Protein 2EQP (pdb70)

Organism: Homo sapiens (NCBI:txid9606)

Structure (mmCIF, N/CA/C/O backbone):
data_2EQP
#
_entry.id   2EQP
#
loop_
_atom_site.group_PDB
_atom_site.id
_atom_site.type_symbol
_atom_site.label_atom_id
_atom_site.label_alt_id
_atom_site.label_comp_id
_atom_site.label_asym_id
_atom_site.label_entity_id
_atom_site.label_seq_id
_atom_site.pdbx_PDB_ins_code
_atom_site.Cartn_x
_atom_site.Cartn_y
_atom_site.Cartn_z
_atom_site.occupancy
_atom_site.B_iso_or_equiv
_atom_site.auth_seq_id
_atom_site.auth_comp_id
_atom_site.auth_asym_id
_atom_site.auth_atom_id
_atom_site.pdbx_PDB_model_num
ATOM 1 N N . GLY A 1 1 ? -6.743 4.084 -21.684 1.00 0.00 1 GLY A N 1
ATOM 2 C CA . GLY A 1 1 ? -6.002 4.085 -22.931 1.00 0.00 1 GLY A CA 1
ATOM 3 C C . GLY A 1 1 ? -4.506 4.211 -22.716 1.00 0.00 1 GLY A C 1
ATOM 4 O O . GLY A 1 1 ? -3.760 3.253 -22.923 1.00 0.00 1 GLY A O 1
ATOM 8 N N . SER A 1 2 ? -4.067 5.395 -22.302 1.00 0.00 2 SER A N 1
ATOM 9 C CA . SER A 1 2 ? -2.649 5.643 -22.065 1.00 0.00 2 SER A CA 1
ATOM 10 C C . SER A 1 2 ? -2.373 5.834 -20.576 1.00 0.00 2 SER A C 1
ATOM 11 O O . SER A 1 2 ? -1.544 5.135 -19.993 1.00 0.00 2 SER A O 1
ATOM 19 N N . SER A 1 3 ? -3.074 6.785 -19.967 1.00 0.00 3 SER A N 1
ATOM 20 C CA . SER A 1 3 ? -2.903 7.071 -18.548 1.00 0.00 3 SER A CA 1
ATOM 21 C C . SER A 1 3 ? -4.244 7.037 -17.821 1.00 0.00 3 SER A C 1
ATOM 22 O O . SER A 1 3 ? -5.212 7.662 -18.252 1.00 0.00 3 SER A O 1
ATOM 30 N N . GLY A 1 4 ? -4.292 6.301 -16.715 1.00 0.00 4 GLY A N 1
ATOM 31 C CA . GLY A 1 4 ? -5.518 6.197 -15.945 1.00 0.00 4 GLY A CA 1
ATOM 32 C C . GLY A 1 4 ? -5.532 4.985 -15.036 1.00 0.00 4 GLY A C 1
ATOM 33 O O . GLY A 1 4 ? -6.341 4.075 -15.216 1.00 0.00 4 GLY A O 1
ATOM 37 N N . SER A 1 5 ? -4.632 4.970 -14.058 1.00 0.00 5 SER A N 1
ATOM 38 C CA . SER A 1 5 ? -4.540 3.857 -13.120 1.00 0.00 5 SER A CA 1
ATOM 39 C C . SER A 1 5 ? -5.064 4.260 -11.745 1.00 0.00 5 SER A C 1
ATOM 40 O O . SER A 1 5 ? -5.836 3.530 -11.124 1.00 0.00 5 SER A O 1
ATOM 48 N N . SER A 1 6 ? -4.637 5.428 -11.275 1.00 0.00 6 SER A N 1
ATOM 49 C CA . SER A 1 6 ? -5.059 5.928 -9.972 1.00 0.00 6 SER A CA 1
ATOM 50 C C . SER A 1 6 ? -6.470 6.505 -10.043 1.00 0.00 6 SER A C 1
ATOM 51 O O . SER A 1 6 ? -7.360 6.091 -9.301 1.00 0.00 6 SER A O 1
ATOM 59 N N . GLY A 1 7 ? -6.665 7.466 -10.941 1.00 0.00 7 GLY A N 1
ATOM 60 C CA . GLY A 1 7 ? -7.969 8.086 -11.093 1.00 0.00 7 GLY A CA 1
ATOM 61 C C . GLY A 1 7 ? -8.148 9.288 -10.187 1.00 0.00 7 GLY A C 1
ATOM 62 O O . GLY A 1 7 ? -7.178 9.809 -9.639 1.00 0.00 7 GLY A O 1
ATOM 66 N N . GLU A 1 8 ? -9.392 9.730 -10.032 1.00 0.00 8 GLU A N 1
ATOM 67 C CA . GLU A 1 8 ? -9.694 10.880 -9.189 1.00 0.00 8 GLU A CA 1
ATOM 68 C C . GLU A 1 8 ? -9.594 10.512 -7.711 1.00 0.00 8 GLU A C 1
ATOM 69 O O . GLU A 1 8 ? -10.592 10.171 -7.077 1.00 0.00 8 GLU A O 1
ATOM 81 N N . GLN A 1 9 ? -8.382 10.585 -7.170 1.00 0.00 9 GLN A N 1
ATOM 82 C CA . GLN A 1 9 ? -8.151 10.258 -5.768 1.00 0.00 9 GLN A CA 1
ATOM 83 C C . GLN A 1 9 ? -9.064 9.123 -5.316 1.00 0.00 9 GLN A C 1
ATOM 84 O O . GLN A 1 9 ? -9.692 9.201 -4.260 1.00 0.00 9 GLN A O 1
ATOM 98 N N . ALA A 1 10 ? -9.133 8.069 -6.122 1.00 0.00 10 ALA A N 1
ATOM 99 C CA . ALA A 1 10 ? -9.968 6.917 -5.804 1.00 0.00 10 ALA A CA 1
ATOM 100 C C . ALA A 1 10 ? -9.717 6.434 -4.380 1.00 0.00 10 ALA A C 1
ATOM 101 O O . ALA A 1 10 ? -10.587 6.507 -3.511 1.00 0.00 10 ALA A O 1
ATOM 108 N N . PRO A 1 11 ? -8.500 5.927 -4.132 1.00 0.00 11 PRO A N 1
ATOM 109 C CA . PRO A 1 11 ? -8.107 5.421 -2.813 1.00 0.00 11 PRO A CA 1
ATOM 110 C C . PRO A 1 11 ? -7.959 6.537 -1.785 1.00 0.00 11 PRO A C 1
ATOM 111 O O . PRO A 1 11 ? -7.583 6.293 -0.639 1.00 0.00 11 PRO A O 1
ATOM 122 N N . GLY A 1 12 ? -8.258 7.764 -2.202 1.00 0.00 12 GLY A N 1
ATOM 123 C CA . GLY A 1 12 ? -8.152 8.899 -1.304 1.00 0.00 12 GLY A CA 1
ATOM 124 C C . GLY A 1 12 ? -8.887 8.676 0.002 1.00 0.00 12 GLY A C 1
ATOM 125 O O . GLY A 1 12 ? -8.286 8.286 1.004 1.00 0.00 12 GLY A O 1
ATOM 129 N N . THR A 1 13 ? -10.193 8.925 -0.005 1.00 0.00 13 THR A N 1
ATOM 130 C CA . THR A 1 13 ? -11.011 8.752 1.189 1.00 0.00 13 THR A CA 1
ATOM 131 C C . THR A 1 13 ? -11.124 7.280 1.569 1.00 0.00 13 THR A C 1
ATOM 132 O O . THR A 1 13 ? -10.778 6.888 2.683 1.00 0.00 13 THR A O 1
ATOM 143 N N . ALA A 1 14 ? -11.610 6.468 0.635 1.00 0.00 14 ALA A N 1
ATOM 144 C CA . ALA A 1 14 ? -11.766 5.038 0.872 1.00 0.00 14 ALA A CA 1
ATOM 145 C C . ALA A 1 14 ? -10.448 4.407 1.306 1.00 0.00 14 ALA A C 1
ATOM 146 O O . ALA A 1 14 ? -9.365 4.829 0.898 1.00 0.00 14 ALA A O 1
ATOM 153 N N . PRO A 1 15 ? -10.537 3.371 2.154 1.00 0.00 15 PRO A N 1
ATOM 154 C CA . PRO A 1 15 ? -9.361 2.659 2.661 1.00 0.00 15 PRO A CA 1
ATOM 155 C C . PRO A 1 15 ? -8.667 1.840 1.578 1.00 0.00 15 PRO A C 1
ATOM 156 O O . PRO A 1 15 ? -8.928 2.019 0.388 1.00 0.00 15 PRO A O 1
ATOM 167 N N . CYS A 1 16 ? -7.783 0.941 1.998 1.00 0.00 16 CYS A N 1
ATOM 168 C CA . CYS A 1 16 ? -7.052 0.094 1.063 1.00 0.00 16 CYS A CA 1
ATOM 169 C C . CYS A 1 16 ? -7.792 -1.218 0.825 1.00 0.00 16 CYS A C 1
ATOM 170 O O . CYS A 1 16 ? -8.332 -1.816 1.755 1.00 0.00 16 CYS A O 1
ATOM 178 N N . SER A 1 17 ? -7.814 -1.660 -0.429 1.00 0.00 17 SER A N 1
ATOM 179 C CA . SER A 1 17 ? -8.493 -2.898 -0.791 1.00 0.00 17 SER A CA 1
ATOM 180 C C . SER A 1 17 ? -7.698 -4.112 -0.319 1.00 0.00 17 SER A C 1
ATOM 181 O O . SER A 1 17 ? -6.475 -4.055 -0.191 1.00 0.00 17 SER A O 1
ATOM 189 N N . ARG A 1 18 ? -8.403 -5.208 -0.060 1.00 0.00 18 ARG A N 1
ATOM 190 C CA . ARG A 1 18 ? -7.765 -6.436 0.400 1.00 0.00 18 ARG A CA 1
ATOM 191 C C . ARG A 1 18 ? -6.473 -6.699 -0.369 1.00 0.00 18 ARG A C 1
ATOM 192 O O . ARG A 1 18 ? -6.500 -7.015 -1.558 1.00 0.00 18 ARG A O 1
ATOM 213 N N . GLY A 1 19 ? -5.343 -6.564 0.318 1.00 0.00 19 GLY A N 1
ATOM 214 C CA . GLY A 1 19 ? -4.058 -6.789 -0.316 1.00 0.00 19 GLY A CA 1
ATOM 215 C C . GLY A 1 19 ? -3.052 -5.702 0.009 1.00 0.00 19 GLY A C 1
ATOM 216 O O . GLY A 1 19 ? -1.875 -5.983 0.232 1.00 0.00 19 GLY A O 1
ATOM 220 N N . SER A 1 20 ? -3.517 -4.457 0.033 1.00 0.00 20 SER A N 1
ATOM 221 C CA . SER A 1 20 ? -2.648 -3.323 0.327 1.00 0.00 20 SER A CA 1
ATOM 222 C C . SER A 1 20 ? -2.791 -2.893 1.784 1.00 0.00 20 SER A C 1
ATOM 223 O O . SER A 1 20 ? -3.818 -3.138 2.418 1.00 0.00 20 SER A O 1
ATOM 231 N N . SER A 1 21 ? -1.753 -2.251 2.310 1.00 0.00 21 SER A N 1
ATOM 232 C CA . SER A 1 21 ? -1.759 -1.790 3.693 1.00 0.00 21 SER A CA 1
ATOM 233 C C . SER A 1 21 ? -1.394 -0.310 3.774 1.00 0.00 21 SER A C 1
ATOM 234 O O . SER A 1 21 ? -0.556 0.176 3.016 1.00 0.00 21 SER A O 1
ATOM 242 N N . TRP A 1 22 ? -2.031 0.399 4.699 1.00 0.00 22 TRP A N 1
ATOM 243 C CA . TRP A 1 22 ? -1.774 1.823 4.880 1.00 0.00 22 TRP A CA 1
ATOM 244 C C . TRP A 1 22 ? -0.366 2.059 5.414 1.00 0.00 22 TRP A C 1
ATOM 245 O O . TRP A 1 22 ? 0.087 1.365 6.324 1.00 0.00 22 TRP A O 1
ATOM 266 N N . SER A 1 23 ? 0.323 3.042 4.842 1.00 0.00 23 SER A N 1
ATOM 267 C CA . SER A 1 23 ? 1.682 3.366 5.258 1.00 0.00 23 SER A CA 1
ATOM 268 C C . SER A 1 23 ? 1.772 4.811 5.740 1.00 0.00 23 SER A C 1
ATOM 269 O O . SER A 1 23 ? 1.853 5.741 4.938 1.00 0.00 23 SER A O 1
ATOM 277 N N . ALA A 1 24 ? 1.758 4.991 7.057 1.00 0.00 24 ALA A N 1
ATOM 278 C CA . ALA A 1 24 ? 1.841 6.322 7.647 1.00 0.00 24 ALA A CA 1
ATOM 279 C C . ALA A 1 24 ? 3.111 7.040 7.205 1.00 0.00 24 ALA A C 1
ATOM 280 O O . ALA A 1 24 ? 3.092 8.239 6.923 1.00 0.00 24 ALA A O 1
ATOM 287 N N . ASP A 1 25 ? 4.214 6.301 7.149 1.00 0.00 25 ASP A N 1
ATOM 288 C CA . ASP A 1 25 ? 5.494 6.868 6.741 1.00 0.00 25 ASP A CA 1
ATOM 289 C C . ASP A 1 25 ? 5.393 7.497 5.355 1.00 0.00 25 ASP A C 1
ATOM 290 O O . ASP A 1 25 ? 5.936 8.576 5.110 1.00 0.00 25 ASP A O 1
ATOM 299 N N . LEU A 1 26 ? 4.697 6.816 4.451 1.00 0.00 26 LEU A N 1
ATOM 300 C CA . LEU A 1 26 ? 4.526 7.307 3.088 1.00 0.00 26 LEU A CA 1
ATOM 301 C C . LEU A 1 26 ? 3.135 7.903 2.895 1.00 0.00 26 LEU A C 1
ATOM 302 O O . LEU A 1 26 ? 2.732 8.213 1.774 1.00 0.00 26 LEU A O 1
ATOM 318 N N . ASP A 1 27 ? 2.408 8.064 3.995 1.00 0.00 27 ASP A N 1
ATOM 319 C CA . ASP A 1 27 ? 1.064 8.627 3.947 1.00 0.00 27 ASP A CA 1
ATOM 320 C C . ASP A 1 27 ? 0.274 8.049 2.777 1.00 0.00 27 ASP A C 1
ATOM 321 O O . ASP A 1 27 ? -0.543 8.737 2.165 1.00 0.00 27 ASP A O 1
ATOM 330 N N . LYS A 1 28 ? 0.524 6.781 2.469 1.00 0.00 28 LYS A N 1
ATOM 331 C CA . LYS A 1 28 ? -0.162 6.109 1.372 1.00 0.00 28 LYS A CA 1
ATOM 332 C C . LYS A 1 28 ? -0.205 4.601 1.599 1.00 0.00 28 LYS A C 1
ATOM 333 O O . LYS A 1 28 ? 0.607 4.053 2.346 1.00 0.00 28 LYS A O 1
ATOM 352 N N . CYS A 1 29 ? -1.153 3.936 0.949 1.00 0.00 29 CYS A N 1
ATOM 353 C CA . CYS A 1 29 ? -1.300 2.491 1.079 1.00 0.00 29 CYS A CA 1
ATOM 354 C C . CYS A 1 29 ? -0.443 1.763 0.049 1.00 0.00 29 CYS A C 1
ATOM 355 O O . CYS A 1 29 ? -0.517 2.047 -1.146 1.00 0.00 29 CYS A O 1
ATOM 363 N N . MET A 1 30 ? 0.369 0.823 0.521 1.00 0.00 30 MET A N 1
ATOM 364 C CA . MET A 1 30 ? 1.241 0.054 -0.360 1.00 0.00 30 MET A CA 1
ATOM 365 C C . MET A 1 30 ? 0.608 -1.288 -0.714 1.00 0.00 30 MET A C 1
ATOM 366 O O . MET A 1 30 ? -0.082 -1.895 0.105 1.00 0.00 30 MET A O 1
ATOM 380 N N . ASP A 1 31 ? 0.848 -1.746 -1.938 1.00 0.00 31 ASP A N 1
ATOM 381 C CA . ASP A 1 31 ? 0.303 -3.017 -2.400 1.00 0.00 31 ASP A CA 1
ATOM 382 C C . ASP A 1 31 ? 1.263 -4.163 -2.097 1.00 0.00 31 ASP A C 1
ATOM 383 O O . ASP A 1 31 ? 2.479 -3.971 -2.054 1.00 0.00 31 ASP A O 1
ATOM 392 N N . CYS A 1 32 ? 0.710 -5.352 -1.888 1.00 0.00 32 CYS A N 1
ATOM 393 C CA . CYS A 1 32 ? 1.517 -6.529 -1.587 1.00 0.00 32 CYS A CA 1
ATOM 394 C C . CYS A 1 32 ? 2.686 -6.649 -2.559 1.00 0.00 32 CYS A C 1
ATOM 395 O O . CYS A 1 32 ? 3.771 -7.096 -2.189 1.00 0.00 32 CYS A O 1
ATOM 403 N N . ALA A 1 33 ? 2.457 -6.247 -3.805 1.00 0.00 33 ALA A N 1
ATOM 404 C CA . ALA A 1 33 ? 3.491 -6.310 -4.831 1.00 0.00 33 ALA A CA 1
ATOM 405 C C . ALA A 1 33 ? 4.825 -5.799 -4.297 1.00 0.00 33 ALA A C 1
ATOM 406 O O . ALA A 1 33 ? 5.884 -6.128 -4.831 1.00 0.00 33 ALA A O 1
ATOM 413 N N . SER A 1 34 ? 4.765 -4.993 -3.242 1.00 0.00 34 SER A N 1
ATOM 414 C CA . SER A 1 34 ? 5.969 -4.434 -2.639 1.00 0.00 34 SER A CA 1
ATOM 415 C C . SER A 1 34 ? 6.456 -5.307 -1.486 1.00 0.00 34 SER A C 1
ATOM 416 O O . SER A 1 34 ? 7.660 -5.457 -1.272 1.00 0.00 34 SER A O 1
ATOM 424 N N . CYS A 1 35 ? 5.513 -5.880 -0.748 1.00 0.00 35 CYS A N 1
ATOM 425 C CA . CYS A 1 35 ? 5.844 -6.739 0.384 1.00 0.00 35 CYS A CA 1
ATOM 426 C C . CYS A 1 35 ? 6.456 -8.053 -0.091 1.00 0.00 35 CYS A C 1
ATOM 427 O O . CYS A 1 35 ? 7.338 -8.610 0.563 1.00 0.00 35 CYS A O 1
ATOM 435 N N . ARG A 1 36 ? 5.981 -8.543 -1.231 1.00 0.00 36 ARG A N 1
ATOM 436 C CA . ARG A 1 36 ? 6.479 -9.793 -1.792 1.00 0.00 36 ARG A CA 1
ATOM 437 C C . ARG A 1 36 ? 7.985 -9.721 -2.026 1.00 0.00 36 ARG A C 1
ATOM 438 O O . ARG A 1 36 ? 8.726 -10.629 -1.648 1.00 0.00 36 ARG A O 1
ATOM 459 N N . ALA A 1 37 ? 8.430 -8.637 -2.653 1.00 0.00 37 ALA A N 1
ATOM 460 C CA . ALA A 1 37 ? 9.847 -8.447 -2.936 1.00 0.00 37 ALA A CA 1
ATOM 461 C C . ALA A 1 37 ? 10.553 -7.764 -1.770 1.00 0.00 37 ALA A C 1
ATOM 462 O O . ALA A 1 37 ? 11.773 -7.856 -1.630 1.00 0.00 37 ALA A O 1
ATOM 469 N N . ARG A 1 38 ? 9.779 -7.078 -0.935 1.00 0.00 38 ARG A N 1
ATOM 470 C CA . ARG A 1 38 ? 10.332 -6.378 0.218 1.00 0.00 38 ARG A CA 1
ATOM 471 C C . ARG A 1 38 ? 9.508 -6.659 1.471 1.00 0.00 38 ARG A C 1
ATOM 472 O O . ARG A 1 38 ? 8.625 -5.889 1.850 1.00 0.00 38 ARG A O 1
ATOM 493 N N . PRO A 1 39 ? 9.800 -7.790 2.131 1.00 0.00 39 PRO A N 1
ATOM 494 C CA . PRO A 1 39 ? 9.098 -8.199 3.350 1.00 0.00 39 PRO A CA 1
ATOM 495 C C . PRO A 1 39 ? 9.431 -7.304 4.539 1.00 0.00 39 PRO A C 1
ATOM 496 O O . PRO A 1 39 ? 8.850 -7.444 5.616 1.00 0.00 39 PRO A O 1
ATOM 507 N N . HIS A 1 40 ? 10.368 -6.383 4.337 1.00 0.00 40 HIS A N 1
ATOM 508 C CA . HIS A 1 40 ? 10.777 -5.464 5.393 1.00 0.00 40 HIS A CA 1
ATOM 509 C C . HIS A 1 40 ? 9.902 -4.214 5.394 1.00 0.00 40 HIS A C 1
ATOM 510 O O . HIS A 1 40 ? 10.366 -3.119 5.711 1.00 0.00 40 HIS A O 1
ATOM 524 N N . SER A 1 41 ? 8.633 -4.386 5.036 1.00 0.00 41 SER A N 1
ATOM 525 C CA . SER A 1 41 ? 7.694 -3.271 4.991 1.00 0.00 41 SER A CA 1
ATOM 526 C C . SER A 1 41 ? 7.066 -3.035 6.361 1.00 0.00 41 SER A C 1
ATOM 527 O O . SER A 1 41 ? 6.708 -3.981 7.064 1.00 0.00 41 SER A O 1
ATOM 535 N N . ASP A 1 42 ? 6.934 -1.767 6.734 1.00 0.00 42 ASP A N 1
ATOM 536 C CA . ASP A 1 42 ? 6.348 -1.404 8.019 1.00 0.00 42 ASP A CA 1
ATOM 537 C C . ASP A 1 42 ? 4.836 -1.236 7.899 1.00 0.00 42 ASP A C 1
ATOM 538 O O . ASP A 1 42 ? 4.104 -1.390 8.877 1.00 0.00 42 ASP A O 1
ATOM 547 N N . PHE A 1 43 ? 4.376 -0.916 6.694 1.00 0.00 43 PHE A N 1
ATOM 548 C CA . PHE A 1 43 ? 2.952 -0.724 6.446 1.00 0.00 43 PHE A CA 1
ATOM 549 C C . PHE A 1 43 ? 2.201 -2.050 6.533 1.00 0.00 43 PHE A C 1
ATOM 550 O O . PHE A 1 43 ? 0.995 -2.077 6.783 1.00 0.00 43 PHE A O 1
ATOM 567 N N . CYS A 1 44 ? 2.922 -3.146 6.324 1.00 0.00 44 CYS A N 1
ATOM 568 C CA . CYS A 1 44 ? 2.325 -4.475 6.377 1.00 0.00 44 CYS A CA 1
ATOM 569 C C . CYS A 1 44 ? 2.716 -5.196 7.663 1.00 0.00 44 CYS A C 1
ATOM 570 O O . CYS A 1 44 ? 2.007 -6.091 8.126 1.00 0.00 44 CYS A O 1
ATOM 578 N N . LEU A 1 45 ? 3.847 -4.801 8.236 1.00 0.00 45 LEU A N 1
ATOM 579 C CA . LEU A 1 45 ? 4.334 -5.411 9.469 1.00 0.00 45 LEU A CA 1
ATOM 580 C C . LEU A 1 45 ? 3.649 -4.798 10.686 1.00 0.00 45 LEU A C 1
ATOM 581 O O . LEU A 1 45 ? 3.100 -5.511 11.526 1.00 0.00 45 LEU A O 1
ATOM 597 N N . GLY A 1 46 ? 3.682 -3.472 10.774 1.00 0.00 46 GLY A N 1
ATOM 598 C CA . GLY A 1 46 ? 3.059 -2.786 11.890 1.00 0.00 46 GLY A CA 1
ATOM 599 C C . GLY A 1 46 ? 1.549 -2.913 11.879 1.00 0.00 46 GLY A C 1
ATOM 600 O O . GLY A 1 46 ? 0.902 -2.800 12.921 1.00 0.00 46 GLY A O 1
ATOM 604 N N . CYS A 1 47 ? 0.985 -3.147 10.699 1.00 0.00 47 CYS A N 1
ATOM 605 C CA . CYS A 1 47 ? -0.459 -3.287 10.556 1.00 0.00 47 CYS A CA 1
ATOM 606 C C . CYS A 1 47 ? -0.906 -4.703 10.907 1.00 0.00 47 CYS A C 1
ATOM 607 O O . CYS A 1 47 ? -1.905 -4.896 11.598 1.00 0.00 47 CYS A O 1
ATOM 615 N N . ALA A 1 48 ? -0.159 -5.690 10.423 1.00 0.00 48 ALA A N 1
ATOM 616 C CA . ALA A 1 48 ? -0.477 -7.088 10.686 1.00 0.00 48 ALA A CA 1
ATOM 617 C C . ALA A 1 48 ? 0.048 -7.524 12.050 1.00 0.00 48 ALA A C 1
ATOM 618 O O . ALA A 1 48 ? 1.085 -7.046 12.508 1.00 0.00 48 ALA A O 1
ATOM 625 N N . ALA A 1 49 ? -0.676 -8.434 12.694 1.00 0.00 49 ALA A N 1
ATOM 626 C CA . ALA A 1 49 ? -0.282 -8.935 14.005 1.00 0.00 49 ALA A CA 1
ATOM 627 C C . ALA A 1 49 ? 1.208 -9.254 14.045 1.00 0.00 49 ALA A C 1
ATOM 628 O O . ALA A 1 49 ? 1.923 -8.812 14.945 1.00 0.00 49 ALA A O 1
ATOM 635 N N . ALA A 1 50 ? 1.671 -10.024 13.066 1.00 0.00 50 ALA A N 1
ATOM 636 C CA . ALA A 1 50 ? 3.076 -10.401 12.990 1.00 0.00 50 ALA A CA 1
ATOM 637 C C . ALA A 1 50 ? 3.811 -9.572 11.942 1.00 0.00 50 ALA A C 1
ATOM 638 O O . ALA A 1 50 ? 5.018 -9.726 11.749 1.00 0.00 50 ALA A O 1
ATOM 645 N N . GLY A 1 1 ? -16.522 21.816 -26.987 1.00 0.00 1 GLY A N 2
ATOM 646 C CA . GLY A 1 1 ? -15.852 21.360 -25.783 1.00 0.00 1 GLY A CA 2
ATOM 647 C C . GLY A 1 1 ? -16.625 20.271 -25.066 1.00 0.00 1 GLY A C 2
ATOM 648 O O . GLY A 1 1 ? -17.554 19.689 -25.626 1.00 0.00 1 GLY A O 2
ATOM 652 N N . SER A 1 2 ? -16.240 19.995 -23.824 1.00 0.00 2 SER A N 2
ATOM 653 C CA . SER A 1 2 ? -16.900 18.964 -23.031 1.00 0.00 2 SER A CA 2
ATOM 654 C C . SER A 1 2 ? -17.450 19.547 -21.733 1.00 0.00 2 SER A C 2
ATOM 655 O O . SER A 1 2 ? -18.638 19.420 -21.436 1.00 0.00 2 SER A O 2
ATOM 663 N N . SER A 1 3 ? -16.577 20.187 -20.962 1.00 0.00 3 SER A N 2
ATOM 664 C CA . SER A 1 3 ? -16.973 20.787 -19.693 1.00 0.00 3 SER A CA 2
ATOM 665 C C . SER A 1 3 ? -17.858 19.835 -18.895 1.00 0.00 3 SER A C 2
ATOM 666 O O . SER A 1 3 ? -18.855 20.246 -18.302 1.00 0.00 3 SER A O 2
ATOM 674 N N . GLY A 1 4 ? -17.486 18.558 -18.886 1.00 0.00 4 GLY A N 2
ATOM 675 C CA . GLY A 1 4 ? -18.256 17.567 -18.158 1.00 0.00 4 GLY A CA 2
ATOM 676 C C . GLY A 1 4 ? -17.428 16.355 -17.777 1.00 0.00 4 GLY A C 2
ATOM 677 O O . GLY A 1 4 ? -16.376 16.486 -17.152 1.00 0.00 4 GLY A O 2
ATOM 681 N N . SER A 1 5 ? -17.906 15.173 -18.151 1.00 0.00 5 SER A N 2
ATOM 682 C CA . SER A 1 5 ? -17.205 13.932 -17.839 1.00 0.00 5 SER A CA 2
ATOM 683 C C . SER A 1 5 ? -16.589 13.992 -16.445 1.00 0.00 5 SER A C 2
ATOM 684 O O . SER A 1 5 ? -15.455 13.560 -16.236 1.00 0.00 5 SER A O 2
ATOM 692 N N . SER A 1 6 ? -17.345 14.531 -15.494 1.00 0.00 6 SER A N 2
ATOM 693 C CA . SER A 1 6 ? -16.873 14.651 -14.119 1.00 0.00 6 SER A CA 2
ATOM 694 C C . SER A 1 6 ? -17.655 13.724 -13.193 1.00 0.00 6 SER A C 2
ATOM 695 O O . SER A 1 6 ? -18.881 13.648 -13.263 1.00 0.00 6 SER A O 2
ATOM 703 N N . GLY A 1 7 ? -16.935 13.020 -12.325 1.00 0.00 7 GLY A N 2
ATOM 704 C CA . GLY A 1 7 ? -17.576 12.107 -11.397 1.00 0.00 7 GLY A CA 2
ATOM 705 C C . GLY A 1 7 ? -17.200 10.661 -11.654 1.00 0.00 7 GLY A C 2
ATOM 706 O O . GLY A 1 7 ? -17.650 10.060 -12.629 1.00 0.00 7 GLY A O 2
ATOM 710 N N . GLU A 1 8 ? -16.372 10.102 -10.777 1.00 0.00 8 GLU A N 2
ATOM 711 C CA . GLU A 1 8 ? -15.935 8.718 -10.916 1.00 0.00 8 GLU A CA 2
ATOM 712 C C . GLU A 1 8 ? -16.795 7.787 -10.066 1.00 0.00 8 GLU A C 2
ATOM 713 O O . GLU A 1 8 ? -17.127 8.103 -8.924 1.00 0.00 8 GLU A O 2
ATOM 725 N N . GLN A 1 9 ? -17.153 6.639 -10.633 1.00 0.00 9 GLN A N 2
ATOM 726 C CA . GLN A 1 9 ? -17.976 5.664 -9.928 1.00 0.00 9 GLN A CA 2
ATOM 727 C C . GLN A 1 9 ? -17.500 5.488 -8.490 1.00 0.00 9 GLN A C 2
ATOM 728 O O . GLN A 1 9 ? -18.304 5.468 -7.558 1.00 0.00 9 GLN A O 2
ATOM 742 N N . ALA A 1 10 ? -16.189 5.362 -8.316 1.00 0.00 10 ALA A N 2
ATOM 743 C CA . ALA A 1 10 ? -15.607 5.190 -6.991 1.00 0.00 10 ALA A CA 2
ATOM 744 C C . ALA A 1 10 ? -14.886 6.456 -6.540 1.00 0.00 10 ALA A C 2
ATOM 745 O O . ALA A 1 10 ? -13.665 6.574 -6.641 1.00 0.00 10 ALA A O 2
ATOM 752 N N . PRO A 1 11 ? -15.658 7.427 -6.030 1.00 0.00 11 PRO A N 2
ATOM 753 C CA . PRO A 1 11 ? -15.114 8.702 -5.553 1.00 0.00 11 PRO A CA 2
ATOM 754 C C . PRO A 1 11 ? -14.300 8.543 -4.273 1.00 0.00 11 PRO A C 2
ATOM 755 O O . PRO A 1 11 ? -13.806 9.521 -3.715 1.00 0.00 11 PRO A O 2
ATOM 766 N N . GLY A 1 12 ? -14.163 7.302 -3.815 1.00 0.00 12 GLY A N 2
ATOM 767 C CA . GLY A 1 12 ? -13.407 7.038 -2.604 1.00 0.00 12 GLY A CA 2
ATOM 768 C C . GLY A 1 12 ? -14.212 7.304 -1.348 1.00 0.00 12 GLY A C 2
ATOM 769 O O . GLY A 1 12 ? -14.755 8.395 -1.168 1.00 0.00 12 GLY A O 2
ATOM 773 N N . THR A 1 13 ? -14.293 6.305 -0.475 1.00 0.00 13 THR A N 2
ATOM 774 C CA . THR A 1 13 ? -15.040 6.435 0.769 1.00 0.00 13 THR A CA 2
ATOM 775 C C . THR A 1 13 ? -14.223 5.937 1.956 1.00 0.00 13 THR A C 2
ATOM 776 O O . THR A 1 13 ? -14.242 6.537 3.030 1.00 0.00 13 THR A O 2
ATOM 787 N N . ALA A 1 14 ? -13.506 4.836 1.754 1.00 0.00 14 ALA A N 2
ATOM 788 C CA . ALA A 1 14 ? -12.679 4.259 2.807 1.00 0.00 14 ALA A CA 2
ATOM 789 C C . ALA A 1 14 ? -11.285 3.924 2.289 1.00 0.00 14 ALA A C 2
ATOM 790 O O . ALA A 1 14 ? -11.069 3.741 1.090 1.00 0.00 14 ALA A O 2
ATOM 797 N N . PRO A 1 15 ? -10.314 3.841 3.211 1.00 0.00 15 PRO A N 2
ATOM 798 C CA . PRO A 1 15 ? -8.924 3.527 2.870 1.00 0.00 15 PRO A CA 2
ATOM 799 C C . PRO A 1 15 ? -8.750 2.082 2.415 1.00 0.00 15 PRO A C 2
ATOM 800 O O . PRO A 1 15 ? -9.710 1.311 2.387 1.00 0.00 15 PRO A O 2
ATOM 811 N N . CYS A 1 16 ? -7.521 1.722 2.062 1.00 0.00 16 CYS A N 2
ATOM 812 C CA . CYS A 1 16 ? -7.222 0.368 1.608 1.00 0.00 16 CYS A CA 2
ATOM 813 C C . CYS A 1 16 ? -8.084 -0.654 2.342 1.00 0.00 16 CYS A C 2
ATOM 814 O O . CYS A 1 16 ? -8.452 -0.454 3.500 1.00 0.00 16 CYS A O 2
ATOM 822 N N . SER A 1 17 ? -8.404 -1.749 1.660 1.00 0.00 17 SER A N 2
ATOM 823 C CA . SER A 1 17 ? -9.228 -2.801 2.246 1.00 0.00 17 SER A CA 2
ATOM 824 C C . SER A 1 17 ? -8.485 -4.133 2.250 1.00 0.00 17 SER A C 2
ATOM 825 O O . SER A 1 17 ? -8.184 -4.685 3.309 1.00 0.00 17 SER A O 2
ATOM 833 N N . ARG A 1 18 ? -8.193 -4.645 1.059 1.00 0.00 18 ARG A N 2
ATOM 834 C CA . ARG A 1 18 ? -7.486 -5.913 0.924 1.00 0.00 18 ARG A CA 2
ATOM 835 C C . ARG A 1 18 ? -6.406 -5.823 -0.150 1.00 0.00 18 ARG A C 2
ATOM 836 O O . ARG A 1 18 ? -6.494 -5.006 -1.065 1.00 0.00 18 ARG A O 2
ATOM 857 N N . GLY A 1 19 ? -5.387 -6.668 -0.030 1.00 0.00 19 GLY A N 2
ATOM 858 C CA . GLY A 1 19 ? -4.304 -6.667 -0.996 1.00 0.00 19 GLY A CA 2
ATOM 859 C C . GLY A 1 19 ? -3.271 -5.595 -0.708 1.00 0.00 19 GLY A C 2
ATOM 860 O O . GLY A 1 19 ? -2.075 -5.809 -0.904 1.00 0.00 19 GLY A O 2
ATOM 864 N N . SER A 1 20 ? -3.734 -4.440 -0.242 1.00 0.00 20 SER A N 2
ATOM 865 C CA . SER A 1 20 ? -2.841 -3.329 0.068 1.00 0.00 20 SER A CA 2
ATOM 866 C C . SER A 1 20 ? -2.876 -3.005 1.559 1.00 0.00 20 SER A C 2
ATOM 867 O O . SER A 1 20 ? -3.770 -3.446 2.281 1.00 0.00 20 SER A O 2
ATOM 875 N N . SER A 1 21 ? -1.895 -2.230 2.013 1.00 0.00 21 SER A N 2
ATOM 876 C CA . SER A 1 21 ? -1.810 -1.850 3.418 1.00 0.00 21 SER A CA 2
ATOM 877 C C . SER A 1 21 ? -1.398 -0.387 3.560 1.00 0.00 21 SER A C 2
ATOM 878 O O . SER A 1 21 ? -0.542 0.102 2.824 1.00 0.00 21 SER A O 2
ATOM 886 N N . TRP A 1 22 ? -2.016 0.304 4.511 1.00 0.00 22 TRP A N 2
ATOM 887 C CA . TRP A 1 22 ? -1.715 1.711 4.751 1.00 0.00 22 TRP A CA 2
ATOM 888 C C . TRP A 1 22 ? -0.289 1.883 5.263 1.00 0.00 22 TRP A C 2
ATOM 889 O O . TRP A 1 22 ? 0.187 1.093 6.079 1.00 0.00 22 TRP A O 2
ATOM 910 N N . SER A 1 23 ? 0.389 2.919 4.779 1.00 0.00 23 SER A N 2
ATOM 911 C CA . SER A 1 23 ? 1.762 3.192 5.186 1.00 0.00 23 SER A CA 2
ATOM 912 C C . SER A 1 23 ? 1.894 4.609 5.736 1.00 0.00 23 SER A C 2
ATOM 913 O O . SER A 1 23 ? 1.984 5.574 4.979 1.00 0.00 23 SER A O 2
ATOM 921 N N . ALA A 1 24 ? 1.906 4.724 7.060 1.00 0.00 24 ALA A N 2
ATOM 922 C CA . ALA A 1 24 ? 2.029 6.021 7.713 1.00 0.00 24 ALA A CA 2
ATOM 923 C C . ALA A 1 24 ? 3.303 6.737 7.276 1.00 0.00 24 ALA A C 2
ATOM 924 O O . ALA A 1 24 ? 3.291 7.939 7.013 1.00 0.00 24 ALA A O 2
ATOM 931 N N . ASP A 1 25 ? 4.399 5.990 7.201 1.00 0.00 25 ASP A N 2
ATOM 932 C CA . ASP A 1 25 ? 5.682 6.554 6.795 1.00 0.00 25 ASP A CA 2
ATOM 933 C C . ASP A 1 25 ? 5.577 7.210 5.422 1.00 0.00 25 ASP A C 2
ATOM 934 O O . ASP A 1 25 ? 6.154 8.272 5.184 1.00 0.00 25 ASP A O 2
ATOM 943 N N . LEU A 1 26 ? 4.838 6.571 4.521 1.00 0.00 26 LEU A N 2
ATOM 944 C CA . LEU A 1 26 ? 4.658 7.092 3.171 1.00 0.00 26 LEU A CA 2
ATOM 945 C C . LEU A 1 26 ? 3.301 7.774 3.026 1.00 0.00 26 LEU A C 2
ATOM 946 O O . LEU A 1 26 ? 2.899 8.152 1.926 1.00 0.00 26 LEU A O 2
ATOM 962 N N . ASP A 1 27 ? 2.601 7.930 4.145 1.00 0.00 27 ASP A N 2
ATOM 963 C CA . ASP A 1 27 ? 1.291 8.570 4.144 1.00 0.00 27 ASP A CA 2
ATOM 964 C C . ASP A 1 27 ? 0.468 8.120 2.941 1.00 0.00 27 ASP A C 2
ATOM 965 O O . ASP A 1 27 ? -0.259 8.913 2.341 1.00 0.00 27 ASP A O 2
ATOM 974 N N . LYS A 1 28 ? 0.587 6.844 2.592 1.00 0.00 28 LYS A N 2
ATOM 975 C CA . LYS A 1 28 ? -0.146 6.287 1.461 1.00 0.00 28 LYS A CA 2
ATOM 976 C C . LYS A 1 28 ? -0.233 4.768 1.564 1.00 0.00 28 LYS A C 2
ATOM 977 O O . LYS A 1 28 ? 0.510 4.144 2.322 1.00 0.00 28 LYS A O 2
ATOM 996 N N . CYS A 1 29 ? -1.143 4.179 0.796 1.00 0.00 29 CYS A N 2
ATOM 997 C CA . CYS A 1 29 ? -1.326 2.732 0.800 1.00 0.00 29 CYS A CA 2
ATOM 998 C C . CYS A 1 29 ? -0.318 2.054 -0.123 1.00 0.00 29 CYS A C 2
ATOM 999 O O . CYS A 1 29 ? 0.134 2.643 -1.104 1.00 0.00 29 CYS A O 2
ATOM 1007 N N . MET A 1 30 ? 0.030 0.812 0.200 1.00 0.00 30 MET A N 2
ATOM 1008 C CA . MET A 1 30 ? 0.985 0.054 -0.600 1.00 0.00 30 MET A CA 2
ATOM 1009 C C . MET A 1 30 ? 0.399 -1.292 -1.014 1.00 0.00 30 MET A C 2
ATOM 1010 O O . MET A 1 30 ? -0.272 -1.957 -0.224 1.00 0.00 30 MET A O 2
ATOM 1024 N N . ASP A 1 31 ? 0.656 -1.688 -2.256 1.00 0.00 31 ASP A N 2
ATOM 1025 C CA . ASP A 1 31 ? 0.155 -2.956 -2.773 1.00 0.00 31 ASP A CA 2
ATOM 1026 C C . ASP A 1 31 ? 1.068 -4.108 -2.366 1.00 0.00 31 ASP A C 2
ATOM 1027 O O . ASP A 1 31 ? 2.276 -3.930 -2.209 1.00 0.00 31 ASP A O 2
ATOM 1036 N N . CYS A 1 32 ? 0.482 -5.288 -2.194 1.00 0.00 32 CYS A N 2
ATOM 1037 C CA . CYS A 1 32 ? 1.242 -6.469 -1.803 1.00 0.00 32 CYS A CA 2
ATOM 1038 C C . CYS A 1 32 ? 2.483 -6.631 -2.674 1.00 0.00 32 CYS A C 2
ATOM 1039 O O . CYS A 1 32 ? 3.557 -6.979 -2.184 1.00 0.00 32 CYS A O 2
ATOM 1047 N N . ALA A 1 33 ? 2.326 -6.379 -3.970 1.00 0.00 33 ALA A N 2
ATOM 1048 C CA . ALA A 1 33 ? 3.434 -6.496 -4.910 1.00 0.00 33 ALA A CA 2
ATOM 1049 C C . ALA A 1 33 ? 4.718 -5.920 -4.321 1.00 0.00 33 ALA A C 2
ATOM 1050 O O . ALA A 1 33 ? 5.819 -6.304 -4.714 1.00 0.00 33 ALA A O 2
ATOM 1057 N N . SER A 1 34 ? 4.568 -4.997 -3.377 1.00 0.00 34 SER A N 2
ATOM 1058 C CA . SER A 1 34 ? 5.715 -4.365 -2.737 1.00 0.00 34 SER A CA 2
ATOM 1059 C C . SER A 1 34 ? 6.205 -5.197 -1.555 1.00 0.00 34 SER A C 2
ATOM 1060 O O . SER A 1 34 ? 7.405 -5.268 -1.287 1.00 0.00 34 SER A O 2
ATOM 1068 N N . CYS A 1 35 ? 5.268 -5.824 -0.853 1.00 0.00 35 CYS A N 2
ATOM 1069 C CA . CYS A 1 35 ? 5.602 -6.651 0.301 1.00 0.00 35 CYS A CA 2
ATOM 1070 C C . CYS A 1 35 ? 6.297 -7.937 -0.134 1.00 0.00 35 CYS A C 2
ATOM 1071 O O . CYS A 1 35 ? 7.131 -8.480 0.591 1.00 0.00 35 CYS A O 2
ATOM 1079 N N . ARG A 1 36 ? 5.947 -8.419 -1.322 1.00 0.00 36 ARG A N 2
ATOM 1080 C CA . ARG A 1 36 ? 6.535 -9.643 -1.853 1.00 0.00 36 ARG A CA 2
ATOM 1081 C C . ARG A 1 36 ? 8.058 -9.550 -1.873 1.00 0.00 36 ARG A C 2
ATOM 1082 O O . ARG A 1 36 ? 8.750 -10.435 -1.372 1.00 0.00 36 ARG A O 2
ATOM 1103 N N . ALA A 1 37 ? 8.572 -8.473 -2.457 1.00 0.00 37 ALA A N 2
ATOM 1104 C CA . ALA A 1 37 ? 10.012 -8.263 -2.541 1.00 0.00 37 ALA A CA 2
ATOM 1105 C C . ALA A 1 37 ? 10.574 -7.766 -1.214 1.00 0.00 37 ALA A C 2
ATOM 1106 O O . ALA A 1 37 ? 11.649 -8.187 -0.787 1.00 0.00 37 ALA A O 2
ATOM 1113 N N . ARG A 1 38 ? 9.839 -6.868 -0.565 1.00 0.00 38 ARG A N 2
ATOM 1114 C CA . ARG A 1 38 ? 10.265 -6.312 0.713 1.00 0.00 38 ARG A CA 2
ATOM 1115 C C . ARG A 1 38 ? 9.287 -6.687 1.822 1.00 0.00 38 ARG A C 2
ATOM 1116 O O . ARG A 1 38 ? 8.386 -5.925 2.173 1.00 0.00 38 ARG A O 2
ATOM 1137 N N . PRO A 1 39 ? 9.466 -7.890 2.388 1.00 0.00 39 PRO A N 2
ATOM 1138 C CA . PRO A 1 39 ? 8.609 -8.394 3.465 1.00 0.00 39 PRO A CA 2
ATOM 1139 C C . PRO A 1 39 ? 8.818 -7.639 4.774 1.00 0.00 39 PRO A C 2
ATOM 1140 O O . PRO A 1 39 ? 7.973 -7.680 5.668 1.00 0.00 39 PRO A O 2
ATOM 1151 N N . HIS A 1 40 ? 9.949 -6.949 4.879 1.00 0.00 40 HIS A N 2
ATOM 1152 C CA . HIS A 1 40 ? 10.269 -6.183 6.079 1.00 0.00 40 HIS A CA 2
ATOM 1153 C C . HIS A 1 40 ? 9.672 -4.781 6.003 1.00 0.00 40 HIS A C 2
ATOM 1154 O O . HIS A 1 40 ? 10.306 -3.803 6.401 1.00 0.00 40 HIS A O 2
ATOM 1168 N N . SER A 1 41 ? 8.449 -4.690 5.489 1.00 0.00 41 SER A N 2
ATOM 1169 C CA . SER A 1 41 ? 7.769 -3.407 5.357 1.00 0.00 41 SER A CA 2
ATOM 1170 C C . SER A 1 41 ? 7.057 -3.034 6.654 1.00 0.00 41 SER A C 2
ATOM 1171 O O . SER A 1 41 ? 6.482 -3.889 7.328 1.00 0.00 41 SER A O 2
ATOM 1179 N N . ASP A 1 42 ? 7.101 -1.751 6.997 1.00 0.00 42 ASP A N 2
ATOM 1180 C CA . ASP A 1 42 ? 6.461 -1.262 8.212 1.00 0.00 42 ASP A CA 2
ATOM 1181 C C . ASP A 1 42 ? 4.942 -1.300 8.078 1.00 0.00 42 ASP A C 2
ATOM 1182 O O . ASP A 1 42 ? 4.233 -1.638 9.027 1.00 0.00 42 ASP A O 2
ATOM 1191 N N . PHE A 1 43 ? 4.448 -0.950 6.895 1.00 0.00 43 PHE A N 2
ATOM 1192 C CA . PHE A 1 43 ? 3.013 -0.942 6.638 1.00 0.00 43 PHE A CA 2
ATOM 1193 C C . PHE A 1 43 ? 2.448 -2.360 6.657 1.00 0.00 43 PHE A C 2
ATOM 1194 O O . PHE A 1 43 ? 1.240 -2.557 6.786 1.00 0.00 43 PHE A O 2
ATOM 1211 N N . CYS A 1 44 ? 3.332 -3.343 6.527 1.00 0.00 44 CYS A N 2
ATOM 1212 C CA . CYS A 1 44 ? 2.923 -4.743 6.528 1.00 0.00 44 CYS A CA 2
ATOM 1213 C C . CYS A 1 44 ? 3.141 -5.372 7.900 1.00 0.00 44 CYS A C 2
ATOM 1214 O O . CYS A 1 44 ? 2.448 -6.318 8.279 1.00 0.00 44 CYS A O 2
ATOM 1222 N N . LEU A 1 45 ? 4.108 -4.843 8.641 1.00 0.00 45 LEU A N 2
ATOM 1223 C CA . LEU A 1 45 ? 4.419 -5.354 9.972 1.00 0.00 45 LEU A CA 2
ATOM 1224 C C . LEU A 1 45 ? 3.450 -4.797 11.009 1.00 0.00 45 LEU A C 2
ATOM 1225 O O . LEU A 1 45 ? 2.855 -5.546 11.782 1.00 0.00 45 LEU A O 2
ATOM 1241 N N . GLY A 1 46 ? 3.295 -3.476 11.018 1.00 0.00 46 GLY A N 2
ATOM 1242 C CA . GLY A 1 46 ? 2.395 -2.841 11.962 1.00 0.00 46 GLY A CA 2
ATOM 1243 C C . GLY A 1 46 ? 0.943 -3.200 11.712 1.00 0.00 46 GLY A C 2
ATOM 1244 O O . GLY A 1 46 ? 0.105 -3.087 12.607 1.00 0.00 46 GLY A O 2
ATOM 1248 N N . CYS A 1 47 ? 0.645 -3.633 10.492 1.00 0.00 47 CYS A N 2
ATOM 1249 C CA . CYS A 1 47 ? -0.716 -4.007 10.125 1.00 0.00 47 CYS A CA 2
ATOM 1250 C C . CYS A 1 47 ? -1.048 -5.409 10.626 1.00 0.00 47 CYS A C 2
ATOM 1251 O O . CYS A 1 47 ? -2.086 -5.625 11.251 1.00 0.00 47 CYS A O 2
ATOM 1259 N N . ALA A 1 48 ? -0.161 -6.357 10.345 1.00 0.00 48 ALA A N 2
ATOM 1260 C CA . ALA A 1 48 ? -0.360 -7.738 10.768 1.00 0.00 48 ALA A CA 2
ATOM 1261 C C . ALA A 1 48 ? -0.352 -7.854 12.288 1.00 0.00 48 ALA A C 2
ATOM 1262 O O . ALA A 1 48 ? -1.223 -8.496 12.875 1.00 0.00 48 ALA A O 2
ATOM 1269 N N . ALA A 1 49 ? 0.635 -7.228 12.920 1.00 0.00 49 ALA A N 2
ATOM 1270 C CA . ALA A 1 49 ? 0.754 -7.260 14.372 1.00 0.00 49 ALA A CA 2
ATOM 1271 C C . ALA A 1 49 ? 0.365 -5.919 14.985 1.00 0.00 49 ALA A C 2
ATOM 1272 O O . ALA A 1 49 ? 1.052 -4.916 14.794 1.00 0.00 49 ALA A O 2
ATOM 1279 N N . ALA A 1 50 ? -0.742 -5.908 15.720 1.00 0.00 50 ALA A N 2
ATOM 1280 C CA . ALA A 1 50 ? -1.222 -4.690 16.361 1.00 0.00 50 ALA A CA 2
ATOM 1281 C C . ALA A 1 50 ? -0.368 -4.335 17.573 1.00 0.00 50 ALA A C 2
ATOM 1282 O O . ALA A 1 50 ? 0.430 -5.147 18.042 1.00 0.00 50 ALA A O 2
ATOM 1289 N N . GLY A 1 1 ? -25.163 0.264 -23.143 1.00 0.00 1 GLY A N 3
ATOM 1290 C CA . GLY A 1 1 ? -23.737 0.530 -23.099 1.00 0.00 1 GLY A CA 3
ATOM 1291 C C . GLY A 1 1 ? -22.942 -0.421 -23.972 1.00 0.00 1 GLY A C 3
ATOM 1292 O O . GLY A 1 1 ? -23.085 -0.418 -25.194 1.00 0.00 1 GLY A O 3
ATOM 1296 N N . SER A 1 2 ? -22.100 -1.235 -23.344 1.00 0.00 2 SER A N 3
ATOM 1297 C CA . SER A 1 2 ? -21.275 -2.192 -24.072 1.00 0.00 2 SER A CA 3
ATOM 1298 C C . SER A 1 2 ? -21.281 -3.552 -23.380 1.00 0.00 2 SER A C 3
ATOM 1299 O O . SER A 1 2 ? -21.491 -3.645 -22.171 1.00 0.00 2 SER A O 3
ATOM 1307 N N . SER A 1 3 ? -21.048 -4.605 -24.157 1.00 0.00 3 SER A N 3
ATOM 1308 C CA . SER A 1 3 ? -21.030 -5.961 -23.621 1.00 0.00 3 SER A CA 3
ATOM 1309 C C . SER A 1 3 ? -20.176 -6.035 -22.360 1.00 0.00 3 SER A C 3
ATOM 1310 O O . SER A 1 3 ? -20.653 -6.425 -21.295 1.00 0.00 3 SER A O 3
ATOM 1318 N N . GLY A 1 4 ? -18.907 -5.658 -22.488 1.00 0.00 4 GLY A N 3
ATOM 1319 C CA . GLY A 1 4 ? -18.005 -5.689 -21.352 1.00 0.00 4 GLY A CA 3
ATOM 1320 C C . GLY A 1 4 ? -16.562 -5.906 -21.762 1.00 0.00 4 GLY A C 3
ATOM 1321 O O . GLY A 1 4 ? -16.121 -7.043 -21.928 1.00 0.00 4 GLY A O 3
ATOM 1325 N N . SER A 1 5 ? -15.826 -4.812 -21.929 1.00 0.00 5 SER A N 3
ATOM 1326 C CA . SER A 1 5 ? -14.425 -4.887 -22.329 1.00 0.00 5 SER A CA 3
ATOM 1327 C C . SER A 1 5 ? -13.596 -3.830 -21.605 1.00 0.00 5 SER A C 3
ATOM 1328 O O . SER A 1 5 ? -13.693 -2.639 -21.901 1.00 0.00 5 SER A O 3
ATOM 1336 N N . SER A 1 6 ? -12.781 -4.276 -20.654 1.00 0.00 6 SER A N 3
ATOM 1337 C CA . SER A 1 6 ? -11.937 -3.369 -19.884 1.00 0.00 6 SER A CA 3
ATOM 1338 C C . SER A 1 6 ? -10.491 -3.433 -20.365 1.00 0.00 6 SER A C 3
ATOM 1339 O O . SER A 1 6 ? -10.120 -4.317 -21.136 1.00 0.00 6 SER A O 3
ATOM 1347 N N . GLY A 1 7 ? -9.678 -2.487 -19.904 1.00 0.00 7 GLY A N 3
ATOM 1348 C CA . GLY A 1 7 ? -8.282 -2.452 -20.298 1.00 0.00 7 GLY A CA 3
ATOM 1349 C C . GLY A 1 7 ? -7.733 -1.041 -20.364 1.00 0.00 7 GLY A C 3
ATOM 1350 O O . GLY A 1 7 ? -7.588 -0.377 -19.338 1.00 0.00 7 GLY A O 3
ATOM 1354 N N . GLU A 1 8 ? -7.426 -0.583 -21.574 1.00 0.00 8 GLU A N 3
ATOM 1355 C CA . GLU A 1 8 ? -6.887 0.758 -21.768 1.00 0.00 8 GLU A CA 3
ATOM 1356 C C . GLU A 1 8 ? -7.616 1.770 -20.888 1.00 0.00 8 GLU A C 3
ATOM 1357 O O . GLU A 1 8 ? -6.990 2.516 -20.135 1.00 0.00 8 GLU A O 3
ATOM 1369 N N . GLN A 1 9 ? -8.941 1.788 -20.989 1.00 0.00 9 GLN A N 3
ATOM 1370 C CA . GLN A 1 9 ? -9.754 2.708 -20.204 1.00 0.00 9 GLN A CA 3
ATOM 1371 C C . GLN A 1 9 ? -9.607 2.427 -18.712 1.00 0.00 9 GLN A C 3
ATOM 1372 O O . GLN A 1 9 ? -10.218 1.500 -18.182 1.00 0.00 9 GLN A O 3
ATOM 1386 N N . ALA A 1 10 ? -8.792 3.234 -18.040 1.00 0.00 10 ALA A N 3
ATOM 1387 C CA . ALA A 1 10 ? -8.566 3.073 -16.609 1.00 0.00 10 ALA A CA 3
ATOM 1388 C C . ALA A 1 10 ? -8.064 4.370 -15.984 1.00 0.00 10 ALA A C 3
ATOM 1389 O O . ALA A 1 10 ? -7.307 5.128 -16.590 1.00 0.00 10 ALA A O 3
ATOM 1396 N N . PRO A 1 11 ? -8.496 4.634 -14.741 1.00 0.00 11 PRO A N 3
ATOM 1397 C CA . PRO A 1 11 ? -8.102 5.841 -14.007 1.00 0.00 11 PRO A CA 3
ATOM 1398 C C . PRO A 1 11 ? -6.634 5.817 -13.597 1.00 0.00 11 PRO A C 3
ATOM 1399 O O . PRO A 1 11 ? -6.152 6.728 -12.926 1.00 0.00 11 PRO A O 3
ATOM 1410 N N . GLY A 1 12 ? -5.926 4.768 -14.007 1.00 0.00 12 GLY A N 3
ATOM 1411 C CA . GLY A 1 12 ? -4.519 4.646 -13.673 1.00 0.00 12 GLY A CA 3
ATOM 1412 C C . GLY A 1 12 ? -4.300 4.063 -12.291 1.00 0.00 12 GLY A C 3
ATOM 1413 O O . GLY A 1 12 ? -4.574 2.886 -12.054 1.00 0.00 12 GLY A O 3
ATOM 1417 N N . THR A 1 13 ? -3.801 4.887 -11.375 1.00 0.00 13 THR A N 3
ATOM 1418 C CA . THR A 1 13 ? -3.541 4.446 -10.011 1.00 0.00 13 THR A CA 3
ATOM 1419 C C . THR A 1 13 ? -4.769 3.774 -9.407 1.00 0.00 13 THR A C 3
ATOM 1420 O O . THR A 1 13 ? -5.897 4.023 -9.832 1.00 0.00 13 THR A O 3
ATOM 1431 N N . ALA A 1 14 ? -4.542 2.920 -8.414 1.00 0.00 14 ALA A N 3
ATOM 1432 C CA . ALA A 1 14 ? -5.631 2.213 -7.751 1.00 0.00 14 ALA A CA 3
ATOM 1433 C C . ALA A 1 14 ? -5.425 2.183 -6.240 1.00 0.00 14 ALA A C 3
ATOM 1434 O O . ALA A 1 14 ? -4.301 2.110 -5.744 1.00 0.00 14 ALA A O 3
ATOM 1441 N N . PRO A 1 15 ? -6.535 2.240 -5.490 1.00 0.00 15 PRO A N 3
ATOM 1442 C CA . PRO A 1 15 ? -6.502 2.221 -4.024 1.00 0.00 15 PRO A CA 3
ATOM 1443 C C . PRO A 1 15 ? -6.081 0.863 -3.472 1.00 0.00 15 PRO A C 3
ATOM 1444 O O . PRO A 1 15 ? -5.547 0.025 -4.200 1.00 0.00 15 PRO A O 3
ATOM 1455 N N . CYS A 1 16 ? -6.325 0.652 -2.183 1.00 0.00 16 CYS A N 3
ATOM 1456 C CA . CYS A 1 16 ? -5.970 -0.604 -1.534 1.00 0.00 16 CYS A CA 3
ATOM 1457 C C . CYS A 1 16 ? -7.081 -1.636 -1.703 1.00 0.00 16 CYS A C 3
ATOM 1458 O O . CYS A 1 16 ? -7.504 -2.272 -0.737 1.00 0.00 16 CYS A O 3
ATOM 1466 N N . SER A 1 17 ? -7.551 -1.795 -2.936 1.00 0.00 17 SER A N 3
ATOM 1467 C CA . SER A 1 17 ? -8.617 -2.746 -3.231 1.00 0.00 17 SER A CA 3
ATOM 1468 C C . SER A 1 17 ? -8.242 -4.146 -2.756 1.00 0.00 17 SER A C 3
ATOM 1469 O O . SER A 1 17 ? -7.735 -4.961 -3.527 1.00 0.00 17 SER A O 3
ATOM 1477 N N . ARG A 1 18 ? -8.496 -4.419 -1.480 1.00 0.00 18 ARG A N 3
ATOM 1478 C CA . ARG A 1 18 ? -8.186 -5.720 -0.900 1.00 0.00 18 ARG A CA 3
ATOM 1479 C C . ARG A 1 18 ? -6.916 -6.301 -1.516 1.00 0.00 18 ARG A C 3
ATOM 1480 O O . ARG A 1 18 ? -6.895 -7.452 -1.950 1.00 0.00 18 ARG A O 3
ATOM 1501 N N . GLY A 1 19 ? -5.859 -5.495 -1.552 1.00 0.00 19 GLY A N 3
ATOM 1502 C CA . GLY A 1 19 ? -4.601 -5.946 -2.117 1.00 0.00 19 GLY A CA 3
ATOM 1503 C C . GLY A 1 19 ? -3.460 -4.990 -1.829 1.00 0.00 19 GLY A C 3
ATOM 1504 O O . GLY A 1 19 ? -2.528 -4.867 -2.623 1.00 0.00 19 GLY A O 3
ATOM 1508 N N . SER A 1 20 ? -3.534 -4.310 -0.689 1.00 0.00 20 SER A N 3
ATOM 1509 C CA . SER A 1 20 ? -2.502 -3.356 -0.300 1.00 0.00 20 SER A CA 3
ATOM 1510 C C . SER A 1 20 ? -2.497 -3.147 1.211 1.00 0.00 20 SER A C 3
ATOM 1511 O O . SER A 1 20 ? -3.403 -3.594 1.914 1.00 0.00 20 SER A O 3
ATOM 1519 N N . SER A 1 21 ? -1.468 -2.465 1.705 1.00 0.00 21 SER A N 3
ATOM 1520 C CA . SER A 1 21 ? -1.341 -2.200 3.133 1.00 0.00 21 SER A CA 3
ATOM 1521 C C . SER A 1 21 ? -1.067 -0.721 3.388 1.00 0.00 21 SER A C 3
ATOM 1522 O O . SER A 1 21 ? -0.155 -0.137 2.802 1.00 0.00 21 SER A O 3
ATOM 1530 N N . TRP A 1 22 ? -1.863 -0.122 4.267 1.00 0.00 22 TRP A N 3
ATOM 1531 C CA . TRP A 1 22 ? -1.707 1.289 4.600 1.00 0.00 22 TRP A CA 3
ATOM 1532 C C . TRP A 1 22 ? -0.357 1.547 5.261 1.00 0.00 22 TRP A C 3
ATOM 1533 O O . TRP A 1 22 ? 0.145 0.712 6.013 1.00 0.00 22 TRP A O 3
ATOM 1554 N N . SER A 1 23 ? 0.226 2.707 4.975 1.00 0.00 23 SER A N 3
ATOM 1555 C CA . SER A 1 23 ? 1.520 3.072 5.540 1.00 0.00 23 SER A CA 3
ATOM 1556 C C . SER A 1 23 ? 1.431 4.397 6.290 1.00 0.00 23 SER A C 3
ATOM 1557 O O . SER A 1 23 ? 1.239 5.453 5.687 1.00 0.00 23 SER A O 3
ATOM 1565 N N . ALA A 1 24 ? 1.571 4.333 7.610 1.00 0.00 24 ALA A N 3
ATOM 1566 C CA . ALA A 1 24 ? 1.509 5.527 8.443 1.00 0.00 24 ALA A CA 3
ATOM 1567 C C . ALA A 1 24 ? 2.690 6.452 8.167 1.00 0.00 24 ALA A C 3
ATOM 1568 O O . ALA A 1 24 ? 2.523 7.665 8.036 1.00 0.00 24 ALA A O 3
ATOM 1575 N N . ASP A 1 25 ? 3.881 5.871 8.080 1.00 0.00 25 ASP A N 3
ATOM 1576 C CA . ASP A 1 25 ? 5.091 6.644 7.819 1.00 0.00 25 ASP A CA 3
ATOM 1577 C C . ASP A 1 25 ? 4.999 7.360 6.476 1.00 0.00 25 ASP A C 3
ATOM 1578 O O . ASP A 1 25 ? 5.146 8.580 6.399 1.00 0.00 25 ASP A O 3
ATOM 1587 N N . LEU A 1 26 ? 4.756 6.593 5.418 1.00 0.00 26 LEU A N 3
ATOM 1588 C CA . LEU A 1 26 ? 4.645 7.154 4.076 1.00 0.00 26 LEU A CA 3
ATOM 1589 C C . LEU A 1 26 ? 3.330 7.907 3.907 1.00 0.00 26 LEU A C 3
ATOM 1590 O O . LEU A 1 26 ? 3.240 8.852 3.123 1.00 0.00 26 LEU A O 3
ATOM 1606 N N . ASP A 1 27 ? 2.312 7.483 4.649 1.00 0.00 27 ASP A N 3
ATOM 1607 C CA . ASP A 1 27 ? 1.002 8.119 4.584 1.00 0.00 27 ASP A CA 3
ATOM 1608 C C . ASP A 1 27 ? 0.297 7.779 3.274 1.00 0.00 27 ASP A C 3
ATOM 1609 O O . ASP A 1 27 ? -0.379 8.622 2.683 1.00 0.00 27 ASP A O 3
ATOM 1618 N N . LYS A 1 28 ? 0.459 6.540 2.825 1.00 0.00 28 LYS A N 3
ATOM 1619 C CA . LYS A 1 28 ? -0.161 6.087 1.586 1.00 0.00 28 LYS A CA 3
ATOM 1620 C C . LYS A 1 28 ? -0.349 4.573 1.593 1.00 0.00 28 LYS A C 3
ATOM 1621 O O . LYS A 1 28 ? 0.079 3.889 2.524 1.00 0.00 28 LYS A O 3
ATOM 1640 N N . CYS A 1 29 ? -0.991 4.056 0.551 1.00 0.00 29 CYS A N 3
ATOM 1641 C CA . CYS A 1 29 ? -1.235 2.623 0.438 1.00 0.00 29 CYS A CA 3
ATOM 1642 C C . CYS A 1 29 ? -0.122 1.942 -0.351 1.00 0.00 29 CYS A C 3
ATOM 1643 O O . CYS A 1 29 ? 0.366 2.480 -1.345 1.00 0.00 29 CYS A O 3
ATOM 1651 N N . MET A 1 30 ? 0.277 0.757 0.100 1.00 0.00 30 MET A N 3
ATOM 1652 C CA . MET A 1 30 ? 1.334 0.003 -0.565 1.00 0.00 30 MET A CA 3
ATOM 1653 C C . MET A 1 30 ? 0.782 -1.275 -1.187 1.00 0.00 30 MET A C 3
ATOM 1654 O O . MET A 1 30 ? 0.212 -2.118 -0.493 1.00 0.00 30 MET A O 3
ATOM 1668 N N . ASP A 1 31 ? 0.953 -1.413 -2.497 1.00 0.00 31 ASP A N 3
ATOM 1669 C CA . ASP A 1 31 ? 0.472 -2.589 -3.212 1.00 0.00 31 ASP A CA 3
ATOM 1670 C C . ASP A 1 31 ? 1.148 -3.854 -2.693 1.00 0.00 31 ASP A C 3
ATOM 1671 O O . ASP A 1 31 ? 2.295 -3.819 -2.245 1.00 0.00 31 ASP A O 3
ATOM 1680 N N . CYS A 1 32 ? 0.430 -4.970 -2.755 1.00 0.00 32 CYS A N 3
ATOM 1681 C CA . CYS A 1 32 ? 0.959 -6.247 -2.289 1.00 0.00 32 CYS A CA 3
ATOM 1682 C C . CYS A 1 32 ? 2.362 -6.487 -2.839 1.00 0.00 32 CYS A C 3
ATOM 1683 O O . CYS A 1 32 ? 3.267 -6.885 -2.106 1.00 0.00 32 CYS A O 3
ATOM 1691 N N . ALA A 1 33 ? 2.534 -6.243 -4.134 1.00 0.00 33 ALA A N 3
ATOM 1692 C CA . ALA A 1 33 ? 3.827 -6.432 -4.781 1.00 0.00 33 ALA A CA 3
ATOM 1693 C C . ALA A 1 33 ? 4.954 -5.841 -3.940 1.00 0.00 33 ALA A C 3
ATOM 1694 O O . ALA A 1 33 ? 6.064 -6.372 -3.913 1.00 0.00 33 ALA A O 3
ATOM 1701 N N . SER A 1 34 ? 4.661 -4.740 -3.257 1.00 0.00 34 SER A N 3
ATOM 1702 C CA . SER A 1 34 ? 5.651 -4.074 -2.418 1.00 0.00 34 SER A CA 3
ATOM 1703 C C . SER A 1 34 ? 6.112 -4.992 -1.289 1.00 0.00 34 SER A C 3
ATOM 1704 O O . SER A 1 34 ? 7.285 -4.994 -0.916 1.00 0.00 34 SER A O 3
ATOM 1712 N N . CYS A 1 35 ? 5.179 -5.769 -0.750 1.00 0.00 35 CYS A N 3
ATOM 1713 C CA . CYS A 1 35 ? 5.487 -6.691 0.337 1.00 0.00 35 CYS A CA 3
ATOM 1714 C C . CYS A 1 35 ? 6.069 -7.994 -0.203 1.00 0.00 35 CYS A C 3
ATOM 1715 O O . CYS A 1 35 ? 6.912 -8.621 0.438 1.00 0.00 35 CYS A O 3
ATOM 1723 N N . ARG A 1 36 ? 5.611 -8.395 -1.384 1.00 0.00 36 ARG A N 3
ATOM 1724 C CA . ARG A 1 36 ? 6.084 -9.625 -2.009 1.00 0.00 36 ARG A CA 3
ATOM 1725 C C . ARG A 1 36 ? 7.609 -9.662 -2.052 1.00 0.00 36 ARG A C 3
ATOM 1726 O O . ARG A 1 36 ? 8.226 -10.656 -1.673 1.00 0.00 36 ARG A O 3
ATOM 1747 N N . ALA A 1 37 ? 8.209 -8.570 -2.516 1.00 0.00 37 ALA A N 3
ATOM 1748 C CA . ALA A 1 37 ? 9.660 -8.477 -2.607 1.00 0.00 37 ALA A CA 3
ATOM 1749 C C . ALA A 1 37 ? 10.256 -7.918 -1.319 1.00 0.00 37 ALA A C 3
ATOM 1750 O O . ALA A 1 37 ? 11.305 -8.373 -0.861 1.00 0.00 37 ALA A O 3
ATOM 1757 N N . ARG A 1 38 ? 9.582 -6.930 -0.741 1.00 0.00 38 ARG A N 3
ATOM 1758 C CA . ARG A 1 38 ? 10.047 -6.308 0.493 1.00 0.00 38 ARG A CA 3
ATOM 1759 C C . ARG A 1 38 ? 9.141 -6.679 1.664 1.00 0.00 38 ARG A C 3
ATOM 1760 O O . ARG A 1 38 ? 8.227 -5.940 2.031 1.00 0.00 38 ARG A O 3
ATOM 1781 N N . PRO A 1 39 ? 9.399 -7.851 2.263 1.00 0.00 39 PRO A N 3
ATOM 1782 C CA . PRO A 1 39 ? 8.618 -8.346 3.401 1.00 0.00 39 PRO A CA 3
ATOM 1783 C C . PRO A 1 39 ? 8.859 -7.533 4.668 1.00 0.00 39 PRO A C 3
ATOM 1784 O O . PRO A 1 39 ? 8.013 -7.492 5.561 1.00 0.00 39 PRO A O 3
ATOM 1795 N N . HIS A 1 40 ? 10.019 -6.887 4.739 1.00 0.00 40 HIS A N 3
ATOM 1796 C CA . HIS A 1 40 ? 10.370 -6.073 5.897 1.00 0.00 40 HIS A CA 3
ATOM 1797 C C . HIS A 1 40 ? 9.739 -4.688 5.800 1.00 0.00 40 HIS A C 3
ATOM 1798 O O . HIS A 1 40 ? 10.382 -3.680 6.095 1.00 0.00 40 HIS A O 3
ATOM 1812 N N . SER A 1 41 ? 8.477 -4.645 5.384 1.00 0.00 41 SER A N 3
ATOM 1813 C CA . SER A 1 41 ? 7.761 -3.383 5.243 1.00 0.00 41 SER A CA 3
ATOM 1814 C C . SER A 1 41 ? 7.122 -2.971 6.566 1.00 0.00 41 SER A C 3
ATOM 1815 O O . SER A 1 41 ? 6.610 -3.808 7.309 1.00 0.00 41 SER A O 3
ATOM 1823 N N . ASP A 1 42 ? 7.158 -1.674 6.854 1.00 0.00 42 ASP A N 3
ATOM 1824 C CA . ASP A 1 42 ? 6.583 -1.149 8.087 1.00 0.00 42 ASP A CA 3
ATOM 1825 C C . ASP A 1 42 ? 5.060 -1.125 8.008 1.00 0.00 42 ASP A C 3
ATOM 1826 O O . ASP A 1 42 ? 4.373 -1.369 9.001 1.00 0.00 42 ASP A O 3
ATOM 1835 N N . PHE A 1 43 ? 4.538 -0.829 6.823 1.00 0.00 43 PHE A N 3
ATOM 1836 C CA . PHE A 1 43 ? 3.095 -0.772 6.615 1.00 0.00 43 PHE A CA 3
ATOM 1837 C C . PHE A 1 43 ? 2.467 -2.153 6.778 1.00 0.00 43 PHE A C 3
ATOM 1838 O O . PHE A 1 43 ? 1.252 -2.279 6.935 1.00 0.00 43 PHE A O 3
ATOM 1855 N N . CYS A 1 44 ? 3.303 -3.184 6.740 1.00 0.00 44 CYS A N 3
ATOM 1856 C CA . CYS A 1 44 ? 2.830 -4.557 6.881 1.00 0.00 44 CYS A CA 3
ATOM 1857 C C . CYS A 1 44 ? 3.137 -5.097 8.274 1.00 0.00 44 CYS A C 3
ATOM 1858 O O . CYS A 1 44 ? 2.460 -6.001 8.765 1.00 0.00 44 CYS A O 3
ATOM 1866 N N . LEU A 1 45 ? 4.164 -4.538 8.906 1.00 0.00 45 LEU A N 3
ATOM 1867 C CA . LEU A 1 45 ? 4.562 -4.964 10.243 1.00 0.00 45 LEU A CA 3
ATOM 1868 C C . LEU A 1 45 ? 3.662 -4.340 11.305 1.00 0.00 45 LEU A C 3
ATOM 1869 O O . LEU A 1 45 ? 3.102 -5.040 12.148 1.00 0.00 45 LEU A O 3
ATOM 1885 N N . GLY A 1 46 ? 3.525 -3.018 11.256 1.00 0.00 46 GLY A N 3
ATOM 1886 C CA . GLY A 1 46 ? 2.690 -2.323 12.217 1.00 0.00 46 GLY A CA 3
ATOM 1887 C C . GLY A 1 46 ? 1.221 -2.661 12.060 1.00 0.00 46 GLY A C 3
ATOM 1888 O O . GLY A 1 46 ? 0.443 -2.536 13.008 1.00 0.00 46 GLY A O 3
ATOM 1892 N N . CYS A 1 47 ? 0.839 -3.090 10.863 1.00 0.00 47 CYS A N 3
ATOM 1893 C CA . CYS A 1 47 ? -0.549 -3.445 10.584 1.00 0.00 47 CYS A CA 3
ATOM 1894 C C . CYS A 1 47 ? -0.821 -4.900 10.951 1.00 0.00 47 CYS A C 3
ATOM 1895 O O . CYS A 1 47 ? -0.842 -5.775 10.086 1.00 0.00 47 CYS A O 3
ATOM 1903 N N . ALA A 1 48 ? -1.028 -5.151 12.240 1.00 0.00 48 ALA A N 3
ATOM 1904 C CA . ALA A 1 48 ? -1.300 -6.500 12.721 1.00 0.00 48 ALA A CA 3
ATOM 1905 C C . ALA A 1 48 ? -1.931 -6.471 14.109 1.00 0.00 48 ALA A C 3
ATOM 1906 O O . ALA A 1 48 ? -1.561 -5.655 14.952 1.00 0.00 48 ALA A O 3
ATOM 1913 N N . ALA A 1 49 ? -2.887 -7.366 14.338 1.00 0.00 49 ALA A N 3
ATOM 1914 C CA . ALA A 1 49 ? -3.569 -7.443 15.624 1.00 0.00 49 ALA A CA 3
ATOM 1915 C C . ALA A 1 49 ? -2.711 -8.164 16.658 1.00 0.00 49 ALA A C 3
ATOM 1916 O O . ALA A 1 49 ? -1.844 -8.965 16.309 1.00 0.00 49 ALA A O 3
ATOM 1923 N N . ALA A 1 50 ? -2.958 -7.874 17.931 1.00 0.00 50 ALA A N 3
ATOM 1924 C CA . ALA A 1 50 ? -2.208 -8.496 19.015 1.00 0.00 50 ALA A CA 3
ATOM 1925 C C . ALA A 1 50 ? -2.013 -9.987 18.763 1.00 0.00 50 ALA A C 3
ATOM 1926 O O . ALA A 1 50 ? -2.981 -10.731 18.599 1.00 0.00 50 ALA A O 3
ATOM 1933 N N . GLY A 1 1 ? -7.332 0.601 -23.279 1.00 0.00 1 GLY A N 4
ATOM 1934 C CA . GLY A 1 1 ? -6.207 0.752 -22.376 1.00 0.00 1 GLY A CA 4
ATOM 1935 C C . GLY A 1 1 ? -5.067 1.537 -22.995 1.00 0.00 1 GLY A C 4
ATOM 1936 O O . GLY A 1 1 ? -5.068 1.801 -24.197 1.00 0.00 1 GLY A O 4
ATOM 1940 N N . SER A 1 2 ? -4.093 1.912 -22.172 1.00 0.00 2 SER A N 4
ATOM 1941 C CA . SER A 1 2 ? -2.945 2.677 -22.645 1.00 0.00 2 SER A CA 4
ATOM 1942 C C . SER A 1 2 ? -1.642 2.071 -22.134 1.00 0.00 2 SER A C 4
ATOM 1943 O O . SER A 1 2 ? -1.462 1.881 -20.931 1.00 0.00 2 SER A O 4
ATOM 1951 N N . SER A 1 3 ? -0.735 1.770 -23.058 1.00 0.00 3 SER A N 4
ATOM 1952 C CA . SER A 1 3 ? 0.552 1.182 -22.703 1.00 0.00 3 SER A CA 4
ATOM 1953 C C . SER A 1 3 ? 1.125 1.843 -21.453 1.00 0.00 3 SER A C 4
ATOM 1954 O O . SER A 1 3 ? 1.572 1.166 -20.528 1.00 0.00 3 SER A O 4
ATOM 1962 N N . GLY A 1 4 ? 1.109 3.173 -21.435 1.00 0.00 4 GLY A N 4
ATOM 1963 C CA . GLY A 1 4 ? 1.630 3.905 -20.295 1.00 0.00 4 GLY A CA 4
ATOM 1964 C C . GLY A 1 4 ? 1.866 5.370 -20.606 1.00 0.00 4 GLY A C 4
ATOM 1965 O O . GLY A 1 4 ? 1.580 5.831 -21.711 1.00 0.00 4 GLY A O 4
ATOM 1969 N N . SER A 1 5 ? 2.387 6.104 -19.628 1.00 0.00 5 SER A N 4
ATOM 1970 C CA . SER A 1 5 ? 2.657 7.527 -19.801 1.00 0.00 5 SER A CA 4
ATOM 1971 C C . SER A 1 5 ? 3.791 7.980 -18.887 1.00 0.00 5 SER A C 4
ATOM 1972 O O . SER A 1 5 ? 4.065 7.355 -17.863 1.00 0.00 5 SER A O 4
ATOM 1980 N N . SER A 1 6 ? 4.447 9.072 -19.266 1.00 0.00 6 SER A N 4
ATOM 1981 C CA . SER A 1 6 ? 5.555 9.608 -18.484 1.00 0.00 6 SER A CA 4
ATOM 1982 C C . SER A 1 6 ? 5.051 10.595 -17.435 1.00 0.00 6 SER A C 4
ATOM 1983 O O . SER A 1 6 ? 4.265 11.491 -17.736 1.00 0.00 6 SER A O 4
ATOM 1991 N N . GLY A 1 7 ? 5.511 10.421 -16.199 1.00 0.00 7 GLY A N 4
ATOM 1992 C CA . GLY A 1 7 ? 5.098 11.303 -15.123 1.00 0.00 7 GLY A CA 4
ATOM 1993 C C . GLY A 1 7 ? 4.004 10.697 -14.266 1.00 0.00 7 GLY A C 4
ATOM 1994 O O . GLY A 1 7 ? 4.245 9.747 -13.522 1.00 0.00 7 GLY A O 4
ATOM 1998 N N . GLU A 1 8 ? 2.799 11.250 -14.368 1.00 0.00 8 GLU A N 4
ATOM 1999 C CA . GLU A 1 8 ? 1.666 10.759 -13.593 1.00 0.00 8 GLU A CA 4
ATOM 2000 C C . GLU A 1 8 ? 0.363 10.922 -14.371 1.00 0.00 8 GLU A C 4
ATOM 2001 O O . GLU A 1 8 ? 0.333 11.561 -15.423 1.00 0.00 8 GLU A O 4
ATOM 2013 N N . GLN A 1 9 ? -0.710 10.339 -13.847 1.00 0.00 9 GLN A N 4
ATOM 2014 C CA . GLN A 1 9 ? -2.014 10.419 -14.492 1.00 0.00 9 GLN A CA 4
ATOM 2015 C C . GLN A 1 9 ? -2.789 11.639 -14.006 1.00 0.00 9 GLN A C 4
ATOM 2016 O O . GLN A 1 9 ? -3.293 12.426 -14.807 1.00 0.00 9 GLN A O 4
ATOM 2030 N N . ALA A 1 10 ? -2.879 11.790 -12.689 1.00 0.00 10 ALA A N 4
ATOM 2031 C CA . ALA A 1 10 ? -3.591 12.916 -12.096 1.00 0.00 10 ALA A CA 4
ATOM 2032 C C . ALA A 1 10 ? -3.355 12.983 -10.591 1.00 0.00 10 ALA A C 4
ATOM 2033 O O . ALA A 1 10 ? -3.232 11.964 -9.912 1.00 0.00 10 ALA A O 4
ATOM 2040 N N . PRO A 1 11 ? -3.290 14.212 -10.056 1.00 0.00 11 PRO A N 4
ATOM 2041 C CA . PRO A 1 11 ? -3.068 14.441 -8.626 1.00 0.00 11 PRO A CA 4
ATOM 2042 C C . PRO A 1 11 ? -4.269 14.030 -7.780 1.00 0.00 11 PRO A C 4
ATOM 2043 O O . PRO A 1 11 ? -5.290 14.715 -7.760 1.00 0.00 11 PRO A O 4
ATOM 2054 N N . GLY A 1 12 ? -4.138 12.906 -7.082 1.00 0.00 12 GLY A N 4
ATOM 2055 C CA . GLY A 1 12 ? -5.220 12.423 -6.243 1.00 0.00 12 GLY A CA 4
ATOM 2056 C C . GLY A 1 12 ? -4.785 11.296 -5.328 1.00 0.00 12 GLY A C 4
ATOM 2057 O O . GLY A 1 12 ? -4.054 10.396 -5.742 1.00 0.00 12 GLY A O 4
ATOM 2061 N N . THR A 1 13 ? -5.234 11.344 -4.077 1.00 0.00 13 THR A N 4
ATOM 2062 C CA . THR A 1 13 ? -4.886 10.321 -3.100 1.00 0.00 13 THR A CA 4
ATOM 2063 C C . THR A 1 13 ? -6.119 9.548 -2.649 1.00 0.00 13 THR A C 4
ATOM 2064 O O . THR A 1 13 ? -7.233 10.070 -2.671 1.00 0.00 13 THR A O 4
ATOM 2075 N N . ALA A 1 14 ? -5.913 8.300 -2.240 1.00 0.00 14 ALA A N 4
ATOM 2076 C CA . ALA A 1 14 ? -7.009 7.456 -1.781 1.00 0.00 14 ALA A CA 4
ATOM 2077 C C . ALA A 1 14 ? -6.491 6.286 -0.951 1.00 0.00 14 ALA A C 4
ATOM 2078 O O . ALA A 1 14 ? -5.313 5.932 -1.001 1.00 0.00 14 ALA A O 4
ATOM 2085 N N . PRO A 1 15 ? -7.389 5.671 -0.168 1.00 0.00 15 PRO A N 4
ATOM 2086 C CA . PRO A 1 15 ? -7.045 4.532 0.688 1.00 0.00 15 PRO A CA 4
ATOM 2087 C C . PRO A 1 15 ? -6.739 3.274 -0.117 1.00 0.00 15 PRO A C 4
ATOM 2088 O O . PRO A 1 15 ? -6.688 3.310 -1.347 1.00 0.00 15 PRO A O 4
ATOM 2099 N N . CYS A 1 16 ? -6.538 2.163 0.583 1.00 0.00 16 CYS A N 4
ATOM 2100 C CA . CYS A 1 16 ? -6.236 0.893 -0.067 1.00 0.00 16 CYS A CA 4
ATOM 2101 C C . CYS A 1 16 ? -7.447 0.376 -0.838 1.00 0.00 16 CYS A C 4
ATOM 2102 O O . CYS A 1 16 ? -8.533 0.226 -0.279 1.00 0.00 16 CYS A O 4
ATOM 2110 N N . SER A 1 17 ? -7.252 0.106 -2.125 1.00 0.00 17 SER A N 4
ATOM 2111 C CA . SER A 1 17 ? -8.329 -0.389 -2.974 1.00 0.00 17 SER A CA 4
ATOM 2112 C C . SER A 1 17 ? -8.498 -1.897 -2.814 1.00 0.00 17 SER A C 4
ATOM 2113 O O . SER A 1 17 ? -9.608 -2.391 -2.617 1.00 0.00 17 SER A O 4
ATOM 2121 N N . ARG A 1 18 ? -7.388 -2.622 -2.900 1.00 0.00 18 ARG A N 4
ATOM 2122 C CA . ARG A 1 18 ? -7.411 -4.074 -2.766 1.00 0.00 18 ARG A CA 4
ATOM 2123 C C . ARG A 1 18 ? -5.995 -4.641 -2.742 1.00 0.00 18 ARG A C 4
ATOM 2124 O O . ARG A 1 18 ? -5.090 -4.107 -3.383 1.00 0.00 18 ARG A O 4
ATOM 2145 N N . GLY A 1 19 ? -5.810 -5.726 -1.995 1.00 0.00 19 GLY A N 4
ATOM 2146 C CA . GLY A 1 19 ? -4.501 -6.346 -1.900 1.00 0.00 19 GLY A CA 4
ATOM 2147 C C . GLY A 1 19 ? -3.406 -5.345 -1.592 1.00 0.00 19 GLY A C 4
ATOM 2148 O O . GLY A 1 19 ? -2.385 -5.301 -2.278 1.00 0.00 19 GLY A O 4
ATOM 2152 N N . SER A 1 20 ? -3.618 -4.537 -0.559 1.00 0.00 20 SER A N 4
ATOM 2153 C CA . SER A 1 20 ? -2.643 -3.527 -0.165 1.00 0.00 20 SER A CA 4
ATOM 2154 C C . SER A 1 20 ? -2.739 -3.232 1.329 1.00 0.00 20 SER A C 4
ATOM 2155 O O . SER A 1 20 ? -3.688 -3.646 1.995 1.00 0.00 20 SER A O 4
ATOM 2163 N N . SER A 1 21 ? -1.750 -2.512 1.849 1.00 0.00 21 SER A N 4
ATOM 2164 C CA . SER A 1 21 ? -1.720 -2.164 3.265 1.00 0.00 21 SER A CA 4
ATOM 2165 C C . SER A 1 21 ? -1.374 -0.691 3.454 1.00 0.00 21 SER A C 4
ATOM 2166 O O . SER A 1 21 ? -0.468 -0.166 2.807 1.00 0.00 21 SER A O 4
ATOM 2174 N N . TRP A 1 22 ? -2.102 -0.029 4.346 1.00 0.00 22 TRP A N 4
ATOM 2175 C CA . TRP A 1 22 ? -1.873 1.385 4.622 1.00 0.00 22 TRP A CA 4
ATOM 2176 C C . TRP A 1 22 ? -0.487 1.606 5.219 1.00 0.00 22 TRP A C 4
ATOM 2177 O O . TRP A 1 22 ? 0.051 0.734 5.902 1.00 0.00 22 TRP A O 4
ATOM 2198 N N . SER A 1 23 ? 0.086 2.776 4.957 1.00 0.00 23 SER A N 4
ATOM 2199 C CA . SER A 1 23 ? 1.411 3.109 5.466 1.00 0.00 23 SER A CA 4
ATOM 2200 C C . SER A 1 23 ? 1.385 4.433 6.224 1.00 0.00 23 SER A C 4
ATOM 2201 O O . SER A 1 23 ? 1.127 5.488 5.644 1.00 0.00 23 SER A O 4
ATOM 2209 N N . ALA A 1 24 ? 1.655 4.370 7.523 1.00 0.00 24 ALA A N 4
ATOM 2210 C CA . ALA A 1 24 ? 1.665 5.563 8.361 1.00 0.00 24 ALA A CA 4
ATOM 2211 C C . ALA A 1 24 ? 2.880 6.434 8.060 1.00 0.00 24 ALA A C 4
ATOM 2212 O O . ALA A 1 24 ? 2.758 7.647 7.888 1.00 0.00 24 ALA A O 4
ATOM 2219 N N . ASP A 1 25 ? 4.050 5.809 8.000 1.00 0.00 25 ASP A N 4
ATOM 2220 C CA . ASP A 1 25 ? 5.288 6.528 7.720 1.00 0.00 25 ASP A CA 4
ATOM 2221 C C . ASP A 1 25 ? 5.224 7.209 6.357 1.00 0.00 25 ASP A C 4
ATOM 2222 O O . ASP A 1 25 ? 5.465 8.411 6.240 1.00 0.00 25 ASP A O 4
ATOM 2231 N N . LEU A 1 26 ? 4.899 6.433 5.329 1.00 0.00 26 LEU A N 4
ATOM 2232 C CA . LEU A 1 26 ? 4.804 6.961 3.972 1.00 0.00 26 LEU A CA 4
ATOM 2233 C C . LEU A 1 26 ? 3.540 7.796 3.799 1.00 0.00 26 LEU A C 4
ATOM 2234 O O . LEU A 1 26 ? 3.498 8.716 2.982 1.00 0.00 26 LEU A O 4
ATOM 2250 N N . ASP A 1 27 ? 2.512 7.472 4.576 1.00 0.00 27 ASP A N 4
ATOM 2251 C CA . ASP A 1 27 ? 1.247 8.194 4.512 1.00 0.00 27 ASP A CA 4
ATOM 2252 C C . ASP A 1 27 ? 0.503 7.873 3.220 1.00 0.00 27 ASP A C 4
ATOM 2253 O O . ASP A 1 27 ? -0.124 8.745 2.618 1.00 0.00 27 ASP A O 4
ATOM 2262 N N . LYS A 1 28 ? 0.576 6.615 2.798 1.00 0.00 28 LYS A N 4
ATOM 2263 C CA . LYS A 1 28 ? -0.091 6.176 1.578 1.00 0.00 28 LYS A CA 4
ATOM 2264 C C . LYS A 1 28 ? -0.326 4.669 1.598 1.00 0.00 28 LYS A C 4
ATOM 2265 O O . LYS A 1 28 ? 0.068 3.982 2.541 1.00 0.00 28 LYS A O 4
ATOM 2284 N N . CYS A 1 29 ? -0.969 4.162 0.552 1.00 0.00 29 CYS A N 4
ATOM 2285 C CA . CYS A 1 29 ? -1.256 2.735 0.450 1.00 0.00 29 CYS A CA 4
ATOM 2286 C C . CYS A 1 29 ? -0.176 2.020 -0.356 1.00 0.00 29 CYS A C 4
ATOM 2287 O O . CYS A 1 29 ? 0.252 2.503 -1.403 1.00 0.00 29 CYS A O 4
ATOM 2295 N N . MET A 1 30 ? 0.260 0.867 0.142 1.00 0.00 30 MET A N 4
ATOM 2296 C CA . MET A 1 30 ? 1.290 0.086 -0.532 1.00 0.00 30 MET A CA 4
ATOM 2297 C C . MET A 1 30 ? 0.715 -1.216 -1.079 1.00 0.00 30 MET A C 4
ATOM 2298 O O . MET A 1 30 ? 0.107 -1.995 -0.343 1.00 0.00 30 MET A O 4
ATOM 2312 N N . ASP A 1 31 ? 0.909 -1.446 -2.373 1.00 0.00 31 ASP A N 4
ATOM 2313 C CA . ASP A 1 31 ? 0.409 -2.655 -3.018 1.00 0.00 31 ASP A CA 4
ATOM 2314 C C . ASP A 1 31 ? 1.139 -3.890 -2.498 1.00 0.00 31 ASP A C 4
ATOM 2315 O O . ASP A 1 31 ? 2.300 -3.813 -2.094 1.00 0.00 31 ASP A O 4
ATOM 2324 N N . CYS A 1 32 ? 0.450 -5.026 -2.509 1.00 0.00 32 CYS A N 4
ATOM 2325 C CA . CYS A 1 32 ? 1.032 -6.277 -2.037 1.00 0.00 32 CYS A CA 4
ATOM 2326 C C . CYS A 1 32 ? 2.436 -6.471 -2.601 1.00 0.00 32 CYS A C 4
ATOM 2327 O O . CYS A 1 32 ? 3.353 -6.873 -1.885 1.00 0.00 32 CYS A O 4
ATOM 2335 N N . ALA A 1 33 ? 2.595 -6.185 -3.889 1.00 0.00 33 ALA A N 4
ATOM 2336 C CA . ALA A 1 33 ? 3.886 -6.328 -4.549 1.00 0.00 33 ALA A CA 4
ATOM 2337 C C . ALA A 1 33 ? 5.009 -5.761 -3.687 1.00 0.00 33 ALA A C 4
ATOM 2338 O O . ALA A 1 33 ? 6.118 -6.296 -3.664 1.00 0.00 33 ALA A O 4
ATOM 2345 N N . SER A 1 34 ? 4.715 -4.675 -2.980 1.00 0.00 34 SER A N 4
ATOM 2346 C CA . SER A 1 34 ? 5.702 -4.032 -2.120 1.00 0.00 34 SER A CA 4
ATOM 2347 C C . SER A 1 34 ? 6.187 -4.992 -1.038 1.00 0.00 34 SER A C 4
ATOM 2348 O O . SER A 1 34 ? 7.364 -4.995 -0.676 1.00 0.00 34 SER A O 4
ATOM 2356 N N . CYS A 1 35 ? 5.270 -5.806 -0.525 1.00 0.00 35 CYS A N 4
ATOM 2357 C CA . CYS A 1 35 ? 5.603 -6.771 0.517 1.00 0.00 35 CYS A CA 4
ATOM 2358 C C . CYS A 1 35 ? 6.127 -8.068 -0.090 1.00 0.00 35 CYS A C 4
ATOM 2359 O O . CYS A 1 35 ? 6.961 -8.751 0.504 1.00 0.00 35 CYS A O 4
ATOM 2367 N N . ARG A 1 36 ? 5.630 -8.403 -1.277 1.00 0.00 36 ARG A N 4
ATOM 2368 C CA . ARG A 1 36 ? 6.046 -9.620 -1.963 1.00 0.00 36 ARG A CA 4
ATOM 2369 C C . ARG A 1 36 ? 7.567 -9.719 -2.021 1.00 0.00 36 ARG A C 4
ATOM 2370 O O . ARG A 1 36 ? 8.148 -10.737 -1.647 1.00 0.00 36 ARG A O 4
ATOM 2391 N N . ALA A 1 37 ? 8.207 -8.654 -2.493 1.00 0.00 37 AL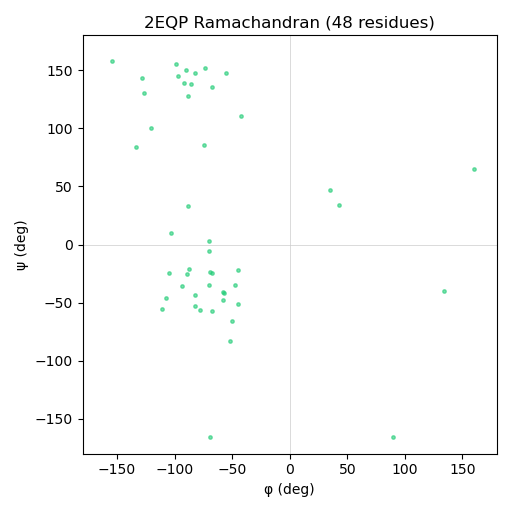A A N 4
ATOM 2392 C CA . ALA A 1 37 ? 9.660 -8.620 -2.598 1.00 0.00 37 ALA A CA 4
ATOM 2393 C C . ALA A 1 37 ? 10.292 -8.108 -1.308 1.00 0.00 37 ALA A C 4
ATOM 2394 O O . ALA A 1 37 ? 11.323 -8.617 -0.867 1.00 0.00 37 ALA A O 4
ATOM 2401 N N . ARG A 1 38 ? 9.669 -7.099 -0.709 1.00 0.00 38 ARG A N 4
ATOM 2402 C CA . ARG A 1 38 ? 10.172 -6.518 0.530 1.00 0.00 38 ARG A CA 4
ATOM 2403 C C . ARG A 1 38 ? 9.202 -6.766 1.681 1.00 0.00 38 ARG A C 4
ATOM 2404 O O . ARG A 1 38 ? 8.370 -5.923 2.017 1.00 0.00 38 ARG A O 4
ATOM 2425 N N . PRO A 1 39 ? 9.308 -7.951 2.299 1.00 0.00 39 PRO A N 4
ATOM 2426 C CA . PRO A 1 39 ? 8.448 -8.339 3.422 1.00 0.00 39 PRO A CA 4
ATOM 2427 C C . PRO A 1 39 ? 8.751 -7.541 4.686 1.00 0.00 39 PRO A C 4
ATOM 2428 O O . PRO A 1 39 ? 7.952 -7.517 5.623 1.00 0.00 39 PRO A O 4
ATOM 2439 N N . HIS A 1 40 ? 9.909 -6.889 4.706 1.00 0.00 40 HIS A N 4
ATOM 2440 C CA . HIS A 1 40 ? 10.316 -6.089 5.855 1.00 0.00 40 HIS A CA 4
ATOM 2441 C C . HIS A 1 40 ? 9.719 -4.687 5.781 1.00 0.00 40 HIS A C 4
ATOM 2442 O O . HIS A 1 40 ? 10.363 -3.707 6.155 1.00 0.00 40 HIS A O 4
ATOM 2456 N N . SER A 1 41 ? 8.485 -4.600 5.295 1.00 0.00 41 SER A N 4
ATOM 2457 C CA . SER A 1 41 ? 7.803 -3.317 5.167 1.00 0.00 41 SER A CA 4
ATOM 2458 C C . SER A 1 41 ? 7.123 -2.931 6.476 1.00 0.00 41 SER A C 4
ATOM 2459 O O . SER A 1 41 ? 6.546 -3.775 7.162 1.00 0.00 41 SER A O 4
ATOM 2467 N N . ASP A 1 42 ? 7.196 -1.649 6.818 1.00 0.00 42 ASP A N 4
ATOM 2468 C CA . ASP A 1 42 ? 6.587 -1.149 8.045 1.00 0.00 42 ASP A CA 4
ATOM 2469 C C . ASP A 1 42 ? 5.066 -1.141 7.932 1.00 0.00 42 ASP A C 4
ATOM 2470 O O . ASP A 1 42 ? 4.360 -1.429 8.899 1.00 0.00 42 ASP A O 4
ATOM 2479 N N . PHE A 1 43 ? 4.567 -0.808 6.746 1.00 0.00 43 PHE A N 4
ATOM 2480 C CA . PHE A 1 43 ? 3.129 -0.760 6.508 1.00 0.00 43 PHE A CA 4
ATOM 2481 C C . PHE A 1 43 ? 2.516 -2.155 6.599 1.00 0.00 43 PHE A C 4
ATOM 2482 O O . PHE A 1 43 ? 1.322 -2.304 6.862 1.00 0.00 43 PHE A O 4
ATOM 2499 N N . CYS A 1 44 ? 3.341 -3.172 6.378 1.00 0.00 44 CYS A N 4
ATOM 2500 C CA . CYS A 1 44 ? 2.881 -4.555 6.433 1.00 0.00 44 CYS A CA 4
ATOM 2501 C C . CYS A 1 44 ? 3.239 -5.194 7.771 1.00 0.00 44 CYS A C 4
ATOM 2502 O O . CYS A 1 44 ? 2.549 -6.098 8.244 1.00 0.00 44 CYS A O 4
ATOM 2510 N N . LEU A 1 45 ? 4.322 -4.720 8.377 1.00 0.00 45 LEU A N 4
ATOM 2511 C CA . LEU A 1 45 ? 4.773 -5.245 9.661 1.00 0.00 45 LEU A CA 4
ATOM 2512 C C . LEU A 1 45 ? 3.951 -4.663 10.806 1.00 0.00 45 LEU A C 4
ATOM 2513 O O . LEU A 1 45 ? 3.419 -5.398 11.637 1.00 0.00 45 LEU A O 4
ATOM 2529 N N . GLY A 1 46 ? 3.851 -3.338 10.843 1.00 0.00 46 GLY A N 4
ATOM 2530 C CA . GLY A 1 46 ? 3.091 -2.680 11.889 1.00 0.00 46 GLY A CA 4
ATOM 2531 C C . GLY A 1 46 ? 1.606 -2.970 11.797 1.00 0.00 46 GLY A C 4
ATOM 2532 O O . GLY A 1 46 ? 0.885 -2.877 12.791 1.00 0.00 46 GLY A O 4
ATOM 2536 N N . CYS A 1 47 ? 1.147 -3.320 10.600 1.00 0.00 47 CYS A N 4
ATOM 2537 C CA . CYS A 1 47 ? -0.263 -3.621 10.381 1.00 0.00 47 CYS A CA 4
ATOM 2538 C C . CYS A 1 47 ? -0.597 -5.033 10.853 1.00 0.00 47 CYS A C 4
ATOM 2539 O O . CYS A 1 47 ? -1.564 -5.240 11.586 1.00 0.00 47 CYS A O 4
ATOM 2547 N N . ALA A 1 48 ? 0.208 -6.000 10.427 1.00 0.00 48 ALA A N 4
ATOM 2548 C CA . ALA A 1 48 ? -0.001 -7.391 10.806 1.00 0.00 48 ALA A CA 4
ATOM 2549 C C . ALA A 1 48 ? 0.187 -7.585 12.307 1.00 0.00 48 ALA A C 4
ATOM 2550 O O . ALA A 1 48 ? 1.292 -7.860 12.773 1.00 0.00 48 ALA A O 4
ATOM 2557 N N . ALA A 1 49 ? -0.899 -7.440 13.059 1.00 0.00 49 ALA A N 4
ATOM 2558 C CA . ALA A 1 49 ? -0.854 -7.601 14.507 1.00 0.00 49 ALA A CA 4
ATOM 2559 C C . ALA A 1 49 ? -0.879 -9.075 14.896 1.00 0.00 49 ALA A C 4
ATOM 2560 O O . ALA A 1 49 ? -1.939 -9.633 15.182 1.00 0.00 49 ALA A O 4
ATOM 2567 N N . ALA A 1 50 ? 0.293 -9.701 14.905 1.00 0.00 50 ALA A N 4
ATOM 2568 C CA . ALA A 1 50 ? 0.404 -11.110 15.261 1.00 0.00 50 ALA A CA 4
ATOM 2569 C C . ALA A 1 50 ? -0.284 -11.396 16.592 1.00 0.00 50 ALA A C 4
ATOM 2570 O O . ALA A 1 50 ? -0.635 -12.539 16.887 1.00 0.00 50 ALA A O 4
ATOM 2577 N N . GLY A 1 1 ? 11.124 8.819 -20.212 1.00 0.00 1 GLY A N 5
ATOM 2578 C CA . GLY A 1 1 ? 10.992 8.491 -18.805 1.00 0.00 1 GLY A CA 5
ATOM 2579 C C . GLY A 1 1 ? 9.941 7.429 -18.553 1.00 0.00 1 GLY A C 5
ATOM 2580 O O . GLY A 1 1 ? 8.841 7.732 -18.091 1.00 0.00 1 GLY A O 5
ATOM 2584 N N . SER A 1 2 ? 10.278 6.180 -18.859 1.00 0.00 2 SER A N 5
ATOM 2585 C CA . SER A 1 2 ? 9.352 5.070 -18.668 1.00 0.00 2 SER A CA 5
ATOM 2586 C C . SER A 1 2 ? 9.330 4.625 -17.209 1.00 0.00 2 SER A C 5
ATOM 2587 O O . SER A 1 2 ? 10.015 3.676 -16.827 1.00 0.00 2 SER A O 5
ATOM 2595 N N . SER A 1 3 ? 8.538 5.318 -16.397 1.00 0.00 3 SER A N 5
ATOM 2596 C CA . SER A 1 3 ? 8.429 4.999 -14.979 1.00 0.00 3 SER A CA 5
ATOM 2597 C C . SER A 1 3 ? 7.062 5.403 -14.434 1.00 0.00 3 SER A C 5
ATOM 2598 O O . SER A 1 3 ? 6.479 6.397 -14.865 1.00 0.00 3 SER A O 5
ATOM 2606 N N . GLY A 1 4 ? 6.556 4.623 -13.484 1.00 0.00 4 GLY A N 5
ATOM 2607 C CA . GLY A 1 4 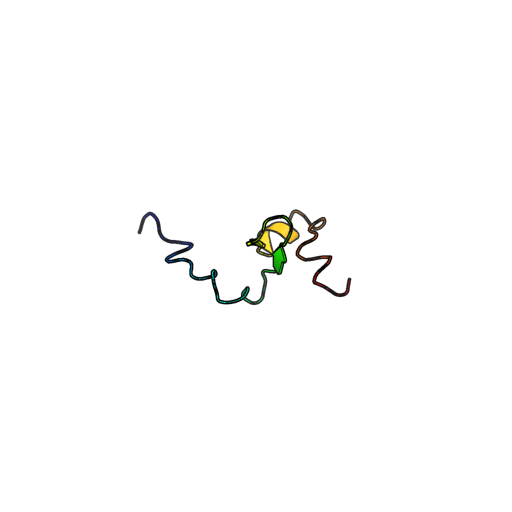? 5.262 4.915 -12.895 1.00 0.00 4 GLY A CA 5
ATOM 2608 C C . GLY A 1 4 ? 5.333 5.074 -11.390 1.00 0.00 4 GLY A C 5
ATOM 2609 O O . GLY A 1 4 ? 6.371 5.451 -10.846 1.00 0.00 4 GLY A O 5
ATOM 2613 N N . SER A 1 5 ? 4.225 4.788 -10.713 1.00 0.00 5 SER A N 5
ATOM 2614 C CA . SER A 1 5 ? 4.163 4.907 -9.261 1.00 0.00 5 SER A CA 5
ATOM 2615 C C . SER A 1 5 ? 3.337 3.776 -8.658 1.00 0.00 5 SER A C 5
ATOM 2616 O O . SER A 1 5 ? 2.109 3.774 -8.744 1.00 0.00 5 SER A O 5
ATOM 2624 N N . SER A 1 6 ? 4.021 2.814 -8.046 1.00 0.00 6 SER A N 5
ATOM 2625 C CA . SER A 1 6 ? 3.352 1.673 -7.431 1.00 0.00 6 SER A CA 5
ATOM 2626 C C . SER A 1 6 ? 2.136 1.249 -8.251 1.00 0.00 6 SER A C 5
ATOM 2627 O O . SER A 1 6 ? 1.081 0.939 -7.701 1.00 0.00 6 SER A O 5
ATOM 2635 N N . GLY A 1 7 ? 2.295 1.239 -9.571 1.00 0.00 7 GLY A N 5
ATOM 2636 C CA . GLY A 1 7 ? 1.204 0.853 -10.446 1.00 0.00 7 GLY A CA 5
ATOM 2637 C C . GLY A 1 7 ? 1.419 1.306 -11.876 1.00 0.00 7 GLY A C 5
ATOM 2638 O O . GLY A 1 7 ? 2.434 1.928 -12.191 1.00 0.00 7 GLY A O 5
ATOM 2642 N N . GLU A 1 8 ? 0.463 0.994 -12.745 1.00 0.00 8 GLU A N 5
ATOM 2643 C CA . GLU A 1 8 ? 0.555 1.371 -14.150 1.00 0.00 8 GLU A CA 5
ATOM 2644 C C . GLU A 1 8 ? 0.798 2.871 -14.296 1.00 0.00 8 GLU A C 5
ATOM 2645 O O . GLU A 1 8 ? 0.416 3.658 -13.430 1.00 0.00 8 GLU A O 5
ATOM 2657 N N . GLN A 1 9 ? 1.436 3.257 -15.396 1.00 0.00 9 GLN A N 5
ATOM 2658 C CA . GLN A 1 9 ? 1.731 4.662 -15.654 1.00 0.00 9 GLN A CA 5
ATOM 2659 C C . GLN A 1 9 ? 0.480 5.519 -15.496 1.00 0.00 9 GLN A C 5
ATOM 2660 O O . GLN A 1 9 ? 0.503 6.550 -14.824 1.00 0.00 9 GLN A O 5
ATOM 2674 N N . ALA A 1 10 ? -0.611 5.085 -16.120 1.00 0.00 10 ALA A N 5
ATOM 2675 C CA . ALA A 1 10 ? -1.872 5.812 -16.047 1.00 0.00 10 ALA A CA 5
ATOM 2676 C C . ALA A 1 10 ? -2.169 6.254 -14.618 1.00 0.00 10 ALA A C 5
ATOM 2677 O O . ALA A 1 10 ? -1.663 5.688 -13.649 1.00 0.00 10 ALA A O 5
ATOM 2684 N N . PRO A 1 11 ? -3.010 7.291 -14.481 1.00 0.00 11 PRO A N 5
ATOM 2685 C CA . PRO A 1 11 ? -3.393 7.832 -13.174 1.00 0.00 11 PRO A CA 5
ATOM 2686 C C . PRO A 1 11 ? -4.288 6.877 -12.391 1.00 0.00 11 PRO A C 5
ATOM 2687 O O . PRO A 1 11 ? -5.088 6.145 -12.971 1.00 0.00 11 PRO A O 5
ATOM 2698 N N . GLY A 1 12 ? -4.147 6.891 -11.069 1.00 0.00 12 GLY A N 5
ATOM 2699 C CA . GLY A 1 12 ? -4.950 6.022 -10.228 1.00 0.00 12 GLY A CA 5
ATOM 2700 C C . GLY A 1 12 ? -5.458 6.725 -8.985 1.00 0.00 12 GLY A C 5
ATOM 2701 O O . GLY A 1 12 ? -6.603 7.177 -8.942 1.00 0.00 12 GLY A O 5
ATOM 2705 N N . THR A 1 13 ? -4.606 6.817 -7.969 1.00 0.00 13 THR A N 5
ATOM 2706 C CA . THR A 1 13 ? -4.975 7.468 -6.718 1.00 0.00 13 THR A CA 5
ATOM 2707 C C . THR A 1 13 ? -6.065 6.686 -5.994 1.00 0.00 13 THR A C 5
ATOM 2708 O O . THR A 1 13 ? -7.032 7.265 -5.499 1.00 0.00 13 THR A O 5
ATOM 2719 N N . ALA A 1 14 ? -5.902 5.369 -5.934 1.00 0.00 14 ALA A N 5
ATOM 2720 C CA . ALA A 1 14 ? -6.872 4.509 -5.267 1.00 0.00 14 ALA A CA 5
ATOM 2721 C C . ALA A 1 14 ? -6.338 4.017 -3.925 1.00 0.00 14 ALA A C 5
ATOM 2722 O O . ALA A 1 14 ? -5.146 3.755 -3.763 1.00 0.00 14 ALA A O 5
ATOM 2729 N N . PRO A 1 15 ? -7.239 3.890 -2.940 1.00 0.00 15 PRO A N 5
ATOM 2730 C CA . PRO A 1 15 ? -6.882 3.429 -1.595 1.00 0.00 15 PRO A CA 5
ATOM 2731 C C . PRO A 1 15 ? -6.500 1.953 -1.570 1.00 0.00 15 PRO A C 5
ATOM 2732 O O . PRO A 1 15 ? -6.393 1.312 -2.616 1.00 0.00 15 PRO A O 5
ATOM 2743 N N . CYS A 1 16 ? -6.297 1.420 -0.371 1.00 0.00 16 CYS A N 5
ATOM 2744 C CA . CYS A 1 16 ? -5.928 0.018 -0.210 1.00 0.00 16 CYS A CA 5
ATOM 2745 C C . CYS A 1 16 ? -7.159 -0.880 -0.273 1.00 0.00 16 CYS A C 5
ATOM 2746 O O . CYS A 1 16 ? -7.307 -1.805 0.525 1.00 0.00 16 CYS A O 5
ATOM 2754 N N . SER A 1 17 ? -8.041 -0.599 -1.228 1.00 0.00 17 SER A N 5
ATOM 2755 C CA . SER A 1 17 ? -9.263 -1.378 -1.392 1.00 0.00 17 SER A CA 5
ATOM 2756 C C . SER A 1 17 ? -9.020 -2.847 -1.059 1.00 0.00 17 SER A C 5
ATOM 2757 O O . SER A 1 17 ? -9.800 -3.468 -0.337 1.00 0.00 17 SER A O 5
ATOM 2765 N N . ARG A 1 18 ? -7.932 -3.396 -1.589 1.00 0.00 18 ARG A N 5
ATOM 2766 C CA . ARG A 1 18 ? -7.585 -4.791 -1.350 1.00 0.00 18 ARG A CA 5
ATOM 2767 C C . ARG A 1 18 ? -6.163 -5.087 -1.817 1.00 0.00 18 ARG A C 5
ATOM 2768 O O . ARG A 1 18 ? -5.609 -4.367 -2.647 1.00 0.00 18 ARG A O 5
ATOM 2789 N N . GLY A 1 19 ? -5.577 -6.151 -1.276 1.00 0.00 19 GLY A N 5
ATOM 2790 C CA . GLY A 1 19 ? -4.224 -6.522 -1.649 1.00 0.00 19 GLY A CA 5
ATOM 2791 C C . GLY A 1 19 ? -3.230 -5.401 -1.416 1.00 0.00 19 GLY A C 5
ATOM 2792 O O . GLY A 1 19 ? -2.303 -5.212 -2.203 1.00 0.00 19 GLY A O 5
ATOM 2796 N N . SER A 1 20 ? -3.425 -4.656 -0.333 1.00 0.00 20 SER A N 5
ATOM 2797 C CA . SER A 1 20 ? -2.541 -3.544 -0.002 1.00 0.00 20 SER A CA 5
ATOM 2798 C C . SER A 1 20 ? -2.631 -3.202 1.482 1.00 0.00 20 SER A C 5
ATOM 2799 O O . SER A 1 20 ? -3.555 -3.630 2.174 1.00 0.00 20 SER A O 5
ATOM 2807 N N . SER A 1 21 ? -1.664 -2.427 1.964 1.00 0.00 21 SER A N 5
ATOM 2808 C CA . SER A 1 21 ? -1.631 -2.030 3.367 1.00 0.00 21 SER A CA 5
ATOM 2809 C C . SER A 1 21 ? -1.304 -0.546 3.503 1.00 0.00 21 SER A C 5
ATOM 2810 O O . SER A 1 21 ? -0.472 -0.013 2.770 1.00 0.00 21 SER A O 5
ATOM 2818 N N . TRP A 1 22 ? -1.966 0.114 4.447 1.00 0.00 22 TRP A N 5
ATOM 2819 C CA . TRP A 1 22 ? -1.746 1.537 4.681 1.00 0.00 22 TRP A CA 5
ATOM 2820 C C . TRP A 1 22 ? -0.353 1.787 5.246 1.00 0.00 22 TRP A C 5
ATOM 2821 O O . TRP A 1 22 ? 0.175 0.973 6.003 1.00 0.00 22 TRP A O 5
ATOM 2842 N N . SER A 1 23 ? 0.238 2.918 4.874 1.00 0.00 23 SER A N 5
ATOM 2843 C CA . SER A 1 23 ? 1.573 3.273 5.342 1.00 0.00 23 SER A CA 5
ATOM 2844 C C . SER A 1 23 ? 1.559 4.626 6.048 1.00 0.00 23 SER A C 5
ATOM 2845 O O . SER A 1 23 ? 1.299 5.658 5.431 1.00 0.00 23 SER A O 5
ATOM 2853 N N . ALA A 1 24 ? 1.840 4.611 7.347 1.00 0.00 24 ALA A N 5
ATOM 2854 C CA . ALA A 1 24 ? 1.862 5.835 8.138 1.00 0.00 24 ALA A CA 5
ATOM 2855 C C . ALA A 1 24 ? 3.058 6.706 7.768 1.00 0.00 24 ALA A C 5
ATOM 2856 O O . ALA A 1 24 ? 2.920 7.913 7.567 1.00 0.00 24 ALA A O 5
ATOM 2863 N N . ASP A 1 25 ? 4.230 6.087 7.681 1.00 0.00 25 ASP A N 5
ATOM 2864 C CA . ASP A 1 25 ? 5.451 6.806 7.335 1.00 0.00 25 ASP A CA 5
ATOM 2865 C C . ASP A 1 25 ? 5.324 7.465 5.965 1.00 0.00 25 ASP A C 5
ATOM 2866 O O . ASP A 1 25 ? 5.501 8.676 5.827 1.00 0.00 25 ASP A O 5
ATOM 2875 N N . LEU A 1 26 ? 5.016 6.660 4.954 1.00 0.00 26 LEU A N 5
ATOM 2876 C CA . LEU A 1 26 ? 4.866 7.164 3.593 1.00 0.00 26 LEU A CA 5
ATOM 2877 C C . LEU A 1 26 ? 3.556 7.931 3.438 1.00 0.00 26 LEU A C 5
ATOM 2878 O O . LEU A 1 26 ? 3.427 8.786 2.562 1.00 0.00 26 LEU A O 5
ATOM 2894 N N . ASP A 1 27 ? 2.590 7.620 4.294 1.00 0.00 27 ASP A N 5
ATOM 2895 C CA . ASP A 1 27 ? 1.291 8.282 4.255 1.00 0.00 27 ASP A CA 5
ATOM 2896 C C . ASP A 1 27 ? 0.531 7.912 2.985 1.00 0.00 27 ASP A C 5
ATOM 2897 O O . ASP A 1 27 ? -0.134 8.752 2.379 1.00 0.00 27 ASP A O 5
ATOM 2906 N N . LYS A 1 28 ? 0.636 6.648 2.586 1.00 0.00 28 LYS A N 5
ATOM 2907 C CA . LYS A 1 28 ? -0.041 6.165 1.388 1.00 0.00 28 LYS A CA 5
ATOM 2908 C C . LYS A 1 28 ? -0.263 4.658 1.459 1.00 0.00 28 LYS A C 5
ATOM 2909 O O . LYS A 1 28 ? 0.185 3.999 2.398 1.00 0.00 28 LYS A O 5
ATOM 2928 N N . CYS A 1 29 ? -0.955 4.119 0.462 1.00 0.00 29 CYS A N 5
ATOM 2929 C CA . CYS A 1 29 ? -1.236 2.688 0.412 1.00 0.00 29 CYS A CA 5
ATOM 2930 C C . CYS A 1 29 ? -0.184 1.957 -0.416 1.00 0.00 29 CYS A C 5
ATOM 2931 O O . CYS A 1 29 ? 0.249 2.445 -1.459 1.00 0.00 29 CYS A O 5
ATOM 2939 N N . MET A 1 30 ? 0.224 0.784 0.058 1.00 0.00 30 MET A N 5
ATOM 2940 C CA . MET A 1 30 ? 1.226 -0.014 -0.638 1.00 0.00 30 MET A CA 5
ATOM 2941 C C . MET A 1 30 ? 0.627 -1.326 -1.135 1.00 0.00 30 MET A C 5
ATOM 2942 O O . MET A 1 30 ? -0.018 -2.051 -0.377 1.00 0.00 30 MET A O 5
ATOM 2956 N N . ASP A 1 31 ? 0.844 -1.624 -2.411 1.00 0.00 31 ASP A N 5
ATOM 2957 C CA . ASP A 1 31 ? 0.326 -2.849 -3.009 1.00 0.00 31 ASP A CA 5
ATOM 2958 C C . ASP A 1 31 ? 1.057 -4.072 -2.463 1.00 0.00 31 ASP A C 5
ATOM 2959 O O . ASP A 1 31 ? 2.212 -3.981 -2.046 1.00 0.00 31 ASP A O 5
ATOM 2968 N N . CYS A 1 32 ? 0.376 -5.212 -2.468 1.00 0.00 32 CYS A N 5
ATOM 2969 C CA . CYS A 1 32 ? 0.960 -6.453 -1.971 1.00 0.00 32 CYS A CA 5
ATOM 2970 C C . CYS A 1 32 ? 2.370 -6.649 -2.521 1.00 0.00 32 CYS A C 5
ATOM 2971 O O . CYS A 1 32 ? 3.294 -6.983 -1.781 1.00 0.00 32 CYS A O 5
ATOM 2979 N N . ALA A 1 33 ? 2.526 -6.439 -3.824 1.00 0.00 33 ALA A N 5
ATOM 2980 C CA . ALA A 1 33 ? 3.822 -6.592 -4.472 1.00 0.00 33 ALA A CA 5
ATOM 2981 C C . ALA A 1 33 ? 4.915 -5.870 -3.692 1.00 0.00 33 ALA A C 5
ATOM 2982 O O . ALA A 1 33 ? 6.062 -6.315 -3.656 1.00 0.00 33 ALA A O 5
ATOM 2989 N N . SER A 1 34 ? 4.552 -4.754 -3.068 1.00 0.00 34 SER A N 5
ATOM 2990 C CA . SER A 1 34 ? 5.503 -3.968 -2.291 1.00 0.00 34 SER A CA 5
ATOM 2991 C C . SER A 1 34 ? 6.109 -4.804 -1.168 1.00 0.00 34 SER A C 5
ATOM 2992 O O . SER A 1 34 ? 7.274 -4.628 -0.807 1.00 0.00 34 SER A O 5
ATOM 3000 N N . CYS A 1 35 ? 5.312 -5.714 -0.620 1.00 0.00 35 CYS A N 5
ATOM 3001 C CA . CYS A 1 35 ? 5.768 -6.578 0.463 1.00 0.00 35 CYS A CA 5
ATOM 3002 C C . CYS A 1 35 ? 6.331 -7.885 -0.085 1.00 0.00 35 CYS A C 5
ATOM 3003 O O . CYS A 1 35 ? 7.216 -8.492 0.518 1.00 0.00 35 CYS A O 5
ATOM 3011 N N . ARG A 1 36 ? 5.810 -8.314 -1.230 1.00 0.00 36 ARG A N 5
ATOM 3012 C CA . ARG A 1 36 ? 6.259 -9.551 -1.857 1.00 0.00 36 ARG A CA 5
ATOM 3013 C C . ARG A 1 36 ? 7.771 -9.538 -2.065 1.00 0.00 36 ARG A C 5
ATOM 3014 O O . ARG A 1 36 ? 8.469 -10.474 -1.677 1.00 0.00 36 ARG A O 5
ATOM 3035 N N . ALA A 1 37 ? 8.269 -8.471 -2.681 1.00 0.00 37 ALA A N 5
ATOM 3036 C CA . ALA A 1 37 ? 9.697 -8.335 -2.940 1.00 0.00 37 ALA A CA 5
ATOM 3037 C C . ALA A 1 37 ? 10.418 -7.737 -1.736 1.00 0.00 37 ALA A C 5
ATOM 3038 O O . ALA A 1 37 ? 11.548 -8.115 -1.427 1.00 0.00 37 ALA A O 5
ATOM 3045 N N . ARG A 1 38 ? 9.758 -6.802 -1.061 1.00 0.00 38 ARG A N 5
ATOM 3046 C CA . ARG A 1 38 ? 10.337 -6.151 0.107 1.00 0.00 38 ARG A CA 5
ATOM 3047 C C . ARG A 1 38 ? 9.543 -6.486 1.366 1.00 0.00 38 ARG A C 5
ATOM 3048 O O . ARG A 1 38 ? 8.669 -5.733 1.798 1.00 0.00 38 ARG A O 5
ATOM 3069 N N . PRO A 1 39 ? 9.851 -7.643 1.971 1.00 0.00 39 PRO A N 5
ATOM 3070 C CA . PRO A 1 39 ? 9.178 -8.104 3.188 1.00 0.00 39 PRO A CA 5
ATOM 3071 C C . PRO A 1 39 ? 9.538 -7.259 4.406 1.00 0.00 39 PRO A C 5
ATOM 3072 O O . PRO A 1 39 ? 8.951 -7.413 5.477 1.00 0.00 39 PRO A O 5
ATOM 3083 N N . HIS A 1 40 ? 10.507 -6.365 4.234 1.00 0.00 40 HIS A N 5
ATOM 3084 C CA . HIS A 1 40 ? 10.945 -5.495 5.319 1.00 0.00 40 HIS A CA 5
ATOM 3085 C C . HIS A 1 40 ? 10.101 -4.225 5.372 1.00 0.00 40 HIS A C 5
ATOM 3086 O O . HIS A 1 40 ? 10.601 -3.148 5.695 1.00 0.00 40 HIS A O 5
ATOM 3100 N N . SER A 1 41 ? 8.818 -4.359 5.050 1.00 0.00 41 SER A N 5
ATOM 3101 C CA . SER A 1 41 ? 7.905 -3.222 5.056 1.00 0.00 41 SER A CA 5
ATOM 3102 C C . SER A 1 41 ? 7.304 -3.016 6.443 1.00 0.00 41 SER A C 5
ATOM 3103 O O . SER A 1 41 ? 6.982 -3.977 7.142 1.00 0.00 41 SER A O 5
ATOM 3111 N N . ASP A 1 42 ? 7.157 -1.755 6.835 1.00 0.00 42 ASP A N 5
ATOM 3112 C CA . ASP A 1 42 ? 6.595 -1.420 8.138 1.00 0.00 42 ASP A CA 5
ATOM 3113 C C . ASP A 1 42 ? 5.073 -1.332 8.066 1.00 0.00 42 ASP A C 5
ATOM 3114 O O . ASP A 1 42 ? 4.380 -1.574 9.055 1.00 0.00 42 ASP A O 5
ATOM 3123 N N . PHE A 1 43 ? 4.560 -0.984 6.891 1.00 0.00 43 PHE A N 5
ATOM 3124 C CA . PHE A 1 43 ? 3.121 -0.862 6.691 1.00 0.00 43 PHE A CA 5
ATOM 3125 C C . PHE A 1 43 ? 2.442 -2.226 6.782 1.00 0.00 43 PHE A C 5
ATOM 3126 O O . PHE A 1 43 ? 1.243 -2.317 7.049 1.00 0.00 43 PHE A O 5
ATOM 3143 N N . CYS A 1 44 ? 3.216 -3.281 6.559 1.00 0.00 44 CYS A N 5
ATOM 3144 C CA . CYS A 1 44 ? 2.691 -4.641 6.615 1.00 0.00 44 CYS A CA 5
ATOM 3145 C C . CYS A 1 44 ? 2.999 -5.288 7.961 1.00 0.00 44 CYS A C 5
ATOM 3146 O O . CYS A 1 44 ? 2.276 -6.176 8.415 1.00 0.00 44 CYS A O 5
ATOM 3154 N N . LEU A 1 45 ? 4.077 -4.840 8.594 1.00 0.00 45 LEU A N 5
ATOM 3155 C CA . LEU A 1 45 ? 4.484 -5.377 9.888 1.00 0.00 45 LEU A CA 5
ATOM 3156 C C . LEU A 1 45 ? 3.661 -4.761 11.015 1.00 0.00 45 LEU A C 5
ATOM 3157 O O . LEU A 1 45 ? 3.085 -5.473 11.837 1.00 0.00 45 LEU A O 5
ATOM 3173 N N . GLY A 1 46 ? 3.610 -3.433 11.046 1.00 0.00 46 GLY A N 5
ATOM 3174 C CA . GLY A 1 46 ? 2.853 -2.744 12.075 1.00 0.00 46 GLY A CA 5
ATOM 3175 C C . GLY A 1 46 ? 1.360 -2.969 11.946 1.00 0.00 46 GLY A C 5
ATOM 3176 O O . GLY A 1 46 ? 0.623 -2.865 12.927 1.00 0.00 46 GLY A O 5
ATOM 3180 N N . CYS A 1 47 ? 0.912 -3.277 10.734 1.00 0.00 47 CYS A N 5
ATOM 3181 C CA . CYS A 1 47 ? -0.504 -3.515 10.480 1.00 0.00 47 CYS A CA 5
ATOM 3182 C C . CYS A 1 47 ? -0.916 -4.905 10.956 1.00 0.00 47 CYS A C 5
ATOM 3183 O O . CYS A 1 47 ? -1.971 -5.075 11.567 1.00 0.00 47 CYS A O 5
ATOM 3191 N N . ALA A 1 48 ? -0.077 -5.895 10.671 1.00 0.00 48 ALA A N 5
ATOM 3192 C CA . ALA A 1 48 ? -0.353 -7.269 11.071 1.00 0.00 48 ALA A CA 5
ATOM 3193 C C . ALA A 1 48 ? -0.156 -7.455 12.571 1.00 0.00 48 ALA A C 5
ATOM 3194 O O . ALA A 1 48 ? 0.293 -6.544 13.265 1.00 0.00 48 ALA A O 5
ATOM 3201 N N . ALA A 1 49 ? -0.497 -8.641 13.066 1.00 0.00 49 ALA A N 5
ATOM 3202 C CA . ALA A 1 49 ? -0.356 -8.946 14.484 1.00 0.00 49 ALA A CA 5
ATOM 3203 C C . ALA A 1 49 ? 0.751 -9.968 14.719 1.00 0.00 49 ALA A C 5
ATOM 3204 O O . ALA A 1 49 ? 1.709 -9.704 15.444 1.00 0.00 49 ALA A O 5
ATOM 3211 N N . ALA A 1 50 ? 0.612 -11.136 14.100 1.00 0.00 50 ALA A N 5
ATOM 3212 C CA . ALA A 1 50 ? 1.601 -12.198 14.241 1.00 0.00 50 ALA A CA 5
ATOM 3213 C C . ALA A 1 50 ? 2.867 -11.876 13.454 1.00 0.00 50 ALA A C 5
ATOM 3214 O O . ALA A 1 50 ? 2.813 -11.617 12.251 1.00 0.00 50 ALA A O 5
ATOM 3221 N N . GLY A 1 1 ? 0.186 -4.601 -20.304 1.00 0.00 1 GLY A N 6
ATOM 3222 C CA . GLY A 1 1 ? -0.272 -3.232 -20.158 1.00 0.00 1 GLY A CA 6
ATOM 3223 C C . GLY A 1 1 ? -1.782 -3.133 -20.061 1.00 0.00 1 GLY A C 6
ATOM 3224 O O . GLY A 1 1 ? -2.477 -3.121 -21.076 1.00 0.00 1 GLY A O 6
ATOM 3228 N N . SER A 1 2 ? -2.291 -3.065 -18.835 1.00 0.00 2 SER A N 6
ATOM 3229 C CA . SER A 1 2 ? -3.729 -2.972 -18.608 1.00 0.00 2 SER A CA 6
ATOM 3230 C C . SER A 1 2 ? -4.282 -1.662 -19.159 1.00 0.00 2 SER A C 6
ATOM 3231 O O . SER A 1 2 ? -4.187 -0.616 -18.516 1.00 0.00 2 SER A O 6
ATOM 3239 N N . SER A 1 3 ? -4.861 -1.727 -20.354 1.00 0.00 3 SER A N 6
ATOM 3240 C CA . SER A 1 3 ? -5.427 -0.545 -20.994 1.00 0.00 3 SER A CA 6
ATOM 3241 C C . SER A 1 3 ? -6.805 -0.849 -21.574 1.00 0.00 3 SER A C 6
ATOM 3242 O O . SER A 1 3 ? -6.928 -1.281 -22.720 1.00 0.00 3 SER A O 6
ATOM 3250 N N . GLY A 1 4 ? -7.841 -0.621 -20.772 1.00 0.00 4 GLY A N 6
ATOM 3251 C CA . GLY A 1 4 ? -9.197 -0.876 -21.222 1.00 0.00 4 GLY A CA 6
ATOM 3252 C C . GLY A 1 4 ? -10.164 -1.067 -20.070 1.00 0.00 4 GLY A C 6
ATOM 3253 O O . GLY A 1 4 ? -11.216 -0.431 -20.021 1.00 0.00 4 GLY A O 6
ATOM 3257 N N . SER A 1 5 ? -9.807 -1.948 -19.141 1.00 0.00 5 SER A N 6
ATOM 3258 C CA . SER A 1 5 ? -10.653 -2.226 -17.986 1.00 0.00 5 SER A CA 6
ATOM 3259 C C . SER A 1 5 ? -10.975 -0.943 -17.227 1.00 0.00 5 SER A C 6
ATOM 3260 O O . SER A 1 5 ? -12.141 -0.596 -17.038 1.00 0.00 5 SER A O 6
ATOM 3268 N N . SER A 1 6 ? -9.932 -0.242 -16.794 1.00 0.00 6 SER A N 6
ATOM 3269 C CA . SER A 1 6 ? -10.102 1.002 -16.051 1.00 0.00 6 SER A CA 6
ATOM 3270 C C . SER A 1 6 ? -10.283 2.181 -17.001 1.00 0.00 6 SER A C 6
ATOM 3271 O O . SER A 1 6 ? -9.923 2.108 -18.175 1.00 0.00 6 SER A O 6
ATOM 3279 N N . GLY A 1 7 ? -10.846 3.270 -16.484 1.00 0.00 7 GLY A N 6
ATOM 3280 C CA . GLY A 1 7 ? -11.066 4.450 -17.299 1.00 0.00 7 GLY A CA 6
ATOM 3281 C C . GLY A 1 7 ? -11.570 5.628 -16.489 1.00 0.00 7 GLY A C 6
ATOM 3282 O O . GLY A 1 7 ? -12.765 5.736 -16.218 1.00 0.00 7 GLY A O 6
ATOM 3286 N N . GLU A 1 8 ? -10.656 6.512 -16.101 1.00 0.00 8 GLU A N 6
ATOM 3287 C CA . GLU A 1 8 ? -11.016 7.686 -15.315 1.00 0.00 8 GLU A CA 6
ATOM 3288 C C . GLU A 1 8 ? -12.098 7.347 -14.294 1.00 0.00 8 GLU A C 6
ATOM 3289 O O . GLU A 1 8 ? -13.040 8.115 -14.095 1.00 0.00 8 GLU A O 6
ATOM 3301 N N . GLN A 1 9 ? -11.957 6.192 -13.652 1.00 0.00 9 GLN A N 6
ATOM 3302 C CA . GLN A 1 9 ? -12.924 5.751 -12.654 1.00 0.00 9 GLN A CA 6
ATOM 3303 C C . GLN A 1 9 ? -12.902 6.665 -11.433 1.00 0.00 9 GLN A C 6
ATOM 3304 O O . GLN A 1 9 ? -11.840 7.104 -10.993 1.00 0.00 9 GLN A O 6
ATOM 3318 N N . ALA A 1 10 ? -14.082 6.950 -10.892 1.00 0.00 10 ALA A N 6
ATOM 3319 C CA . ALA A 1 10 ? -14.199 7.811 -9.722 1.00 0.00 10 ALA A CA 6
ATOM 3320 C C . ALA A 1 10 ? -14.981 7.122 -8.609 1.00 0.00 10 ALA A C 6
ATOM 3321 O O . ALA A 1 10 ? -16.138 7.445 -8.339 1.00 0.00 10 ALA A O 6
ATOM 3328 N N . PRO A 1 11 ? -14.338 6.149 -7.947 1.00 0.00 11 PRO A N 6
ATOM 3329 C CA . PRO A 1 11 ? -14.955 5.395 -6.852 1.00 0.00 11 PRO A CA 6
ATOM 3330 C C . PRO A 1 11 ? -15.158 6.246 -5.603 1.00 0.00 11 PRO A C 6
ATOM 3331 O O . PRO A 1 11 ? -15.726 5.787 -4.613 1.00 0.00 11 PRO A O 6
ATOM 3342 N N . GLY A 1 12 ? -14.689 7.489 -5.657 1.00 0.00 12 GLY A N 6
ATOM 3343 C CA . GLY A 1 12 ? -14.829 8.384 -4.524 1.00 0.00 12 GLY A CA 6
ATOM 3344 C C . GLY A 1 12 ? -13.637 8.326 -3.589 1.00 0.00 12 GLY A C 6
ATOM 3345 O O . GLY A 1 12 ? -12.502 8.570 -4.001 1.00 0.00 12 GLY A O 6
ATOM 3349 N N . THR A 1 13 ? -13.893 8.005 -2.324 1.00 0.00 13 THR A N 6
ATOM 3350 C CA . THR A 1 13 ? -12.834 7.920 -1.328 1.00 0.00 13 THR A CA 6
ATOM 3351 C C . THR A 1 13 ? -13.054 6.738 -0.391 1.00 0.00 13 THR A C 6
ATOM 3352 O O . THR A 1 13 ? -14.041 6.691 0.343 1.00 0.00 13 THR A O 6
ATOM 3363 N N . ALA A 1 14 ? -12.128 5.785 -0.420 1.00 0.00 14 ALA A N 6
ATOM 3364 C CA . ALA A 1 14 ? -12.221 4.603 0.429 1.00 0.00 14 ALA A CA 6
ATOM 3365 C C . ALA A 1 14 ? -10.837 4.052 0.756 1.00 0.00 14 ALA A C 6
ATOM 3366 O O . ALA A 1 14 ? -9.837 4.409 0.132 1.00 0.00 14 ALA A O 6
ATOM 3373 N N . PRO A 1 15 ? -10.775 3.163 1.758 1.00 0.00 15 PRO A N 6
ATOM 3374 C CA . PRO A 1 15 ? -9.518 2.544 2.191 1.00 0.00 15 PRO A CA 6
ATOM 3375 C C . PRO A 1 15 ? -8.968 1.566 1.158 1.00 0.00 15 PRO A C 6
ATOM 3376 O O . PRO A 1 15 ? -9.560 1.374 0.095 1.00 0.00 15 PRO A O 6
ATOM 3387 N N . CYS A 1 16 ? -7.835 0.951 1.478 1.00 0.00 16 CYS A N 6
ATOM 3388 C CA . CYS A 1 16 ? -7.205 -0.007 0.576 1.00 0.00 16 CYS A CA 6
ATOM 3389 C C . CYS A 1 16 ? -8.235 -0.979 0.010 1.00 0.00 16 CYS A C 6
ATOM 3390 O O . CYS A 1 16 ? -8.907 -1.691 0.756 1.00 0.00 16 CYS A O 6
ATOM 3398 N N . SER A 1 17 ? -8.355 -1.002 -1.313 1.00 0.00 17 SER A N 6
ATOM 3399 C CA . SER A 1 17 ? -9.307 -1.882 -1.980 1.00 0.00 17 SER A CA 6
ATOM 3400 C C . SER A 1 17 ? -9.017 -3.344 -1.652 1.00 0.00 17 SER A C 6
ATOM 3401 O O . SER A 1 17 ? -9.863 -4.047 -1.098 1.00 0.00 17 SER A O 6
ATOM 3409 N N . ARG A 1 18 ? -7.816 -3.794 -1.998 1.00 0.00 18 ARG A N 6
ATOM 3410 C CA . ARG A 1 18 ? -7.413 -5.172 -1.742 1.00 0.00 18 ARG A CA 6
ATOM 3411 C C . ARG A 1 18 ? -5.936 -5.376 -2.067 1.00 0.00 18 ARG A C 6
ATOM 3412 O O . ARG A 1 18 ? -5.380 -4.696 -2.928 1.00 0.00 18 ARG A O 6
ATOM 3433 N N . GLY A 1 19 ? -5.307 -6.319 -1.371 1.00 0.00 19 GLY A N 6
ATOM 3434 C CA . GLY A 1 19 ? -3.901 -6.595 -1.599 1.00 0.00 19 GLY A CA 6
ATOM 3435 C C . GLY A 1 19 ? -3.026 -5.380 -1.365 1.00 0.00 19 GLY A C 6
ATOM 3436 O O . GLY A 1 19 ? -2.096 -5.120 -2.129 1.00 0.00 19 GLY A O 6
ATOM 3440 N N . SER A 1 20 ? -3.323 -4.633 -0.307 1.00 0.00 20 SER A N 6
ATOM 3441 C CA . SER A 1 20 ? -2.560 -3.436 0.023 1.00 0.00 20 SER A CA 6
ATOM 3442 C C . SER A 1 20 ? -2.666 -3.116 1.511 1.00 0.00 20 SER A C 6
ATOM 3443 O O . SER A 1 20 ? -3.568 -3.595 2.197 1.00 0.00 20 SER A O 6
ATOM 3451 N N . SER A 1 21 ? -1.736 -2.303 2.003 1.00 0.00 21 SER A N 6
ATOM 3452 C CA . SER A 1 21 ? -1.722 -1.922 3.410 1.00 0.00 21 SER A CA 6
ATOM 3453 C C . SER A 1 21 ? -1.373 -0.445 3.570 1.00 0.00 21 SER A C 6
ATOM 3454 O O . SER A 1 21 ? -0.491 0.073 2.885 1.00 0.00 21 SER A O 6
ATOM 3462 N N . TRP A 1 22 ? -2.071 0.226 4.478 1.00 0.00 22 TRP A N 6
ATOM 3463 C CA . TRP A 1 22 ? -1.836 1.644 4.727 1.00 0.00 22 TRP A CA 6
ATOM 3464 C C . TRP A 1 22 ? -0.450 1.870 5.320 1.00 0.00 22 TRP A C 6
ATOM 3465 O O . TRP A 1 22 ? 0.000 1.110 6.178 1.00 0.00 22 TRP A O 6
ATOM 3486 N N . SER A 1 23 ? 0.223 2.919 4.858 1.00 0.00 23 SER A N 6
ATOM 3487 C CA . SER A 1 23 ? 1.561 3.242 5.341 1.00 0.00 23 SER A CA 6
ATOM 3488 C C . SER A 1 23 ? 1.611 4.663 5.892 1.00 0.00 23 SER A C 6
ATOM 3489 O O . SER A 1 23 ? 1.711 5.630 5.138 1.00 0.00 23 SER A O 6
ATOM 3497 N N . ALA A 1 24 ? 1.540 4.781 7.214 1.00 0.00 24 ALA A N 6
ATOM 3498 C CA . ALA A 1 24 ? 1.579 6.083 7.868 1.00 0.00 24 ALA A CA 6
ATOM 3499 C C . ALA A 1 24 ? 2.851 6.842 7.506 1.00 0.00 24 ALA A C 6
ATOM 3500 O O . ALA A 1 24 ? 2.817 8.047 7.256 1.00 0.00 24 ALA A O 6
ATOM 3507 N N . ASP A 1 25 ? 3.972 6.129 7.480 1.00 0.00 25 ASP A N 6
ATOM 3508 C CA . ASP A 1 25 ? 5.256 6.735 7.148 1.00 0.00 25 ASP A CA 6
ATOM 3509 C C . ASP A 1 25 ? 5.187 7.451 5.802 1.00 0.00 25 ASP A C 6
ATOM 3510 O O . ASP A 1 25 ? 5.730 8.545 5.640 1.00 0.00 25 ASP A O 6
ATOM 3519 N N . LEU A 1 26 ? 4.519 6.826 4.839 1.00 0.00 26 LEU A N 6
ATOM 3520 C CA . LEU A 1 26 ? 4.380 7.402 3.506 1.00 0.00 26 LEU A CA 6
ATOM 3521 C C . LEU A 1 26 ? 2.988 7.995 3.312 1.00 0.00 26 LEU A C 6
ATOM 3522 O O . LEU A 1 26 ? 2.625 8.404 2.209 1.00 0.00 26 LEU A O 6
ATOM 3538 N N . ASP A 1 27 ? 2.213 8.039 4.390 1.00 0.00 27 ASP A N 6
ATOM 3539 C CA . ASP A 1 27 ? 0.862 8.585 4.339 1.00 0.00 27 ASP A CA 6
ATOM 3540 C C . ASP A 1 27 ? 0.128 8.103 3.092 1.00 0.00 27 ASP A C 6
ATOM 3541 O O . ASP A 1 27 ? -0.630 8.853 2.476 1.00 0.00 27 ASP A O 6
ATOM 3550 N N . LYS A 1 28 ? 0.359 6.848 2.723 1.00 0.00 28 LYS A N 6
ATOM 3551 C CA . LYS A 1 28 ? -0.280 6.264 1.550 1.00 0.00 28 LYS A CA 6
ATOM 3552 C C . LYS A 1 28 ? -0.338 4.744 1.661 1.00 0.00 28 LYS A C 6
ATOM 3553 O O . LYS A 1 28 ? 0.384 4.143 2.457 1.00 0.00 28 LYS A O 6
ATOM 3572 N N . CYS A 1 29 ? -1.201 4.130 0.860 1.00 0.00 29 CYS A N 6
ATOM 3573 C CA . CYS A 1 29 ? -1.354 2.679 0.869 1.00 0.00 29 CYS A CA 6
ATOM 3574 C C . CYS A 1 29 ? -0.371 2.024 -0.096 1.00 0.00 29 CYS A C 6
ATOM 3575 O O . CYS A 1 29 ? -0.159 2.509 -1.207 1.00 0.00 29 CYS A O 6
ATOM 3583 N N . MET A 1 30 ? 0.227 0.919 0.337 1.00 0.00 30 MET A N 6
ATOM 3584 C CA . MET A 1 30 ? 1.189 0.197 -0.489 1.00 0.00 30 MET A CA 6
ATOM 3585 C C . MET A 1 30 ? 0.585 -1.100 -1.018 1.00 0.00 30 MET A C 6
ATOM 3586 O O . MET A 1 30 ? -0.207 -1.751 -0.336 1.00 0.00 30 MET A O 6
ATOM 3600 N N . ASP A 1 31 ? 0.963 -1.469 -2.237 1.00 0.00 31 ASP A N 6
ATOM 3601 C CA . ASP A 1 31 ? 0.459 -2.689 -2.857 1.00 0.00 31 ASP A CA 6
ATOM 3602 C C . ASP A 1 31 ? 1.272 -3.901 -2.411 1.00 0.00 31 ASP A C 6
ATOM 3603 O O . ASP A 1 31 ? 2.467 -3.792 -2.133 1.00 0.00 31 ASP A O 6
ATOM 3612 N N . CYS A 1 32 ? 0.616 -5.054 -2.345 1.00 0.00 32 CYS A N 6
ATOM 3613 C CA . CYS A 1 32 ? 1.277 -6.287 -1.931 1.00 0.00 32 CYS A CA 6
ATOM 3614 C C . CYS A 1 32 ? 2.565 -6.504 -2.718 1.00 0.00 32 CYS A C 6
ATOM 3615 O O . CYS A 1 32 ? 3.585 -6.908 -2.160 1.00 0.00 32 CYS A O 6
ATOM 3623 N N . ALA A 1 33 ? 2.510 -6.235 -4.018 1.00 0.00 33 ALA A N 6
ATOM 3624 C CA . ALA A 1 33 ? 3.672 -6.400 -4.883 1.00 0.00 33 ALA A CA 6
ATOM 3625 C C . ALA A 1 33 ? 4.940 -5.895 -4.201 1.00 0.00 33 ALA A C 6
ATOM 3626 O O . ALA A 1 33 ? 6.040 -6.363 -4.491 1.00 0.00 33 ALA A O 6
ATOM 3633 N N . SER A 1 34 ? 4.777 -4.935 -3.296 1.00 0.00 34 SER A N 6
ATOM 3634 C CA . SER A 1 34 ? 5.909 -4.363 -2.577 1.00 0.00 34 SER A CA 6
ATOM 3635 C C . SER A 1 34 ? 6.316 -5.254 -1.407 1.00 0.00 34 SER A C 6
ATOM 3636 O O . SER A 1 34 ? 7.499 -5.379 -1.091 1.00 0.00 34 SER A O 6
ATOM 3644 N N . CYS A 1 35 ? 5.327 -5.869 -0.769 1.00 0.00 35 CYS A N 6
ATOM 3645 C CA . CYS A 1 35 ? 5.580 -6.748 0.368 1.00 0.00 35 CYS A CA 6
ATOM 3646 C C . CYS A 1 35 ? 6.182 -8.072 -0.093 1.00 0.00 35 CYS A C 6
ATOM 3647 O O . CYS A 1 35 ? 6.995 -8.673 0.609 1.00 0.00 35 CYS A O 6
ATOM 3655 N N . ARG A 1 36 ? 5.775 -8.521 -1.276 1.00 0.00 36 ARG A N 6
ATOM 3656 C CA . ARG A 1 36 ? 6.272 -9.775 -1.828 1.00 0.00 36 ARG A CA 6
ATOM 3657 C C . ARG A 1 36 ? 7.796 -9.773 -1.898 1.00 0.00 36 ARG A C 6
ATOM 3658 O O . ARG A 1 36 ? 8.449 -10.724 -1.471 1.00 0.00 36 ARG A O 6
ATOM 3679 N N . ALA A 1 37 ? 8.357 -8.697 -2.441 1.00 0.00 37 ALA A N 6
ATOM 3680 C CA . ALA A 1 37 ? 9.804 -8.569 -2.565 1.00 0.00 37 ALA A CA 6
ATOM 3681 C C . ALA A 1 37 ? 10.420 -8.033 -1.278 1.00 0.00 37 ALA A C 6
ATOM 3682 O O . ALA A 1 37 ? 11.505 -8.455 -0.876 1.00 0.00 37 ALA A O 6
ATOM 3689 N N . ARG A 1 38 ? 9.723 -7.102 -0.636 1.00 0.00 38 ARG A N 6
ATOM 3690 C CA . ARG A 1 38 ? 10.203 -6.508 0.606 1.00 0.00 38 ARG A CA 6
ATOM 3691 C C . ARG A 1 38 ? 9.212 -6.744 1.741 1.00 0.00 38 ARG A C 6
ATOM 3692 O O . ARG A 1 38 ? 8.375 -5.897 2.054 1.00 0.00 38 ARG A O 6
ATOM 3713 N N . PRO A 1 39 ? 9.306 -7.923 2.374 1.00 0.00 39 PRO A N 6
ATOM 3714 C CA . PRO A 1 39 ? 8.426 -8.298 3.485 1.00 0.00 39 PRO A CA 6
ATOM 3715 C C . PRO A 1 39 ? 8.706 -7.487 4.746 1.00 0.00 39 PRO A C 6
ATOM 3716 O O . PRO A 1 39 ? 7.874 -7.423 5.652 1.00 0.00 39 PRO A O 6
ATOM 3727 N N . HIS A 1 40 ? 9.881 -6.869 4.798 1.00 0.00 40 HIS A N 6
ATOM 3728 C CA . HIS A 1 40 ? 10.270 -6.061 5.948 1.00 0.00 40 HIS A CA 6
ATOM 3729 C C . HIS A 1 40 ? 9.696 -4.651 5.840 1.00 0.00 40 HIS A C 6
ATOM 3730 O O . HIS A 1 40 ? 10.364 -3.672 6.173 1.00 0.00 40 HIS A O 6
ATOM 3744 N N . SER A 1 41 ? 8.456 -4.556 5.374 1.00 0.00 41 SER A N 6
ATOM 3745 C CA . SER A 1 41 ? 7.794 -3.266 5.218 1.00 0.00 41 SER A CA 6
ATOM 3746 C C . SER A 1 41 ? 7.052 -2.878 6.493 1.00 0.00 41 SER A C 6
ATOM 3747 O O . SER A 1 41 ? 6.438 -3.721 7.148 1.00 0.00 41 SER A O 6
ATOM 3755 N N . ASP A 1 42 ? 7.115 -1.598 6.840 1.00 0.00 42 ASP A N 6
ATOM 3756 C CA . ASP A 1 42 ? 6.450 -1.096 8.037 1.00 0.00 42 ASP A CA 6
ATOM 3757 C C . ASP A 1 42 ? 4.934 -1.196 7.898 1.00 0.00 42 ASP A C 6
ATOM 3758 O O . ASP A 1 42 ? 4.232 -1.521 8.856 1.00 0.00 42 ASP A O 6
ATOM 3767 N N . PHE A 1 43 ? 4.435 -0.913 6.699 1.00 0.00 43 PHE A N 6
ATOM 3768 C CA . PHE A 1 43 ? 3.002 -0.969 6.434 1.00 0.00 43 PHE A CA 6
ATOM 3769 C C . PHE A 1 43 ? 2.494 -2.406 6.493 1.00 0.00 43 PHE A C 6
ATOM 3770 O O . PHE A 1 43 ? 1.290 -2.646 6.600 1.00 0.00 43 PHE A O 6
ATOM 3787 N N . CYS A 1 44 ? 3.418 -3.357 6.420 1.00 0.00 44 CYS A N 6
ATOM 3788 C CA . CYS A 1 44 ? 3.064 -4.772 6.463 1.00 0.00 44 CYS A CA 6
ATOM 3789 C C . CYS A 1 44 ? 3.287 -5.346 7.858 1.00 0.00 44 CYS A C 6
ATOM 3790 O O . CYS A 1 44 ? 2.626 -6.304 8.260 1.00 0.00 44 CYS A O 6
ATOM 3798 N N . LEU A 1 45 ? 4.224 -4.756 8.592 1.00 0.00 45 LEU A N 6
ATOM 3799 C CA . LEU A 1 45 ? 4.537 -5.209 9.943 1.00 0.00 45 LEU A CA 6
ATOM 3800 C C . LEU A 1 45 ? 3.504 -4.697 10.942 1.00 0.00 45 LEU A C 6
ATOM 3801 O O . LEU A 1 45 ? 2.925 -5.470 11.704 1.00 0.00 45 LEU A O 6
ATOM 3817 N N . GLY A 1 46 ? 3.276 -3.387 10.931 1.00 0.00 46 GLY A N 6
ATOM 3818 C CA . GLY A 1 46 ? 2.311 -2.794 11.838 1.00 0.00 46 GLY A CA 6
ATOM 3819 C C . GLY A 1 46 ? 0.891 -3.234 11.544 1.00 0.00 46 GLY A C 6
ATOM 3820 O O . GLY A 1 46 ? 0.025 -3.185 12.418 1.00 0.00 46 GLY A O 6
ATOM 3824 N N . CYS A 1 47 ? 0.651 -3.665 10.311 1.00 0.00 47 CYS A N 6
ATOM 3825 C CA . CYS A 1 47 ? -0.675 -4.114 9.902 1.00 0.00 47 CYS A CA 6
ATOM 3826 C C . CYS A 1 47 ? -0.877 -5.589 10.235 1.00 0.00 47 CYS A C 6
ATOM 3827 O O . CYS A 1 47 ? -1.491 -6.330 9.468 1.00 0.00 47 CYS A O 6
ATOM 3835 N N . ALA A 1 48 ? -0.353 -6.008 11.382 1.00 0.00 48 ALA A N 6
ATOM 3836 C CA . ALA A 1 48 ? -0.475 -7.394 11.816 1.00 0.00 48 ALA A CA 6
ATOM 3837 C C . ALA A 1 48 ? -1.878 -7.684 12.339 1.00 0.00 48 ALA A C 6
ATOM 3838 O O . ALA A 1 48 ? -2.508 -8.664 11.944 1.00 0.00 48 ALA A O 6
ATOM 3845 N N . ALA A 1 49 ? -2.360 -6.826 13.232 1.00 0.00 49 ALA A N 6
ATOM 3846 C CA . ALA A 1 49 ? -3.688 -6.989 13.809 1.00 0.00 49 ALA A CA 6
ATOM 3847 C C . ALA A 1 49 ? -4.376 -5.641 13.995 1.00 0.00 49 ALA A C 6
ATOM 3848 O O . ALA A 1 49 ? -3.718 -4.622 14.205 1.00 0.00 49 ALA A O 6
ATOM 3855 N N . ALA A 1 50 ? -5.702 -5.642 13.917 1.00 0.00 50 ALA A N 6
ATOM 3856 C CA . ALA A 1 50 ? -6.478 -4.419 14.079 1.00 0.00 50 ALA A CA 6
ATOM 3857 C C . ALA A 1 50 ? -6.053 -3.661 15.332 1.00 0.00 50 ALA A C 6
ATOM 3858 O O . ALA A 1 50 ? -5.486 -4.242 16.258 1.00 0.00 50 ALA A O 6
ATOM 3865 N N . GLY A 1 1 ? -8.211 -7.758 -26.678 1.00 0.00 1 GLY A N 7
ATOM 3866 C CA . GLY A 1 1 ? -8.578 -6.822 -25.631 1.00 0.00 1 GLY A CA 7
ATOM 3867 C C . GLY A 1 1 ? -8.756 -5.410 -26.153 1.00 0.00 1 GLY A C 7
ATOM 3868 O O . GLY A 1 1 ? -8.384 -5.108 -27.287 1.00 0.00 1 GLY A O 7
ATOM 3872 N N . SER A 1 2 ? -9.327 -4.542 -25.323 1.00 0.00 2 SER A N 7
ATOM 3873 C CA . SER A 1 2 ? -9.558 -3.155 -25.709 1.00 0.00 2 SER A CA 7
ATOM 3874 C C . SER A 1 2 ? -9.556 -2.243 -24.486 1.00 0.00 2 SER A C 7
ATOM 3875 O O . SER A 1 2 ? -10.400 -2.373 -23.599 1.00 0.00 2 SER A O 7
ATOM 3883 N N . SER A 1 3 ? -8.600 -1.320 -24.446 1.00 0.00 3 SER A N 7
ATOM 3884 C CA . SER A 1 3 ? -8.483 -0.389 -23.330 1.00 0.00 3 SER A CA 7
ATOM 3885 C C . SER A 1 3 ? -7.823 0.913 -23.776 1.00 0.00 3 SER A C 7
ATOM 3886 O O . SER A 1 3 ? -6.927 0.911 -24.618 1.00 0.00 3 SER A O 7
ATOM 3894 N N . GLY A 1 4 ? -8.275 2.025 -23.203 1.00 0.00 4 GLY A N 7
ATOM 3895 C CA . GLY A 1 4 ? -7.718 3.318 -23.553 1.00 0.00 4 GLY A CA 7
ATOM 3896 C C . GLY A 1 4 ? -8.114 4.404 -22.573 1.00 0.00 4 GLY A C 7
ATOM 3897 O O . GLY A 1 4 ? -8.707 5.412 -22.958 1.00 0.00 4 GLY A O 7
ATOM 3901 N N . SER A 1 5 ? -7.787 4.199 -21.301 1.00 0.00 5 SER A N 7
ATOM 3902 C CA . SER A 1 5 ? -8.117 5.167 -20.261 1.00 0.00 5 SER A CA 7
ATOM 3903 C C . SER A 1 5 ? -7.239 6.409 -20.376 1.00 0.00 5 SER A C 7
ATOM 3904 O O . SER A 1 5 ? -6.073 6.397 -19.984 1.00 0.00 5 SER A O 7
ATOM 3912 N N . SER A 1 6 ? -7.810 7.481 -20.917 1.00 0.00 6 SER A N 7
ATOM 3913 C CA . SER A 1 6 ? -7.079 8.731 -21.089 1.00 0.00 6 SER A CA 7
ATOM 3914 C C . SER A 1 6 ? -6.988 9.492 -19.769 1.00 0.00 6 SER A C 7
ATOM 3915 O O . SER A 1 6 ? -7.996 9.951 -19.234 1.00 0.00 6 SER A O 7
ATOM 3923 N N . GLY A 1 7 ? -5.770 9.622 -19.251 1.00 0.00 7 GLY A N 7
ATOM 3924 C CA . GLY A 1 7 ? -5.569 10.328 -17.999 1.00 0.00 7 GLY A CA 7
ATOM 3925 C C . GLY A 1 7 ? -6.054 9.535 -16.802 1.00 0.00 7 GLY A C 7
ATOM 3926 O O . GLY A 1 7 ? -7.156 9.762 -16.305 1.00 0.00 7 GLY A O 7
ATOM 3930 N N . GLU A 1 8 ? -5.229 8.601 -16.339 1.00 0.00 8 GLU A N 7
ATOM 3931 C CA . GLU A 1 8 ? -5.582 7.770 -15.194 1.00 0.00 8 GLU A CA 7
ATOM 3932 C C . GLU A 1 8 ? -6.036 8.629 -14.017 1.00 0.00 8 GLU A C 7
ATOM 3933 O O . GLU A 1 8 ? -5.696 9.809 -13.930 1.00 0.00 8 GLU A O 7
ATOM 3945 N N . GLN A 1 9 ? -6.806 8.028 -13.116 1.00 0.00 9 GLN A N 7
ATOM 3946 C CA . GLN A 1 9 ? -7.307 8.739 -11.945 1.00 0.00 9 GLN A CA 7
ATOM 3947 C C . GLN A 1 9 ? -6.349 8.593 -10.768 1.00 0.00 9 GLN A C 7
ATOM 3948 O O . GLN A 1 9 ? -6.337 7.568 -10.087 1.00 0.00 9 GLN A O 7
ATOM 3962 N N . ALA A 1 10 ? -5.545 9.626 -10.535 1.00 0.00 10 ALA A N 7
ATOM 3963 C CA . ALA A 1 10 ? -4.585 9.614 -9.439 1.00 0.00 10 ALA A CA 7
ATOM 3964 C C . ALA A 1 10 ? -5.265 9.281 -8.115 1.00 0.00 10 ALA A C 7
ATOM 3965 O O . ALA A 1 10 ? -6.403 9.674 -7.859 1.00 0.00 10 ALA A O 7
ATOM 3972 N N . PRO A 1 11 ? -4.554 8.538 -7.254 1.00 0.00 11 PRO A N 7
ATOM 3973 C CA . PRO A 1 11 ? -5.071 8.136 -5.942 1.00 0.00 11 PRO A CA 7
ATOM 3974 C C . PRO A 1 11 ? -5.191 9.313 -4.980 1.00 0.00 11 PRO A C 7
ATOM 3975 O O . PRO A 1 11 ? -4.189 9.827 -4.485 1.00 0.00 11 PRO A O 7
ATOM 3986 N N . GLY A 1 12 ? -6.424 9.735 -4.720 1.00 0.00 12 GLY A N 7
ATOM 3987 C CA . GLY A 1 12 ? -6.652 10.849 -3.817 1.00 0.00 12 GLY A CA 7
ATOM 3988 C C . GLY A 1 12 ? -6.421 10.476 -2.366 1.00 0.00 12 GLY A C 7
ATOM 3989 O O . GLY A 1 12 ? -5.675 9.543 -2.068 1.00 0.00 12 GLY A O 7
ATOM 3993 N N . THR A 1 13 ? -7.061 11.208 -1.460 1.00 0.00 13 THR A N 7
ATOM 3994 C CA . THR A 1 13 ? -6.919 10.952 -0.032 1.00 0.00 13 THR A CA 7
ATOM 3995 C C . THR A 1 13 ? -7.836 9.820 0.417 1.00 0.00 13 THR A C 7
ATOM 3996 O O . THR A 1 13 ? -8.988 10.050 0.784 1.00 0.00 13 THR A O 7
ATOM 4007 N N . ALA A 1 14 ? -7.317 8.596 0.386 1.00 0.00 14 ALA A N 7
ATOM 4008 C CA . ALA A 1 14 ? -8.089 7.429 0.792 1.00 0.00 14 ALA A CA 7
ATOM 4009 C C . ALA A 1 14 ? -7.174 6.265 1.156 1.00 0.00 14 ALA A C 7
ATOM 4010 O O . ALA A 1 14 ? -6.048 6.154 0.671 1.00 0.00 14 ALA A O 7
ATOM 4017 N N . PRO A 1 15 ? -7.666 5.375 2.031 1.00 0.00 15 PRO A N 7
ATOM 4018 C CA . PRO A 1 15 ? -6.907 4.203 2.479 1.00 0.00 15 PRO A CA 7
ATOM 4019 C C . PRO A 1 15 ? -6.734 3.167 1.373 1.00 0.00 15 PRO A C 7
ATOM 4020 O O . PRO A 1 15 ? -7.048 3.428 0.211 1.00 0.00 15 PRO A O 7
ATOM 4031 N N . CYS A 1 16 ? -6.233 1.994 1.742 1.00 0.00 16 CYS A N 7
ATOM 4032 C CA . CYS A 1 16 ? -6.017 0.918 0.781 1.00 0.00 16 CYS A CA 7
ATOM 4033 C C . CYS A 1 16 ? -7.293 0.625 -0.002 1.00 0.00 16 CYS A C 7
ATOM 4034 O O . CYS A 1 16 ? -8.400 0.844 0.491 1.00 0.00 16 CYS A O 7
ATOM 4042 N N . SER A 1 17 ? -7.131 0.129 -1.224 1.00 0.00 17 SER A N 7
ATOM 4043 C CA . SER A 1 17 ? -8.270 -0.189 -2.077 1.00 0.00 17 SER A CA 7
ATOM 4044 C C . SER A 1 17 ? -8.480 -1.698 -2.162 1.00 0.00 17 SER A C 7
ATOM 4045 O O . SER A 1 17 ? -9.486 -2.223 -1.684 1.00 0.00 17 SER A O 7
ATOM 4053 N N . ARG A 1 18 ? -7.524 -2.390 -2.773 1.00 0.00 18 ARG A N 7
ATOM 4054 C CA . ARG A 1 18 ? -7.604 -3.838 -2.922 1.00 0.00 18 ARG A CA 7
ATOM 4055 C C . ARG A 1 18 ? -6.211 -4.461 -2.930 1.00 0.00 18 ARG A C 7
ATOM 4056 O O . ARG A 1 18 ? -5.354 -4.079 -3.725 1.00 0.00 18 ARG A O 7
ATOM 4077 N N . GLY A 1 19 ? -5.994 -5.424 -2.040 1.00 0.00 19 GLY A N 7
ATOM 4078 C CA . GLY A 1 19 ? -4.704 -6.085 -1.961 1.00 0.00 19 GLY A CA 7
ATOM 4079 C C . GLY A 1 19 ? -3.579 -5.122 -1.637 1.00 0.00 19 GLY A C 7
ATOM 4080 O O . GLY A 1 19 ? -2.547 -5.115 -2.309 1.00 0.00 19 GLY A O 7
ATOM 4084 N N . SER A 1 20 ? -3.778 -4.307 -0.607 1.00 0.00 20 SER A N 7
ATOM 4085 C CA . SER A 1 20 ? -2.773 -3.332 -0.199 1.00 0.00 20 SER A CA 7
ATOM 4086 C C . SER A 1 20 ? -2.853 -3.065 1.301 1.00 0.00 20 SER A C 7
ATOM 4087 O O . SER A 1 20 ? -3.822 -3.443 1.960 1.00 0.00 20 SER A O 7
ATOM 4095 N N . SER A 1 21 ? -1.826 -2.411 1.835 1.00 0.00 21 SER A N 7
ATOM 4096 C CA . SER A 1 21 ? -1.777 -2.096 3.258 1.00 0.00 21 SER A CA 7
ATOM 4097 C C . SER A 1 21 ? -1.424 -0.628 3.478 1.00 0.00 21 SER A C 7
ATOM 4098 O O . SER A 1 21 ? -0.544 -0.084 2.811 1.00 0.00 21 SER A O 7
ATOM 4106 N N . TRP A 1 22 ? -2.117 0.006 4.417 1.00 0.00 22 TRP A N 7
ATOM 4107 C CA . TRP A 1 22 ? -1.877 1.411 4.725 1.00 0.00 22 TRP A CA 7
ATOM 4108 C C . TRP A 1 22 ? -0.501 1.604 5.353 1.00 0.00 22 TRP A C 7
ATOM 4109 O O . TRP A 1 22 ? -0.004 0.729 6.062 1.00 0.00 22 TRP A O 7
ATOM 4130 N N . SER A 1 23 ? 0.110 2.754 5.088 1.00 0.00 23 SER A N 7
ATOM 4131 C CA . SER A 1 23 ? 1.431 3.060 5.624 1.00 0.00 23 SER A CA 7
ATOM 4132 C C . SER A 1 23 ? 1.407 4.362 6.419 1.00 0.00 23 SER A C 7
ATOM 4133 O O . SER A 1 23 ? 1.210 5.440 5.859 1.00 0.00 23 SER A O 7
ATOM 4141 N N . ALA A 1 24 ? 1.608 4.252 7.728 1.00 0.00 24 ALA A N 7
ATOM 4142 C CA . ALA A 1 24 ? 1.611 5.420 8.601 1.00 0.00 24 ALA A CA 7
ATOM 4143 C C . ALA A 1 24 ? 2.818 6.309 8.323 1.00 0.00 24 ALA A C 7
ATOM 4144 O O . ALA A 1 24 ? 2.693 7.531 8.231 1.00 0.00 24 ALA A O 7
ATOM 4151 N N . ASP A 1 25 ? 3.986 5.690 8.190 1.00 0.00 25 ASP A N 7
ATOM 4152 C CA . ASP A 1 25 ? 5.216 6.426 7.922 1.00 0.00 25 ASP A CA 7
ATOM 4153 C C . ASP A 1 25 ? 5.172 7.073 6.542 1.00 0.00 25 ASP A C 7
ATOM 4154 O O . ASP A 1 25 ? 5.428 8.270 6.397 1.00 0.00 25 ASP A O 7
ATOM 4163 N N . LEU A 1 26 ? 4.847 6.276 5.530 1.00 0.00 26 LEU A N 7
ATOM 4164 C CA . LEU A 1 26 ? 4.770 6.771 4.160 1.00 0.00 26 LEU A CA 7
ATOM 4165 C C . LEU A 1 26 ? 3.495 7.580 3.944 1.00 0.00 26 LEU A C 7
ATOM 4166 O O . LEU A 1 26 ? 3.373 8.315 2.964 1.00 0.00 26 LEU A O 7
ATOM 4182 N N . ASP A 1 27 ? 2.549 7.441 4.866 1.00 0.00 27 ASP A N 7
ATOM 4183 C CA . ASP A 1 27 ? 1.284 8.162 4.778 1.00 0.00 27 ASP A CA 7
ATOM 4184 C C . ASP A 1 27 ? 0.579 7.862 3.460 1.00 0.00 27 ASP A C 7
ATOM 4185 O O . ASP A 1 27 ? -0.051 8.738 2.866 1.00 0.00 27 ASP A O 7
ATOM 4194 N N . LYS A 1 28 ? 0.688 6.618 3.005 1.00 0.00 28 LYS A N 7
ATOM 4195 C CA . LYS A 1 28 ? 0.061 6.201 1.757 1.00 0.00 28 LYS A CA 7
ATOM 4196 C C . LYS A 1 28 ? -0.208 4.700 1.758 1.00 0.00 28 LYS A C 7
ATOM 4197 O O . LYS A 1 28 ? 0.198 3.988 2.677 1.00 0.00 28 LYS A O 7
ATOM 4216 N N . CYS A 1 29 ? -0.892 4.225 0.723 1.00 0.00 29 CYS A N 7
ATOM 4217 C CA . CYS A 1 29 ? -1.214 2.807 0.604 1.00 0.00 29 CYS A CA 7
ATOM 4218 C C . CYS A 1 29 ? -0.217 2.098 -0.306 1.00 0.00 29 CYS A C 7
ATOM 4219 O O . CYS A 1 29 ? 0.065 2.559 -1.412 1.00 0.00 29 CYS A O 7
ATOM 4227 N N . MET A 1 30 ? 0.313 0.975 0.167 1.00 0.00 30 MET A N 7
ATOM 4228 C CA . MET A 1 30 ? 1.279 0.202 -0.605 1.00 0.00 30 MET A CA 7
ATOM 4229 C C . MET A 1 30 ? 0.668 -1.111 -1.083 1.00 0.00 30 MET A C 7
ATOM 4230 O O . MET A 1 30 ? -0.009 -1.805 -0.322 1.00 0.00 30 MET A O 7
ATOM 4244 N N . ASP A 1 31 ? 0.909 -1.447 -2.345 1.00 0.00 31 ASP A N 7
ATOM 4245 C CA . ASP A 1 31 ? 0.382 -2.678 -2.923 1.00 0.00 31 ASP A CA 7
ATOM 4246 C C . ASP A 1 31 ? 1.201 -3.884 -2.472 1.00 0.00 31 ASP A C 7
ATOM 4247 O O . ASP A 1 31 ? 2.407 -3.778 -2.247 1.00 0.00 31 ASP A O 7
ATOM 4256 N N . CYS A 1 32 ? 0.537 -5.027 -2.342 1.00 0.00 32 CYS A N 7
ATOM 4257 C CA . CYS A 1 32 ? 1.203 -6.253 -1.916 1.00 0.00 32 CYS A CA 7
ATOM 4258 C C . CYS A 1 32 ? 2.463 -6.501 -2.738 1.00 0.00 32 CYS A C 7
ATOM 4259 O O . CYS A 1 32 ? 3.492 -6.916 -2.205 1.00 0.00 32 CYS A O 7
ATOM 4267 N N . ALA A 1 33 ? 2.375 -6.245 -4.039 1.00 0.00 33 ALA A N 7
ATOM 4268 C CA . ALA A 1 33 ? 3.508 -6.441 -4.934 1.00 0.00 33 ALA A CA 7
ATOM 4269 C C . ALA A 1 33 ? 4.798 -5.919 -4.310 1.00 0.00 33 ALA A C 7
ATOM 4270 O O . ALA A 1 33 ? 5.890 -6.382 -4.639 1.00 0.00 33 ALA A O 7
ATOM 4277 N N . SER A 1 34 ? 4.664 -4.953 -3.407 1.00 0.00 34 SER A N 7
ATOM 4278 C CA . SER A 1 34 ? 5.820 -4.366 -2.739 1.00 0.00 34 SER A CA 7
ATOM 4279 C C . SER A 1 34 ? 6.262 -5.227 -1.560 1.00 0.00 34 SER A C 7
ATOM 4280 O O . SER A 1 34 ? 7.453 -5.330 -1.264 1.00 0.00 34 SER A O 7
ATOM 4288 N N . CYS A 1 35 ? 5.294 -5.842 -0.890 1.00 0.00 35 CYS A N 7
ATOM 4289 C CA . CYS A 1 35 ? 5.581 -6.694 0.259 1.00 0.00 35 CYS A CA 7
ATOM 4290 C C . CYS A 1 35 ? 6.173 -8.027 -0.188 1.00 0.00 35 CYS A C 7
ATOM 4291 O O . CYS A 1 35 ? 6.940 -8.654 0.544 1.00 0.00 35 CYS A O 7
ATOM 4299 N N . ARG A 1 36 ? 5.812 -8.455 -1.393 1.00 0.00 36 ARG A N 7
ATOM 4300 C CA . ARG A 1 36 ? 6.305 -9.715 -1.936 1.00 0.00 36 ARG A CA 7
ATOM 4301 C C . ARG A 1 36 ? 7.828 -9.777 -1.869 1.00 0.00 36 ARG A C 7
ATOM 4302 O O . ARG A 1 36 ? 8.398 -10.746 -1.368 1.00 0.00 36 ARG A O 7
ATOM 4323 N N . ALA A 1 37 ? 8.480 -8.737 -2.378 1.00 0.00 37 ALA A N 7
ATOM 4324 C CA . ALA A 1 37 ? 9.937 -8.672 -2.374 1.00 0.00 37 ALA A CA 7
ATOM 4325 C C . ALA A 1 37 ? 10.460 -8.149 -1.041 1.00 0.00 37 ALA A C 7
ATOM 4326 O O . ALA A 1 37 ? 11.456 -8.647 -0.516 1.00 0.00 37 ALA A O 7
ATOM 4333 N N . ARG A 1 38 ? 9.782 -7.144 -0.498 1.00 0.00 38 ARG A N 7
ATOM 4334 C CA . ARG A 1 38 ? 10.180 -6.552 0.774 1.00 0.00 38 ARG A CA 7
ATOM 4335 C C . ARG A 1 38 ? 9.124 -6.807 1.846 1.00 0.00 38 ARG A C 7
ATOM 4336 O O . ARG A 1 38 ? 8.260 -5.971 2.112 1.00 0.00 38 ARG A O 7
ATOM 4357 N N . PRO A 1 39 ? 9.194 -7.989 2.477 1.00 0.00 39 PRO A N 7
ATOM 4358 C CA . PRO A 1 39 ? 8.252 -8.381 3.530 1.00 0.00 39 PRO A CA 7
ATOM 4359 C C . PRO A 1 39 ? 8.446 -7.575 4.810 1.00 0.00 39 PRO A C 7
ATOM 4360 O O . PRO A 1 39 ? 7.561 -7.526 5.664 1.00 0.00 39 PRO A O 7
ATOM 4371 N N . HIS A 1 40 ? 9.609 -6.945 4.937 1.00 0.00 40 HIS A N 7
ATOM 4372 C CA . HIS A 1 40 ? 9.919 -6.140 6.113 1.00 0.00 40 HIS A CA 7
ATOM 4373 C C . HIS A 1 40 ? 9.358 -4.728 5.969 1.00 0.00 40 HIS A C 7
ATOM 4374 O O . HIS A 1 40 ? 9.969 -3.758 6.416 1.00 0.00 40 HIS A O 7
ATOM 4388 N N . SER A 1 41 ? 8.192 -4.622 5.340 1.00 0.00 41 SER A N 7
ATOM 4389 C CA . SER A 1 41 ? 7.551 -3.328 5.132 1.00 0.00 41 SER A CA 7
ATOM 4390 C C . SER A 1 41 ? 6.900 -2.832 6.420 1.00 0.00 41 SER A C 7
ATOM 4391 O O . SER A 1 41 ? 6.320 -3.611 7.176 1.00 0.00 41 SER A O 7
ATOM 4399 N N . ASP A 1 42 ? 7.000 -1.529 6.661 1.00 0.00 42 ASP A N 7
ATOM 4400 C CA . ASP A 1 42 ? 6.421 -0.927 7.856 1.00 0.00 42 ASP A CA 7
ATOM 4401 C C . ASP A 1 42 ? 4.897 -0.987 7.811 1.00 0.00 42 ASP A C 7
ATOM 4402 O O . ASP A 1 42 ? 4.241 -1.156 8.839 1.00 0.00 42 ASP A O 7
ATOM 4411 N N . PHE A 1 43 ? 4.340 -0.845 6.613 1.00 0.00 43 PHE A N 7
ATOM 4412 C CA . PHE A 1 43 ? 2.893 -0.881 6.434 1.00 0.00 43 PHE A CA 7
ATOM 4413 C C . PHE A 1 43 ? 2.354 -2.294 6.639 1.00 0.00 43 PHE A C 7
ATOM 4414 O O . PHE A 1 43 ? 1.164 -2.486 6.891 1.00 0.00 43 PHE A O 7
ATOM 4431 N N . CYS A 1 44 ? 3.238 -3.279 6.528 1.00 0.00 44 CYS A N 7
ATOM 4432 C CA . CYS A 1 44 ? 2.853 -4.676 6.699 1.00 0.00 44 CYS A CA 7
ATOM 4433 C C . CYS A 1 44 ? 3.247 -5.183 8.083 1.00 0.00 44 CYS A C 7
ATOM 4434 O O . CYS A 1 44 ? 2.632 -6.107 8.616 1.00 0.00 44 CYS A O 7
ATOM 4442 N N . LEU A 1 45 ? 4.278 -4.573 8.659 1.00 0.00 45 LEU A N 7
ATOM 4443 C CA . LEU A 1 45 ? 4.756 -4.964 9.980 1.00 0.00 45 LEU A CA 7
ATOM 4444 C C . LEU A 1 45 ? 3.900 -4.338 11.076 1.00 0.00 45 LEU A C 7
ATOM 4445 O O . LEU A 1 45 ? 3.400 -5.032 11.960 1.00 0.00 45 LEU A O 7
ATOM 4461 N N . GLY A 1 46 ? 3.735 -3.020 11.011 1.00 0.00 46 GLY A N 7
ATOM 4462 C CA . GLY A 1 46 ? 2.937 -2.322 12.002 1.00 0.00 46 GLY A CA 7
ATOM 4463 C C . GLY A 1 46 ? 1.467 -2.682 11.921 1.00 0.00 46 GLY A C 7
ATOM 4464 O O . GLY A 1 46 ? 0.721 -2.494 12.883 1.00 0.00 46 GLY A O 7
ATOM 4468 N N . CYS A 1 47 ? 1.049 -3.200 10.772 1.00 0.00 47 CYS A N 7
ATOM 4469 C CA . CYS A 1 47 ? -0.343 -3.585 10.568 1.00 0.00 47 CYS A CA 7
ATOM 4470 C C . CYS A 1 47 ? -0.590 -5.010 11.053 1.00 0.00 47 CYS A C 7
ATOM 4471 O O . CYS A 1 47 ? -0.703 -5.938 10.252 1.00 0.00 47 CYS A O 7
ATOM 4479 N N . ALA A 1 48 ? -0.670 -5.176 12.369 1.00 0.00 48 ALA A N 7
ATOM 4480 C CA . ALA A 1 48 ? -0.903 -6.488 12.960 1.00 0.00 48 ALA A CA 7
ATOM 4481 C C . ALA A 1 48 ? -1.390 -6.362 14.400 1.00 0.00 48 ALA A C 7
ATOM 4482 O O . ALA A 1 48 ? -1.355 -5.280 14.985 1.00 0.00 48 ALA A O 7
ATOM 4489 N N . ALA A 1 49 ? -1.844 -7.476 14.965 1.00 0.00 49 ALA A N 7
ATOM 4490 C CA . ALA A 1 49 ? -2.337 -7.490 16.337 1.00 0.00 49 ALA A CA 7
ATOM 4491 C C . ALA A 1 49 ? -1.926 -8.770 17.055 1.00 0.00 49 ALA A C 7
ATOM 4492 O O . ALA A 1 49 ? -2.003 -9.861 16.491 1.00 0.00 49 ALA A O 7
ATOM 4499 N N . ALA A 1 50 ? -1.488 -8.629 18.302 1.00 0.00 50 ALA A N 7
ATOM 4500 C CA . ALA A 1 50 ? -1.065 -9.776 19.097 1.00 0.00 50 ALA A CA 7
ATOM 4501 C C . ALA A 1 50 ? -2.255 -10.433 19.788 1.00 0.00 50 ALA A C 7
ATOM 4502 O O . ALA A 1 50 ? -3.321 -9.830 19.917 1.00 0.00 50 ALA A O 7
ATOM 4509 N N . GLY A 1 1 ? 3.378 22.991 -23.544 1.00 0.00 1 GLY A N 8
ATOM 4510 C CA . GLY A 1 1 ? 2.278 22.116 -23.184 1.00 0.00 1 GLY A CA 8
ATOM 4511 C C . GLY A 1 1 ? 2.001 22.117 -21.693 1.00 0.00 1 GLY A C 8
ATOM 4512 O O . GLY A 1 1 ? 2.913 21.936 -20.886 1.00 0.00 1 GLY A O 8
ATOM 4516 N N . SER A 1 2 ? 0.740 22.322 -21.327 1.00 0.00 2 SER A N 8
ATOM 4517 C CA . SER A 1 2 ? 0.347 22.351 -19.923 1.00 0.00 2 SER A CA 8
ATOM 4518 C C . SER A 1 2 ? -0.661 21.247 -19.618 1.00 0.00 2 SER A C 8
ATOM 4519 O O . SER A 1 2 ? -1.687 21.126 -20.288 1.00 0.00 2 SER A O 8
ATOM 4527 N N . SER A 1 3 ? -0.361 20.445 -18.602 1.00 0.00 3 SER A N 8
ATOM 4528 C CA . SER A 1 3 ? -1.238 19.348 -18.210 1.00 0.00 3 SER A CA 8
ATOM 4529 C C . SER A 1 3 ? -1.656 19.482 -16.748 1.00 0.00 3 SER A C 8
ATOM 4530 O O . SER A 1 3 ? -0.882 19.941 -15.910 1.00 0.00 3 SER A O 8
ATOM 4538 N N . GLY A 1 4 ? -2.887 19.078 -16.452 1.00 0.00 4 GLY A N 8
ATOM 4539 C CA . GLY A 1 4 ? -3.388 19.162 -15.092 1.00 0.00 4 GLY A CA 8
ATOM 4540 C C . GLY A 1 4 ? -3.396 17.816 -14.394 1.00 0.00 4 GLY A C 8
ATOM 4541 O O . GLY A 1 4 ? -3.532 16.776 -15.037 1.00 0.00 4 GLY A O 8
ATOM 4545 N N . SER A 1 5 ? -3.247 17.836 -13.073 1.00 0.00 5 SER A N 8
ATOM 4546 C CA . SER A 1 5 ? -3.232 16.608 -12.287 1.00 0.00 5 SER A CA 8
ATOM 4547 C C . SER A 1 5 ? -4.361 16.606 -11.261 1.00 0.00 5 SER A C 8
ATOM 4548 O O . SER A 1 5 ? -5.157 15.669 -11.201 1.00 0.00 5 SER A O 8
ATOM 4556 N N . SER A 1 6 ? -4.423 17.662 -10.456 1.00 0.00 6 SER A N 8
ATOM 4557 C CA . SER A 1 6 ? -5.452 17.781 -9.430 1.00 0.00 6 SER A CA 8
ATOM 4558 C C . SER A 1 6 ? -6.808 17.332 -9.965 1.00 0.00 6 SER A C 8
ATOM 4559 O O . SER A 1 6 ? -7.591 16.701 -9.256 1.00 0.00 6 SER A O 8
ATOM 4567 N N . GLY A 1 7 ? -7.080 17.662 -11.224 1.00 0.00 7 GLY A N 8
ATOM 4568 C CA . GLY A 1 7 ? -8.341 17.285 -11.835 1.00 0.00 7 GLY A CA 8
ATOM 4569 C C . GLY A 1 7 ? -8.564 15.786 -11.827 1.00 0.00 7 GLY A C 8
ATOM 4570 O O . GLY A 1 7 ? -9.590 15.308 -11.343 1.00 0.00 7 GLY A O 8
ATOM 4574 N N . GLU A 1 8 ? -7.603 15.043 -12.366 1.00 0.00 8 GLU A N 8
ATOM 4575 C CA . GLU A 1 8 ? -7.702 13.589 -12.421 1.00 0.00 8 GLU A CA 8
ATOM 4576 C C . GLU A 1 8 ? -7.267 12.964 -11.098 1.00 0.00 8 GLU A C 8
ATOM 4577 O O . GLU A 1 8 ? -6.327 13.434 -10.458 1.00 0.00 8 GLU A O 8
ATOM 4589 N N . GLN A 1 9 ? -7.959 11.903 -10.696 1.00 0.00 9 GLN A N 8
ATOM 4590 C CA . GLN A 1 9 ? -7.645 11.214 -9.450 1.00 0.00 9 GLN A CA 8
ATOM 4591 C C . GLN A 1 9 ? -7.178 9.788 -9.719 1.00 0.00 9 GLN A C 8
ATOM 4592 O O . GLN A 1 9 ? -7.724 9.097 -10.579 1.00 0.00 9 GLN A O 8
ATOM 4606 N N . ALA A 1 10 ? -6.165 9.352 -8.978 1.00 0.00 10 ALA A N 8
ATOM 4607 C CA . ALA A 1 10 ? -5.626 8.007 -9.135 1.00 0.00 10 ALA A CA 8
ATOM 4608 C C . ALA A 1 10 ? -6.732 6.960 -9.062 1.00 0.00 10 ALA A C 8
ATOM 4609 O O . ALA A 1 10 ? -7.705 7.101 -8.322 1.00 0.00 10 ALA A O 8
ATOM 4616 N N . PRO A 1 11 ? -6.582 5.884 -9.849 1.00 0.00 11 PRO A N 8
ATOM 4617 C CA . PRO A 1 11 ? -7.560 4.793 -9.892 1.00 0.00 11 PRO A CA 8
ATOM 4618 C C . PRO A 1 11 ? -7.570 3.973 -8.606 1.00 0.00 11 PRO A C 8
ATOM 4619 O O . PRO A 1 11 ? -6.741 3.082 -8.420 1.00 0.00 11 PRO A O 8
ATOM 4630 N N . GLY A 1 12 ? -8.513 4.280 -7.721 1.00 0.00 12 GLY A N 8
ATOM 4631 C CA . GLY A 1 12 ? -8.613 3.561 -6.464 1.00 0.00 12 GLY A CA 8
ATOM 4632 C C . GLY A 1 12 ? -9.893 2.756 -6.356 1.00 0.00 12 GLY A C 8
ATOM 4633 O O . GLY A 1 12 ? -10.788 3.099 -5.582 1.00 0.00 12 GLY A O 8
ATOM 4637 N N . THR A 1 13 ? -9.983 1.683 -7.135 1.00 0.00 13 THR A N 8
ATOM 4638 C CA . THR A 1 13 ? -11.163 0.828 -7.126 1.00 0.00 13 THR A CA 8
ATOM 4639 C C . THR A 1 13 ? -11.619 0.535 -5.701 1.00 0.00 13 THR A C 8
ATOM 4640 O O . THR A 1 13 ? -12.810 0.582 -5.398 1.00 0.00 13 THR A O 8
ATOM 4651 N N . ALA A 1 14 ? -10.662 0.232 -4.830 1.00 0.00 14 ALA A N 8
ATOM 4652 C CA . ALA A 1 14 ? -10.965 -0.067 -3.436 1.00 0.00 14 ALA A CA 8
ATOM 4653 C C . ALA A 1 14 ? -9.874 0.462 -2.511 1.00 0.00 14 ALA A C 8
ATOM 4654 O O . ALA A 1 14 ? -8.721 0.636 -2.907 1.00 0.00 14 ALA A O 8
ATOM 4661 N N . PRO A 1 15 ? -10.243 0.726 -1.249 1.00 0.00 15 PRO A N 8
ATOM 4662 C CA . PRO A 1 15 ? -9.310 1.240 -0.242 1.00 0.00 15 PRO A CA 8
ATOM 4663 C C . PRO A 1 15 ? -8.276 0.199 0.174 1.00 0.00 15 PRO A C 8
ATOM 4664 O O . PRO A 1 15 ? -8.294 -0.935 -0.306 1.00 0.00 15 PRO A O 8
ATOM 4675 N N . CYS A 1 16 ? -7.377 0.591 1.070 1.00 0.00 16 CYS A N 8
ATOM 4676 C CA . CYS A 1 16 ? -6.334 -0.309 1.551 1.00 0.00 16 CYS A CA 8
ATOM 4677 C C . CYS A 1 16 ? -6.910 -1.344 2.511 1.00 0.00 16 CYS A C 8
ATOM 4678 O O . CYS A 1 16 ? -6.687 -1.276 3.720 1.00 0.00 16 CYS A O 8
ATOM 4686 N N . SER A 1 17 ? -7.652 -2.302 1.965 1.00 0.00 17 SER A N 8
ATOM 4687 C CA . SER A 1 17 ? -8.265 -3.349 2.774 1.00 0.00 17 SER A CA 8
ATOM 4688 C C . SER A 1 17 ? -7.768 -4.727 2.347 1.00 0.00 17 SER A C 8
ATOM 4689 O O . SER A 1 17 ? -7.132 -5.438 3.125 1.00 0.00 17 SER A O 8
ATOM 4697 N N . ARG A 1 18 ? -8.063 -5.096 1.105 1.00 0.00 18 ARG A N 8
ATOM 4698 C CA . ARG A 1 18 ? -7.648 -6.389 0.574 1.00 0.00 18 ARG A CA 8
ATOM 4699 C C . ARG A 1 18 ? -6.749 -6.212 -0.647 1.00 0.00 18 ARG A C 8
ATOM 4700 O O . ARG A 1 18 ? -7.201 -5.776 -1.705 1.00 0.00 18 ARG A O 8
ATOM 4721 N N . GLY A 1 19 ? -5.474 -6.553 -0.492 1.00 0.00 19 GLY A N 8
ATOM 4722 C CA . GLY A 1 19 ? -4.532 -6.423 -1.588 1.00 0.00 19 GLY A CA 8
ATOM 4723 C C . GLY A 1 19 ? -3.425 -5.432 -1.288 1.00 0.00 19 GLY A C 8
ATOM 4724 O O . GLY A 1 19 ? -2.288 -5.611 -1.724 1.00 0.00 19 GLY A O 8
ATOM 4728 N N . SER A 1 20 ? -3.758 -4.383 -0.544 1.00 0.00 20 SER A N 8
ATOM 4729 C CA . SER A 1 20 ? -2.785 -3.356 -0.191 1.00 0.00 20 SER A CA 8
ATOM 4730 C C . SER A 1 20 ? -2.870 -3.014 1.293 1.00 0.00 20 SER A C 8
ATOM 4731 O O . SER A 1 20 ? -3.867 -3.306 1.953 1.00 0.00 20 SER A O 8
ATOM 4739 N N . SER A 1 21 ? -1.815 -2.394 1.813 1.00 0.00 21 SER A N 8
ATOM 4740 C CA . SER A 1 21 ? -1.767 -2.015 3.220 1.00 0.00 21 SER A CA 8
ATOM 4741 C C . SER A 1 21 ? -1.448 -0.531 3.373 1.00 0.00 21 SER A C 8
ATOM 4742 O O . SER A 1 21 ? -0.786 0.063 2.522 1.00 0.00 21 SER A O 8
ATOM 4750 N N . TRP A 1 22 ? -1.922 0.060 4.463 1.00 0.00 22 TRP A N 8
ATOM 4751 C CA . TRP A 1 22 ? -1.688 1.475 4.728 1.00 0.00 22 TRP A CA 8
ATOM 4752 C C . TRP A 1 22 ? -0.298 1.696 5.314 1.00 0.00 22 TRP A C 8
ATOM 4753 O O . TRP A 1 22 ? 0.215 0.856 6.054 1.00 0.00 22 TRP A O 8
ATOM 4774 N N . SER A 1 23 ? 0.307 2.831 4.980 1.00 0.00 23 SER A N 8
ATOM 4775 C CA . SER A 1 23 ? 1.640 3.160 5.470 1.00 0.00 23 SER A CA 8
ATOM 4776 C C . SER A 1 23 ? 1.648 4.527 6.147 1.00 0.00 23 SER A C 8
ATOM 4777 O O . SER A 1 23 ? 1.504 5.558 5.491 1.00 0.00 23 SER A O 8
ATOM 4785 N N . ALA A 1 24 ? 1.817 4.527 7.466 1.00 0.00 24 ALA A N 8
ATOM 4786 C CA . ALA A 1 24 ? 1.845 5.766 8.233 1.00 0.00 24 ALA A CA 8
ATOM 4787 C C . ALA A 1 24 ? 3.037 6.630 7.836 1.00 0.00 24 ALA A C 8
ATOM 4788 O O . ALA A 1 24 ? 2.904 7.840 7.649 1.00 0.00 24 ALA A O 8
ATOM 4795 N N . ASP A 1 25 ? 4.201 6.002 7.710 1.00 0.00 25 ASP A N 8
ATOM 4796 C CA . ASP A 1 25 ? 5.417 6.714 7.335 1.00 0.00 25 ASP A CA 8
ATOM 4797 C C . ASP A 1 25 ? 5.250 7.401 5.983 1.00 0.00 25 ASP A C 8
ATOM 4798 O O . ASP A 1 25 ? 5.333 8.626 5.883 1.00 0.00 25 ASP A O 8
ATOM 4807 N N . LEU A 1 26 ? 5.015 6.605 4.946 1.00 0.00 26 LEU A N 8
ATOM 4808 C CA . LEU A 1 26 ? 4.836 7.137 3.599 1.00 0.00 26 LEU A CA 8
ATOM 4809 C C . LEU A 1 26 ? 3.513 7.886 3.480 1.00 0.00 26 LEU A C 8
ATOM 4810 O O . LEU A 1 26 ? 3.342 8.728 2.598 1.00 0.00 26 LEU A O 8
ATOM 4826 N N . ASP A 1 27 ? 2.580 7.574 4.373 1.00 0.00 27 ASP A N 8
ATOM 4827 C CA . ASP A 1 27 ? 1.273 8.220 4.370 1.00 0.00 27 ASP A CA 8
ATOM 4828 C C . ASP A 1 27 ? 0.496 7.869 3.106 1.00 0.00 27 ASP A C 8
ATOM 4829 O O . ASP A 1 27 ? -0.184 8.716 2.526 1.00 0.00 27 ASP A O 8
ATOM 4838 N N . LYS A 1 28 ? 0.601 6.614 2.682 1.00 0.00 28 LYS A N 8
ATOM 4839 C CA . LYS A 1 28 ? -0.091 6.149 1.486 1.00 0.00 28 LYS A CA 8
ATOM 4840 C C . LYS A 1 28 ? -0.328 4.643 1.546 1.00 0.00 28 LYS A C 8
ATOM 4841 O O . LYS A 1 28 ? 0.105 3.974 2.484 1.00 0.00 28 LYS A O 8
ATOM 4860 N N . CYS A 1 29 ? -1.017 4.117 0.539 1.00 0.00 29 CYS A N 8
ATOM 4861 C CA . CYS A 1 29 ? -1.311 2.690 0.477 1.00 0.00 29 CYS A CA 8
ATOM 4862 C C . CYS A 1 29 ? -0.364 1.981 -0.485 1.00 0.00 29 CYS A C 8
ATOM 4863 O O . CYS A 1 29 ? -0.213 2.389 -1.637 1.00 0.00 29 CYS A O 8
ATOM 4871 N N . MET A 1 30 ? 0.274 0.918 -0.005 1.00 0.00 30 MET A N 8
ATOM 4872 C CA . MET A 1 30 ? 1.208 0.153 -0.823 1.00 0.00 30 MET A CA 8
ATOM 4873 C C . MET A 1 30 ? 0.591 -1.174 -1.253 1.00 0.00 30 MET A C 8
ATOM 4874 O O . MET A 1 30 ? -0.093 -1.834 -0.471 1.00 0.00 30 MET A O 8
ATOM 4888 N N . ASP A 1 31 ? 0.839 -1.559 -2.500 1.00 0.00 31 ASP A N 8
ATOM 4889 C CA . ASP A 1 31 ? 0.309 -2.809 -3.034 1.00 0.00 31 ASP A CA 8
ATOM 4890 C C . ASP A 1 31 ? 1.097 -4.003 -2.505 1.00 0.00 31 ASP A C 8
ATOM 4891 O O . ASP A 1 31 ? 2.288 -3.892 -2.211 1.00 0.00 31 ASP A O 8
ATOM 4900 N N . CYS A 1 32 ? 0.425 -5.143 -2.387 1.00 0.00 32 CYS A N 8
ATOM 4901 C CA . CYS A 1 32 ? 1.062 -6.358 -1.892 1.00 0.00 32 CYS A CA 8
ATOM 4902 C C . CYS A 1 32 ? 2.437 -6.548 -2.526 1.00 0.00 32 CYS A C 8
ATOM 4903 O O . CYS A 1 32 ? 3.409 -6.863 -1.840 1.00 0.00 32 CYS A O 8
ATOM 4911 N N . ALA A 1 33 ? 2.509 -6.357 -3.839 1.00 0.00 33 ALA A N 8
ATOM 4912 C CA . ALA A 1 33 ? 3.764 -6.507 -4.565 1.00 0.00 33 ALA A CA 8
ATOM 4913 C C . ALA A 1 33 ? 4.916 -5.849 -3.812 1.00 0.00 33 ALA A C 8
ATOM 4914 O O . ALA A 1 33 ? 6.039 -6.353 -3.814 1.00 0.00 33 ALA A O 8
ATOM 4921 N N . SER A 1 34 ? 4.629 -4.720 -3.171 1.00 0.00 34 SER A N 8
ATOM 4922 C CA . SER A 1 34 ? 5.643 -3.991 -2.418 1.00 0.00 34 SER A CA 8
ATOM 4923 C C . SER A 1 34 ? 6.207 -4.852 -1.291 1.00 0.00 34 SER A C 8
ATOM 4924 O O . SER A 1 34 ? 7.403 -4.807 -1.001 1.00 0.00 34 SER A O 8
ATOM 4932 N N . CYS A 1 35 ? 5.338 -5.635 -0.662 1.00 0.00 35 CYS A N 8
ATOM 4933 C CA . CYS A 1 35 ? 5.748 -6.506 0.434 1.00 0.00 35 CYS A CA 8
ATOM 4934 C C . CYS A 1 35 ? 6.260 -7.841 -0.096 1.00 0.00 35 CYS A C 8
ATOM 4935 O O . CYS A 1 35 ? 7.129 -8.469 0.509 1.00 0.00 35 CYS A O 8
ATOM 4943 N N . ARG A 1 36 ? 5.714 -8.271 -1.230 1.00 0.00 36 ARG A N 8
ATOM 4944 C CA . ARG A 1 36 ? 6.114 -9.533 -1.840 1.00 0.00 36 ARG A CA 8
ATOM 4945 C C . ARG A 1 36 ? 7.633 -9.632 -1.941 1.00 0.00 36 ARG A C 8
ATOM 4946 O O . ARG A 1 36 ? 8.230 -10.623 -1.522 1.00 0.00 36 ARG A O 8
ATOM 4967 N N . ALA A 1 37 ? 8.252 -8.597 -2.499 1.00 0.00 37 ALA A N 8
ATOM 4968 C CA . ALA A 1 37 ? 9.701 -8.566 -2.654 1.00 0.00 37 ALA A CA 8
ATOM 4969 C C . ALA A 1 37 ? 10.373 -7.989 -1.412 1.00 0.00 37 ALA A C 8
ATOM 4970 O O . ALA A 1 37 ? 11.427 -8.465 -0.988 1.00 0.00 37 ALA A O 8
ATOM 4977 N N . ARG A 1 38 ? 9.758 -6.962 -0.835 1.00 0.00 38 ARG A N 8
ATOM 4978 C CA . ARG A 1 38 ? 10.299 -6.319 0.357 1.00 0.00 38 ARG A CA 8
ATOM 4979 C C . ARG A 1 38 ? 9.429 -6.614 1.575 1.00 0.00 38 ARG A C 8
ATOM 4980 O O . ARG A 1 38 ? 8.562 -5.827 1.954 1.00 0.00 38 ARG A O 8
ATOM 5001 N N . PRO A 1 39 ? 9.664 -7.775 2.203 1.00 0.00 39 PRO A N 8
ATOM 5002 C CA . PRO A 1 39 ? 8.913 -8.201 3.388 1.00 0.00 39 PRO A CA 8
ATOM 5003 C C . PRO A 1 39 ? 9.240 -7.358 4.616 1.00 0.00 39 PRO A C 8
ATOM 5004 O O . PRO A 1 39 ? 8.571 -7.456 5.645 1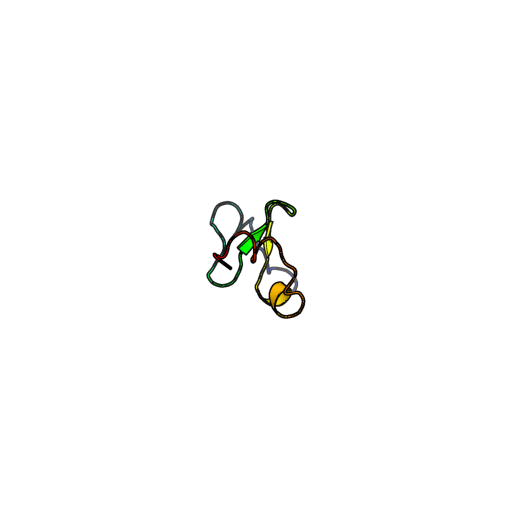.00 0.00 39 PRO A O 8
ATOM 5015 N N . HIS A 1 40 ? 10.272 -6.528 4.501 1.00 0.00 40 HIS A N 8
ATOM 5016 C CA . HIS A 1 40 ? 10.687 -5.667 5.602 1.00 0.00 40 HIS A CA 8
ATOM 5017 C C . HIS A 1 40 ? 9.948 -4.333 5.556 1.00 0.00 40 HIS A C 8
ATOM 5018 O O . HIS A 1 40 ? 10.522 -3.283 5.844 1.00 0.00 40 HIS A O 8
ATOM 5032 N N . SER A 1 41 ? 8.670 -4.382 5.192 1.00 0.00 41 SER A N 8
ATOM 5033 C CA . SER A 1 41 ? 7.853 -3.178 5.105 1.00 0.00 41 SER A CA 8
ATOM 5034 C C . SER A 1 41 ? 7.173 -2.885 6.438 1.00 0.00 41 SER A C 8
ATOM 5035 O O . SER A 1 41 ? 6.720 -3.797 7.130 1.00 0.00 41 SER A O 8
ATOM 5043 N N . ASP A 1 42 ? 7.105 -1.606 6.792 1.00 0.00 42 ASP A N 8
ATOM 5044 C CA . ASP A 1 42 ? 6.479 -1.191 8.042 1.00 0.00 42 ASP A CA 8
ATOM 5045 C C . ASP A 1 42 ? 4.959 -1.291 7.949 1.00 0.00 42 ASP A C 8
ATOM 5046 O O . ASP A 1 42 ? 4.292 -1.683 8.906 1.00 0.00 42 ASP A O 8
ATOM 5055 N N . PHE A 1 43 ? 4.418 -0.932 6.789 1.00 0.00 43 PHE A N 8
ATOM 5056 C CA . PHE A 1 43 ? 2.977 -0.980 6.571 1.00 0.00 43 PHE A CA 8
ATOM 5057 C C . PHE A 1 43 ? 2.464 -2.416 6.633 1.00 0.00 43 PHE A C 8
ATOM 5058 O O . PHE A 1 43 ? 1.263 -2.652 6.761 1.00 0.00 43 PHE A O 8
ATOM 5075 N N . CYS A 1 44 ? 3.384 -3.370 6.541 1.00 0.00 44 CYS A N 8
ATOM 5076 C CA . CYS A 1 44 ? 3.026 -4.783 6.585 1.00 0.00 44 CYS A CA 8
ATOM 5077 C C . CYS A 1 44 ? 3.309 -5.373 7.962 1.00 0.00 44 CYS A C 8
ATOM 5078 O O . CYS A 1 44 ? 2.681 -6.350 8.372 1.00 0.00 44 CYS A O 8
ATOM 5086 N N . LEU A 1 45 ? 4.258 -4.775 8.672 1.00 0.00 45 LEU A N 8
ATOM 5087 C CA . LEU A 1 45 ? 4.627 -5.241 10.005 1.00 0.00 45 LEU A CA 8
ATOM 5088 C C . LEU A 1 45 ? 3.631 -4.748 11.049 1.00 0.00 45 LEU A C 8
ATOM 5089 O O . LEU A 1 45 ? 3.070 -5.537 11.809 1.00 0.00 45 LEU A O 8
ATOM 5105 N N . GLY A 1 46 ? 3.414 -3.436 11.079 1.00 0.00 46 GLY A N 8
ATOM 5106 C CA . GLY A 1 46 ? 2.483 -2.860 12.033 1.00 0.00 46 GLY A CA 8
ATOM 5107 C C . GLY A 1 46 ? 1.059 -3.328 11.808 1.00 0.00 46 GLY A C 8
ATOM 5108 O O . GLY A 1 46 ? 0.240 -3.309 12.728 1.00 0.00 46 GLY A O 8
ATOM 5112 N N . CYS A 1 47 ? 0.762 -3.747 10.583 1.00 0.00 47 CYS A N 8
ATOM 5113 C CA . CYS A 1 47 ? -0.575 -4.219 10.239 1.00 0.00 47 CYS A CA 8
ATOM 5114 C C . CYS A 1 47 ? -0.800 -5.637 10.754 1.00 0.00 47 CYS A C 8
ATOM 5115 O O . CYS A 1 47 ? -1.727 -5.889 11.523 1.00 0.00 47 CYS A O 8
ATOM 5123 N N . ALA A 1 48 ? 0.055 -6.559 10.323 1.00 0.00 48 ALA A N 8
ATOM 5124 C CA . ALA A 1 48 ? -0.051 -7.952 10.740 1.00 0.00 48 ALA A CA 8
ATOM 5125 C C . ALA A 1 48 ? 0.623 -8.173 12.091 1.00 0.00 48 ALA A C 8
ATOM 5126 O O . ALA A 1 48 ? 1.593 -7.496 12.429 1.00 0.00 48 ALA A O 8
ATOM 5133 N N . ALA A 1 49 ? 0.101 -9.123 12.858 1.00 0.00 49 ALA A N 8
ATOM 5134 C CA . ALA A 1 49 ? 0.652 -9.434 14.171 1.00 0.00 49 ALA A CA 8
ATOM 5135 C C . ALA A 1 49 ? 1.764 -10.472 14.068 1.00 0.00 49 ALA A C 8
ATOM 5136 O O . ALA A 1 49 ? 1.576 -11.541 13.486 1.00 0.00 49 ALA A O 8
ATOM 5143 N N . ALA A 1 50 ? 2.922 -10.151 14.635 1.00 0.00 50 ALA A N 8
ATOM 5144 C CA . ALA A 1 50 ? 4.064 -11.057 14.608 1.00 0.00 50 ALA A CA 8
ATOM 5145 C C . ALA A 1 50 ? 4.082 -11.955 15.840 1.00 0.00 50 ALA A C 8
ATOM 5146 O O . ALA A 1 50 ? 3.194 -11.877 16.690 1.00 0.00 50 ALA A O 8
ATOM 5153 N N . GLY A 1 1 ? 7.634 4.362 -18.798 1.00 0.00 1 GLY A N 9
ATOM 5154 C CA . GLY A 1 1 ? 7.523 5.112 -17.560 1.00 0.00 1 GLY A CA 9
ATOM 5155 C C . GLY A 1 1 ? 6.767 6.414 -17.737 1.00 0.00 1 GLY A C 9
ATOM 5156 O O . GLY A 1 1 ? 5.623 6.418 -18.190 1.00 0.00 1 GLY A O 9
ATOM 5160 N N . SER A 1 2 ? 7.407 7.522 -17.375 1.00 0.00 2 SER A N 9
ATOM 5161 C CA . SER A 1 2 ? 6.785 8.835 -17.491 1.00 0.00 2 SER A CA 9
ATOM 5162 C C . SER A 1 2 ? 7.414 9.636 -18.627 1.00 0.00 2 SER A C 9
ATOM 5163 O O . SER A 1 2 ? 8.573 10.044 -18.546 1.00 0.00 2 SER A O 9
ATOM 5171 N N . SER A 1 3 ? 6.642 9.857 -19.686 1.00 0.00 3 SER A N 9
ATOM 5172 C CA . SER A 1 3 ? 7.124 10.605 -20.841 1.00 0.00 3 SER A CA 9
ATOM 5173 C C . SER A 1 3 ? 5.957 11.126 -21.676 1.00 0.00 3 SER A C 9
ATOM 5174 O O . SER A 1 3 ? 5.288 10.364 -22.372 1.00 0.00 3 SER A O 9
ATOM 5182 N N . GLY A 1 4 ? 5.720 12.432 -21.600 1.00 0.00 4 GLY A N 9
ATOM 5183 C CA . GLY A 1 4 ? 4.635 13.034 -22.352 1.00 0.00 4 GLY A CA 9
ATOM 5184 C C . GLY A 1 4 ? 3.670 13.797 -21.467 1.00 0.00 4 GLY A C 9
ATOM 5185 O O . GLY A 1 4 ? 2.456 13.616 -21.560 1.00 0.00 4 GLY A O 9
ATOM 5189 N N . SER A 1 5 ? 4.209 14.653 -20.605 1.00 0.00 5 SER A N 9
ATOM 5190 C CA . SER A 1 5 ? 3.387 15.442 -19.695 1.00 0.00 5 SER A CA 9
ATOM 5191 C C . SER A 1 5 ? 2.268 14.594 -19.099 1.00 0.00 5 SER A C 9
ATOM 5192 O O . SER A 1 5 ? 1.120 15.030 -19.016 1.00 0.00 5 SER A O 9
ATOM 5200 N N . SER A 1 6 ? 2.611 13.378 -18.686 1.00 0.00 6 SER A N 9
ATOM 5201 C CA . SER A 1 6 ? 1.636 12.465 -18.102 1.00 0.00 6 SER A CA 9
ATOM 5202 C C . SER A 1 6 ? 1.412 12.781 -16.626 1.00 0.00 6 SER A C 9
ATOM 5203 O O . SER A 1 6 ? 2.056 13.667 -16.065 1.00 0.00 6 SER A O 9
ATOM 5211 N N . GLY A 1 7 ? 0.494 12.049 -16.003 1.00 0.00 7 GLY A N 9
ATOM 5212 C CA . GLY A 1 7 ? 0.201 12.266 -14.598 1.00 0.00 7 GLY A CA 9
ATOM 5213 C C . GLY A 1 7 ? -1.252 11.995 -14.260 1.00 0.00 7 GLY A C 9
ATOM 5214 O O . GLY A 1 7 ? -1.993 12.909 -13.901 1.00 0.00 7 GLY A O 9
ATOM 5218 N N . GLU A 1 8 ? -1.660 10.735 -14.378 1.00 0.00 8 GLU A N 9
ATOM 5219 C CA . GLU A 1 8 ? -3.035 10.348 -14.085 1.00 0.00 8 GLU A CA 9
ATOM 5220 C C . GLU A 1 8 ? -3.283 10.318 -12.579 1.00 0.00 8 GLU A C 9
ATOM 5221 O O . GLU A 1 8 ? -2.431 9.876 -11.809 1.00 0.00 8 GLU A O 9
ATOM 5233 N N . GLN A 1 9 ? -4.454 10.793 -12.169 1.00 0.00 9 GLN A N 9
ATOM 5234 C CA . GLN A 1 9 ? -4.813 10.822 -10.756 1.00 0.00 9 GLN A CA 9
ATOM 5235 C C . GLN A 1 9 ? -6.326 10.745 -10.577 1.00 0.00 9 GLN A C 9
ATOM 5236 O O . GLN A 1 9 ? -7.076 10.722 -11.553 1.00 0.00 9 GLN A O 9
ATOM 5250 N N . ALA A 1 10 ? -6.768 10.706 -9.324 1.00 0.00 10 ALA A N 9
ATOM 5251 C CA . ALA A 1 10 ? -8.191 10.633 -9.018 1.00 0.00 10 ALA A CA 9
ATOM 5252 C C . ALA A 1 10 ? -8.468 11.086 -7.589 1.00 0.00 10 ALA A C 9
ATOM 5253 O O . ALA A 1 10 ? -7.623 10.973 -6.701 1.00 0.00 10 ALA A O 9
ATOM 5260 N N . PRO A 1 11 ? -9.681 11.613 -7.359 1.00 0.00 11 PRO A N 9
ATOM 5261 C CA . PRO A 1 11 ? -10.097 12.094 -6.039 1.00 0.00 11 PRO A CA 9
ATOM 5262 C C . PRO A 1 11 ? -10.295 10.956 -5.043 1.00 0.00 11 PRO A C 9
ATOM 5263 O O . PRO A 1 11 ? -9.929 9.813 -5.311 1.00 0.00 11 PRO A O 9
ATOM 5274 N N . GLY A 1 12 ? -10.876 11.278 -3.891 1.00 0.00 12 GLY A N 9
ATOM 5275 C CA . GLY A 1 12 ? -11.112 10.272 -2.872 1.00 0.00 12 GLY A CA 9
ATOM 5276 C C . GLY A 1 12 ? -12.437 9.559 -3.058 1.00 0.00 12 GLY A C 9
ATOM 5277 O O . GLY A 1 12 ? -13.477 10.037 -2.605 1.00 0.00 12 GLY A O 9
ATOM 5281 N N . THR A 1 13 ? -12.401 8.411 -3.727 1.00 0.00 13 THR A N 9
ATOM 5282 C CA . THR A 1 13 ? -13.608 7.632 -3.974 1.00 0.00 13 THR A CA 9
ATOM 5283 C C . THR A 1 13 ? -13.607 6.343 -3.161 1.00 0.00 13 THR A C 9
ATOM 5284 O O . THR A 1 13 ? -14.574 6.037 -2.465 1.00 0.00 13 THR A O 9
ATOM 5295 N N . ALA A 1 14 ? -12.514 5.592 -3.253 1.00 0.00 14 ALA A N 9
ATOM 5296 C CA . ALA A 1 14 ? -12.386 4.337 -2.522 1.00 0.00 14 ALA A CA 9
ATOM 5297 C C . ALA A 1 14 ? -11.001 4.203 -1.900 1.00 0.00 14 ALA A C 9
ATOM 5298 O O . ALA A 1 14 ? -9.997 4.644 -2.459 1.00 0.00 14 ALA A O 9
ATOM 5305 N N . PRO A 1 15 ? -10.942 3.579 -0.714 1.00 0.00 15 PRO A N 9
ATOM 5306 C CA . PRO A 1 15 ? -9.684 3.372 0.010 1.00 0.00 15 PRO A CA 9
ATOM 5307 C C . PRO A 1 15 ? -8.779 2.357 -0.679 1.00 0.00 15 PRO A C 9
ATOM 5308 O O . PRO A 1 15 ? -9.059 1.918 -1.795 1.00 0.00 15 PRO A O 9
ATOM 5319 N N . CYS A 1 16 ? -7.693 1.989 -0.008 1.00 0.00 16 CYS A N 9
ATOM 5320 C CA . CYS A 1 16 ? -6.745 1.025 -0.557 1.00 0.00 16 CYS A CA 9
ATOM 5321 C C . CYS A 1 16 ? -7.459 -0.249 -0.996 1.00 0.00 16 CYS A C 9
ATOM 5322 O O . CYS A 1 16 ? -8.099 -0.924 -0.190 1.00 0.00 16 CYS A O 9
ATOM 5330 N N . SER A 1 17 ? -7.346 -0.572 -2.281 1.00 0.00 17 SER A N 9
ATOM 5331 C CA . SER A 1 17 ? -7.985 -1.763 -2.829 1.00 0.00 17 SER A CA 9
ATOM 5332 C C . SER A 1 17 ? -7.428 -3.026 -2.180 1.00 0.00 17 SER A C 9
ATOM 5333 O O . SER A 1 17 ? -6.471 -2.970 -1.407 1.00 0.00 17 SER A O 9
ATOM 5341 N N . ARG A 1 18 ? -8.034 -4.165 -2.500 1.00 0.00 18 ARG A N 9
ATOM 5342 C CA . ARG A 1 18 ? -7.600 -5.442 -1.947 1.00 0.00 18 ARG A CA 9
ATOM 5343 C C . ARG A 1 18 ? -6.123 -5.688 -2.240 1.00 0.00 18 ARG A C 9
ATOM 5344 O O . ARG A 1 18 ? -5.610 -5.281 -3.281 1.00 0.00 18 ARG A O 9
ATOM 5365 N N . GLY A 1 19 ? -5.444 -6.357 -1.313 1.00 0.00 19 GLY A N 9
ATOM 5366 C CA . GLY A 1 19 ? -4.033 -6.645 -1.489 1.00 0.00 19 GLY A CA 9
ATOM 5367 C C . GLY A 1 19 ? -3.164 -5.416 -1.309 1.00 0.00 19 GLY A C 9
ATOM 5368 O O . GLY A 1 19 ? -2.286 -5.142 -2.128 1.00 0.00 19 GLY A O 9
ATOM 5372 N N . SER A 1 20 ? -3.408 -4.673 -0.234 1.00 0.00 20 SER A N 9
ATOM 5373 C CA . SER A 1 20 ? -2.644 -3.463 0.048 1.00 0.00 20 SER A CA 9
ATOM 5374 C C . SER A 1 20 ? -2.677 -3.135 1.538 1.00 0.00 20 SER A C 9
ATOM 5375 O O . SER A 1 20 ? -3.493 -3.675 2.286 1.00 0.00 20 SER A O 9
ATOM 5383 N N . SER A 1 21 ? -1.783 -2.248 1.962 1.00 0.00 21 SER A N 9
ATOM 5384 C CA . SER A 1 21 ? -1.706 -1.850 3.363 1.00 0.00 21 SER A CA 9
ATOM 5385 C C . SER A 1 21 ? -1.412 -0.358 3.489 1.00 0.00 21 SER A C 9
ATOM 5386 O O . SER A 1 21 ? -0.566 0.181 2.776 1.00 0.00 21 SER A O 9
ATOM 5394 N N . TRP A 1 22 ? -2.117 0.302 4.400 1.00 0.00 22 TRP A N 9
ATOM 5395 C CA . TRP A 1 22 ? -1.933 1.732 4.621 1.00 0.00 22 TRP A CA 9
ATOM 5396 C C . TRP A 1 22 ? -0.579 2.013 5.264 1.00 0.00 22 TRP A C 9
ATOM 5397 O O . TRP A 1 22 ? -0.144 1.287 6.158 1.00 0.00 22 TRP A O 9
ATOM 5418 N N . SER A 1 23 ? 0.081 3.072 4.806 1.00 0.00 23 SER A N 9
ATOM 5419 C CA . SER A 1 23 ? 1.386 3.447 5.335 1.00 0.00 23 SER A CA 9
ATOM 5420 C C . SER A 1 23 ? 1.369 4.880 5.859 1.00 0.00 23 SER A C 9
ATOM 5421 O O . SER A 1 23 ? 1.395 5.836 5.084 1.00 0.00 23 SER A O 9
ATOM 5429 N N . ALA A 1 24 ? 1.325 5.020 7.180 1.00 0.00 24 ALA A N 9
ATOM 5430 C CA . ALA A 1 24 ? 1.307 6.335 7.808 1.00 0.00 24 ALA A CA 9
ATOM 5431 C C . ALA A 1 24 ? 2.581 7.112 7.494 1.00 0.00 24 ALA A C 9
ATOM 5432 O O . ALA A 1 24 ? 2.540 8.319 7.257 1.00 0.00 24 ALA A O 9
ATOM 5439 N N . ASP A 1 25 ? 3.710 6.412 7.494 1.00 0.00 25 ASP A N 9
ATOM 5440 C CA . ASP A 1 25 ? 4.996 7.036 7.208 1.00 0.00 25 ASP A CA 9
ATOM 5441 C C . ASP A 1 25 ? 4.978 7.719 5.844 1.00 0.00 25 ASP A C 9
ATOM 5442 O O . ASP A 1 25 ? 5.499 8.823 5.683 1.00 0.00 25 ASP A O 9
ATOM 5451 N N . LEU A 1 26 ? 4.377 7.053 4.864 1.00 0.00 26 LEU A N 9
ATOM 5452 C CA . LEU A 1 26 ? 4.292 7.595 3.512 1.00 0.00 26 LEU A CA 9
ATOM 5453 C C . LEU A 1 26 ? 2.903 8.164 3.240 1.00 0.00 26 LEU A C 9
ATOM 5454 O O . LEU A 1 26 ? 2.558 8.465 2.097 1.00 0.00 26 LEU A O 9
ATOM 5470 N N . ASP A 1 27 ? 2.112 8.312 4.297 1.00 0.00 27 ASP A N 9
ATOM 5471 C CA . ASP A 1 27 ? 0.762 8.848 4.173 1.00 0.00 27 ASP A CA 9
ATOM 5472 C C . ASP A 1 27 ? 0.070 8.296 2.931 1.00 0.00 27 ASP A C 9
ATOM 5473 O O . ASP A 1 27 ? -0.690 9.001 2.265 1.00 0.00 27 ASP A O 9
ATOM 5482 N N . LYS A 1 28 ? 0.337 7.032 2.624 1.00 0.00 28 LYS A N 9
ATOM 5483 C CA . LYS A 1 28 ? -0.259 6.383 1.462 1.00 0.00 28 LYS A CA 9
ATOM 5484 C C . LYS A 1 28 ? -0.249 4.866 1.620 1.00 0.00 28 LYS A C 9
ATOM 5485 O O . LYS A 1 28 ? 0.497 4.323 2.436 1.00 0.00 28 LYS A O 9
ATOM 5504 N N . CYS A 1 29 ? -1.078 4.188 0.835 1.00 0.00 29 CYS A N 9
ATOM 5505 C CA . CYS A 1 29 ? -1.163 2.733 0.888 1.00 0.00 29 CYS A CA 9
ATOM 5506 C C . CYS A 1 29 ? -0.117 2.094 -0.020 1.00 0.00 29 CYS A C 9
ATOM 5507 O O . CYS A 1 29 ? 0.413 2.740 -0.923 1.00 0.00 29 CYS A O 9
ATOM 5515 N N . MET A 1 30 ? 0.176 0.822 0.228 1.00 0.00 30 MET A N 9
ATOM 5516 C CA . MET A 1 30 ? 1.160 0.095 -0.567 1.00 0.00 30 MET A CA 9
ATOM 5517 C C . MET A 1 30 ? 0.590 -1.232 -1.057 1.00 0.00 30 MET A C 9
ATOM 5518 O O . MET A 1 30 ? -0.123 -1.920 -0.325 1.00 0.00 30 MET A O 9
ATOM 5532 N N . ASP A 1 31 ? 0.907 -1.585 -2.297 1.00 0.00 31 ASP A N 9
ATOM 5533 C CA . ASP A 1 31 ? 0.427 -2.831 -2.884 1.00 0.00 31 ASP A CA 9
ATOM 5534 C C . ASP A 1 31 ? 1.177 -4.028 -2.308 1.00 0.00 31 ASP A C 9
ATOM 5535 O O . ASP A 1 31 ? 2.343 -3.918 -1.926 1.00 0.00 31 ASP A O 9
ATOM 5544 N N . CYS A 1 32 ? 0.501 -5.169 -2.246 1.00 0.00 32 CYS A N 9
ATOM 5545 C CA . CYS A 1 32 ? 1.102 -6.387 -1.714 1.00 0.00 32 CYS A CA 9
ATOM 5546 C C . CYS A 1 32 ? 2.476 -6.629 -2.330 1.00 0.00 32 CYS A C 9
ATOM 5547 O O . CYS A 1 32 ? 3.429 -6.972 -1.632 1.00 0.00 32 CYS A O 9
ATOM 5555 N N . ALA A 1 33 ? 2.569 -6.449 -3.644 1.00 0.00 33 ALA A N 9
ATOM 5556 C CA . ALA A 1 33 ? 3.827 -6.647 -4.355 1.00 0.00 33 ALA A CA 9
ATOM 5557 C C . ALA A 1 33 ? 4.989 -6.008 -3.603 1.00 0.00 33 ALA A C 9
ATOM 5558 O O . ALA A 1 33 ? 6.105 -6.528 -3.607 1.00 0.00 33 ALA A O 9
ATOM 5565 N N . SER A 1 34 ? 4.720 -4.876 -2.959 1.00 0.00 34 SER A N 9
ATOM 5566 C CA . SER A 1 34 ? 5.746 -4.163 -2.206 1.00 0.00 34 SER A CA 9
ATOM 5567 C C . SER A 1 34 ? 6.326 -5.048 -1.107 1.00 0.00 34 SER A C 9
ATOM 5568 O O . SER A 1 34 ? 7.525 -5.003 -0.827 1.00 0.00 34 SER A O 9
ATOM 5576 N N . CYS A 1 35 ? 5.468 -5.850 -0.487 1.00 0.00 35 CYS A N 9
ATOM 5577 C CA . CYS A 1 35 ? 5.894 -6.745 0.583 1.00 0.00 35 CYS A CA 9
ATOM 5578 C C . CYS A 1 35 ? 6.431 -8.055 0.015 1.00 0.00 35 CYS A C 9
ATOM 5579 O O . CYS A 1 35 ? 7.322 -8.675 0.595 1.00 0.00 35 CYS A O 9
ATOM 5587 N N . ARG A 1 36 ? 5.881 -8.470 -1.122 1.00 0.00 36 ARG A N 9
ATOM 5588 C CA . ARG A 1 36 ? 6.303 -9.708 -1.767 1.00 0.00 36 ARG A CA 9
ATOM 5589 C C . ARG A 1 36 ? 7.805 -9.697 -2.035 1.00 0.00 36 ARG A C 9
ATOM 5590 O O . ARG A 1 36 ? 8.517 -10.633 -1.672 1.00 0.00 36 ARG A O 9
ATOM 5611 N N . ALA A 1 37 ? 8.280 -8.631 -2.672 1.00 0.00 37 ALA A N 9
ATOM 5612 C CA . ALA A 1 37 ? 9.696 -8.498 -2.987 1.00 0.00 37 ALA A CA 9
ATOM 5613 C C . ALA A 1 37 ? 10.463 -7.886 -1.819 1.00 0.00 37 ALA A C 9
ATOM 5614 O O . ALA A 1 37 ? 11.617 -8.237 -1.570 1.00 0.00 37 ALA A O 9
ATOM 5621 N N . ARG A 1 38 ? 9.816 -6.970 -1.107 1.00 0.00 38 ARG A N 9
ATOM 5622 C CA . ARG A 1 38 ? 10.438 -6.308 0.033 1.00 0.00 38 ARG A CA 9
ATOM 5623 C C . ARG A 1 38 ? 9.630 -6.545 1.306 1.00 0.00 38 ARG A C 9
ATOM 5624 O O . ARG A 1 38 ? 8.805 -5.724 1.709 1.00 0.00 38 ARG A O 9
ATOM 5645 N N . PRO A 1 39 ? 9.872 -7.693 1.956 1.00 0.00 39 PRO A N 9
ATOM 5646 C CA . PRO A 1 39 ? 9.177 -8.064 3.192 1.00 0.00 39 PRO A CA 9
ATOM 5647 C C . PRO A 1 39 ? 9.593 -7.195 4.374 1.00 0.00 39 PRO A C 9
ATOM 5648 O O . PRO A 1 39 ? 9.087 -7.357 5.485 1.00 0.00 39 PRO A O 9
ATOM 5659 N N . HIS A 1 40 ? 10.516 -6.271 4.127 1.00 0.00 40 HIS A N 9
ATOM 5660 C CA . HIS A 1 40 ? 10.999 -5.374 5.172 1.00 0.00 40 HIS A CA 9
ATOM 5661 C C . HIS A 1 40 ? 10.130 -4.123 5.257 1.00 0.00 40 HIS A C 9
ATOM 5662 O O . HIS A 1 40 ? 10.597 -3.058 5.661 1.00 0.00 40 HIS A O 9
ATOM 5676 N N . SER A 1 41 ? 8.865 -4.259 4.874 1.00 0.00 41 SER A N 9
ATOM 5677 C CA . SER A 1 41 ? 7.932 -3.139 4.904 1.00 0.00 41 SER A CA 9
ATOM 5678 C C . SER A 1 41 ? 7.299 -2.995 6.284 1.00 0.00 41 SER A C 9
ATOM 5679 O O . SER A 1 41 ? 6.979 -3.987 6.939 1.00 0.00 41 SER A O 9
ATOM 5687 N N . ASP A 1 42 ? 7.122 -1.752 6.720 1.00 0.00 42 ASP A N 9
ATOM 5688 C CA . ASP A 1 42 ? 6.526 -1.476 8.022 1.00 0.00 42 ASP A CA 9
ATOM 5689 C C . ASP A 1 42 ? 5.006 -1.406 7.921 1.00 0.00 42 ASP A C 9
ATOM 5690 O O . ASP A 1 42 ? 4.295 -1.712 8.878 1.00 0.00 42 ASP A O 9
ATOM 5699 N N . PHE A 1 43 ? 4.514 -1.000 6.755 1.00 0.00 43 PHE A N 9
ATOM 5700 C CA . PHE A 1 43 ? 3.078 -0.888 6.529 1.00 0.00 43 PHE A CA 9
ATOM 5701 C C . PHE A 1 43 ? 2.411 -2.260 6.570 1.00 0.00 43 PHE A C 9
ATOM 5702 O O . PHE A 1 43 ? 1.218 -2.374 6.854 1.00 0.00 43 PHE A O 9
ATOM 5719 N N . CYS A 1 44 ? 3.190 -3.298 6.286 1.00 0.00 44 CYS A N 9
ATOM 5720 C CA . CYS A 1 44 ? 2.676 -4.663 6.289 1.00 0.00 44 CYS A CA 9
ATOM 5721 C C . CYS A 1 44 ? 3.075 -5.391 7.569 1.00 0.00 44 CYS A C 9
ATOM 5722 O O . CYS A 1 44 ? 2.387 -6.311 8.013 1.00 0.00 44 CYS A O 9
ATOM 5730 N N . LEU A 1 45 ? 4.191 -4.974 8.156 1.00 0.00 45 LEU A N 9
ATOM 5731 C CA . LEU A 1 45 ? 4.684 -5.588 9.385 1.00 0.00 45 LEU A CA 9
ATOM 5732 C C . LEU A 1 45 ? 3.928 -5.057 10.599 1.00 0.00 45 LEU A C 9
ATOM 5733 O O . LEU A 1 45 ? 3.422 -5.828 11.413 1.00 0.00 45 LEU A O 9
ATOM 5749 N N . GLY A 1 46 ? 3.854 -3.735 10.713 1.00 0.00 46 GLY A N 9
ATOM 5750 C CA . GLY A 1 46 ? 3.157 -3.124 11.829 1.00 0.00 46 GLY A CA 9
ATOM 5751 C C . GLY A 1 46 ? 1.660 -3.359 11.776 1.00 0.00 46 GLY A C 9
ATOM 5752 O O . GLY A 1 46 ? 0.977 -3.288 12.799 1.00 0.00 46 GLY A O 9
ATOM 5756 N N . CYS A 1 47 ? 1.149 -3.636 10.582 1.00 0.00 47 CYS A N 9
ATOM 5757 C CA . CYS A 1 47 ? -0.278 -3.879 10.399 1.00 0.00 47 CYS A CA 9
ATOM 5758 C C . CYS A 1 47 ? -0.635 -5.318 10.759 1.00 0.00 47 CYS A C 9
ATOM 5759 O O . CYS A 1 47 ? -1.518 -5.562 11.580 1.00 0.00 47 CYS A O 9
ATOM 5767 N N . ALA A 1 48 ? 0.058 -6.267 10.137 1.00 0.00 48 ALA A N 9
ATOM 5768 C CA . ALA A 1 48 ? -0.185 -7.681 10.391 1.00 0.00 48 ALA A CA 9
ATOM 5769 C C . ALA A 1 48 ? 0.431 -8.114 11.717 1.00 0.00 48 ALA A C 9
ATOM 5770 O O . ALA A 1 48 ? 1.209 -7.377 12.321 1.00 0.00 48 ALA A O 9
ATOM 5777 N N . ALA A 1 49 ? 0.076 -9.314 12.165 1.00 0.00 49 ALA A N 9
ATOM 5778 C CA . ALA A 1 49 ? 0.595 -9.846 13.419 1.00 0.00 49 ALA A CA 9
ATOM 5779 C C . ALA A 1 49 ? 2.120 -9.862 13.419 1.00 0.00 49 ALA A C 9
ATOM 5780 O O . ALA A 1 49 ? 2.755 -9.395 14.364 1.00 0.00 49 ALA A O 9
ATOM 5787 N N . ALA A 1 50 ? 2.701 -10.404 12.354 1.00 0.00 50 ALA A N 9
ATOM 5788 C CA . ALA A 1 50 ? 4.152 -10.480 12.230 1.00 0.00 50 ALA A CA 9
ATOM 5789 C C . ALA A 1 50 ? 4.757 -9.098 12.011 1.00 0.00 50 ALA A C 9
ATOM 5790 O O . ALA A 1 50 ? 5.374 -8.530 12.913 1.00 0.00 50 ALA A O 9
ATOM 5797 N N . GLY A 1 1 ? -9.757 -2.303 -19.400 1.00 0.00 1 GLY A N 10
ATOM 5798 C CA . GLY A 1 1 ? -9.528 -3.725 -19.223 1.00 0.00 1 GLY A CA 10
ATOM 5799 C C . GLY A 1 1 ? -8.888 -4.048 -17.887 1.00 0.00 1 GLY A C 10
ATOM 5800 O O . GLY A 1 1 ? -8.838 -3.202 -16.995 1.00 0.00 1 GLY A O 10
ATOM 5804 N N . SER A 1 2 ? -8.398 -5.276 -17.749 1.00 0.00 2 SER A N 10
ATOM 5805 C CA . SER A 1 2 ? -7.763 -5.710 -16.510 1.00 0.00 2 SER A CA 10
ATOM 5806 C C . SER A 1 2 ? -6.302 -5.273 -16.467 1.00 0.00 2 SER A C 10
ATOM 5807 O O . SER A 1 2 ? -5.417 -5.976 -16.953 1.00 0.00 2 SER A O 10
ATOM 5815 N N . SER A 1 3 ? -6.058 -4.105 -15.880 1.00 0.00 3 SER A N 10
ATOM 5816 C CA . SER A 1 3 ? -4.706 -3.570 -15.775 1.00 0.00 3 SER A CA 10
ATOM 5817 C C . SER A 1 3 ? -4.570 -2.672 -14.550 1.00 0.00 3 SER A C 10
ATOM 5818 O O . SER A 1 3 ? -5.565 -2.253 -13.960 1.00 0.00 3 SER A O 10
ATOM 5826 N N . GLY A 1 4 ? -3.329 -2.379 -14.172 1.00 0.00 4 GLY A N 10
ATOM 5827 C CA . GLY A 1 4 ? -3.085 -1.533 -13.019 1.00 0.00 4 GLY A CA 10
ATOM 5828 C C . GLY A 1 4 ? -2.115 -0.408 -13.321 1.00 0.00 4 GLY A C 10
ATOM 5829 O O . GLY A 1 4 ? -0.911 -0.632 -13.438 1.00 0.00 4 GLY A O 10
ATOM 5833 N N . SER A 1 5 ? -2.642 0.807 -13.448 1.00 0.00 5 SER A N 10
ATOM 5834 C CA . SER A 1 5 ? -1.815 1.971 -13.744 1.00 0.00 5 SER A CA 10
ATOM 5835 C C . SER A 1 5 ? -1.887 2.990 -12.611 1.00 0.00 5 SER A C 10
ATOM 5836 O O . SER A 1 5 ? -2.931 3.164 -11.983 1.00 0.00 5 SER A O 10
ATOM 5844 N N . SER A 1 6 ? -0.768 3.661 -12.355 1.00 0.00 6 SER A N 10
ATOM 5845 C CA . SER A 1 6 ? -0.702 4.661 -11.296 1.00 0.00 6 SER A CA 10
ATOM 5846 C C . SER A 1 6 ? -0.958 6.058 -11.851 1.00 0.00 6 SER A C 10
ATOM 5847 O O . SER A 1 6 ? -0.119 6.625 -12.549 1.00 0.00 6 SER A O 10
ATOM 5855 N N . GLY A 1 7 ? -2.127 6.609 -11.533 1.00 0.00 7 GLY A N 10
ATOM 5856 C CA . GLY A 1 7 ? -2.475 7.936 -12.008 1.00 0.00 7 GLY A CA 10
ATOM 5857 C C . GLY A 1 7 ? -3.847 8.378 -11.539 1.00 0.00 7 GLY A C 10
ATOM 5858 O O . GLY A 1 7 ? -3.979 9.397 -10.863 1.00 0.00 7 GLY A O 10
ATOM 5862 N N . GLU A 1 8 ? -4.870 7.610 -11.901 1.00 0.00 8 GLU A N 10
ATOM 5863 C CA . GLU A 1 8 ? -6.239 7.930 -11.514 1.00 0.00 8 GLU A CA 10
ATOM 5864 C C . GLU A 1 8 ? -6.756 6.941 -10.473 1.00 0.00 8 GLU A C 10
ATOM 5865 O O . GLU A 1 8 ? -7.060 5.792 -10.792 1.00 0.00 8 GLU A O 10
ATOM 5877 N N . GLN A 1 9 ? -6.852 7.397 -9.228 1.00 0.00 9 GLN A N 10
ATOM 5878 C CA . GLN A 1 9 ? -7.331 6.552 -8.141 1.00 0.00 9 GLN A CA 10
ATOM 5879 C C . GLN A 1 9 ? -8.762 6.916 -7.759 1.00 0.00 9 GLN A C 10
ATOM 5880 O O . GLN A 1 9 ? -8.988 7.753 -6.885 1.00 0.00 9 GLN A O 10
ATOM 5894 N N . ALA A 1 10 ? -9.725 6.281 -8.419 1.00 0.00 10 ALA A N 10
ATOM 5895 C CA . ALA A 1 10 ? -11.134 6.537 -8.147 1.00 0.00 10 ALA A CA 10
ATOM 5896 C C . ALA A 1 10 ? -11.371 6.778 -6.661 1.00 0.00 10 ALA A C 10
ATOM 5897 O O . ALA A 1 10 ? -10.731 6.175 -5.799 1.00 0.00 10 ALA A O 10
ATOM 5904 N N . PRO A 1 11 ? -12.313 7.682 -6.350 1.00 0.00 11 PRO A N 10
ATOM 5905 C CA . PRO A 1 11 ? -12.656 8.024 -4.966 1.00 0.00 11 PRO A CA 10
ATOM 5906 C C . PRO A 1 11 ? -13.372 6.885 -4.249 1.00 0.00 11 PRO A C 10
ATOM 5907 O O . PRO A 1 11 ? -14.549 6.625 -4.496 1.00 0.00 11 PRO A O 10
ATOM 5918 N N . GLY A 1 12 ? -12.655 6.209 -3.357 1.00 0.00 12 GLY A N 10
ATOM 5919 C CA . GLY A 1 12 ? -13.239 5.106 -2.616 1.00 0.00 12 GLY A CA 10
ATOM 5920 C C . GLY A 1 12 ? -13.286 5.369 -1.124 1.00 0.00 12 GLY A C 10
ATOM 5921 O O . GLY A 1 12 ? -12.283 5.215 -0.427 1.00 0.00 12 GLY A O 10
ATOM 5925 N N . THR A 1 13 ? -14.454 5.770 -0.632 1.00 0.00 13 THR A N 10
ATOM 5926 C CA . THR A 1 13 ? -14.627 6.058 0.786 1.00 0.00 13 THR A CA 10
ATOM 5927 C C . THR A 1 13 ? -13.770 5.135 1.644 1.00 0.00 13 THR A C 10
ATOM 5928 O O . THR A 1 13 ? -12.994 5.593 2.482 1.00 0.00 13 THR A O 10
ATOM 5939 N N . ALA A 1 14 ? -13.914 3.831 1.428 1.00 0.00 14 ALA A N 10
ATOM 5940 C CA . ALA A 1 14 ? -13.150 2.843 2.180 1.00 0.00 14 ALA A CA 10
ATOM 5941 C C . ALA A 1 14 ? -11.658 2.963 1.886 1.00 0.00 14 ALA A C 10
ATOM 5942 O O . ALA A 1 14 ? -11.246 3.420 0.820 1.00 0.00 14 ALA A O 10
ATOM 5949 N N . PRO A 1 15 ? -10.828 2.545 2.853 1.00 0.00 15 PRO A N 10
ATOM 5950 C CA . PRO A 1 15 ? -9.369 2.596 2.722 1.00 0.00 15 PRO A CA 10
ATOM 5951 C C . PRO A 1 15 ? -8.844 1.592 1.701 1.00 0.00 15 PRO A C 10
ATOM 5952 O O . PRO A 1 15 ? -9.620 0.895 1.046 1.00 0.00 15 PRO A O 10
ATOM 5963 N N . CYS A 1 16 ? -7.524 1.524 1.571 1.00 0.00 16 CYS A N 10
ATOM 5964 C CA . CYS A 1 16 ? -6.895 0.604 0.630 1.00 0.00 16 CYS A CA 10
ATOM 5965 C C . CYS A 1 16 ? -7.693 -0.690 0.518 1.00 0.00 16 CYS A C 10
ATOM 5966 O O . CYS A 1 16 ? -7.811 -1.444 1.484 1.00 0.00 16 CYS A O 10
ATOM 5974 N N . SER A 1 17 ? -8.242 -0.940 -0.667 1.00 0.00 17 SER A N 10
ATOM 5975 C CA . SER A 1 17 ? -9.035 -2.141 -0.903 1.00 0.00 17 SER A CA 10
ATOM 5976 C C . SER A 1 17 ? -8.179 -3.395 -0.756 1.00 0.00 17 SER A C 10
ATOM 5977 O O . SER A 1 17 ? -6.961 -3.354 -0.935 1.00 0.00 17 SER A O 10
ATOM 5985 N N . ARG A 1 18 ? -8.824 -4.510 -0.428 1.00 0.00 18 ARG A N 10
ATOM 5986 C CA . ARG A 1 18 ? -8.123 -5.776 -0.255 1.00 0.00 18 ARG A CA 10
ATOM 5987 C C . ARG A 1 18 ? -6.964 -5.895 -1.240 1.00 0.00 18 ARG A C 10
ATOM 5988 O O . ARG A 1 18 ? -7.155 -5.814 -2.453 1.00 0.00 18 ARG A O 10
ATOM 6009 N N . GLY A 1 19 ? -5.760 -6.086 -0.709 1.00 0.00 19 GLY A N 10
ATOM 6010 C CA . GLY A 1 19 ? -4.587 -6.212 -1.555 1.00 0.00 19 GLY A CA 10
ATOM 6011 C C . GLY A 1 19 ? -3.437 -5.344 -1.085 1.00 0.00 19 GLY A C 10
ATOM 6012 O O . GLY A 1 19 ? -2.316 -5.824 -0.918 1.00 0.00 19 GLY A O 10
ATOM 6016 N N . SER A 1 20 ? -3.714 -4.061 -0.872 1.00 0.00 20 SER A N 10
ATOM 6017 C CA . SER A 1 20 ? -2.692 -3.123 -0.424 1.00 0.00 20 SER A CA 10
ATOM 6018 C C . SER A 1 20 ? -2.810 -2.868 1.076 1.00 0.00 20 SER A C 10
ATOM 6019 O O . SER A 1 20 ? -3.781 -3.276 1.712 1.00 0.00 20 SER A O 10
ATOM 6027 N N . SER A 1 21 ? -1.812 -2.189 1.634 1.00 0.00 21 SER A N 10
ATOM 6028 C CA . SER A 1 21 ? -1.800 -1.882 3.060 1.00 0.00 21 SER A CA 10
ATOM 6029 C C . SER A 1 21 ? -1.446 -0.417 3.297 1.00 0.00 21 SER A C 10
ATOM 6030 O O . SER A 1 21 ? -0.496 0.105 2.714 1.00 0.00 21 SER A O 10
ATOM 6038 N N . TRP A 1 22 ? -2.218 0.239 4.155 1.00 0.00 22 TRP A N 10
ATOM 6039 C CA . TRP A 1 22 ? -1.986 1.645 4.470 1.00 0.00 22 TRP A CA 10
ATOM 6040 C C . TRP A 1 22 ? -0.646 1.831 5.173 1.00 0.00 22 TRP A C 10
ATOM 6041 O O . TRP A 1 22 ? -0.284 1.053 6.055 1.00 0.00 22 TRP A O 10
ATOM 6062 N N . SER A 1 23 ? 0.085 2.868 4.777 1.00 0.00 23 SER A N 10
ATOM 6063 C CA . SER A 1 23 ? 1.388 3.155 5.367 1.00 0.00 23 SER A CA 10
ATOM 6064 C C . SER A 1 23 ? 1.428 4.571 5.932 1.00 0.00 23 SER A C 10
ATOM 6065 O O . SER A 1 23 ? 1.595 5.541 5.193 1.00 0.00 23 SER A O 10
ATOM 6073 N N . ALA A 1 24 ? 1.274 4.682 7.247 1.00 0.00 24 ALA A N 10
ATOM 6074 C CA . ALA A 1 24 ? 1.295 5.979 7.913 1.00 0.00 24 ALA A CA 10
ATOM 6075 C C . ALA A 1 24 ? 2.612 6.704 7.659 1.00 0.00 24 ALA A C 10
ATOM 6076 O O . ALA A 1 24 ? 2.631 7.913 7.425 1.00 0.00 24 ALA A O 10
ATOM 6083 N N . ASP A 1 25 ? 3.711 5.960 7.709 1.00 0.00 25 ASP A N 10
ATOM 6084 C CA . ASP A 1 25 ? 5.033 6.533 7.484 1.00 0.00 25 ASP A CA 10
ATOM 6085 C C . ASP A 1 25 ? 5.089 7.263 6.146 1.00 0.00 25 ASP A C 10
ATOM 6086 O O . ASP A 1 25 ? 5.650 8.356 6.045 1.00 0.00 25 ASP A O 10
ATOM 6095 N N . LEU A 1 26 ? 4.505 6.653 5.120 1.00 0.00 26 LEU A N 10
ATOM 6096 C CA . LEU A 1 26 ? 4.489 7.245 3.787 1.00 0.00 26 LEU A CA 10
ATOM 6097 C C . LEU A 1 26 ? 3.127 7.860 3.481 1.00 0.00 26 LEU A C 10
ATOM 6098 O O . LEU A 1 26 ? 2.854 8.255 2.347 1.00 0.00 26 LEU A O 10
ATOM 6114 N N . ASP A 1 27 ? 2.278 7.941 4.499 1.00 0.00 27 ASP A N 10
ATOM 6115 C CA . ASP A 1 27 ? 0.946 8.512 4.341 1.00 0.00 27 ASP A CA 10
ATOM 6116 C C . ASP A 1 27 ? 0.291 8.014 3.056 1.00 0.00 27 ASP A C 10
ATOM 6117 O O . ASP A 1 27 ? -0.407 8.763 2.371 1.00 0.00 27 ASP A O 10
ATOM 6126 N N . LYS A 1 28 ? 0.522 6.746 2.733 1.00 0.00 28 LYS A N 10
ATOM 6127 C CA . LYS A 1 28 ? -0.045 6.147 1.531 1.00 0.00 28 LYS A CA 10
ATOM 6128 C C . LYS A 1 28 ? -0.073 4.626 1.642 1.00 0.00 28 LYS A C 10
ATOM 6129 O O . LYS A 1 28 ? 0.683 4.037 2.416 1.00 0.00 28 LYS A O 10
ATOM 6148 N N . CYS A 1 29 ? -0.946 3.996 0.864 1.00 0.00 29 CYS A N 10
ATOM 6149 C CA . CYS A 1 29 ? -1.070 2.543 0.875 1.00 0.00 29 CYS A CA 10
ATOM 6150 C C . CYS A 1 29 ? -0.086 1.905 -0.101 1.00 0.00 29 CYS A C 10
ATOM 6151 O O . CYS A 1 29 ? 0.333 2.532 -1.073 1.00 0.00 29 CYS A O 10
ATOM 6159 N N . MET A 1 30 ? 0.280 0.656 0.167 1.00 0.00 30 MET A N 10
ATOM 6160 C CA . MET A 1 30 ? 1.215 -0.066 -0.687 1.00 0.00 30 MET A CA 10
ATOM 6161 C C . MET A 1 30 ? 0.605 -1.375 -1.177 1.00 0.00 30 MET A C 10
ATOM 6162 O O . MET A 1 30 ? -0.025 -2.103 -0.409 1.00 0.00 30 MET A O 10
ATOM 6176 N N . ASP A 1 31 ? 0.796 -1.669 -2.458 1.00 0.00 31 ASP A N 10
ATOM 6177 C CA . ASP A 1 31 ? 0.265 -2.891 -3.050 1.00 0.00 31 ASP A CA 10
ATOM 6178 C C . ASP A 1 31 ? 1.052 -4.110 -2.578 1.00 0.00 31 ASP A C 10
ATOM 6179 O O . ASP A 1 31 ? 2.221 -4.000 -2.206 1.00 0.00 31 ASP A O 10
ATOM 6188 N N . CYS A 1 32 ? 0.403 -5.269 -2.595 1.00 0.00 32 CYS A N 10
ATOM 6189 C CA . CYS A 1 32 ? 1.042 -6.509 -2.166 1.00 0.00 32 CYS A CA 10
ATOM 6190 C C . CYS A 1 32 ? 2.468 -6.598 -2.700 1.00 0.00 32 CYS A C 10
ATOM 6191 O O . CYS A 1 32 ? 3.391 -6.965 -1.974 1.00 0.00 32 CYS A O 10
ATOM 6199 N N . ALA A 1 33 ? 2.639 -6.263 -3.975 1.00 0.00 33 ALA A N 10
ATOM 6200 C CA . ALA A 1 33 ? 3.952 -6.305 -4.606 1.00 0.00 33 ALA A CA 10
ATOM 6201 C C . ALA A 1 33 ? 5.023 -5.734 -3.684 1.00 0.00 33 ALA A C 10
ATOM 6202 O O . ALA A 1 33 ? 6.135 -6.256 -3.610 1.00 0.00 33 ALA A O 10
ATOM 6209 N N . SER A 1 34 ? 4.681 -4.658 -2.983 1.00 0.00 34 SER A N 10
ATOM 6210 C CA . SER A 1 34 ? 5.616 -4.013 -2.068 1.00 0.00 34 SER A CA 10
ATOM 6211 C C . SER A 1 34 ? 6.072 -4.983 -0.983 1.00 0.00 34 SER A C 10
ATOM 6212 O O . SER A 1 34 ? 7.230 -4.965 -0.565 1.00 0.00 34 SER A O 10
ATOM 6220 N N . CYS A 1 35 ? 5.153 -5.829 -0.532 1.00 0.00 35 CYS A N 10
ATOM 6221 C CA . CYS A 1 35 ? 5.459 -6.808 0.506 1.00 0.00 35 CYS A CA 10
ATOM 6222 C C . CYS A 1 35 ? 6.083 -8.062 -0.097 1.00 0.00 35 CYS A C 10
ATOM 6223 O O . CYS A 1 35 ? 6.969 -8.674 0.500 1.00 0.00 35 CYS A O 10
ATOM 6231 N N . ARG A 1 36 ? 5.614 -8.440 -1.281 1.00 0.00 36 ARG A N 10
ATOM 6232 C CA . ARG A 1 36 ? 6.125 -9.623 -1.963 1.00 0.00 36 ARG A CA 10
ATOM 6233 C C . ARG A 1 36 ? 7.647 -9.578 -2.064 1.00 0.00 36 ARG A C 10
ATOM 6234 O O . ARG A 1 36 ? 8.330 -10.546 -1.730 1.00 0.00 36 ARG A O 10
ATOM 6255 N N . ALA A 1 37 ? 8.171 -8.448 -2.526 1.00 0.00 37 ALA A N 10
ATOM 6256 C CA . ALA A 1 37 ? 9.612 -8.277 -2.669 1.00 0.00 37 ALA A CA 10
ATOM 6257 C C . ALA A 1 37 ? 10.237 -7.776 -1.371 1.00 0.00 37 ALA A C 10
ATOM 6258 O O . ALA A 1 37 ? 11.343 -8.176 -1.010 1.00 0.00 37 ALA A O 10
ATOM 6265 N N . ARG A 1 38 ? 9.521 -6.899 -0.675 1.00 0.00 38 ARG A N 10
ATOM 6266 C CA . ARG A 1 38 ? 10.007 -6.343 0.581 1.00 0.00 38 ARG A CA 10
ATOM 6267 C C . ARG A 1 38 ? 9.082 -6.719 1.736 1.00 0.00 38 ARG A C 10
ATOM 6268 O O . ARG A 1 38 ? 8.198 -5.957 2.129 1.00 0.00 38 ARG A O 10
ATOM 6289 N N . PRO A 1 39 ? 9.289 -7.921 2.292 1.00 0.00 39 PRO A N 10
ATOM 6290 C CA . PRO A 1 39 ? 8.485 -8.426 3.409 1.00 0.00 39 PRO A CA 10
ATOM 6291 C C . PRO A 1 39 ? 8.755 -7.670 4.706 1.00 0.00 39 PRO A C 10
ATOM 6292 O O . PRO A 1 39 ? 7.952 -7.712 5.639 1.00 0.00 39 PRO A O 10
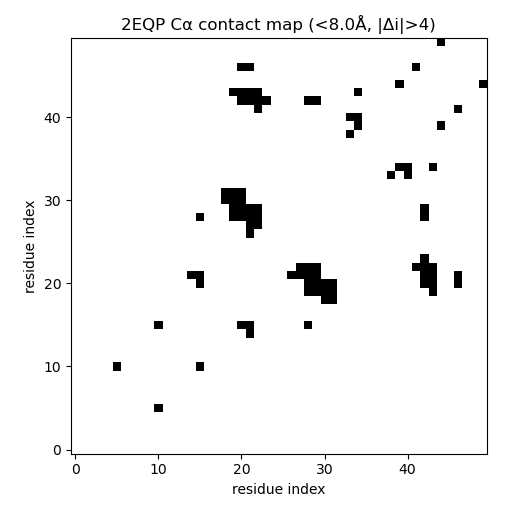ATOM 6303 N N . HIS A 1 40 ? 9.890 -6.980 4.758 1.00 0.00 40 HIS A N 10
ATOM 6304 C CA . HIS A 1 40 ? 10.264 -6.213 5.941 1.00 0.00 40 HIS A CA 10
ATOM 6305 C C . HIS A 1 40 ? 9.676 -4.807 5.886 1.00 0.00 40 HIS A C 10
ATOM 6306 O O . HIS A 1 40 ? 10.264 -3.857 6.404 1.00 0.00 40 HIS A O 10
ATOM 6320 N N . SER A 1 41 ? 8.514 -4.681 5.254 1.00 0.00 41 SER A N 10
ATOM 6321 C CA . SER A 1 41 ? 7.848 -3.389 5.128 1.00 0.00 41 SER A CA 10
ATOM 6322 C C . SER A 1 41 ? 7.177 -2.993 6.439 1.00 0.00 41 SER A C 10
ATOM 6323 O O . SER A 1 41 ? 6.603 -3.832 7.134 1.00 0.00 41 SER A O 10
ATOM 6331 N N . ASP A 1 42 ? 7.255 -1.709 6.772 1.00 0.00 42 ASP A N 10
ATOM 6332 C CA . ASP A 1 42 ? 6.655 -1.200 7.999 1.00 0.00 42 ASP A CA 10
ATOM 6333 C C . ASP A 1 42 ? 5.133 -1.251 7.922 1.00 0.00 42 ASP A C 10
ATOM 6334 O O . ASP A 1 42 ? 4.461 -1.558 8.907 1.00 0.00 42 ASP A O 10
ATOM 6343 N N . PHE A 1 43 ? 4.594 -0.949 6.745 1.00 0.00 43 PHE A N 10
ATOM 6344 C CA . PHE A 1 43 ? 3.150 -0.959 6.540 1.00 0.00 43 PHE A CA 10
ATOM 6345 C C . PHE A 1 43 ? 2.597 -2.378 6.635 1.00 0.00 43 PHE A C 10
ATOM 6346 O O . PHE A 1 43 ? 1.392 -2.577 6.794 1.00 0.00 43 PHE A O 10
ATOM 6363 N N . CYS A 1 44 ? 3.486 -3.361 6.536 1.00 0.00 44 CYS A N 10
ATOM 6364 C CA . CYS A 1 44 ? 3.088 -4.762 6.609 1.00 0.00 44 CYS A CA 10
ATOM 6365 C C . CYS A 1 44 ? 3.360 -5.333 7.996 1.00 0.00 44 CYS A C 10
ATOM 6366 O O . CYS A 1 44 ? 2.684 -6.261 8.441 1.00 0.00 44 CYS A O 10
ATOM 6374 N N . LEU A 1 45 ? 4.356 -4.774 8.675 1.00 0.00 45 LEU A N 10
ATOM 6375 C CA . LEU A 1 45 ? 4.720 -5.228 10.013 1.00 0.00 45 LEU A CA 10
ATOM 6376 C C . LEU A 1 45 ? 3.796 -4.622 11.064 1.00 0.00 45 LEU A C 10
ATOM 6377 O O . LEU A 1 45 ? 3.228 -5.335 11.891 1.00 0.00 45 LEU A O 10
ATOM 6393 N N . GLY A 1 46 ? 3.649 -3.301 11.025 1.00 0.00 46 GLY A N 10
ATOM 6394 C CA . GLY A 1 46 ? 2.791 -2.622 11.978 1.00 0.00 46 GLY A CA 10
ATOM 6395 C C . GLY A 1 46 ? 1.327 -2.968 11.790 1.00 0.00 46 GLY A C 10
ATOM 6396 O O . GLY A 1 46 ? 0.524 -2.819 12.711 1.00 0.00 46 GLY A O 10
ATOM 6400 N N . CYS A 1 47 ? 0.979 -3.429 10.594 1.00 0.00 47 CYS A N 10
ATOM 6401 C CA . CYS A 1 47 ? -0.399 -3.795 10.287 1.00 0.00 47 CYS A CA 10
ATOM 6402 C C . CYS A 1 47 ? -0.715 -5.198 10.793 1.00 0.00 47 CYS A C 10
ATOM 6403 O O . CYS A 1 47 ? -1.696 -5.405 11.507 1.00 0.00 47 CYS A O 10
ATOM 6411 N N . ALA A 1 48 ? 0.122 -6.160 10.418 1.00 0.00 48 ALA A N 10
ATOM 6412 C CA . ALA A 1 48 ? -0.067 -7.543 10.835 1.00 0.00 48 ALA A CA 10
ATOM 6413 C C . ALA A 1 48 ? -0.302 -7.637 12.338 1.00 0.00 48 ALA A C 10
ATOM 6414 O O . ALA A 1 48 ? -1.214 -8.326 12.793 1.00 0.00 48 ALA A O 10
ATOM 6421 N N . ALA A 1 49 ? 0.529 -6.939 13.106 1.00 0.00 49 ALA A N 10
ATOM 6422 C CA . ALA A 1 49 ? 0.411 -6.943 14.559 1.00 0.00 49 ALA A CA 10
ATOM 6423 C C . ALA A 1 49 ? -0.723 -6.035 15.020 1.00 0.00 49 ALA A C 10
ATOM 6424 O O . ALA A 1 49 ? -0.496 -4.887 15.404 1.00 0.00 49 ALA A O 10
ATOM 6431 N N . ALA A 1 50 ? -1.946 -6.555 14.979 1.00 0.00 50 ALA A N 10
ATOM 6432 C CA . ALA A 1 50 ? -3.116 -5.791 15.394 1.00 0.00 50 ALA A CA 10
ATOM 6433 C C . ALA A 1 50 ? -3.476 -6.085 16.846 1.00 0.00 50 ALA A C 10
ATOM 6434 O O . ALA A 1 50 ? -4.303 -6.953 17.127 1.00 0.00 50 ALA A O 10
ATOM 6441 N N . GLY A 1 1 ? 4.068 18.506 -10.110 1.00 0.00 1 GLY A N 11
ATOM 6442 C CA . GLY A 1 1 ? 3.379 19.253 -9.075 1.00 0.00 1 GLY A CA 11
ATOM 6443 C C . GLY A 1 1 ? 3.454 20.751 -9.294 1.00 0.00 1 GLY A C 11
ATOM 6444 O O . GLY A 1 1 ? 4.517 21.355 -9.145 1.00 0.00 1 GLY A O 11
ATOM 6448 N N . SER A 1 2 ? 2.324 21.353 -9.650 1.00 0.00 2 SER A N 11
ATOM 6449 C CA . SER A 1 2 ? 2.267 22.790 -9.896 1.00 0.00 2 SER A CA 11
ATOM 6450 C C . SER A 1 2 ? 2.668 23.570 -8.648 1.00 0.00 2 SER A C 11
ATOM 6451 O O . SER A 1 2 ? 2.597 23.057 -7.531 1.00 0.00 2 SER A O 11
ATOM 6459 N N . SER A 1 3 ? 3.091 24.815 -8.847 1.00 0.00 3 SER A N 11
ATOM 6460 C CA . SER A 1 3 ? 3.507 25.667 -7.739 1.00 0.00 3 SER A CA 11
ATOM 6461 C C . SER A 1 3 ? 2.584 25.487 -6.538 1.00 0.00 3 SER A C 11
ATOM 6462 O O . SER A 1 3 ? 3.041 25.308 -5.410 1.00 0.00 3 SER A O 11
ATOM 6470 N N . GLY A 1 4 ? 1.279 25.536 -6.790 1.00 0.00 4 GLY A N 11
ATOM 6471 C CA . GLY A 1 4 ? 0.311 25.377 -5.721 1.00 0.00 4 GLY A CA 11
ATOM 6472 C C . GLY A 1 4 ? 0.776 24.404 -4.656 1.00 0.00 4 GLY A C 11
ATOM 6473 O O . GLY A 1 4 ? 1.297 23.334 -4.970 1.00 0.00 4 GLY A O 11
ATOM 6477 N N . SER A 1 5 ? 0.590 24.776 -3.394 1.00 0.00 5 SER A N 11
ATOM 6478 C CA . SER A 1 5 ? 1.000 23.930 -2.279 1.00 0.00 5 SER A CA 11
ATOM 6479 C C . SER A 1 5 ? -0.050 22.860 -1.995 1.00 0.00 5 SER A C 11
ATOM 6480 O O . SER A 1 5 ? 0.278 21.689 -1.799 1.00 0.00 5 SER A O 11
ATOM 6488 N N . SER A 1 6 ? -1.314 23.270 -1.974 1.00 0.00 6 SER A N 11
ATOM 6489 C CA . SER A 1 6 ? -2.412 22.349 -1.710 1.00 0.00 6 SER A CA 11
ATOM 6490 C C . SER A 1 6 ? -2.936 21.741 -3.008 1.00 0.00 6 SER A C 11
ATOM 6491 O O . SER A 1 6 ? -2.942 20.523 -3.178 1.00 0.00 6 SER A O 11
ATOM 6499 N N . GLY A 1 7 ? -3.375 22.601 -3.922 1.00 0.00 7 GLY A N 11
ATOM 6500 C CA . GLY A 1 7 ? -3.895 22.132 -5.193 1.00 0.00 7 GLY A CA 11
ATOM 6501 C C . GLY A 1 7 ? -5.401 22.269 -5.290 1.00 0.00 7 GLY A C 11
ATOM 6502 O O . GLY A 1 7 ? -6.140 21.528 -4.643 1.00 0.00 7 GLY A O 11
ATOM 6506 N N . GLU A 1 8 ? -5.857 23.220 -6.099 1.00 0.00 8 GLU A N 11
ATOM 6507 C CA . GLU A 1 8 ? -7.285 23.453 -6.275 1.00 0.00 8 GLU A CA 11
ATOM 6508 C C . GLU A 1 8 ? -7.892 22.419 -7.219 1.00 0.00 8 GLU A C 11
ATOM 6509 O O . GLU A 1 8 ? -7.183 21.785 -8.000 1.00 0.00 8 GLU A O 11
ATOM 6521 N N . GLN A 1 9 ? -9.209 22.256 -7.141 1.00 0.00 9 GLN A N 11
ATOM 6522 C CA . GLN A 1 9 ? -9.911 21.299 -7.987 1.00 0.00 9 GLN A CA 11
ATOM 6523 C C . GLN A 1 9 ? -9.057 20.059 -8.232 1.00 0.00 9 GLN A C 11
ATOM 6524 O O . GLN A 1 9 ? -9.010 19.536 -9.345 1.00 0.00 9 GLN A O 11
ATOM 6538 N N . ALA A 1 10 ? -8.383 19.595 -7.185 1.00 0.00 10 ALA A N 11
ATOM 6539 C CA . ALA A 1 10 ? -7.532 18.416 -7.286 1.00 0.00 10 ALA A CA 11
ATOM 6540 C C . ALA A 1 10 ? -8.161 17.222 -6.576 1.00 0.00 10 ALA A C 11
ATOM 6541 O O . ALA A 1 10 ? -9.038 17.367 -5.724 1.00 0.00 10 ALA A O 11
ATOM 6548 N N . PRO A 1 11 ? -7.705 16.012 -6.933 1.00 0.00 11 PRO A N 11
ATOM 6549 C CA . PRO A 1 11 ? -8.210 14.770 -6.342 1.00 0.00 11 PRO A CA 11
ATOM 6550 C C . PRO A 1 11 ? -7.787 14.607 -4.886 1.00 0.00 11 PRO A C 11
ATOM 6551 O O . PRO A 1 11 ? -6.866 15.276 -4.418 1.00 0.00 11 PRO A O 11
ATOM 6562 N N . GLY A 1 12 ? -8.466 13.713 -4.173 1.00 0.00 12 GLY A N 11
ATOM 6563 C CA . GLY A 1 12 ? -8.146 13.479 -2.777 1.00 0.00 12 GLY A CA 11
ATOM 6564 C C . GLY A 1 12 ? -7.608 12.083 -2.532 1.00 0.00 12 GLY A C 11
ATOM 6565 O O . GLY A 1 12 ? -7.997 11.131 -3.209 1.00 0.00 12 GLY A O 11
ATOM 6569 N N . THR A 1 13 ? -6.708 11.959 -1.562 1.00 0.00 13 THR A N 11
ATOM 6570 C CA . THR A 1 13 ? -6.113 10.670 -1.231 1.00 0.00 13 THR A CA 11
ATOM 6571 C C . THR A 1 13 ? -7.185 9.604 -1.036 1.00 0.00 13 THR A C 11
ATOM 6572 O O . THR A 1 13 ? -8.208 9.849 -0.398 1.00 0.00 13 THR A O 11
ATOM 6583 N N . ALA A 1 14 ? -6.943 8.420 -1.589 1.00 0.00 14 ALA A N 11
ATOM 6584 C CA . ALA A 1 14 ? -7.887 7.315 -1.473 1.00 0.00 14 ALA A CA 11
ATOM 6585 C C . ALA A 1 14 ? -7.310 6.187 -0.625 1.00 0.00 14 ALA A C 11
ATOM 6586 O O . ALA A 1 14 ? -6.106 5.928 -0.629 1.00 0.00 14 ALA A O 11
ATOM 6593 N N . PRO A 1 15 ? -8.186 5.499 0.122 1.00 0.00 15 PRO A N 11
ATOM 6594 C CA . PRO A 1 15 ? -7.786 4.387 0.989 1.00 0.00 15 PRO A CA 11
ATOM 6595 C C . PRO A 1 15 ? -7.350 3.160 0.195 1.00 0.00 15 PRO A C 11
ATOM 6596 O O . PRO A 1 15 ? -7.259 3.204 -1.032 1.00 0.00 15 PRO A O 11
ATOM 6607 N N . CYS A 1 16 ? -7.081 2.069 0.903 1.00 0.00 16 CYS A N 11
ATOM 6608 C CA . CYS A 1 16 ? -6.653 0.829 0.263 1.00 0.00 16 CYS A CA 11
ATOM 6609 C C . CYS A 1 16 ? -7.839 0.105 -0.365 1.00 0.00 16 CYS A C 11
ATOM 6610 O O . CYS A 1 16 ? -8.897 -0.026 0.250 1.00 0.00 16 CYS A O 11
ATOM 6618 N N . SER A 1 17 ? -7.656 -0.363 -1.596 1.00 0.00 17 SER A N 11
ATOM 6619 C CA . SER A 1 17 ? -8.712 -1.070 -2.311 1.00 0.00 17 SER A CA 11
ATOM 6620 C C . SER A 1 17 ? -8.703 -2.555 -1.964 1.00 0.00 17 SER A C 11
ATOM 6621 O O . SER A 1 17 ? -9.688 -3.092 -1.457 1.00 0.00 17 SER A O 11
ATOM 6629 N N . ARG A 1 18 ? -7.582 -3.214 -2.240 1.00 0.00 18 ARG A N 11
ATOM 6630 C CA . ARG A 1 18 ? -7.444 -4.638 -1.959 1.00 0.00 18 ARG A CA 11
ATOM 6631 C C . ARG A 1 18 ? -5.978 -5.059 -1.991 1.00 0.00 18 ARG A C 11
ATOM 6632 O O . ARG A 1 18 ? -5.159 -4.443 -2.673 1.00 0.00 18 ARG A O 11
ATOM 6653 N N . GLY A 1 19 ? -5.653 -6.113 -1.248 1.00 0.00 19 GLY A N 11
ATOM 6654 C CA . GLY A 1 19 ? -4.285 -6.597 -1.205 1.00 0.00 19 GLY A CA 11
ATOM 6655 C C . GLY A 1 19 ? -3.279 -5.478 -1.024 1.00 0.00 19 GLY A C 11
ATOM 6656 O O . GLY A 1 19 ? -2.299 -5.390 -1.763 1.00 0.00 19 GLY A O 11
ATOM 6660 N N . SER A 1 20 ? -3.523 -4.618 -0.040 1.00 0.00 20 SER A N 11
ATOM 6661 C CA . SER A 1 20 ? -2.633 -3.495 0.232 1.00 0.00 20 SER A CA 11
ATOM 6662 C C . SER A 1 20 ? -2.700 -3.093 1.702 1.00 0.00 20 SER A C 11
ATOM 6663 O O . SER A 1 20 ? -3.648 -3.436 2.409 1.00 0.00 20 SER A O 11
ATOM 6671 N N . SER A 1 21 ? -1.687 -2.363 2.156 1.00 0.00 21 SER A N 11
ATOM 6672 C CA . SER A 1 21 ? -1.627 -1.916 3.543 1.00 0.00 21 SER A CA 11
ATOM 6673 C C . SER A 1 21 ? -1.278 -0.433 3.621 1.00 0.00 21 SER A C 11
ATOM 6674 O O . SER A 1 21 ? -0.400 0.048 2.905 1.00 0.00 21 SER A O 11
ATOM 6682 N N . TRP A 1 22 ? -1.972 0.286 4.496 1.00 0.00 22 TRP A N 11
ATOM 6683 C CA . TRP A 1 22 ? -1.736 1.715 4.669 1.00 0.00 22 TRP A CA 11
ATOM 6684 C C . TRP A 1 22 ? -0.341 1.973 5.226 1.00 0.00 22 TRP A C 11
ATOM 6685 O O . TRP A 1 22 ? 0.194 1.164 5.985 1.00 0.00 22 TRP A O 11
ATOM 6706 N N . SER A 1 23 ? 0.244 3.104 4.845 1.00 0.00 23 SER A N 11
ATOM 6707 C CA . SER A 1 23 ? 1.579 3.467 5.305 1.00 0.00 23 SER A CA 11
ATOM 6708 C C . SER A 1 23 ? 1.584 4.865 5.914 1.00 0.00 23 SER A C 11
ATOM 6709 O O . SER A 1 23 ? 1.374 5.858 5.218 1.00 0.00 23 SER A O 11
ATOM 6717 N N . ALA A 1 24 ? 1.823 4.934 7.220 1.00 0.00 24 ALA A N 11
ATOM 6718 C CA . ALA A 1 24 ? 1.857 6.210 7.924 1.00 0.00 24 ALA A CA 11
ATOM 6719 C C . ALA A 1 24 ? 3.068 7.036 7.506 1.00 0.00 24 ALA A C 11
ATOM 6720 O O . ALA A 1 24 ? 2.950 8.227 7.218 1.00 0.00 24 ALA A O 11
ATOM 6727 N N . ASP A 1 25 ? 4.232 6.396 7.477 1.00 0.00 25 ASP A N 11
ATOM 6728 C CA . ASP A 1 25 ? 5.466 7.073 7.094 1.00 0.00 25 ASP A CA 11
ATOM 6729 C C . ASP A 1 25 ? 5.359 7.641 5.682 1.00 0.00 25 ASP A C 11
ATOM 6730 O O . ASP A 1 25 ? 5.590 8.830 5.461 1.00 0.00 25 ASP A O 11
ATOM 6739 N N . LEU A 1 26 ? 5.009 6.783 4.730 1.00 0.00 26 LEU A N 11
ATOM 6740 C CA . LEU A 1 26 ? 4.872 7.199 3.338 1.00 0.00 26 LEU A CA 11
ATOM 6741 C C . LEU A 1 26 ? 3.587 7.994 3.131 1.00 0.00 26 LEU A C 11
ATOM 6742 O O . LEU A 1 26 ? 3.497 8.822 2.225 1.00 0.00 26 LEU A O 11
ATOM 6758 N N . ASP A 1 27 ? 2.596 7.738 3.979 1.00 0.00 27 ASP A N 11
ATOM 6759 C CA . ASP A 1 27 ? 1.317 8.431 3.891 1.00 0.00 27 ASP A CA 11
ATOM 6760 C C . ASP A 1 27 ? 0.549 8.001 2.645 1.00 0.00 27 ASP A C 11
ATOM 6761 O O . ASP A 1 27 ? -0.089 8.820 1.982 1.00 0.00 27 ASP A O 11
ATOM 6770 N N . LYS A 1 28 ? 0.617 6.712 2.330 1.00 0.00 28 LYS A N 11
ATOM 6771 C CA . LYS A 1 28 ? -0.071 6.172 1.163 1.00 0.00 28 LYS A CA 11
ATOM 6772 C C . LYS A 1 28 ? -0.307 4.673 1.317 1.00 0.00 28 LYS A C 11
ATOM 6773 O O . LYS A 1 28 ? 0.105 4.069 2.308 1.00 0.00 28 LYS A O 11
ATOM 6792 N N . CYS A 1 29 ? -0.969 4.079 0.330 1.00 0.00 29 CYS A N 11
ATOM 6793 C CA . CYS A 1 29 ? -1.259 2.650 0.356 1.00 0.00 29 CYS A CA 11
ATOM 6794 C C . CYS A 1 29 ? -0.162 1.860 -0.350 1.00 0.00 29 CYS A C 11
ATOM 6795 O O . CYS A 1 29 ? 0.336 2.270 -1.398 1.00 0.00 29 CYS A O 11
ATOM 6803 N N . MET A 1 30 ? 0.212 0.725 0.232 1.00 0.00 30 MET A N 11
ATOM 6804 C CA . MET A 1 30 ? 1.251 -0.122 -0.342 1.00 0.00 30 MET A CA 11
ATOM 6805 C C . MET A 1 30 ? 0.684 -1.479 -0.749 1.00 0.00 30 MET A C 11
ATOM 6806 O O . MET A 1 30 ? 0.300 -2.282 0.102 1.00 0.00 30 MET A O 11
ATOM 6820 N N . ASP A 1 31 ? 0.632 -1.726 -2.053 1.00 0.00 31 ASP A N 11
ATOM 6821 C CA . ASP A 1 31 ? 0.112 -2.986 -2.572 1.00 0.00 31 ASP A CA 11
ATOM 6822 C C . ASP A 1 31 ? 0.964 -4.161 -2.102 1.00 0.00 31 ASP A C 11
ATOM 6823 O O . ASP A 1 31 ? 2.129 -3.989 -1.738 1.00 0.00 31 ASP A O 11
ATOM 6832 N N . CYS A 1 32 ? 0.377 -5.352 -2.111 1.00 0.00 32 CYS A N 11
ATOM 6833 C CA . CYS A 1 32 ? 1.082 -6.555 -1.683 1.00 0.00 32 CYS A CA 11
ATOM 6834 C C . CYS A 1 32 ? 2.449 -6.651 -2.352 1.00 0.00 32 CYS A C 11
ATOM 6835 O O . CYS A 1 32 ? 3.447 -6.965 -1.705 1.00 0.00 32 CYS A O 11
ATOM 6843 N N . ALA A 1 33 ? 2.486 -6.380 -3.653 1.00 0.00 33 ALA A N 11
ATOM 6844 C CA . ALA A 1 33 ? 3.730 -6.435 -4.410 1.00 0.00 33 ALA A CA 11
ATOM 6845 C C . ALA A 1 33 ? 4.871 -5.780 -3.638 1.00 0.00 33 ALA A C 11
ATOM 6846 O O . ALA A 1 33 ? 6.032 -6.163 -3.785 1.00 0.00 33 ALA A O 11
ATOM 6853 N N . SER A 1 34 ? 4.534 -4.791 -2.817 1.00 0.00 34 SER A N 11
ATOM 6854 C CA . SER A 1 34 ? 5.531 -4.080 -2.026 1.00 0.00 34 SER A CA 11
ATOM 6855 C C . SER A 1 34 ? 6.124 -4.990 -0.954 1.00 0.00 34 SER A C 11
ATOM 6856 O O . SER A 1 34 ? 7.321 -4.935 -0.671 1.00 0.00 34 SER A O 11
ATOM 6864 N N . CYS A 1 35 ? 5.277 -5.826 -0.363 1.00 0.00 35 CYS A N 11
ATOM 6865 C CA . CYS A 1 35 ? 5.716 -6.748 0.679 1.00 0.00 35 CYS A CA 11
ATOM 6866 C C . CYS A 1 35 ? 6.382 -7.978 0.071 1.00 0.00 35 CYS A C 11
ATOM 6867 O O . CYS A 1 35 ? 7.361 -8.495 0.608 1.00 0.00 35 CYS A O 11
ATOM 6875 N N . ARG A 1 36 ? 5.843 -8.442 -1.051 1.00 0.00 36 ARG A N 11
ATOM 6876 C CA . ARG A 1 36 ? 6.383 -9.614 -1.731 1.00 0.00 36 ARG A CA 11
ATOM 6877 C C . ARG A 1 36 ? 7.865 -9.428 -2.039 1.00 0.00 36 ARG A C 11
ATOM 6878 O O . ARG A 1 36 ? 8.689 -10.283 -1.717 1.00 0.00 36 ARG A O 11
ATOM 6899 N N . ALA A 1 37 ? 8.198 -8.304 -2.667 1.00 0.00 37 ALA A N 11
ATOM 6900 C CA . ALA A 1 37 ? 9.580 -8.005 -3.017 1.00 0.00 37 ALA A CA 11
ATOM 6901 C C . ALA A 1 37 ? 10.336 -7.427 -1.826 1.00 0.00 37 ALA A C 11
ATOM 6902 O O . ALA A 1 37 ? 11.515 -7.721 -1.624 1.00 0.00 37 ALA A O 11
ATOM 6909 N N . ARG A 1 38 ? 9.651 -6.602 -1.040 1.00 0.00 38 ARG A N 11
ATOM 6910 C CA . ARG A 1 38 ? 10.259 -5.981 0.130 1.00 0.00 38 ARG A CA 11
ATOM 6911 C C . ARG A 1 38 ? 9.476 -6.322 1.395 1.00 0.00 38 ARG A C 11
ATOM 6912 O O . ARG A 1 38 ? 8.623 -5.561 1.851 1.00 0.00 38 ARG A O 11
ATOM 6933 N N . PRO A 1 39 ? 9.772 -7.495 1.976 1.00 0.00 39 PRO A N 11
ATOM 6934 C CA . PRO A 1 39 ? 9.107 -7.963 3.196 1.00 0.00 39 PRO A CA 11
ATOM 6935 C C . PRO A 1 39 ? 9.500 -7.145 4.421 1.00 0.00 39 PRO A C 11
ATOM 6936 O O . PRO A 1 39 ? 8.903 -7.282 5.489 1.00 0.00 39 PRO A O 11
ATOM 6947 N N . HIS A 1 40 ? 10.508 -6.294 4.260 1.00 0.00 40 HIS A N 11
ATOM 6948 C CA . HIS A 1 40 ? 10.980 -5.452 5.354 1.00 0.00 40 HIS A CA 11
ATOM 6949 C C . HIS A 1 40 ? 10.154 -4.173 5.451 1.00 0.00 40 HIS A C 11
ATOM 6950 O O . HIS A 1 40 ? 10.667 -3.118 5.824 1.00 0.00 40 HIS A O 11
ATOM 6964 N N . SER A 1 41 ? 8.873 -4.275 5.112 1.00 0.00 41 SER A N 11
ATOM 6965 C CA . SER A 1 41 ? 7.977 -3.125 5.156 1.00 0.00 41 SER A CA 11
ATOM 6966 C C . SER A 1 41 ? 7.290 -3.024 6.514 1.00 0.00 41 SER A C 11
ATOM 6967 O O . SER A 1 41 ? 6.908 -4.034 7.106 1.00 0.00 41 SER A O 11
ATOM 6975 N N . ASP A 1 42 ? 7.135 -1.799 7.003 1.00 0.00 42 ASP A N 11
ATOM 6976 C CA . ASP A 1 42 ? 6.493 -1.564 8.290 1.00 0.00 42 ASP A CA 11
ATOM 6977 C C . ASP A 1 42 ? 4.980 -1.447 8.130 1.00 0.00 42 ASP A C 11
ATOM 6978 O O . ASP A 1 42 ? 4.220 -1.803 9.031 1.00 0.00 42 ASP A O 11
ATOM 6987 N N . PHE A 1 43 ? 4.549 -0.946 6.977 1.00 0.00 43 PHE A N 11
ATOM 6988 C CA . PHE A 1 43 ? 3.127 -0.780 6.699 1.00 0.00 43 PHE A CA 11
ATOM 6989 C C . PHE A 1 43 ? 2.431 -2.134 6.599 1.00 0.00 43 PHE A C 11
ATOM 6990 O O . PHE A 1 43 ? 1.225 -2.242 6.820 1.00 0.00 43 PHE A O 11
ATOM 7007 N N . CYS A 1 44 ? 3.200 -3.164 6.263 1.00 0.00 44 CYS A N 11
ATOM 7008 C CA . CYS A 1 44 ? 2.659 -4.512 6.131 1.00 0.00 44 CYS A CA 11
ATOM 7009 C C . CYS A 1 44 ? 3.024 -5.365 7.341 1.00 0.00 44 CYS A C 11
ATOM 7010 O O . CYS A 1 44 ? 2.323 -6.322 7.674 1.00 0.00 44 CYS A O 11
ATOM 7018 N N . LEU A 1 45 ? 4.127 -5.015 7.994 1.00 0.00 45 LEU A N 11
ATOM 7019 C CA . LEU A 1 45 ? 4.587 -5.750 9.167 1.00 0.00 45 LEU A CA 11
ATOM 7020 C C . LEU A 1 45 ? 3.745 -5.406 10.391 1.00 0.00 45 LEU A C 11
ATOM 7021 O O . LEU A 1 45 ? 3.195 -6.289 11.048 1.00 0.00 45 LEU A O 11
ATOM 7037 N N . GLY A 1 46 ? 3.646 -4.114 10.691 1.00 0.00 46 GLY A N 11
ATOM 7038 C CA . GLY A 1 46 ? 2.867 -3.675 11.834 1.00 0.00 46 GLY A CA 11
ATOM 7039 C C . GLY A 1 46 ? 1.382 -3.917 11.651 1.00 0.00 46 GLY A C 11
ATOM 7040 O O . GLY A 1 46 ? 0.640 -4.030 12.627 1.00 0.00 46 GLY A O 11
ATOM 7044 N N . CYS A 1 47 ? 0.947 -3.994 10.398 1.00 0.00 47 CYS A N 11
ATOM 7045 C CA . CYS A 1 47 ? -0.461 -4.221 10.090 1.00 0.00 47 CYS A CA 11
ATOM 7046 C C . CYS A 1 47 ? -0.771 -5.714 10.033 1.00 0.00 47 CYS A C 11
ATOM 7047 O O . CYS A 1 47 ? -0.766 -6.318 8.961 1.00 0.00 47 CYS A O 11
ATOM 7055 N N . ALA A 1 48 ? -1.038 -6.302 11.195 1.00 0.00 48 ALA A N 11
ATOM 7056 C CA . ALA A 1 48 ? -1.351 -7.723 11.277 1.00 0.00 48 ALA A CA 11
ATOM 7057 C C . ALA A 1 48 ? -1.857 -8.094 12.667 1.00 0.00 48 ALA A C 11
ATOM 7058 O O . ALA A 1 48 ? -1.197 -7.824 13.670 1.00 0.00 48 ALA A O 11
ATOM 7065 N N . ALA A 1 49 ? -3.031 -8.714 12.718 1.00 0.00 49 ALA A N 11
ATOM 7066 C CA . ALA A 1 49 ? -3.625 -9.123 13.985 1.00 0.00 49 ALA A CA 11
ATOM 7067 C C . ALA A 1 49 ? -4.333 -10.467 13.851 1.00 0.00 49 ALA A C 11
ATOM 7068 O O . ALA A 1 49 ? -5.137 -10.667 12.941 1.00 0.00 49 ALA A O 11
ATOM 7075 N N . ALA A 1 50 ? -4.029 -11.384 14.762 1.00 0.00 50 ALA A N 11
ATOM 7076 C CA . ALA A 1 50 ? -4.637 -12.709 14.746 1.00 0.00 50 ALA A CA 11
ATOM 7077 C C . ALA A 1 50 ? -6.115 -12.638 15.116 1.00 0.00 50 ALA A C 11
ATOM 7078 O O . ALA A 1 50 ? -6.468 -12.243 16.228 1.00 0.00 50 ALA A O 11
ATOM 7085 N N . GLY A 1 1 ? -11.576 28.768 8.279 1.00 0.00 1 GLY A N 12
ATOM 7086 C CA . GLY A 1 1 ? -10.309 29.232 7.744 1.00 0.00 1 GLY A CA 12
ATOM 7087 C C . GLY A 1 1 ? -10.104 28.821 6.300 1.00 0.00 1 GLY A C 12
ATOM 7088 O O . GLY A 1 1 ? -10.757 27.899 5.811 1.00 0.00 1 GLY A O 12
ATOM 7092 N N . SER A 1 2 ? -9.195 29.508 5.614 1.00 0.00 2 SER A N 12
ATOM 7093 C CA . SER A 1 2 ? -8.910 29.213 4.215 1.00 0.00 2 SER A CA 12
ATOM 7094 C C . SER A 1 2 ? -7.860 28.112 4.095 1.00 0.00 2 SER A C 12
ATOM 7095 O O . SER A 1 2 ? -6.874 28.097 4.831 1.00 0.00 2 SER A O 12
ATOM 7103 N N . SER A 1 3 ? -8.081 27.191 3.162 1.00 0.00 3 SER A N 12
ATOM 7104 C CA . SER A 1 3 ? -7.157 26.084 2.947 1.00 0.00 3 SER A CA 12
ATOM 7105 C C . SER A 1 3 ? -6.975 25.810 1.458 1.00 0.00 3 SER A C 12
ATOM 7106 O O . SER A 1 3 ? -7.885 26.028 0.659 1.00 0.00 3 SER A O 12
ATOM 7114 N N . GLY A 1 4 ? -5.790 25.330 1.091 1.00 0.00 4 GLY A N 12
ATOM 7115 C CA . GLY A 1 4 ? -5.508 25.034 -0.301 1.00 0.00 4 GLY A CA 12
ATOM 7116 C C . GLY A 1 4 ? -5.480 23.544 -0.583 1.00 0.00 4 GLY A C 12
ATOM 7117 O O . GLY A 1 4 ? -5.312 22.736 0.330 1.00 0.00 4 GLY A O 12
ATOM 7121 N N . SER A 1 5 ? -5.647 23.180 -1.851 1.00 0.00 5 SER A N 12
ATOM 7122 C CA . SER A 1 5 ? -5.646 21.778 -2.250 1.00 0.00 5 SER A CA 12
ATOM 7123 C C . SER A 1 5 ? -5.012 21.605 -3.626 1.00 0.00 5 SER A C 12
ATOM 7124 O O . SER A 1 5 ? -5.221 22.420 -4.525 1.00 0.00 5 SER A O 12
ATOM 7132 N N . SER A 1 6 ? -4.236 20.538 -3.784 1.00 0.00 6 SER A N 12
ATOM 7133 C CA . SER A 1 6 ? -3.567 20.259 -5.049 1.00 0.00 6 SER A CA 12
ATOM 7134 C C . SER A 1 6 ? -4.566 19.775 -6.096 1.00 0.00 6 SER A C 12
ATOM 7135 O O . SER A 1 6 ? -4.453 20.103 -7.276 1.00 0.00 6 SER A O 12
ATOM 7143 N N . GLY A 1 7 ? -5.544 18.991 -5.654 1.00 0.00 7 GLY A N 12
ATOM 7144 C CA . GLY A 1 7 ? -6.549 18.474 -6.564 1.00 0.00 7 GLY A CA 12
ATOM 7145 C C . GLY A 1 7 ? -6.895 17.025 -6.284 1.00 0.00 7 GLY A C 12
ATOM 7146 O O . GLY A 1 7 ? -7.116 16.645 -5.135 1.00 0.00 7 GLY A O 12
ATOM 7150 N N . GLU A 1 8 ? -6.943 16.215 -7.337 1.00 0.00 8 GLU A N 12
ATOM 7151 C CA . GLU A 1 8 ? -7.267 14.800 -7.197 1.00 0.00 8 GLU A CA 12
ATOM 7152 C C . GLU A 1 8 ? -6.281 13.936 -7.979 1.00 0.00 8 GLU A C 12
ATOM 7153 O O . GLU A 1 8 ? -6.681 13.074 -8.761 1.00 0.00 8 GLU A O 12
ATOM 7165 N N . GLN A 1 9 ? -4.992 14.176 -7.761 1.00 0.00 9 GLN A N 12
ATOM 7166 C CA . GLN A 1 9 ? -3.949 13.421 -8.445 1.00 0.00 9 GLN A CA 12
ATOM 7167 C C . GLN A 1 9 ? -2.917 12.895 -7.453 1.00 0.00 9 GLN A C 12
ATOM 7168 O O . GLN A 1 9 ? -1.714 12.957 -7.703 1.00 0.00 9 GLN A O 12
ATOM 7182 N N . ALA A 1 10 ? -3.397 12.377 -6.327 1.00 0.00 10 ALA A N 12
ATOM 7183 C CA . ALA A 1 10 ? -2.516 11.839 -5.298 1.00 0.00 10 ALA A CA 12
ATOM 7184 C C . ALA A 1 10 ? -3.259 10.858 -4.397 1.00 0.00 10 ALA A C 12
ATOM 7185 O O . ALA A 1 10 ? -4.469 10.961 -4.192 1.00 0.00 10 ALA A O 12
ATOM 7192 N N . PRO A 1 11 ? -2.521 9.884 -3.845 1.00 0.00 11 PRO A N 12
ATOM 7193 C CA . PRO A 1 11 ? -3.090 8.866 -2.957 1.00 0.00 11 PRO A CA 12
ATOM 7194 C C . PRO A 1 11 ? -3.513 9.442 -1.610 1.00 0.00 11 PRO A C 12
ATOM 7195 O O . PRO A 1 11 ? -2.880 10.361 -1.092 1.00 0.00 11 PRO A O 12
ATOM 7206 N N . GLY A 1 12 ? -4.586 8.895 -1.048 1.00 0.00 12 GLY A N 12
ATOM 7207 C CA . GLY A 1 12 ? -5.074 9.368 0.234 1.00 0.00 12 GLY A CA 12
ATOM 7208 C C . GLY A 1 12 ? -6.588 9.357 0.318 1.00 0.00 12 GLY A C 12
ATOM 7209 O O . GLY A 1 12 ? -7.158 8.963 1.336 1.00 0.00 12 GLY A O 12
ATOM 7213 N N . THR A 1 13 ? -7.242 9.794 -0.754 1.00 0.00 13 THR A N 12
ATOM 7214 C CA . THR A 1 13 ? -8.698 9.836 -0.796 1.00 0.00 13 THR A CA 12
ATOM 7215 C C . THR A 1 13 ? -9.304 8.667 -0.027 1.00 0.00 13 THR A C 12
ATOM 7216 O O . THR A 1 13 ? -10.027 8.862 0.949 1.00 0.00 13 THR A O 12
ATOM 7227 N N . ALA A 1 14 ? -9.004 7.452 -0.474 1.00 0.00 14 ALA A N 12
ATOM 7228 C CA . ALA A 1 14 ? -9.517 6.251 0.175 1.00 0.00 14 ALA A CA 12
ATOM 7229 C C . ALA A 1 14 ? -8.380 5.340 0.622 1.00 0.00 14 ALA A C 12
ATOM 7230 O O . ALA A 1 14 ? -7.309 5.300 0.016 1.00 0.00 14 ALA A O 12
ATOM 7237 N N . PRO A 1 15 ? -8.614 4.590 1.709 1.00 0.00 15 PRO A N 12
ATOM 7238 C CA . PRO A 1 15 ? -7.620 3.665 2.262 1.00 0.00 15 PRO A CA 12
ATOM 7239 C C . PRO A 1 15 ? -7.386 2.458 1.360 1.00 0.00 15 PRO A C 12
ATOM 7240 O O . PRO A 1 15 ? -7.838 2.431 0.215 1.00 0.00 15 PRO A O 12
ATOM 7251 N N . CYS A 1 16 ? -6.679 1.463 1.883 1.00 0.00 16 CYS A N 12
ATOM 7252 C CA . CYS A 1 16 ? -6.385 0.253 1.124 1.00 0.00 16 CYS A CA 12
ATOM 7253 C C . CYS A 1 16 ? -7.662 -0.354 0.553 1.00 0.00 16 CYS A C 12
ATOM 7254 O O . CYS A 1 16 ? -8.738 -0.225 1.137 1.00 0.00 16 CYS A O 12
ATOM 7262 N N . SER A 1 17 ? -7.536 -1.015 -0.594 1.00 0.00 17 SER A N 12
ATOM 7263 C CA . SER A 1 17 ? -8.681 -1.638 -1.247 1.00 0.00 17 SER A CA 12
ATOM 7264 C C . SER A 1 17 ? -8.569 -3.159 -1.208 1.00 0.00 17 SER A C 12
ATOM 7265 O O . SER A 1 17 ? -9.400 -3.838 -0.607 1.00 0.00 17 SER A O 12
ATOM 7273 N N . ARG A 1 18 ? -7.533 -3.686 -1.854 1.00 0.00 18 ARG A N 12
ATOM 7274 C CA . ARG A 1 18 ? -7.312 -5.126 -1.895 1.00 0.00 18 ARG A CA 12
ATOM 7275 C C . ARG A 1 18 ? -5.820 -5.447 -1.886 1.00 0.00 18 ARG A C 12
ATOM 7276 O O . ARG A 1 18 ? -5.027 -4.782 -2.551 1.00 0.00 18 ARG A O 12
ATOM 7297 N N . GLY A 1 19 ? -5.444 -6.472 -1.126 1.00 0.00 19 GLY A N 12
ATOM 7298 C CA . GLY A 1 19 ? -4.049 -6.862 -1.044 1.00 0.00 19 GLY A CA 12
ATOM 7299 C C . GLY A 1 19 ? -3.119 -5.670 -0.930 1.00 0.00 19 GLY A C 12
ATOM 7300 O O . GLY A 1 19 ? -2.167 -5.541 -1.700 1.00 0.00 19 GLY A O 12
ATOM 7304 N N . SER A 1 20 ? -3.395 -4.796 0.032 1.00 0.00 20 SER A N 12
ATOM 7305 C CA . SER A 1 20 ? -2.579 -3.606 0.241 1.00 0.00 20 SER A CA 12
ATOM 7306 C C . SER A 1 20 ? -2.490 -3.261 1.724 1.00 0.00 20 SER A C 12
ATOM 7307 O O . SER A 1 20 ? -3.230 -3.805 2.545 1.00 0.00 20 SER A O 12
ATOM 7315 N N . SER A 1 21 ? -1.579 -2.354 2.061 1.00 0.00 21 SER A N 12
ATOM 7316 C CA . SER A 1 21 ? -1.389 -1.938 3.446 1.00 0.00 21 SER A CA 12
ATOM 7317 C C . SER A 1 21 ? -1.145 -0.435 3.533 1.00 0.00 21 SER A C 12
ATOM 7318 O O . SER A 1 21 ? -0.350 0.121 2.776 1.00 0.00 21 SER A O 12
ATOM 7326 N N . TRP A 1 22 ? -1.835 0.217 4.462 1.00 0.00 22 TRP A N 12
ATOM 7327 C CA . TRP A 1 22 ? -1.694 1.656 4.650 1.00 0.00 22 TRP A CA 12
ATOM 7328 C C . TRP A 1 22 ? -0.331 1.997 5.242 1.00 0.00 22 TRP A C 12
ATOM 7329 O O . TRP A 1 22 ? 0.122 1.356 6.190 1.00 0.00 22 TRP A O 12
ATOM 7350 N N . SER A 1 23 ? 0.318 3.011 4.678 1.00 0.00 23 SER A N 12
ATOM 7351 C CA . SER A 1 23 ? 1.632 3.434 5.149 1.00 0.00 23 SER A CA 12
ATOM 7352 C C . SER A 1 23 ? 1.596 4.882 5.629 1.00 0.00 23 SER A C 12
ATOM 7353 O O . SER A 1 23 ? 1.615 5.814 4.826 1.00 0.00 23 SER A O 12
ATOM 7361 N N . ALA A 1 24 ? 1.545 5.062 6.945 1.00 0.00 24 ALA A N 12
ATOM 7362 C CA . ALA A 1 24 ? 1.508 6.395 7.533 1.00 0.00 24 ALA A CA 12
ATOM 7363 C C . ALA A 1 24 ? 2.726 7.212 7.115 1.00 0.00 24 ALA A C 12
ATOM 7364 O O . ALA A 1 24 ? 2.608 8.390 6.775 1.00 0.00 24 ALA A O 12
ATOM 7371 N N . ASP A 1 25 ? 3.895 6.581 7.144 1.00 0.00 25 ASP A N 12
ATOM 7372 C CA . ASP A 1 25 ? 5.134 7.251 6.768 1.00 0.00 25 ASP A CA 12
ATOM 7373 C C . ASP A 1 25 ? 5.022 7.858 5.373 1.00 0.00 25 ASP A C 12
ATOM 7374 O O . ASP A 1 25 ? 5.481 8.976 5.132 1.00 0.00 25 ASP A O 12
ATOM 7383 N N . LEU A 1 26 ? 4.411 7.115 4.457 1.00 0.00 26 LEU A N 12
ATOM 7384 C CA . LEU A 1 26 ? 4.239 7.580 3.085 1.00 0.00 26 LEU A CA 12
ATOM 7385 C C . LEU A 1 26 ? 2.829 8.118 2.865 1.00 0.00 26 LEU A C 12
ATOM 7386 O O . LEU A 1 26 ? 2.458 8.475 1.747 1.00 0.00 26 LEU A O 12
ATOM 7402 N N . ASP A 1 27 ? 2.049 8.175 3.938 1.00 0.00 27 ASP A N 12
ATOM 7403 C CA . ASP A 1 27 ? 0.680 8.672 3.863 1.00 0.00 27 ASP A CA 12
ATOM 7404 C C . ASP A 1 27 ? -0.030 8.126 2.629 1.00 0.00 27 ASP A C 12
ATOM 7405 O O . ASP A 1 27 ? -0.794 8.835 1.974 1.00 0.00 27 ASP A O 12
ATOM 7414 N N . LYS A 1 28 ? 0.228 6.861 2.315 1.00 0.00 28 LYS A N 12
ATOM 7415 C CA . LYS A 1 28 ? -0.385 6.218 1.160 1.00 0.00 28 LYS A CA 12
ATOM 7416 C C . LYS A 1 28 ? -0.407 4.702 1.328 1.00 0.00 28 LYS A C 12
ATOM 7417 O O . LYS A 1 28 ? 0.340 4.147 2.135 1.00 0.00 28 LYS A O 12
ATOM 7436 N N . CYS A 1 29 ? -1.266 4.039 0.563 1.00 0.00 29 CYS A N 12
ATOM 7437 C CA . CYS A 1 29 ? -1.384 2.586 0.627 1.00 0.00 29 CYS A CA 12
ATOM 7438 C C . CYS A 1 29 ? -0.362 1.916 -0.286 1.00 0.00 29 CYS A C 12
ATOM 7439 O O . CYS A 1 29 ? -0.015 2.448 -1.340 1.00 0.00 29 CYS A O 12
ATOM 7447 N N . MET A 1 30 ? 0.117 0.748 0.128 1.00 0.00 30 MET A N 12
ATOM 7448 C CA . MET A 1 30 ? 1.100 0.006 -0.653 1.00 0.00 30 MET A CA 12
ATOM 7449 C C . MET A 1 30 ? 0.559 -1.365 -1.047 1.00 0.00 30 MET A C 12
ATOM 7450 O O . MET A 1 30 ? 0.204 -2.173 -0.188 1.00 0.00 30 MET A O 12
ATOM 7464 N N . ASP A 1 31 ? 0.499 -1.621 -2.349 1.00 0.00 31 ASP A N 12
ATOM 7465 C CA . ASP A 1 31 ? 0.002 -2.895 -2.856 1.00 0.00 31 ASP A CA 12
ATOM 7466 C C . ASP A 1 31 ? 0.880 -4.048 -2.380 1.00 0.00 31 ASP A C 12
ATOM 7467 O O . ASP A 1 31 ? 2.047 -3.854 -2.040 1.00 0.00 31 ASP A O 12
ATOM 7476 N N . CYS A 1 32 ? 0.310 -5.248 -2.359 1.00 0.00 32 CYS A N 12
ATOM 7477 C CA . CYS A 1 32 ? 1.039 -6.433 -1.923 1.00 0.00 32 CYS A CA 12
ATOM 7478 C C . CYS A 1 32 ? 2.420 -6.491 -2.569 1.00 0.00 32 CYS A C 12
ATOM 7479 O O . CYS A 1 32 ? 3.386 -6.939 -1.953 1.00 0.00 32 CYS A O 12
ATOM 7487 N N . ALA A 1 33 ? 2.504 -6.034 -3.815 1.00 0.00 33 ALA A N 12
ATOM 7488 C CA . ALA A 1 33 ? 3.765 -6.033 -4.544 1.00 0.00 33 ALA A CA 12
ATOM 7489 C C . ALA A 1 33 ? 4.916 -5.584 -3.650 1.00 0.00 33 ALA A C 12
ATOM 7490 O O . ALA A 1 33 ? 6.042 -6.063 -3.784 1.00 0.00 33 ALA A O 12
ATOM 7497 N N . SER A 1 34 ? 4.626 -4.661 -2.739 1.00 0.00 34 SER A N 12
ATOM 7498 C CA . SER A 1 34 ? 5.638 -4.144 -1.825 1.00 0.00 34 SER A CA 12
ATOM 7499 C C . SER A 1 34 ? 6.128 -5.238 -0.882 1.00 0.00 34 SER A C 12
ATOM 7500 O O . SER A 1 34 ? 7.317 -5.317 -0.569 1.00 0.00 34 SER A O 12
ATOM 7508 N N . CYS A 1 35 ? 5.204 -6.080 -0.431 1.00 0.00 35 CYS A N 12
ATOM 7509 C CA . CYS A 1 35 ? 5.540 -7.170 0.478 1.00 0.00 35 CYS A CA 12
ATOM 7510 C C . CYS A 1 35 ? 6.180 -8.330 -0.277 1.00 0.00 35 CYS A C 12
ATOM 7511 O O . CYS A 1 35 ? 7.025 -9.044 0.263 1.00 0.00 35 CYS A O 12
ATOM 7519 N N . ARG A 1 36 ? 5.771 -8.512 -1.528 1.00 0.00 36 ARG A N 12
ATOM 7520 C CA . ARG A 1 36 ? 6.302 -9.588 -2.357 1.00 0.00 36 ARG A CA 12
ATOM 7521 C C . ARG A 1 36 ? 7.827 -9.540 -2.398 1.00 0.00 36 ARG A C 12
ATOM 7522 O O . ARG A 1 36 ? 8.495 -10.559 -2.227 1.00 0.00 36 ARG A O 12
ATOM 7543 N N . ALA A 1 37 ? 8.370 -8.348 -2.627 1.00 0.00 37 ALA A N 12
ATOM 7544 C CA . ALA A 1 37 ? 9.815 -8.167 -2.690 1.00 0.00 37 ALA A CA 12
ATOM 7545 C C . ALA A 1 37 ? 10.377 -7.765 -1.330 1.00 0.00 37 ALA A C 12
ATOM 7546 O O . ALA A 1 37 ? 11.486 -8.157 -0.966 1.00 0.00 37 ALA A O 12
ATOM 7553 N N . ARG A 1 38 ? 9.606 -6.979 -0.586 1.00 0.00 38 ARG A N 12
ATOM 7554 C CA . ARG A 1 38 ? 10.029 -6.522 0.733 1.00 0.00 38 ARG A CA 12
ATOM 7555 C C . ARG A 1 38 ? 8.970 -6.843 1.784 1.00 0.00 38 ARG A C 12
ATOM 7556 O O . ARG A 1 38 ? 8.134 -6.009 2.134 1.00 0.00 38 ARG A O 12
ATOM 7577 N N . PRO A 1 39 ? 9.005 -8.081 2.301 1.00 0.00 39 PRO A N 12
ATOM 7578 C CA . PRO A 1 39 ? 8.056 -8.540 3.319 1.00 0.00 39 PRO A CA 12
ATOM 7579 C C . PRO A 1 39 ? 8.281 -7.865 4.668 1.00 0.00 39 PRO A C 12
ATOM 7580 O O . PRO A 1 39 ? 7.356 -7.735 5.470 1.00 0.00 39 PRO A O 12
ATOM 7591 N N . HIS A 1 40 ? 9.516 -7.437 4.912 1.00 0.00 40 HIS A N 12
ATOM 7592 C CA . HIS A 1 40 ? 9.862 -6.774 6.164 1.00 0.00 40 HIS A CA 12
ATOM 7593 C C . HIS A 1 40 ? 9.487 -5.296 6.117 1.00 0.00 40 HIS A C 12
ATOM 7594 O O . HIS A 1 40 ? 10.248 -4.438 6.565 1.00 0.00 40 HIS A O 12
ATOM 7608 N N . SER A 1 41 ? 8.310 -5.005 5.572 1.00 0.00 41 SER A N 12
ATOM 7609 C CA . SER A 1 41 ? 7.836 -3.630 5.463 1.00 0.00 41 SER A CA 12
ATOM 7610 C C . SER A 1 41 ? 7.080 -3.215 6.721 1.00 0.00 41 SER A C 12
ATOM 7611 O O . SER A 1 41 ? 6.325 -4.001 7.293 1.00 0.00 41 SER A O 12
ATOM 7619 N N . ASP A 1 42 ? 7.289 -1.974 7.147 1.00 0.00 42 ASP A N 12
ATOM 7620 C CA . ASP A 1 42 ? 6.627 -1.452 8.337 1.00 0.00 42 ASP A CA 12
ATOM 7621 C C . ASP A 1 42 ? 5.114 -1.421 8.147 1.00 0.00 42 ASP A C 12
ATOM 7622 O O . ASP A 1 42 ? 4.358 -1.788 9.047 1.00 0.00 42 ASP A O 12
ATOM 7631 N N . PHE A 1 43 ? 4.679 -0.979 6.972 1.00 0.00 43 PHE A N 12
ATOM 7632 C CA . PHE A 1 43 ? 3.255 -0.898 6.665 1.00 0.00 43 PHE A CA 12
ATOM 7633 C C . PHE A 1 43 ? 2.625 -2.288 6.635 1.00 0.00 43 PHE A C 12
ATOM 7634 O O . PHE A 1 43 ? 1.409 -2.432 6.761 1.00 0.00 43 PHE A O 12
ATOM 7651 N N . CYS A 1 44 ? 3.462 -3.306 6.468 1.00 0.00 44 CYS A N 12
ATOM 7652 C CA . CYS A 1 44 ? 2.988 -4.685 6.420 1.00 0.00 44 CYS A CA 12
ATOM 7653 C C . CYS A 1 44 ? 3.168 -5.369 7.771 1.00 0.00 44 CYS A C 12
ATOM 7654 O O . CYS A 1 44 ? 2.480 -6.342 8.084 1.00 0.00 44 CYS A O 12
ATOM 7662 N N . LEU A 1 45 ? 4.098 -4.856 8.569 1.00 0.00 45 LEU A N 12
ATOM 7663 C CA . LEU A 1 45 ? 4.371 -5.418 9.887 1.00 0.00 45 LEU A CA 12
ATOM 7664 C C . LEU A 1 45 ? 3.399 -4.868 10.926 1.00 0.00 45 LEU A C 12
ATOM 7665 O O . LEU A 1 45 ? 2.828 -5.618 11.715 1.00 0.00 45 LEU A O 12
ATOM 7681 N N . GLY A 1 46 ? 3.215 -3.551 10.917 1.00 0.00 46 GLY A N 12
ATOM 7682 C CA . GLY A 1 46 ? 2.310 -2.922 11.862 1.00 0.00 46 GLY A CA 12
ATOM 7683 C C . GLY A 1 46 ? 0.854 -3.184 11.531 1.00 0.00 46 GLY A C 12
ATOM 7684 O O . GLY A 1 46 ? -0.026 -2.973 12.366 1.00 0.00 46 GLY A O 12
ATOM 7688 N N . CYS A 1 47 ? 0.600 -3.642 10.311 1.00 0.00 47 CYS A N 12
ATOM 7689 C CA . CYS A 1 47 ? -0.761 -3.930 9.871 1.00 0.00 47 CYS A CA 12
ATOM 7690 C C . CYS A 1 47 ? -1.106 -5.399 10.097 1.00 0.00 47 CYS A C 12
ATOM 7691 O O . CYS A 1 47 ? -1.129 -6.193 9.158 1.00 0.00 47 CYS A O 12
ATOM 7699 N N . ALA A 1 48 ? -1.373 -5.752 11.350 1.00 0.00 48 ALA A N 12
ATOM 7700 C CA . ALA A 1 48 ? -1.717 -7.124 11.700 1.00 0.00 48 ALA A CA 12
ATOM 7701 C C . ALA A 1 48 ? -2.684 -7.164 12.879 1.00 0.00 48 ALA A C 12
ATOM 7702 O O . ALA A 1 48 ? -2.706 -6.254 13.707 1.00 0.00 48 ALA A O 12
ATOM 7709 N N . ALA A 1 49 ? -3.482 -8.225 12.948 1.00 0.00 49 ALA A N 12
ATOM 7710 C CA . ALA A 1 49 ? -4.450 -8.383 14.027 1.00 0.00 49 ALA A CA 12
ATOM 7711 C C . ALA A 1 49 ? -3.845 -9.149 15.198 1.00 0.00 49 ALA A C 12
ATOM 7712 O O . ALA A 1 49 ? -2.888 -9.904 15.031 1.00 0.00 49 ALA A O 12
ATOM 7719 N N . ALA A 1 50 ? -4.410 -8.949 16.385 1.00 0.00 50 ALA A N 12
ATOM 7720 C CA . ALA A 1 50 ? -3.927 -9.622 17.584 1.00 0.00 50 ALA A CA 12
ATOM 7721 C C . ALA A 1 50 ? -4.452 -11.052 17.661 1.00 0.00 50 ALA A C 12
ATOM 7722 O O . ALA A 1 50 ? -4.023 -11.836 18.507 1.00 0.00 50 ALA A O 12
ATOM 7729 N N . GLY A 1 1 ? -22.507 -11.312 -29.679 1.00 0.00 1 GLY A N 13
ATOM 7730 C CA . GLY A 1 1 ? -23.031 -10.067 -29.147 1.00 0.00 1 GLY A CA 13
ATOM 7731 C C . GLY A 1 1 ? -22.348 -9.654 -27.859 1.00 0.00 1 GLY A C 13
ATOM 7732 O O . GLY A 1 1 ? -22.623 -10.211 -26.796 1.00 0.00 1 GLY A O 13
ATOM 7736 N N . SER A 1 2 ? -21.453 -8.676 -27.952 1.00 0.00 2 SER A N 13
ATOM 7737 C CA . SER A 1 2 ? -20.724 -8.193 -26.786 1.00 0.00 2 SER A CA 13
ATOM 7738 C C . SER A 1 2 ? -21.126 -6.760 -26.449 1.00 0.00 2 SER A C 13
ATOM 7739 O O . SER A 1 2 ? -21.221 -5.907 -27.330 1.00 0.00 2 SER A O 13
ATOM 7747 N N . SER A 1 3 ? -21.363 -6.505 -25.166 1.00 0.00 3 SER A N 13
ATOM 7748 C CA . SER A 1 3 ? -21.760 -5.178 -24.711 1.00 0.00 3 SER A CA 13
ATOM 7749 C C . SER A 1 3 ? -20.537 -4.293 -24.485 1.00 0.00 3 SER A C 13
ATOM 7750 O O . SER A 1 3 ? -20.542 -3.111 -24.824 1.00 0.00 3 SER A O 13
ATOM 7758 N N . GLY A 1 4 ? -19.490 -4.876 -23.910 1.00 0.00 4 GLY A N 13
ATOM 7759 C CA . GLY A 1 4 ? -18.275 -4.128 -23.648 1.00 0.00 4 GLY A CA 13
ATOM 7760 C C . GLY A 1 4 ? -17.142 -5.011 -23.164 1.00 0.00 4 GLY A C 13
ATOM 7761 O O . GLY A 1 4 ? -16.787 -5.991 -23.818 1.00 0.00 4 GLY A O 13
ATOM 7765 N N . SER A 1 5 ? -16.572 -4.663 -22.015 1.00 0.00 5 SER A N 13
ATOM 7766 C CA . SER A 1 5 ? -15.469 -5.429 -21.446 1.00 0.00 5 SER A CA 13
ATOM 7767 C C . SER A 1 5 ? -15.542 -5.436 -19.922 1.00 0.00 5 SER A C 13
ATOM 7768 O O . SER A 1 5 ? -15.788 -4.405 -19.297 1.00 0.00 5 SER A O 13
ATOM 7776 N N . SER A 1 6 ? -15.326 -6.607 -19.331 1.00 0.00 6 SER A N 13
ATOM 7777 C CA . SER A 1 6 ? -15.370 -6.751 -17.881 1.00 0.00 6 SER A CA 13
ATOM 7778 C C . SER A 1 6 ? -16.591 -6.043 -17.302 1.00 0.00 6 SER A C 13
ATOM 7779 O O . SER A 1 6 ? -16.506 -5.378 -16.270 1.00 0.00 6 SER A O 13
ATOM 7787 N N . GLY A 1 7 ? -17.728 -6.191 -17.975 1.00 0.00 7 GLY A N 13
ATOM 7788 C CA . GLY A 1 7 ? -18.951 -5.560 -17.513 1.00 0.00 7 GLY A CA 13
ATOM 7789 C C . GLY A 1 7 ? -18.765 -4.087 -17.211 1.00 0.00 7 GLY A C 13
ATOM 7790 O O . GLY A 1 7 ? -18.557 -3.282 -18.118 1.00 0.00 7 GLY A O 13
ATOM 7794 N N . GLU A 1 8 ? -18.842 -3.733 -15.932 1.00 0.00 8 GLU A N 13
ATOM 7795 C CA . GLU A 1 8 ? -18.683 -2.345 -15.513 1.00 0.00 8 GLU A CA 13
ATOM 7796 C C . GLU A 1 8 ? -17.362 -2.147 -14.775 1.00 0.00 8 GLU A C 13
ATOM 7797 O O . GLU A 1 8 ? -17.113 -2.780 -13.749 1.00 0.00 8 GLU A O 13
ATOM 7809 N N . GLN A 1 9 ? -16.520 -1.266 -15.305 1.00 0.00 9 GLN A N 13
ATOM 7810 C CA . GLN A 1 9 ? -15.225 -0.986 -14.697 1.00 0.00 9 GLN A CA 13
ATOM 7811 C C . GLN A 1 9 ? -15.386 -0.146 -13.434 1.00 0.00 9 GLN A C 13
ATOM 7812 O O . GLN A 1 9 ? -16.223 0.755 -13.379 1.00 0.00 9 GLN A O 13
ATOM 7826 N N . ALA A 1 10 ? -14.579 -0.446 -12.422 1.00 0.00 10 ALA A N 13
ATOM 7827 C CA . ALA A 1 10 ? -14.632 0.282 -11.161 1.00 0.00 10 ALA A CA 13
ATOM 7828 C C . ALA A 1 10 ? -14.816 1.777 -11.398 1.00 0.00 10 ALA A C 13
ATOM 7829 O O . ALA A 1 10 ? -14.357 2.333 -12.396 1.00 0.00 10 ALA A O 13
ATOM 7836 N N . PRO A 1 11 ? -15.505 2.445 -10.461 1.00 0.00 11 PRO A N 13
ATOM 7837 C CA . PRO A 1 11 ? -15.766 3.885 -10.546 1.00 0.00 11 PRO A CA 13
ATOM 7838 C C . PRO A 1 11 ? -14.502 4.716 -10.349 1.00 0.00 11 PRO A C 13
ATOM 7839 O O . PRO A 1 11 ? -14.519 5.936 -10.508 1.00 0.00 11 PRO A O 13
ATOM 7850 N N . GLY A 1 12 ? -13.407 4.047 -10.002 1.00 0.00 12 GLY A N 13
ATOM 7851 C CA . GLY A 1 12 ? -12.150 4.740 -9.790 1.00 0.00 12 GLY A CA 13
ATOM 7852 C C . GLY A 1 12 ? -11.151 3.905 -9.013 1.00 0.00 12 GLY A C 13
ATOM 7853 O O . GLY A 1 12 ? -11.244 2.677 -8.986 1.00 0.00 12 GLY A O 13
ATOM 7857 N N . THR A 1 13 ? -10.190 4.571 -8.380 1.00 0.00 13 THR A N 13
ATOM 7858 C CA . THR A 1 13 ? -9.168 3.882 -7.602 1.00 0.00 13 THR A CA 13
ATOM 7859 C C . THR A 1 13 ? -9.796 2.973 -6.552 1.00 0.00 13 THR A C 13
ATOM 7860 O O . THR A 1 13 ? -10.934 3.185 -6.135 1.00 0.00 13 THR A O 13
ATOM 7871 N N . ALA A 1 14 ? -9.046 1.961 -6.127 1.00 0.00 14 ALA A N 13
ATOM 7872 C CA . ALA A 1 14 ? -9.529 1.022 -5.123 1.00 0.00 14 ALA A CA 13
ATOM 7873 C C . ALA A 1 14 ? -9.052 1.415 -3.729 1.00 0.00 14 ALA A C 13
ATOM 7874 O O . ALA A 1 14 ? -8.031 2.083 -3.562 1.00 0.00 14 ALA A O 13
ATOM 7881 N N . PRO A 1 15 ? -9.806 0.993 -2.704 1.00 0.00 15 PRO A N 13
ATOM 7882 C CA . PRO A 1 15 ? -9.480 1.289 -1.306 1.00 0.00 15 PRO A CA 13
ATOM 7883 C C . PRO A 1 15 ? -8.239 0.542 -0.829 1.00 0.00 15 PRO A C 13
ATOM 7884 O O . PRO A 1 15 ? -7.609 -0.187 -1.596 1.00 0.00 15 PRO A O 13
ATOM 7895 N N . CYS A 1 16 ? -7.894 0.726 0.440 1.00 0.00 16 CYS A N 13
ATOM 7896 C CA . CYS A 1 16 ? -6.728 0.069 1.019 1.00 0.00 16 CYS A CA 13
ATOM 7897 C C . CYS A 1 16 ? -7.147 -0.953 2.071 1.00 0.00 16 CYS A C 13
ATOM 7898 O O . CYS A 1 16 ? -6.531 -1.055 3.132 1.00 0.00 16 CYS A O 13
ATOM 7906 N N . SER A 1 17 ? -8.198 -1.708 1.769 1.00 0.00 17 SER A N 13
ATOM 7907 C CA . SER A 1 17 ? -8.703 -2.719 2.691 1.00 0.00 17 SER A CA 13
ATOM 7908 C C . SER A 1 17 ? -8.089 -4.083 2.391 1.00 0.00 17 SER A C 13
ATOM 7909 O O . SER A 1 17 ? -7.663 -4.798 3.299 1.00 0.00 17 SER A O 13
ATOM 7917 N N . ARG A 1 18 ? -8.046 -4.437 1.111 1.00 0.00 18 ARG A N 13
ATOM 7918 C CA . ARG A 1 18 ? -7.486 -5.715 0.690 1.00 0.00 18 ARG A CA 13
ATOM 7919 C C . ARG A 1 18 ? -6.420 -5.514 -0.384 1.00 0.00 18 ARG A C 13
ATOM 7920 O O . ARG A 1 18 ? -6.463 -4.546 -1.142 1.00 0.00 18 ARG A O 13
ATOM 7941 N N . GLY A 1 19 ? -5.463 -6.436 -0.441 1.00 0.00 19 GLY A N 13
ATOM 7942 C CA . GLY A 1 19 ? -4.400 -6.341 -1.424 1.00 0.00 19 GLY A CA 13
ATOM 7943 C C . GLY A 1 19 ? -3.335 -5.337 -1.031 1.00 0.00 19 GLY A C 13
ATOM 7944 O O . GLY A 1 19 ? -2.141 -5.603 -1.166 1.00 0.00 19 GLY A O 13
ATOM 7948 N N . SER A 1 20 ? -3.768 -4.178 -0.545 1.00 0.00 20 SER A N 13
ATOM 7949 C CA . SER A 1 20 ? -2.842 -3.127 -0.136 1.00 0.00 20 SER A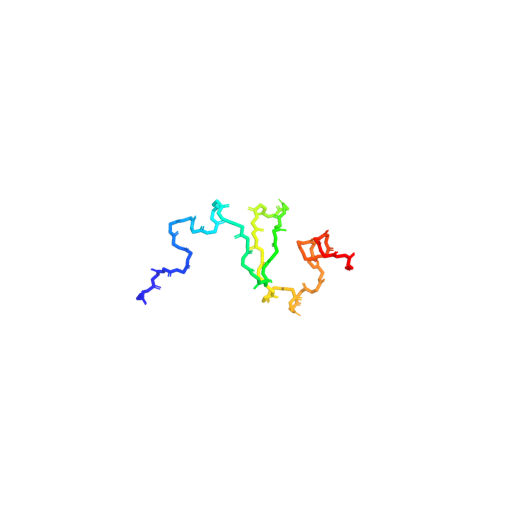 CA 13
ATOM 7950 C C . SER A 1 20 ? -2.991 -2.820 1.351 1.00 0.00 20 SER A C 13
ATOM 7951 O O . SER A 1 20 ? -4.001 -3.159 1.968 1.00 0.00 20 SER A O 13
ATOM 7959 N N . SER A 1 21 ? -1.977 -2.177 1.920 1.00 0.00 21 SER A N 13
ATOM 7960 C CA . SER A 1 21 ? -1.992 -1.827 3.336 1.00 0.00 21 SER A CA 13
ATOM 7961 C C . SER A 1 21 ? -1.601 -0.367 3.539 1.00 0.00 21 SER A C 13
ATOM 7962 O O . SER A 1 21 ? -0.721 0.153 2.852 1.00 0.00 21 SER A O 13
ATOM 7970 N N . TRP A 1 22 ? -2.261 0.290 4.486 1.00 0.00 22 TRP A N 13
ATOM 7971 C CA . TRP A 1 22 ? -1.983 1.691 4.780 1.00 0.00 22 TRP A CA 13
ATOM 7972 C C . TRP A 1 22 ? -0.633 1.844 5.473 1.00 0.00 22 TRP A C 13
ATOM 7973 O O . TRP A 1 22 ? -0.242 1.005 6.284 1.00 0.00 22 TRP A O 13
ATOM 7994 N N . SER A 1 23 ? 0.075 2.922 5.149 1.00 0.00 23 SER A N 13
ATOM 7995 C CA . SER A 1 23 ? 1.383 3.183 5.738 1.00 0.00 23 SER A CA 13
ATOM 7996 C C . SER A 1 23 ? 1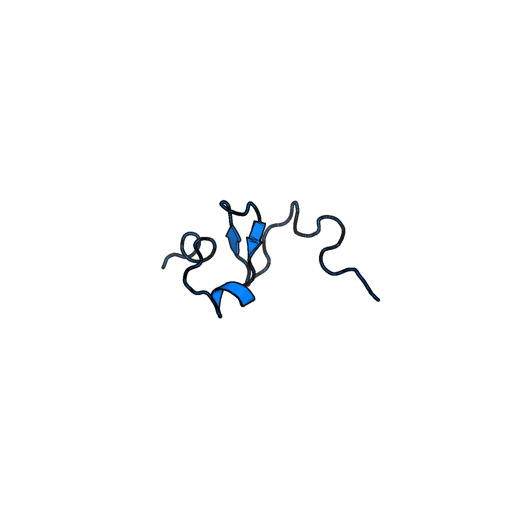.404 4.540 6.434 1.00 0.00 23 SER A C 13
ATOM 7997 O O . SER A 1 23 ? 1.379 5.584 5.783 1.00 0.00 23 SER A O 13
ATOM 8005 N N . ALA A 1 24 ? 1.451 4.517 7.762 1.00 0.00 24 ALA A N 13
ATOM 8006 C CA . ALA A 1 24 ? 1.477 5.744 8.547 1.00 0.00 24 ALA A CA 13
ATOM 8007 C C . ALA A 1 24 ? 2.737 6.554 8.258 1.00 0.00 24 ALA A C 13
ATOM 8008 O O . ALA A 1 24 ? 2.667 7.752 7.984 1.00 0.00 24 ALA A O 13
ATOM 8015 N N . ASP A 1 25 ? 3.887 5.892 8.322 1.00 0.00 25 ASP A N 13
ATOM 8016 C CA . ASP A 1 25 ? 5.163 6.550 8.066 1.00 0.00 25 ASP A CA 13
ATOM 8017 C C . ASP A 1 25 ? 5.179 7.184 6.679 1.00 0.00 25 ASP A C 13
ATOM 8018 O O . ASP A 1 25 ? 5.441 8.379 6.534 1.00 0.00 25 ASP A O 13
ATOM 8027 N N . LEU A 1 26 ? 4.900 6.377 5.662 1.00 0.00 26 LEU A N 13
ATOM 8028 C CA . LEU A 1 26 ? 4.883 6.859 4.285 1.00 0.00 26 LEU A CA 13
ATOM 8029 C C . LEU A 1 26 ? 3.649 7.717 4.023 1.00 0.00 26 LEU A C 13
ATOM 8030 O O . LEU A 1 26 ? 3.644 8.554 3.121 1.00 0.00 26 LEU A O 13
ATOM 8046 N N . ASP A 1 27 ? 2.607 7.503 4.819 1.00 0.00 27 ASP A N 13
ATOM 8047 C CA . ASP A 1 27 ? 1.368 8.260 4.675 1.00 0.00 27 ASP A CA 13
ATOM 8048 C C . ASP A 1 27 ? 0.709 7.972 3.330 1.00 0.00 27 ASP A C 13
ATOM 8049 O O . ASP A 1 27 ? 0.174 8.873 2.683 1.00 0.00 27 ASP A O 13
ATOM 8058 N N . LYS A 1 28 ? 0.750 6.711 2.915 1.00 0.00 28 LYS A N 13
ATOM 8059 C CA . LYS A 1 28 ? 0.157 6.302 1.647 1.00 0.00 28 LYS A CA 13
ATOM 8060 C C . LYS A 1 28 ? -0.187 4.816 1.660 1.00 0.00 28 LYS A C 13
ATOM 8061 O O . LYS A 1 28 ? 0.118 4.108 2.620 1.00 0.00 28 LYS A O 13
ATOM 8080 N N . CYS A 1 29 ? -0.822 4.351 0.590 1.00 0.00 29 CYS A N 13
ATOM 8081 C CA . CYS A 1 29 ? -1.206 2.948 0.479 1.00 0.00 29 CYS A CA 13
ATOM 8082 C C . CYS A 1 29 ? -0.189 2.170 -0.348 1.00 0.00 29 CYS A C 13
ATOM 8083 O O . CYS A 1 29 ? 0.220 2.611 -1.422 1.00 0.00 29 CYS A O 13
ATOM 8091 N N . MET A 1 30 ? 0.216 1.010 0.159 1.00 0.00 30 MET A N 13
ATOM 8092 C CA . MET A 1 30 ? 1.187 0.170 -0.533 1.00 0.00 30 MET A CA 13
ATOM 8093 C C . MET A 1 30 ? 0.558 -1.155 -0.950 1.00 0.00 30 MET A C 13
ATOM 8094 O O . MET A 1 30 ? -0.183 -1.770 -0.183 1.00 0.00 30 MET A O 13
ATOM 8108 N N . ASP A 1 31 ? 0.859 -1.590 -2.169 1.00 0.00 31 ASP A N 13
ATOM 8109 C CA . ASP A 1 31 ? 0.323 -2.843 -2.688 1.00 0.00 31 ASP A CA 13
ATOM 8110 C C . ASP A 1 31 ? 1.197 -4.022 -2.268 1.00 0.00 31 ASP A C 13
ATOM 8111 O O . ASP A 1 31 ? 2.417 -3.894 -2.158 1.00 0.00 31 ASP A O 13
ATOM 8120 N N . CYS A 1 32 ? 0.564 -5.166 -2.036 1.00 0.00 32 CYS A N 13
ATOM 8121 C CA . CYS A 1 32 ? 1.284 -6.368 -1.626 1.00 0.00 32 CYS A CA 13
ATOM 8122 C C . CYS A 1 32 ? 2.482 -6.620 -2.535 1.00 0.00 32 CYS A C 13
ATOM 8123 O O . CYS A 1 32 ? 3.562 -6.983 -2.069 1.00 0.00 32 CYS A O 13
ATOM 8131 N N . ALA A 1 33 ? 2.284 -6.426 -3.835 1.00 0.00 33 ALA A N 13
ATOM 8132 C CA . ALA A 1 33 ? 3.348 -6.632 -4.809 1.00 0.00 33 ALA A CA 13
ATOM 8133 C C . ALA A 1 33 ? 4.672 -6.070 -4.303 1.00 0.00 33 ALA A C 13
ATOM 8134 O O . ALA A 1 33 ? 5.744 -6.516 -4.713 1.00 0.00 33 ALA A O 13
ATOM 8141 N N . SER A 1 34 ? 4.591 -5.089 -3.410 1.00 0.00 34 SER A N 13
ATOM 8142 C CA . SER A 1 34 ? 5.783 -4.463 -2.851 1.00 0.00 34 SER A CA 13
ATOM 8143 C C . SER A 1 34 ? 6.318 -5.269 -1.671 1.00 0.00 34 SER A C 13
ATOM 8144 O O . SER A 1 34 ? 7.529 -5.383 -1.481 1.00 0.00 34 SER A O 13
ATOM 8152 N N . CYS A 1 35 ? 5.406 -5.826 -0.882 1.00 0.00 35 CYS A N 13
ATOM 8153 C CA . CYS A 1 35 ? 5.784 -6.621 0.281 1.00 0.00 35 CYS A CA 13
ATOM 8154 C C . CYS A 1 35 ? 6.401 -7.949 -0.146 1.00 0.00 35 CYS A C 13
ATOM 8155 O O . CYS A 1 35 ? 7.260 -8.496 0.546 1.00 0.00 35 CYS A O 13
ATOM 8163 N N . ARG A 1 36 ? 5.956 -8.462 -1.288 1.00 0.00 36 ARG A N 13
ATOM 8164 C CA . ARG A 1 36 ? 6.463 -9.727 -1.806 1.00 0.00 36 ARG A CA 13
ATOM 8165 C C . ARG A 1 36 ? 7.989 -9.731 -1.835 1.00 0.00 36 ARG A C 13
ATOM 8166 O O . ARG A 1 36 ? 8.626 -10.668 -1.355 1.00 0.00 36 ARG A O 13
ATOM 8187 N N . ALA A 1 37 ? 8.567 -8.677 -2.401 1.00 0.00 37 ALA A N 13
ATOM 8188 C CA . ALA A 1 37 ? 10.017 -8.558 -2.491 1.00 0.00 37 ALA A CA 13
ATOM 8189 C C . ALA A 1 37 ? 10.598 -7.947 -1.220 1.00 0.00 37 ALA A C 13
ATOM 8190 O O . ALA A 1 37 ? 11.654 -8.364 -0.746 1.00 0.00 37 ALA A O 13
ATOM 8197 N N . ARG A 1 38 ? 9.901 -6.955 -0.674 1.00 0.00 38 ARG A N 13
ATOM 8198 C CA . ARG A 1 38 ? 10.349 -6.285 0.540 1.00 0.00 38 ARG A CA 13
ATOM 8199 C C . ARG A 1 38 ? 9.427 -6.610 1.712 1.00 0.00 38 ARG A C 13
ATOM 8200 O O . ARG A 1 38 ? 8.509 -5.857 2.038 1.00 0.00 38 ARG A O 13
ATOM 8221 N N . PRO A 1 39 ? 9.676 -7.757 2.360 1.00 0.00 39 PRO A N 13
ATOM 8222 C CA . PRO A 1 39 ? 8.879 -8.208 3.506 1.00 0.00 39 PRO A CA 13
ATOM 8223 C C . PRO A 1 39 ? 9.104 -7.346 4.743 1.00 0.00 39 PRO A C 13
ATOM 8224 O O . PRO A 1 39 ? 8.313 -7.378 5.687 1.00 0.00 39 PRO A O 13
ATOM 8235 N N . HIS A 1 40 ? 10.187 -6.575 4.733 1.00 0.00 40 HIS A N 13
ATOM 8236 C CA . HIS A 1 40 ? 10.515 -5.703 5.855 1.00 0.00 40 HIS A CA 13
ATOM 8237 C C . HIS A 1 40 ? 9.783 -4.369 5.739 1.00 0.00 40 HIS A C 13
ATOM 8238 O O . HIS A 1 40 ? 10.322 -3.321 6.096 1.00 0.00 40 HIS A O 13
ATOM 8252 N N . SER A 1 41 ? 8.553 -4.416 5.236 1.00 0.00 41 SER A N 13
ATOM 8253 C CA . SER A 1 41 ? 7.750 -3.211 5.068 1.00 0.00 41 SER A CA 13
ATOM 8254 C C . SER A 1 41 ? 7.045 -2.842 6.370 1.00 0.00 41 SER A C 13
ATOM 8255 O O . SER A 1 41 ? 6.575 -3.712 7.103 1.00 0.00 41 SER A O 13
ATOM 8263 N N . ASP A 1 42 ? 6.977 -1.545 6.652 1.00 0.00 42 ASP A N 13
ATOM 8264 C CA . ASP A 1 42 ? 6.330 -1.059 7.864 1.00 0.00 42 ASP A CA 13
ATOM 8265 C C . ASP A 1 42 ? 4.816 -1.220 7.774 1.00 0.00 42 ASP A C 13
ATOM 8266 O O . ASP A 1 42 ? 4.162 -1.599 8.746 1.00 0.00 42 ASP A O 13
ATOM 8275 N N . PHE A 1 43 ? 4.264 -0.929 6.601 1.00 0.00 43 PHE A N 13
ATOM 8276 C CA . PHE A 1 43 ? 2.826 -1.040 6.384 1.00 0.00 43 PHE A CA 13
ATOM 8277 C C . PHE A 1 43 ? 2.370 -2.492 6.494 1.00 0.00 43 PHE A C 13
ATOM 8278 O O . PHE A 1 43 ? 1.180 -2.769 6.654 1.00 0.00 43 PHE A O 13
ATOM 8295 N N . CYS A 1 44 ? 3.322 -3.413 6.406 1.00 0.00 44 CYS A N 13
ATOM 8296 C CA . CYS A 1 44 ? 3.019 -4.837 6.494 1.00 0.00 44 CYS A CA 13
ATOM 8297 C C . CYS A 1 44 ? 3.377 -5.385 7.872 1.00 0.00 44 CYS A C 13
ATOM 8298 O O . CYS A 1 44 ? 2.798 -6.372 8.328 1.00 0.00 44 CYS A O 13
ATOM 8306 N N . LEU A 1 45 ? 4.334 -4.740 8.529 1.00 0.00 45 LEU A N 13
ATOM 8307 C CA . LEU A 1 45 ? 4.770 -5.163 9.855 1.00 0.00 45 LEU A CA 13
ATOM 8308 C C . LEU A 1 45 ? 3.789 -4.698 10.926 1.00 0.00 45 LEU A C 13
ATOM 8309 O O . LEU A 1 45 ? 3.333 -5.489 11.751 1.00 0.00 45 LEU A O 13
ATOM 8325 N N . GLY A 1 46 ? 3.465 -3.409 10.905 1.00 0.00 46 GLY A N 13
ATOM 8326 C CA . GLY A 1 46 ? 2.537 -2.861 11.877 1.00 0.00 46 GLY A CA 13
ATOM 8327 C C . GLY A 1 46 ? 1.123 -3.367 11.679 1.00 0.00 46 GLY A C 13
ATOM 8328 O O . GLY A 1 46 ? 0.296 -3.292 12.588 1.00 0.00 46 GLY A O 13
ATOM 8332 N N . CYS A 1 47 ? 0.843 -3.882 10.487 1.00 0.00 47 CYS A N 13
ATOM 8333 C CA . CYS A 1 47 ? -0.484 -4.401 10.171 1.00 0.00 47 CYS A CA 13
ATOM 8334 C C . CYS A 1 47 ? -0.534 -5.914 10.357 1.00 0.00 47 CYS A C 13
ATOM 8335 O O . CYS A 1 47 ? -0.481 -6.671 9.387 1.00 0.00 47 CYS A O 13
ATOM 8343 N N . ALA A 1 48 ? -0.635 -6.348 11.609 1.00 0.00 48 ALA A N 13
ATOM 8344 C CA . ALA A 1 48 ? -0.693 -7.770 11.922 1.00 0.00 48 ALA A CA 13
ATOM 8345 C C . ALA A 1 48 ? -1.839 -8.075 12.881 1.00 0.00 48 ALA A C 13
ATOM 8346 O O . ALA A 1 48 ? -1.817 -7.663 14.040 1.00 0.00 48 ALA A O 13
ATOM 8353 N N . ALA A 1 49 ? -2.839 -8.799 12.389 1.00 0.00 49 ALA A N 13
ATOM 8354 C CA . ALA A 1 49 ? -3.993 -9.160 13.203 1.00 0.00 49 ALA A CA 13
ATOM 8355 C C . ALA A 1 49 ? -3.875 -10.589 13.721 1.00 0.00 49 ALA A C 13
ATOM 8356 O O . ALA A 1 49 ? -3.615 -11.517 12.956 1.00 0.00 49 ALA A O 13
ATOM 8363 N N . ALA A 1 50 ? -4.065 -10.758 15.025 1.00 0.00 50 ALA A N 13
ATOM 8364 C CA . ALA A 1 50 ? -3.981 -12.075 15.645 1.00 0.00 50 ALA A CA 13
ATOM 8365 C C . ALA A 1 50 ? -4.909 -13.068 14.954 1.00 0.00 50 ALA A C 13
ATOM 8366 O O . ALA A 1 50 ? -5.179 -14.149 15.479 1.00 0.00 50 ALA A O 13
ATOM 8373 N N . GLY A 1 1 ? -6.682 -12.479 -21.024 1.00 0.00 1 GLY A N 14
ATOM 8374 C CA . GLY A 1 1 ? -6.212 -11.763 -19.852 1.00 0.00 1 GLY A CA 14
ATOM 8375 C C . GLY A 1 1 ? -7.322 -11.003 -19.153 1.00 0.00 1 GLY A C 14
ATOM 8376 O O . GLY A 1 1 ? -8.447 -10.939 -19.649 1.00 0.00 1 GLY A O 14
ATOM 8380 N N . SER A 1 2 ? -7.006 -10.428 -17.997 1.00 0.00 2 SER A N 14
ATOM 8381 C CA . SER A 1 2 ? -7.987 -9.673 -17.226 1.00 0.00 2 SER A CA 14
ATOM 8382 C C . SER A 1 2 ? -8.470 -8.454 -18.006 1.00 0.00 2 SER A C 14
ATOM 8383 O O . SER A 1 2 ? -7.872 -7.381 -17.933 1.00 0.00 2 SER A O 14
ATOM 8391 N N . SER A 1 3 ? -9.556 -8.629 -18.752 1.00 0.00 3 SER A N 14
ATOM 8392 C CA . SER A 1 3 ? -10.119 -7.545 -19.549 1.00 0.00 3 SER A CA 14
ATOM 8393 C C . SER A 1 3 ? -10.081 -6.228 -18.779 1.00 0.00 3 SER A C 14
ATOM 8394 O O . SER A 1 3 ? -10.847 -6.024 -17.838 1.00 0.00 3 SER A O 14
ATOM 8402 N N . GLY A 1 4 ? -9.182 -5.337 -19.186 1.00 0.00 4 GLY A N 14
ATOM 8403 C CA . GLY A 1 4 ? -9.060 -4.051 -18.524 1.00 0.00 4 GLY A CA 14
ATOM 8404 C C . GLY A 1 4 ? -7.689 -3.842 -17.913 1.00 0.00 4 GLY A C 14
ATOM 8405 O O . GLY A 1 4 ? -6.711 -3.618 -18.626 1.00 0.00 4 GLY A O 14
ATOM 8409 N N . SER A 1 5 ? -7.616 -3.913 -16.588 1.00 0.00 5 SER A N 14
ATOM 8410 C CA . SER A 1 5 ? -6.356 -3.724 -15.880 1.00 0.00 5 SER A CA 14
ATOM 8411 C C . SER A 1 5 ? -5.646 -2.462 -16.361 1.00 0.00 5 SER A C 14
ATOM 8412 O O . SER A 1 5 ? -4.434 -2.461 -16.574 1.00 0.00 5 SER A O 14
ATOM 8420 N N . SER A 1 6 ? -6.412 -1.389 -16.531 1.00 0.00 6 SER A N 14
ATOM 8421 C CA . SER A 1 6 ? -5.858 -0.120 -16.991 1.00 0.00 6 SER A CA 14
ATOM 8422 C C . SER A 1 6 ? -5.597 0.817 -15.815 1.00 0.00 6 SER A C 14
ATOM 8423 O O . SER A 1 6 ? -4.508 1.374 -15.682 1.00 0.00 6 SER A O 14
ATOM 8431 N N . GLY A 1 7 ? -6.605 0.985 -14.965 1.00 0.00 7 GLY A N 14
ATOM 8432 C CA . GLY A 1 7 ? -6.465 1.855 -13.812 1.00 0.00 7 GLY A CA 14
ATOM 8433 C C . GLY A 1 7 ? -6.500 3.323 -14.185 1.00 0.00 7 GLY A C 14
ATOM 8434 O O . GLY A 1 7 ? -5.936 3.724 -15.203 1.00 0.00 7 GLY A O 14
ATOM 8438 N N . GLU A 1 8 ? -7.165 4.127 -13.361 1.00 0.00 8 GLU A N 14
ATOM 8439 C CA . GLU A 1 8 ? -7.273 5.559 -13.613 1.00 0.00 8 GLU A CA 14
ATOM 8440 C C . GLU A 1 8 ? -6.537 6.357 -12.540 1.00 0.00 8 GLU A C 14
ATOM 8441 O O . GLU A 1 8 ? -7.025 6.507 -11.421 1.00 0.00 8 GLU A O 14
ATOM 8453 N N . GLN A 1 9 ? -5.360 6.865 -12.892 1.00 0.00 9 GLN A N 14
ATOM 8454 C CA . GLN A 1 9 ? -4.557 7.647 -11.959 1.00 0.00 9 GLN A CA 14
ATOM 8455 C C . GLN A 1 9 ? -5.245 8.964 -11.619 1.00 0.00 9 GLN A C 14
ATOM 8456 O O . GLN A 1 9 ? -5.955 9.537 -12.445 1.00 0.00 9 GLN A O 14
ATOM 8470 N N . ALA A 1 10 ? -5.031 9.439 -10.396 1.00 0.00 10 ALA A N 14
ATOM 8471 C CA . ALA A 1 10 ? -5.630 10.690 -9.946 1.00 0.00 10 ALA A CA 14
ATOM 8472 C C . ALA A 1 10 ? -4.607 11.559 -9.224 1.00 0.00 10 ALA A C 14
ATOM 8473 O O . ALA A 1 10 ? -3.710 11.067 -8.540 1.00 0.00 10 ALA A O 14
ATOM 8480 N N . PRO A 1 11 ? -4.742 12.885 -9.378 1.00 0.00 11 PRO A N 14
ATOM 8481 C CA . PRO A 1 11 ? -3.838 13.851 -8.748 1.00 0.00 11 PRO A CA 14
ATOM 8482 C C . PRO A 1 11 ? -4.016 13.911 -7.235 1.00 0.00 11 PRO A C 14
ATOM 8483 O O . PRO A 1 11 ? -3.112 14.321 -6.509 1.00 0.00 11 PRO A O 14
ATOM 8494 N N . GLY A 1 12 ? -5.190 13.497 -6.765 1.00 0.00 12 GLY A N 14
ATOM 8495 C CA . GLY A 1 12 ? -5.465 13.511 -5.340 1.00 0.00 12 GLY A CA 14
ATOM 8496 C C . GLY A 1 12 ? -4.874 12.313 -4.624 1.00 0.00 12 GLY A C 14
ATOM 8497 O O . GLY A 1 12 ? -3.881 11.739 -5.071 1.00 0.00 12 GLY A O 14
ATOM 8501 N N . THR A 1 13 ? -5.486 11.933 -3.506 1.00 0.00 13 THR A N 14
ATOM 8502 C CA . THR A 1 13 ? -5.014 10.797 -2.725 1.00 0.00 13 THR A CA 14
ATOM 8503 C C . THR A 1 13 ? -6.175 9.915 -2.280 1.00 0.00 13 THR A C 14
ATOM 8504 O O . THR A 1 13 ? -7.326 10.348 -2.269 1.00 0.00 13 THR A O 14
ATOM 8515 N N . ALA A 1 14 ? -5.864 8.676 -1.914 1.00 0.00 14 ALA A N 14
ATOM 8516 C CA . ALA A 1 14 ? -6.881 7.734 -1.466 1.00 0.00 14 ALA A CA 14
ATOM 8517 C C . ALA A 1 14 ? -6.250 6.536 -0.764 1.00 0.00 14 ALA A C 14
ATOM 8518 O O . ALA A 1 14 ? -5.164 6.078 -1.121 1.00 0.00 14 ALA A O 14
ATOM 8525 N N . PRO A 1 15 ? -6.943 6.016 0.260 1.00 0.00 15 PRO A N 14
ATOM 8526 C CA . PRO A 1 15 ? -6.468 4.865 1.034 1.00 0.00 15 PRO A CA 14
ATOM 8527 C C . PRO A 1 15 ? -6.501 3.572 0.227 1.00 0.00 15 PRO A C 14
ATOM 8528 O O . PRO A 1 15 ? -6.846 3.575 -0.955 1.00 0.00 15 PRO A O 14
ATOM 8539 N N . CYS A 1 16 ? -6.139 2.468 0.873 1.00 0.00 16 CYS A N 14
ATOM 8540 C CA . CYS A 1 16 ? -6.127 1.167 0.215 1.00 0.00 16 CYS A CA 14
ATOM 8541 C C . CYS A 1 16 ? -7.532 0.764 -0.221 1.00 0.00 16 CYS A C 14
ATOM 8542 O O . CYS A 1 16 ? -8.512 1.054 0.465 1.00 0.00 16 CYS A O 14
ATOM 8550 N N . SER A 1 17 ? -7.622 0.097 -1.367 1.00 0.00 17 SER A N 14
ATOM 8551 C CA . SER A 1 17 ? -8.908 -0.340 -1.898 1.00 0.00 17 SER A CA 14
ATOM 8552 C C . SER A 1 17 ? -9.025 -1.861 -1.854 1.00 0.00 17 SER A C 14
ATOM 8553 O O . SER A 1 17 ? -9.950 -2.406 -1.252 1.00 0.00 17 SER A O 14
ATOM 8561 N N . ARG A 1 18 ? -8.080 -2.540 -2.496 1.00 0.00 18 ARG A N 14
ATOM 8562 C CA . ARG A 1 18 ? -8.077 -3.997 -2.532 1.00 0.00 18 ARG A CA 14
ATOM 8563 C C . ARG A 1 18 ? -6.678 -4.530 -2.828 1.00 0.00 18 ARG A C 14
ATOM 8564 O O . ARG A 1 18 ? -6.090 -4.220 -3.863 1.00 0.00 18 ARG A O 14
ATOM 8585 N N . GLY A 1 19 ? -6.151 -5.335 -1.909 1.00 0.00 19 GLY A N 14
ATOM 8586 C CA . GLY A 1 19 ? -4.825 -5.898 -2.089 1.00 0.00 19 GLY A CA 14
ATOM 8587 C C . GLY A 1 19 ? -3.726 -4.899 -1.789 1.00 0.00 19 GLY A C 14
ATOM 8588 O O . GLY A 1 19 ? -2.796 -4.733 -2.578 1.00 0.00 19 GLY A O 14
ATOM 8592 N N . SER A 1 20 ? -3.832 -4.230 -0.645 1.00 0.00 20 SER A N 14
ATOM 8593 C CA . SER A 1 20 ? -2.841 -3.238 -0.245 1.00 0.00 20 SER A CA 14
ATOM 8594 C C . SER A 1 20 ? -2.880 -3.009 1.263 1.00 0.00 20 SER A C 14
ATOM 8595 O O . SER A 1 20 ? -3.828 -3.408 1.938 1.00 0.00 20 SER A O 14
ATOM 8603 N N . SER A 1 21 ? -1.841 -2.363 1.784 1.00 0.00 21 SER A N 14
ATOM 8604 C CA . SER A 1 21 ? -1.753 -2.083 3.212 1.00 0.00 21 SER A CA 14
ATOM 8605 C C . SER A 1 21 ? -1.380 -0.625 3.459 1.00 0.00 21 SER A C 14
ATOM 8606 O O . SER A 1 21 ? -0.475 -0.088 2.819 1.00 0.00 21 SER A O 14
ATOM 8614 N N . TRP A 1 22 ? -2.083 0.010 4.389 1.00 0.00 22 TRP A N 14
ATOM 8615 C CA . TRP A 1 22 ? -1.826 1.407 4.720 1.00 0.00 22 TRP A CA 14
ATOM 8616 C C . TRP A 1 22 ? -0.450 1.572 5.355 1.00 0.00 22 TRP A C 14
ATOM 8617 O O . TRP A 1 22 ? 0.027 0.685 6.064 1.00 0.00 22 TRP A O 14
ATOM 8638 N N . SER A 1 23 ? 0.184 2.711 5.097 1.00 0.00 23 SER A N 14
ATOM 8639 C CA . SER A 1 23 ? 1.508 2.989 5.641 1.00 0.00 23 SER A CA 14
ATOM 8640 C C . SER A 1 23 ? 1.503 4.285 6.446 1.00 0.00 23 SER A C 14
ATOM 8641 O O . SER A 1 23 ? 1.288 5.367 5.900 1.00 0.00 23 SER A O 14
ATOM 8649 N N . ALA A 1 24 ? 1.742 4.167 7.748 1.00 0.00 24 ALA A N 14
ATOM 8650 C CA . ALA A 1 24 ? 1.768 5.328 8.629 1.00 0.00 24 ALA A CA 14
ATOM 8651 C C . ALA A 1 24 ? 3.001 6.187 8.370 1.00 0.00 24 ALA A C 14
ATOM 8652 O O . ALA A 1 24 ? 2.915 7.414 8.320 1.00 0.00 24 ALA A O 14
ATOM 8659 N N . ASP A 1 25 ? 4.146 5.534 8.207 1.00 0.00 25 ASP A N 14
ATOM 8660 C CA . ASP A 1 25 ? 5.398 6.239 7.952 1.00 0.00 25 ASP A CA 14
ATOM 8661 C C . ASP A 1 25 ? 5.365 6.931 6.593 1.00 0.00 25 ASP A C 14
ATOM 8662 O O . ASP A 1 25 ? 5.662 8.122 6.484 1.00 0.00 25 ASP A O 14
ATOM 8671 N N . LEU A 1 26 ? 5.003 6.179 5.560 1.00 0.00 26 LEU A N 14
ATOM 8672 C CA . LEU A 1 26 ? 4.932 6.720 4.207 1.00 0.00 26 LEU A CA 14
ATOM 8673 C C . LEU A 1 26 ? 3.674 7.563 4.023 1.00 0.00 26 LEU A C 14
ATOM 8674 O O . LEU A 1 26 ? 3.616 8.425 3.145 1.00 0.00 26 LEU A O 14
ATOM 8690 N N . ASP A 1 27 ? 2.672 7.311 4.857 1.00 0.00 27 ASP A N 14
ATOM 8691 C CA . ASP A 1 27 ? 1.416 8.049 4.789 1.00 0.00 27 ASP A CA 14
ATOM 8692 C C . ASP A 1 27 ? 0.695 7.775 3.473 1.00 0.00 27 ASP A C 14
ATOM 8693 O O . ASP A 1 27 ? 0.074 8.666 2.895 1.00 0.00 27 ASP A O 14
ATOM 8702 N N . LYS A 1 28 ? 0.784 6.535 3.003 1.00 0.00 28 LYS A N 14
ATOM 8703 C CA . LYS A 1 28 ? 0.141 6.141 1.755 1.00 0.00 28 LYS A CA 14
ATOM 8704 C C . LYS A 1 28 ? -0.166 4.647 1.749 1.00 0.00 28 LYS A C 14
ATOM 8705 O O . LYS A 1 28 ? 0.224 3.920 2.663 1.00 0.00 28 LYS A O 14
ATOM 8724 N N . CYS A 1 29 ? -0.865 4.196 0.713 1.00 0.00 29 CYS A N 14
ATOM 8725 C CA . CYS A 1 29 ? -1.223 2.787 0.588 1.00 0.00 29 CYS A CA 14
ATOM 8726 C C . CYS A 1 29 ? -0.254 2.060 -0.339 1.00 0.00 29 CYS A C 14
ATOM 8727 O O . CYS A 1 29 ? -0.017 2.492 -1.467 1.00 0.00 29 CYS A O 14
ATOM 8735 N N . MET A 1 30 ? 0.303 0.955 0.145 1.00 0.00 30 MET A N 14
ATOM 8736 C CA . MET A 1 30 ? 1.246 0.168 -0.641 1.00 0.00 30 MET A CA 14
ATOM 8737 C C . MET A 1 30 ? 0.613 -1.141 -1.100 1.00 0.00 30 MET A C 14
ATOM 8738 O O . MET A 1 30 ? -0.125 -1.781 -0.350 1.00 0.00 30 MET A O 14
ATOM 8752 N N . ASP A 1 31 ? 0.905 -1.534 -2.335 1.00 0.00 31 ASP A N 14
ATOM 8753 C CA . ASP A 1 31 ? 0.364 -2.767 -2.893 1.00 0.00 31 ASP A CA 14
ATOM 8754 C C . ASP A 1 31 ? 1.176 -3.974 -2.433 1.00 0.00 31 ASP A C 14
ATOM 8755 O O . ASP A 1 31 ? 2.379 -3.869 -2.190 1.00 0.00 31 ASP A O 14
ATOM 8764 N N . CYS A 1 32 ? 0.511 -5.118 -2.314 1.00 0.00 32 CYS A N 14
ATOM 8765 C CA . CYS A 1 32 ? 1.171 -6.344 -1.881 1.00 0.00 32 CYS A CA 14
ATOM 8766 C C . CYS A 1 32 ? 2.456 -6.577 -2.668 1.00 0.00 32 CYS A C 14
ATOM 8767 O O . CYS A 1 32 ? 3.476 -6.977 -2.106 1.00 0.00 32 CYS A O 14
ATOM 8775 N N . ALA A 1 33 ? 2.400 -6.326 -3.971 1.00 0.00 33 ALA A N 14
ATOM 8776 C CA . ALA A 1 33 ? 3.559 -6.508 -4.836 1.00 0.00 33 ALA A CA 14
ATOM 8777 C C . ALA A 1 33 ? 4.819 -5.939 -4.191 1.00 0.00 33 ALA A C 14
ATOM 8778 O O . ALA A 1 33 ? 5.926 -6.411 -4.448 1.00 0.00 33 ALA A O 14
ATOM 8785 N N . SER A 1 34 ? 4.642 -4.922 -3.354 1.00 0.00 34 SER A N 14
ATOM 8786 C CA . SER A 1 34 ? 5.766 -4.285 -2.677 1.00 0.00 34 SER A CA 14
ATOM 8787 C C . SER A 1 34 ? 6.230 -5.124 -1.490 1.00 0.00 34 SER A C 14
ATOM 8788 O O . SER A 1 34 ? 7.424 -5.199 -1.198 1.00 0.00 34 SER A O 14
ATOM 8796 N N . CYS A 1 35 ? 5.278 -5.753 -0.809 1.00 0.00 35 CYS A N 14
ATOM 8797 C CA . CYS A 1 35 ? 5.588 -6.586 0.347 1.00 0.00 35 CYS A CA 14
ATOM 8798 C C . CYS A 1 35 ? 6.173 -7.925 -0.089 1.00 0.00 35 CYS A C 14
ATOM 8799 O O . CYS A 1 35 ? 6.969 -8.529 0.630 1.00 0.00 35 CYS A O 14
ATOM 8807 N N . ARG A 1 36 ? 5.772 -8.384 -1.270 1.00 0.00 36 ARG A N 14
ATOM 8808 C CA . ARG A 1 36 ? 6.254 -9.653 -1.801 1.00 0.00 36 ARG A CA 14
ATOM 8809 C C . ARG A 1 36 ? 7.779 -9.692 -1.814 1.00 0.00 36 ARG A C 14
ATOM 8810 O O . ARG A 1 36 ? 8.390 -10.638 -1.317 1.00 0.00 36 ARG A O 14
ATOM 8831 N N . ALA A 1 37 ? 8.387 -8.659 -2.388 1.00 0.00 37 ALA A N 14
ATOM 8832 C CA . ALA A 1 37 ? 9.840 -8.575 -2.465 1.00 0.00 37 ALA A CA 14
ATOM 8833 C C . ALA A 1 37 ? 10.428 -8.021 -1.171 1.00 0.00 37 ALA A C 14
ATOM 8834 O O . ALA A 1 37 ? 11.507 -8.430 -0.743 1.00 0.00 37 ALA A O 14
ATOM 8841 N N . ARG A 1 38 ? 9.711 -7.087 -0.554 1.00 0.00 38 ARG A N 14
ATOM 8842 C CA . ARG A 1 38 ? 10.162 -6.476 0.690 1.00 0.00 38 ARG A CA 14
ATOM 8843 C C . ARG A 1 38 ? 9.151 -6.709 1.809 1.00 0.00 38 ARG A C 14
ATOM 8844 O O . ARG A 1 38 ? 8.301 -5.866 2.096 1.00 0.00 38 ARG A O 14
ATOM 8865 N N . PRO A 1 39 ? 9.244 -7.880 2.456 1.00 0.00 39 PRO A N 14
ATOM 8866 C CA . PRO A 1 39 ? 8.345 -8.251 3.553 1.00 0.00 39 PRO A CA 14
ATOM 8867 C C . PRO A 1 39 ? 8.593 -7.425 4.811 1.00 0.00 39 PRO A C 14
ATOM 8868 O O . PRO A 1 39 ? 7.753 -7.375 5.709 1.00 0.00 39 PRO A O 14
ATOM 8879 N N . HIS A 1 40 ? 9.753 -6.778 4.868 1.00 0.00 40 HIS A N 14
ATOM 8880 C CA . HIS A 1 40 ? 10.111 -5.952 6.016 1.00 0.00 40 HIS A CA 14
ATOM 8881 C C . HIS A 1 40 ? 9.517 -4.553 5.886 1.00 0.00 40 HIS A C 14
ATOM 8882 O O . HIS A 1 40 ? 10.135 -3.566 6.286 1.00 0.00 40 HIS A O 14
ATOM 8896 N N . SER A 1 41 ? 8.316 -4.475 5.323 1.00 0.00 41 SER A N 14
ATOM 8897 C CA . SER A 1 41 ? 7.641 -3.197 5.136 1.00 0.00 41 SER A CA 14
ATOM 8898 C C . SER A 1 41 ? 6.945 -2.756 6.420 1.00 0.00 41 SER A C 14
ATOM 8899 O O . SER A 1 41 ? 6.371 -3.574 7.140 1.00 0.00 41 SER A O 14
ATOM 8907 N N . ASP A 1 42 ? 7.001 -1.459 6.700 1.00 0.00 42 ASP A N 14
ATOM 8908 C CA . ASP A 1 42 ? 6.375 -0.908 7.897 1.00 0.00 42 ASP A CA 14
ATOM 8909 C C . ASP A 1 42 ? 4.856 -1.023 7.819 1.00 0.00 42 ASP A C 14
ATOM 8910 O O . ASP A 1 42 ? 4.192 -1.302 8.817 1.00 0.00 42 ASP A O 14
ATOM 8919 N N . PHE A 1 43 ? 4.312 -0.805 6.626 1.00 0.00 43 PHE A N 14
ATOM 8920 C CA . PHE A 1 43 ? 2.871 -0.881 6.417 1.00 0.00 43 PHE A CA 14
ATOM 8921 C C . PHE A 1 43 ? 2.376 -2.317 6.565 1.00 0.00 43 PHE A C 14
ATOM 8922 O O . PHE A 1 43 ? 1.191 -2.555 6.804 1.00 0.00 43 PHE A O 14
ATOM 8939 N N . CYS A 1 44 ? 3.291 -3.269 6.420 1.00 0.00 44 CYS A N 14
ATOM 8940 C CA . CYS A 1 44 ? 2.948 -4.683 6.535 1.00 0.00 44 CYS A CA 14
ATOM 8941 C C . CYS A 1 44 ? 3.293 -5.214 7.923 1.00 0.00 44 CYS A C 14
ATOM 8942 O O . CYS A 1 44 ? 2.683 -6.171 8.402 1.00 0.00 44 CYS A O 14
ATOM 8950 N N . LEU A 1 45 ? 4.275 -4.589 8.563 1.00 0.00 45 LEU A N 14
ATOM 8951 C CA . LEU A 1 45 ? 4.703 -5.000 9.895 1.00 0.00 45 LEU A CA 14
ATOM 8952 C C . LEU A 1 45 ? 3.788 -4.414 10.966 1.00 0.00 45 LEU A C 14
ATOM 8953 O O . LEU A 1 45 ? 3.285 -5.132 11.828 1.00 0.00 45 LEU A O 14
ATOM 8969 N N . GLY A 1 46 ? 3.576 -3.102 10.903 1.00 0.00 46 GLY A N 14
ATOM 8970 C CA . GLY A 1 46 ? 2.720 -2.442 11.871 1.00 0.00 46 GLY A CA 14
ATOM 8971 C C . GLY A 1 46 ? 1.269 -2.862 11.744 1.00 0.00 46 GLY A C 14
ATOM 8972 O O . GLY A 1 46 ? 0.490 -2.719 12.687 1.00 0.00 46 GLY A O 14
ATOM 8976 N N . CYS A 1 47 ? 0.905 -3.379 10.576 1.00 0.00 47 CYS A N 14
ATOM 8977 C CA . CYS A 1 47 ? -0.464 -3.818 10.327 1.00 0.00 47 CYS A CA 14
ATOM 8978 C C . CYS A 1 47 ? -0.712 -5.194 10.937 1.00 0.00 47 CYS A C 14
ATOM 8979 O O . CYS A 1 47 ? -1.720 -5.413 11.609 1.00 0.00 47 CYS A O 14
ATOM 8987 N N . ALA A 1 48 ? 0.213 -6.118 10.697 1.00 0.00 48 ALA A N 14
ATOM 8988 C CA . ALA A 1 48 ? 0.094 -7.472 11.223 1.00 0.00 48 ALA A CA 14
ATOM 8989 C C . ALA A 1 48 ? -0.418 -7.461 12.659 1.00 0.00 48 ALA A C 14
ATOM 8990 O O . ALA A 1 48 ? -0.062 -6.586 13.448 1.00 0.00 48 ALA A O 14
ATOM 8997 N N . ALA A 1 49 ? -1.257 -8.436 12.990 1.00 0.00 49 ALA A N 14
ATOM 8998 C CA . ALA A 1 49 ? -1.818 -8.539 14.332 1.00 0.00 49 ALA A CA 14
ATOM 8999 C C . ALA A 1 49 ? -2.090 -9.993 14.704 1.00 0.00 49 ALA A C 14
ATOM 9000 O O . ALA A 1 49 ? -3.013 -10.615 14.180 1.00 0.00 49 ALA A O 14
ATOM 9007 N N . ALA A 1 50 ? -1.279 -10.528 15.611 1.00 0.00 50 ALA A N 14
ATOM 9008 C CA . ALA A 1 50 ? -1.434 -11.908 16.054 1.00 0.00 50 ALA A CA 14
ATOM 9009 C C . ALA A 1 50 ? -2.860 -12.179 16.519 1.00 0.00 50 ALA A C 14
ATOM 9010 O O . ALA A 1 50 ? -3.634 -12.841 15.825 1.00 0.00 50 ALA A O 14
ATOM 9017 N N . GLY A 1 1 ? -17.752 19.406 -36.208 1.00 0.00 1 GLY A N 15
ATOM 9018 C CA . GLY A 1 1 ? -17.976 18.821 -34.899 1.00 0.00 1 GLY A CA 15
ATOM 9019 C C . GLY A 1 1 ? -16.826 19.074 -33.946 1.00 0.00 1 GLY A C 15
ATOM 9020 O O . GLY A 1 1 ? -15.669 18.814 -34.275 1.00 0.00 1 GLY A O 15
ATOM 9024 N N . SER A 1 2 ? -17.143 19.585 -32.760 1.00 0.00 2 SER A N 15
ATOM 9025 C CA . SER A 1 2 ? -16.126 19.878 -31.757 1.00 0.00 2 SER A CA 15
ATOM 9026 C C . SER A 1 2 ? -15.835 18.649 -30.902 1.00 0.00 2 SER A C 15
ATOM 9027 O O . SER A 1 2 ? -16.734 18.087 -30.277 1.00 0.00 2 SER A O 15
ATOM 9035 N N . SER A 1 3 ? -14.571 18.236 -30.881 1.00 0.00 3 SER A N 15
ATOM 9036 C CA . SER A 1 3 ? -14.161 17.071 -30.106 1.00 0.00 3 SER A CA 15
ATOM 9037 C C . SER A 1 3 ? -13.499 17.494 -28.798 1.00 0.00 3 SER A C 15
ATOM 9038 O O . SER A 1 3 ? -12.659 18.393 -28.776 1.00 0.00 3 SER A O 15
ATOM 9046 N N . GLY A 1 4 ? -13.885 16.838 -27.708 1.00 0.00 4 GLY A N 15
ATOM 9047 C CA . GLY A 1 4 ? -13.320 17.159 -26.410 1.00 0.00 4 GLY A CA 15
ATOM 9048 C C . GLY A 1 4 ? -13.366 15.986 -25.452 1.00 0.00 4 GLY A C 15
ATOM 9049 O O . GLY A 1 4 ? -14.323 15.211 -25.453 1.00 0.00 4 GLY A O 15
ATOM 9053 N N . SER A 1 5 ? -12.329 15.853 -24.631 1.00 0.00 5 SER A N 15
ATOM 9054 C CA . SER A 1 5 ? -12.252 14.762 -23.667 1.00 0.00 5 SER A CA 15
ATOM 9055 C C . SER A 1 5 ? -11.439 15.175 -22.443 1.00 0.00 5 SER A C 15
ATOM 9056 O O . SER A 1 5 ? -10.385 15.798 -22.566 1.00 0.00 5 SER A O 15
ATOM 9064 N N . SER A 1 6 ? -11.939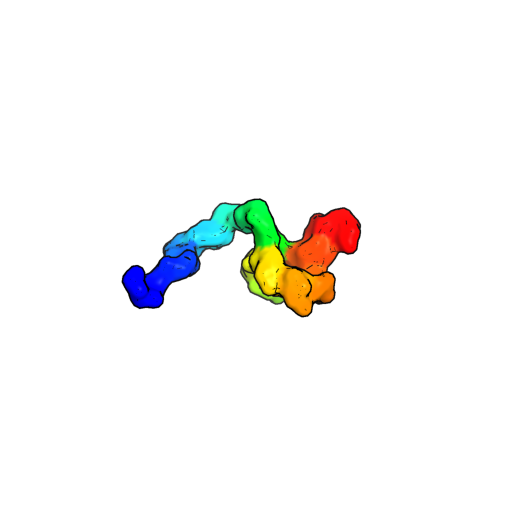 14.823 -21.262 1.00 0.00 6 SER A N 15
ATOM 9065 C CA . SER A 1 6 ? -11.263 15.160 -20.015 1.00 0.00 6 SER A CA 15
ATOM 9066 C C . SER A 1 6 ? -10.490 13.961 -19.475 1.00 0.00 6 SER A C 15
ATOM 9067 O O . SER A 1 6 ? -9.287 14.042 -19.229 1.00 0.00 6 SER A O 15
ATOM 9075 N N . GLY A 1 7 ? -11.192 12.846 -19.292 1.00 0.00 7 GLY A N 15
ATOM 9076 C CA . GLY A 1 7 ? -10.557 11.645 -18.782 1.00 0.00 7 GLY A CA 15
ATOM 9077 C C . GLY A 1 7 ? -11.220 11.131 -17.519 1.00 0.00 7 GLY A C 15
ATOM 9078 O O . GLY A 1 7 ? -10.582 11.035 -16.471 1.00 0.00 7 GLY A O 15
ATOM 9082 N N . GLU A 1 8 ? -12.504 10.800 -17.619 1.00 0.00 8 GLU A N 15
ATOM 9083 C CA . GLU A 1 8 ? -13.253 10.295 -16.475 1.00 0.00 8 GLU A CA 15
ATOM 9084 C C . GLU A 1 8 ? -12.695 8.953 -16.008 1.00 0.00 8 GLU A C 15
ATOM 9085 O O . GLU A 1 8 ? -13.016 7.907 -16.572 1.00 0.00 8 GLU A O 15
ATOM 9097 N N . GLN A 1 9 ? -11.859 8.993 -14.976 1.00 0.00 9 GLN A N 15
ATOM 9098 C CA . GLN A 1 9 ? -11.255 7.781 -14.435 1.00 0.00 9 GLN A CA 15
ATOM 9099 C C . GLN A 1 9 ? -11.982 7.329 -13.172 1.00 0.00 9 GLN A C 15
ATOM 9100 O O . GLN A 1 9 ? -11.914 7.988 -12.136 1.00 0.00 9 GLN A O 15
ATOM 9114 N N . ALA A 1 10 ? -12.676 6.199 -13.268 1.00 0.00 10 ALA A N 15
ATOM 9115 C CA . ALA A 1 10 ? -13.413 5.658 -12.133 1.00 0.00 10 ALA A CA 15
ATOM 9116 C C . ALA A 1 10 ? -12.483 5.372 -10.959 1.00 0.00 10 ALA A C 15
ATOM 9117 O O . ALA A 1 10 ? -12.615 5.945 -9.877 1.00 0.00 10 ALA A O 15
ATOM 9124 N N . PRO A 1 11 ? -11.518 4.466 -11.175 1.00 0.00 11 PRO A N 15
ATOM 9125 C CA . PRO A 1 11 ? -10.547 4.084 -10.145 1.00 0.00 11 PRO A CA 15
ATOM 9126 C C . PRO A 1 11 ? -9.560 5.204 -9.835 1.00 0.00 11 PRO A C 15
ATOM 9127 O O . PRO A 1 11 ? -9.321 6.082 -10.664 1.00 0.00 11 PRO A O 15
ATOM 9138 N N . GLY A 1 12 ? -8.988 5.168 -8.636 1.00 0.00 12 GLY A N 15
ATOM 9139 C CA . GLY A 1 12 ? -8.033 6.186 -8.238 1.00 0.00 12 GLY A CA 15
ATOM 9140 C C . GLY A 1 12 ? -8.445 6.904 -6.968 1.00 0.00 12 GLY A C 15
ATOM 9141 O O . GLY A 1 12 ? -9.634 7.020 -6.669 1.00 0.00 12 GLY A O 15
ATOM 9145 N N . THR A 1 13 ? -7.461 7.386 -6.216 1.00 0.00 13 THR A N 15
ATOM 9146 C CA . THR A 1 13 ? -7.727 8.094 -4.970 1.00 0.00 13 THR A CA 15
ATOM 9147 C C . THR A 1 13 ? -8.623 7.271 -4.052 1.00 0.00 13 THR A C 15
ATOM 9148 O O . THR A 1 13 ? -9.524 7.806 -3.406 1.00 0.00 13 THR A O 15
ATOM 9159 N N . ALA A 1 14 ? -8.370 5.967 -3.997 1.00 0.00 14 ALA A N 15
ATOM 9160 C CA . ALA A 1 14 ? -9.153 5.071 -3.155 1.00 0.00 14 ALA A CA 15
ATOM 9161 C C . ALA A 1 14 ? -8.319 4.543 -1.993 1.00 0.00 14 ALA A C 15
ATOM 9162 O O . ALA A 1 14 ? -7.092 4.476 -2.057 1.00 0.00 14 ALA A O 15
ATOM 9169 N N . PRO A 1 15 ? -9.000 4.158 -0.903 1.00 0.00 15 PRO A N 15
ATOM 9170 C CA . PRO A 1 15 ? -8.341 3.629 0.295 1.00 0.00 15 PRO A CA 15
ATOM 9171 C C . PRO A 1 15 ? -7.740 2.247 0.064 1.00 0.00 15 PRO A C 15
ATOM 9172 O O . PRO A 1 15 ? -7.762 1.730 -1.054 1.00 0.00 15 PRO A O 15
ATOM 9183 N N . CYS A 1 16 ? -7.204 1.655 1.125 1.00 0.00 16 CYS A N 15
ATOM 9184 C CA . CYS A 1 16 ? -6.596 0.332 1.037 1.00 0.00 16 CYS A CA 15
ATOM 9185 C C . CYS A 1 16 ? -7.662 -0.758 1.049 1.00 0.00 16 CYS A C 15
ATOM 9186 O O . CYS A 1 16 ? -7.529 -1.762 1.749 1.00 0.00 16 CYS A O 15
ATOM 9194 N N . SER A 1 17 ? -8.720 -0.553 0.272 1.00 0.00 17 SER A N 15
ATOM 9195 C CA . SER A 1 17 ? -9.812 -1.517 0.197 1.00 0.00 17 SER A CA 15
ATOM 9196 C C . SER A 1 17 ? -9.285 -2.945 0.294 1.00 0.00 17 SER A C 15
ATOM 9197 O O . SER A 1 17 ? -9.661 -3.698 1.193 1.00 0.00 17 SER A O 15
ATOM 9205 N N . ARG A 1 18 ? -8.411 -3.311 -0.638 1.00 0.00 18 ARG A N 15
ATOM 9206 C CA . ARG A 1 18 ? -7.832 -4.649 -0.659 1.00 0.00 18 ARG A CA 15
ATOM 9207 C C . ARG A 1 18 ? -6.494 -4.650 -1.393 1.00 0.00 18 ARG A C 15
ATOM 9208 O O . ARG A 1 18 ? -6.072 -3.631 -1.939 1.00 0.00 18 ARG A O 15
ATOM 9229 N N . GLY A 1 19 ? -5.830 -5.802 -1.401 1.00 0.00 19 GLY A N 15
ATOM 9230 C CA . GLY A 1 19 ? -4.547 -5.915 -2.069 1.00 0.00 19 GLY A CA 15
ATOM 9231 C C . GLY A 1 19 ? -3.666 -4.703 -1.840 1.00 0.00 19 GLY A C 15
ATOM 9232 O O . GLY A 1 19 ? -2.940 -4.276 -2.738 1.00 0.00 19 GLY A O 15
ATOM 9236 N N . SER A 1 20 ? -3.729 -4.146 -0.635 1.00 0.00 20 SER A N 15
ATOM 9237 C CA . SER A 1 20 ? -2.935 -2.973 -0.292 1.00 0.00 20 SER A CA 15
ATOM 9238 C C . SER A 1 20 ? -2.717 -2.886 1.215 1.00 0.00 20 SER A C 15
ATOM 9239 O O . SER A 1 20 ? -3.483 -3.448 1.998 1.00 0.00 20 SER A O 15
ATOM 9247 N N . SER A 1 21 ? -1.666 -2.177 1.615 1.00 0.00 21 SER A N 15
ATOM 9248 C CA . SER A 1 21 ? -1.343 -2.018 3.028 1.00 0.00 21 SER A CA 15
ATOM 9249 C C . SER A 1 21 ? -1.145 -0.547 3.378 1.00 0.00 21 SER A C 15
ATOM 9250 O O . SER A 1 21 ? -0.311 0.137 2.784 1.00 0.00 21 SER A O 15
ATOM 9258 N N . TRP A 1 22 ? -1.917 -0.066 4.346 1.00 0.00 22 TRP A N 15
ATOM 9259 C CA . TRP A 1 22 ? -1.827 1.324 4.776 1.00 0.00 22 TRP A CA 15
ATOM 9260 C C . TRP A 1 22 ? -0.458 1.620 5.380 1.00 0.00 22 TRP A C 15
ATOM 9261 O O . TRP A 1 22 ? 0.030 0.873 6.229 1.00 0.00 22 TRP A O 15
ATOM 9282 N N . SER A 1 23 ? 0.156 2.713 4.938 1.00 0.00 23 SER A N 15
ATOM 9283 C CA . SER A 1 23 ? 1.470 3.104 5.434 1.00 0.00 23 SER A CA 15
ATOM 9284 C C . SER A 1 23 ? 1.393 4.426 6.191 1.00 0.00 23 SER A C 15
ATOM 9285 O O . SER A 1 23 ? 1.357 5.498 5.589 1.00 0.00 23 SER A O 15
ATOM 9293 N N . ALA A 1 24 ? 1.369 4.340 7.518 1.00 0.00 24 ALA A N 15
ATOM 9294 C CA . ALA A 1 24 ? 1.298 5.529 8.359 1.00 0.00 24 ALA A CA 15
ATOM 9295 C C . ALA A 1 24 ? 2.415 6.509 8.018 1.00 0.00 24 ALA A C 15
ATOM 9296 O O . ALA A 1 24 ? 2.177 7.708 7.868 1.00 0.00 24 ALA A O 15
ATOM 9303 N N . ASP A 1 25 ? 3.633 5.993 7.898 1.00 0.00 25 ASP A N 15
ATOM 9304 C CA . ASP A 1 25 ? 4.787 6.824 7.574 1.00 0.00 25 ASP A CA 15
ATOM 9305 C C . ASP A 1 25 ? 4.556 7.594 6.278 1.00 0.00 25 ASP A C 15
ATOM 9306 O O . ASP A 1 25 ? 4.763 8.806 6.218 1.00 0.00 25 ASP A O 15
ATOM 9315 N N . LEU A 1 26 ? 4.128 6.882 5.242 1.00 0.00 26 LEU A N 15
ATOM 9316 C CA . LEU A 1 26 ? 3.869 7.497 3.945 1.00 0.00 26 LEU A CA 15
ATOM 9317 C C . LEU A 1 26 ? 2.421 7.966 3.843 1.00 0.00 26 LEU A C 15
ATOM 9318 O O . LEU A 1 26 ? 1.976 8.415 2.786 1.00 0.00 26 LEU A O 15
ATOM 9334 N N . ASP A 1 27 ? 1.692 7.861 4.948 1.00 0.00 27 ASP A N 15
ATOM 9335 C CA . ASP A 1 27 ? 0.295 8.277 4.985 1.00 0.00 27 ASP A CA 15
ATOM 9336 C C . ASP A 1 27 ? -0.426 7.876 3.702 1.00 0.00 27 ASP A C 15
ATOM 9337 O O . ASP A 1 27 ? -1.263 8.618 3.189 1.00 0.00 27 ASP A O 15
ATOM 9346 N N . LYS A 1 28 ? -0.093 6.698 3.186 1.00 0.00 28 LYS A N 15
ATOM 9347 C CA . LYS A 1 28 ? -0.707 6.196 1.962 1.00 0.00 28 LYS A CA 15
ATOM 9348 C C . LYS A 1 28 ? -0.605 4.677 1.885 1.00 0.00 28 LYS A C 15
ATOM 9349 O O . LYS A 1 28 ? 0.250 4.069 2.531 1.00 0.00 28 LYS A O 15
ATOM 9368 N N . CYS A 1 29 ? -1.480 4.069 1.091 1.00 0.00 29 CYS A N 15
ATOM 9369 C CA . CYS A 1 29 ? -1.487 2.619 0.929 1.00 0.00 29 CYS A CA 15
ATOM 9370 C C . CYS A 1 29 ? -0.352 2.169 0.015 1.00 0.00 29 CYS A C 15
ATOM 9371 O O . CYS A 1 29 ? 0.115 2.930 -0.833 1.00 0.00 29 CYS A O 15
ATOM 9379 N N . MET A 1 30 ? 0.088 0.928 0.194 1.00 0.00 30 MET A N 15
ATOM 9380 C CA . MET A 1 30 ? 1.169 0.376 -0.615 1.00 0.00 30 MET A CA 15
ATOM 9381 C C . MET A 1 30 ? 0.756 -0.953 -1.240 1.00 0.00 30 MET A C 15
ATOM 9382 O O . MET A 1 30 ? 0.190 -1.816 -0.569 1.00 0.00 30 MET A O 15
ATOM 9396 N N . ASP A 1 31 ? 1.044 -1.111 -2.527 1.00 0.00 31 ASP A N 15
ATOM 9397 C CA . ASP A 1 31 ? 0.704 -2.335 -3.242 1.00 0.00 31 ASP A CA 15
ATOM 9398 C C . ASP A 1 31 ? 1.470 -3.526 -2.676 1.00 0.00 31 ASP A C 15
ATOM 9399 O O . ASP A 1 31 ? 2.683 -3.457 -2.473 1.00 0.00 31 ASP A O 15
ATOM 9408 N N . CYS A 1 32 ? 0.755 -4.616 -2.421 1.00 0.00 32 CYS A N 15
ATOM 9409 C CA . CYS A 1 32 ? 1.368 -5.822 -1.875 1.00 0.00 32 CYS A CA 15
ATOM 9410 C C . CYS A 1 32 ? 2.591 -6.228 -2.692 1.00 0.00 32 CYS A C 15
ATOM 9411 O O . CYS A 1 32 ? 3.586 -6.701 -2.145 1.00 0.00 32 CYS A O 15
ATOM 9419 N N . ALA A 1 33 ? 2.507 -6.041 -4.005 1.00 0.00 33 ALA A N 15
ATOM 9420 C CA . ALA A 1 33 ? 3.606 -6.387 -4.898 1.00 0.00 33 ALA A CA 15
ATOM 9421 C C . ALA A 1 33 ? 4.949 -5.983 -4.297 1.00 0.00 33 ALA A C 15
ATOM 9422 O O . ALA A 1 33 ? 5.979 -6.589 -4.593 1.00 0.00 33 ALA A O 15
ATOM 9429 N N . SER A 1 34 ? 4.930 -4.956 -3.454 1.00 0.00 34 SER A N 15
ATOM 9430 C CA . SER A 1 34 ? 6.147 -4.469 -2.815 1.00 0.00 34 SER A CA 15
ATOM 9431 C C . SER A 1 34 ? 6.534 -5.355 -1.635 1.00 0.00 34 SER A C 15
ATOM 9432 O O . SER A 1 34 ? 7.715 -5.601 -1.391 1.00 0.00 34 SER A O 15
ATOM 9440 N N . CYS A 1 35 ? 5.530 -5.831 -0.907 1.00 0.00 35 CYS A N 15
ATOM 9441 C CA . CYS A 1 35 ? 5.763 -6.689 0.249 1.00 0.00 35 CYS A CA 15
ATOM 9442 C C . CYS A 1 35 ? 6.193 -8.085 -0.189 1.00 0.00 35 CYS A C 15
ATOM 9443 O O . CYS A 1 35 ? 6.958 -8.756 0.504 1.00 0.00 35 CYS A O 15
ATOM 9451 N N . ARG A 1 36 ? 5.694 -8.518 -1.342 1.00 0.00 36 ARG A N 15
ATOM 9452 C CA . ARG A 1 36 ? 6.024 -9.836 -1.871 1.00 0.00 36 ARG A CA 15
ATOM 9453 C C . ARG A 1 36 ? 7.533 -10.061 -1.867 1.00 0.00 36 ARG A C 15
ATOM 9454 O O . ARG A 1 36 ? 8.010 -11.132 -1.492 1.00 0.00 36 ARG A O 15
ATOM 9475 N N . ALA A 1 37 ? 8.279 -9.045 -2.287 1.00 0.00 37 ALA A N 15
ATOM 9476 C CA . ALA A 1 37 ? 9.733 -9.131 -2.331 1.00 0.00 37 ALA A CA 15
ATOM 9477 C C . ALA A 1 37 ? 10.353 -8.616 -1.036 1.00 0.00 37 ALA A C 15
ATOM 9478 O O . ALA A 1 37 ? 11.307 -9.198 -0.519 1.00 0.00 37 ALA A O 15
ATOM 9485 N N . ARG A 1 38 ? 9.805 -7.522 -0.518 1.00 0.00 38 ARG A N 15
ATOM 9486 C CA . ARG A 1 38 ? 10.306 -6.928 0.716 1.00 0.00 38 ARG A CA 15
ATOM 9487 C C . ARG A 1 38 ? 9.276 -7.050 1.835 1.00 0.00 38 ARG A C 15
ATOM 9488 O O . ARG A 1 38 ? 8.501 -6.131 2.102 1.00 0.00 38 ARG A O 15
ATOM 9509 N N . PRO A 1 39 ? 9.266 -8.211 2.506 1.00 0.00 39 PRO A N 15
ATOM 9510 C CA . PRO A 1 39 ? 8.336 -8.482 3.606 1.00 0.00 39 PRO A CA 15
ATOM 9511 C C . PRO A 1 39 ? 8.652 -7.655 4.848 1.00 0.00 39 PRO A C 15
ATOM 9512 O O . PRO A 1 39 ? 7.830 -7.542 5.757 1.00 0.00 39 PRO A O 15
ATOM 9523 N N . HIS A 1 40 ? 9.849 -7.078 4.880 1.00 0.00 40 HIS A N 15
ATOM 9524 C CA . HIS A 1 40 ? 10.274 -6.260 6.011 1.00 0.00 40 HIS A CA 15
ATOM 9525 C C . HIS A 1 40 ? 9.752 -4.832 5.875 1.00 0.00 40 HIS A C 15
ATOM 9526 O O . HIS A 1 40 ? 10.434 -3.875 6.240 1.00 0.00 40 HIS A O 15
ATOM 9540 N N . SER A 1 41 ? 8.540 -4.698 5.347 1.00 0.00 41 SER A N 15
ATOM 9541 C CA . SER A 1 41 ? 7.929 -3.388 5.158 1.00 0.00 41 SER A CA 15
ATOM 9542 C C . SER A 1 41 ? 7.219 -2.931 6.429 1.00 0.00 41 SER A C 15
ATOM 9543 O O . SER A 1 41 ? 6.590 -3.730 7.123 1.00 0.00 41 SER A O 15
ATOM 9551 N N . ASP A 1 42 ? 7.326 -1.641 6.728 1.00 0.00 42 ASP A N 15
ATOM 9552 C CA . ASP A 1 42 ? 6.694 -1.077 7.915 1.00 0.00 42 ASP A CA 15
ATOM 9553 C C . ASP A 1 42 ? 5.174 -1.110 7.790 1.00 0.00 42 ASP A C 15
ATOM 9554 O O . ASP A 1 42 ? 4.468 -1.401 8.755 1.00 0.00 42 ASP A O 15
ATOM 9563 N N . PHE A 1 43 ? 4.678 -0.809 6.594 1.00 0.00 43 PHE A N 15
ATOM 9564 C CA . PHE A 1 43 ? 3.241 -0.802 6.343 1.00 0.00 43 PHE A CA 15
ATOM 9565 C C . PHE A 1 43 ? 2.666 -2.212 6.439 1.00 0.00 43 PHE A C 15
ATOM 9566 O O . PHE A 1 43 ? 1.450 -2.394 6.513 1.00 0.00 43 PHE A O 15
ATOM 9583 N N . CYS A 1 44 ? 3.548 -3.206 6.435 1.00 0.00 44 CYS A N 15
ATOM 9584 C CA . CYS A 1 44 ? 3.128 -4.600 6.520 1.00 0.00 44 CYS A CA 15
ATOM 9585 C C . CYS A 1 44 ? 3.191 -5.100 7.960 1.00 0.00 44 CYS A C 15
ATOM 9586 O O . CYS A 1 44 ? 2.451 -6.005 8.347 1.00 0.00 44 CYS A O 15
ATOM 9594 N N . LEU A 1 45 ? 4.079 -4.505 8.749 1.00 0.00 45 LEU A N 15
ATOM 9595 C CA . LEU A 1 45 ? 4.240 -4.891 10.147 1.00 0.00 45 LEU A CA 15
ATOM 9596 C C . LEU A 1 45 ? 3.175 -4.234 11.019 1.00 0.00 45 LEU A C 15
ATOM 9597 O O . LEU A 1 45 ? 2.529 -4.894 11.832 1.00 0.00 45 LEU A O 15
ATOM 9613 N N . GLY A 1 46 ? 2.995 -2.928 10.842 1.00 0.00 46 GLY A N 15
ATOM 9614 C CA . GLY A 1 46 ? 2.006 -2.203 11.618 1.00 0.00 46 GLY A CA 15
ATOM 9615 C C . GLY A 1 46 ? 0.586 -2.545 11.212 1.00 0.00 46 GLY A C 15
ATOM 9616 O O . GLY A 1 46 ? -0.361 -2.273 11.951 1.00 0.00 46 GLY A O 15
ATOM 9620 N N . CYS A 1 47 ? 0.437 -3.140 10.034 1.00 0.00 47 CYS A N 15
ATOM 9621 C CA . CYS A 1 47 ? -0.878 -3.516 9.528 1.00 0.00 47 CYS A CA 15
ATOM 9622 C C . CYS A 1 47 ? -1.323 -4.853 10.113 1.00 0.00 47 CYS A C 15
ATOM 9623 O O . CYS A 1 47 ? -2.420 -4.969 10.658 1.00 0.00 47 CYS A O 15
ATOM 9631 N N . ALA A 1 48 ? -0.464 -5.860 9.994 1.00 0.00 48 ALA A N 15
ATOM 9632 C CA . ALA A 1 48 ? -0.768 -7.189 10.510 1.00 0.00 48 ALA A CA 15
ATOM 9633 C C . ALA A 1 48 ? -1.267 -7.117 11.949 1.00 0.00 48 ALA A C 15
ATOM 9634 O O . ALA A 1 48 ? -2.317 -7.667 12.280 1.00 0.00 48 ALA A O 15
ATOM 9641 N N . ALA A 1 49 ? -0.506 -6.437 12.801 1.00 0.00 49 ALA A N 15
ATOM 9642 C CA . ALA A 1 49 ? -0.872 -6.293 14.205 1.00 0.00 49 ALA A CA 15
ATOM 9643 C C . ALA A 1 49 ? -0.940 -4.824 14.606 1.00 0.00 49 ALA A C 15
ATOM 9644 O O . ALA A 1 49 ? -0.114 -4.016 14.183 1.00 0.00 49 ALA A O 15
ATOM 9651 N N . ALA A 1 50 ? -1.931 -4.484 15.425 1.00 0.00 50 ALA A N 15
ATOM 9652 C CA . ALA A 1 50 ? -2.105 -3.112 15.884 1.00 0.00 50 ALA A CA 15
ATOM 9653 C C . ALA A 1 50 ? -0.870 -2.622 16.631 1.00 0.00 50 ALA A C 15
ATOM 9654 O O . ALA A 1 50 ? -0.172 -3.404 17.277 1.00 0.00 50 ALA A O 15
ATOM 9661 N N . GLY A 1 1 ? -15.801 -9.163 -11.429 1.00 0.00 1 GLY A N 16
ATOM 9662 C CA . GLY A 1 1 ? -15.641 -8.191 -10.363 1.00 0.00 1 GLY A CA 16
ATOM 9663 C C . GLY A 1 1 ? -14.300 -7.486 -10.418 1.00 0.00 1 GLY A C 16
ATOM 9664 O O . GLY A 1 1 ? -13.554 -7.478 -9.439 1.00 0.00 1 GLY A O 16
ATOM 9668 N N . SER A 1 2 ? -13.993 -6.892 -11.568 1.00 0.00 2 SER A N 16
ATOM 9669 C CA . SER A 1 2 ? -12.730 -6.185 -11.749 1.00 0.00 2 SER A CA 16
ATOM 9670 C C . SER A 1 2 ? -11.565 -7.167 -11.833 1.00 0.00 2 SER A C 16
ATOM 9671 O O . SER A 1 2 ? -10.504 -6.938 -11.253 1.00 0.00 2 SER A O 16
ATOM 9679 N N . SER A 1 3 ? -11.772 -8.261 -12.559 1.00 0.00 3 SER A N 16
ATOM 9680 C CA . SER A 1 3 ? -10.741 -9.280 -12.716 1.00 0.00 3 SER A CA 16
ATOM 9681 C C . SER A 1 3 ? -9.384 -8.641 -12.997 1.00 0.00 3 SER A C 16
ATOM 9682 O O . SER A 1 3 ? -9.301 -7.575 -13.604 1.00 0.00 3 SER A O 16
ATOM 9690 N N . GLY A 1 4 ? -8.322 -9.304 -12.549 1.00 0.00 4 GLY A N 16
ATOM 9691 C CA . GLY A 1 4 ? -6.982 -8.787 -12.761 1.00 0.00 4 GLY A CA 16
ATOM 9692 C C . GLY A 1 4 ? -6.491 -9.011 -14.178 1.00 0.00 4 GLY A C 16
ATOM 9693 O O . GLY A 1 4 ? -6.878 -8.291 -15.097 1.00 0.00 4 GLY A O 16
ATOM 9697 N N . SER A 1 5 ? -5.635 -10.013 -14.354 1.00 0.00 5 SER A N 16
ATOM 9698 C CA . SER A 1 5 ? -5.086 -10.327 -15.668 1.00 0.00 5 SER A CA 16
ATOM 9699 C C . SER A 1 5 ? -4.809 -9.052 -16.459 1.00 0.00 5 SER A C 16
ATOM 9700 O O . SER A 1 5 ? -5.085 -8.980 -17.656 1.00 0.00 5 SER A O 16
ATOM 9708 N N . SER A 1 6 ? -4.261 -8.049 -15.781 1.00 0.00 6 SER A N 16
ATOM 9709 C CA . SER A 1 6 ? -3.948 -6.776 -16.418 1.00 0.00 6 SER A CA 16
ATOM 9710 C C . SER A 1 6 ? -2.480 -6.413 -16.218 1.00 0.00 6 SER A C 16
ATOM 9711 O O . SER A 1 6 ? -2.129 -5.688 -15.288 1.00 0.00 6 SER A O 16
ATOM 9719 N N . GLY A 1 7 ? -1.625 -6.925 -17.098 1.00 0.00 7 GLY A N 16
ATOM 9720 C CA . GLY A 1 7 ? -0.204 -6.645 -17.002 1.00 0.00 7 GLY A CA 16
ATOM 9721 C C . GLY A 1 7 ? 0.230 -5.526 -17.927 1.00 0.00 7 GLY A C 16
ATOM 9722 O O . GLY A 1 7 ? 0.575 -5.767 -19.084 1.00 0.00 7 GLY A O 16
ATOM 9726 N N . GLU A 1 8 ? 0.213 -4.298 -17.418 1.00 0.00 8 GLU A N 16
ATOM 9727 C CA . GLU A 1 8 ? 0.606 -3.138 -18.209 1.00 0.00 8 GLU A CA 16
ATOM 9728 C C . GLU A 1 8 ? 1.123 -2.017 -17.312 1.00 0.00 8 GLU A C 16
ATOM 9729 O O . GLU A 1 8 ? 0.683 -1.869 -16.172 1.00 0.00 8 GLU A O 16
ATOM 9741 N N . GLN A 1 9 ? 2.059 -1.232 -17.835 1.00 0.00 9 GLN A N 16
ATOM 9742 C CA . GLN A 1 9 ? 2.636 -0.126 -17.081 1.00 0.00 9 GLN A CA 16
ATOM 9743 C C . GLN A 1 9 ? 1.546 0.709 -16.418 1.00 0.00 9 GLN A C 16
ATOM 9744 O O . GLN A 1 9 ? 0.412 0.758 -16.894 1.00 0.00 9 GLN A O 16
ATOM 9758 N N . ALA A 1 10 ? 1.897 1.365 -15.316 1.00 0.00 10 ALA A N 16
ATOM 9759 C CA . ALA A 1 10 ? 0.948 2.199 -14.589 1.00 0.00 10 ALA A CA 16
ATOM 9760 C C . ALA A 1 10 ? 1.667 3.126 -13.614 1.00 0.00 10 ALA A C 16
ATOM 9761 O O . ALA A 1 10 ? 2.678 2.767 -13.011 1.00 0.00 10 ALA A O 16
ATOM 9768 N N . PRO A 1 11 ? 1.135 4.347 -13.456 1.00 0.00 11 PRO A N 16
ATOM 9769 C CA . PRO A 1 11 ? 1.710 5.350 -12.555 1.00 0.00 11 PRO A CA 16
ATOM 9770 C C . PRO A 1 11 ? 1.538 4.977 -11.087 1.00 0.00 11 PRO A C 16
ATOM 9771 O O . PRO A 1 11 ? 2.136 5.594 -10.206 1.00 0.00 11 PRO A O 16
ATOM 9782 N N . GLY A 1 12 ? 0.717 3.963 -10.830 1.00 0.00 12 GLY A N 16
ATOM 9783 C CA . GLY A 1 12 ? 0.482 3.526 -9.467 1.00 0.00 12 GLY A CA 16
ATOM 9784 C C . GLY A 1 12 ? -0.433 4.465 -8.706 1.00 0.00 12 GLY A C 16
ATOM 9785 O O . GLY A 1 12 ? -0.065 4.986 -7.653 1.00 0.00 12 GLY A O 16
ATOM 9789 N N . THR A 1 13 ? -1.630 4.685 -9.241 1.00 0.00 13 THR A N 16
ATOM 9790 C CA . THR A 1 13 ? -2.599 5.571 -8.608 1.00 0.00 13 THR A CA 16
ATOM 9791 C C . THR A 1 13 ? -3.874 4.819 -8.243 1.00 0.00 13 THR A C 16
ATOM 9792 O O . THR A 1 13 ? -4.811 4.744 -9.038 1.00 0.00 13 THR A O 16
ATOM 9803 N N . ALA A 1 14 ? -3.904 4.265 -7.036 1.00 0.00 14 ALA A N 16
ATOM 9804 C CA . ALA A 1 14 ? -5.066 3.521 -6.565 1.00 0.00 14 ALA A CA 16
ATOM 9805 C C . ALA A 1 14 ? -4.980 3.260 -5.065 1.00 0.00 14 ALA A C 16
ATOM 9806 O O . ALA A 1 14 ? -3.905 3.029 -4.511 1.00 0.00 14 ALA A O 16
ATOM 9813 N N . PRO A 1 15 ? -6.139 3.297 -4.390 1.00 0.00 15 PRO A N 16
ATOM 9814 C CA . PRO A 1 15 ? -6.220 3.067 -2.944 1.00 0.00 15 PRO A CA 16
ATOM 9815 C C . PRO A 1 15 ? -5.936 1.616 -2.572 1.00 0.00 15 PRO A C 16
ATOM 9816 O O . PRO A 1 15 ? -5.684 0.780 -3.440 1.00 0.00 15 PRO A O 16
ATOM 9827 N N . CYS A 1 16 ? -5.979 1.323 -1.277 1.00 0.00 16 CYS A N 16
ATOM 9828 C CA . CYS A 1 16 ? -5.726 -0.028 -0.789 1.00 0.00 16 CYS A CA 16
ATOM 9829 C C . CYS A 1 16 ? -6.969 -0.900 -0.935 1.00 0.00 16 CYS A C 16
ATOM 9830 O O . CYS A 1 16 ? -7.319 -1.656 -0.028 1.00 0.00 16 CYS A O 16
ATOM 9838 N N . SER A 1 17 ? -7.634 -0.788 -2.080 1.00 0.00 17 SER A N 16
ATOM 9839 C CA . SER A 1 17 ? -8.842 -1.562 -2.342 1.00 0.00 17 SER A CA 16
ATOM 9840 C C . SER A 1 17 ? -8.633 -3.031 -1.988 1.00 0.00 17 SER A C 16
ATOM 9841 O O . SER A 1 17 ? -9.373 -3.599 -1.185 1.00 0.00 17 SER A O 16
ATOM 9849 N N . ARG A 1 18 ? -7.619 -3.641 -2.594 1.00 0.00 18 ARG A N 16
ATOM 9850 C CA . ARG A 1 18 ? -7.312 -5.044 -2.345 1.00 0.00 18 ARG A CA 16
ATOM 9851 C C . ARG A 1 18 ? -5.814 -5.304 -2.473 1.00 0.00 18 ARG A C 16
ATOM 9852 O O . ARG A 1 18 ? -5.120 -4.634 -3.236 1.00 0.00 18 ARG A O 16
ATOM 9873 N N . GLY A 1 19 ? -5.322 -6.282 -1.718 1.00 0.00 19 GLY A N 16
ATOM 9874 C CA . GLY A 1 19 ? -3.909 -6.612 -1.761 1.00 0.00 19 GLY A CA 16
ATOM 9875 C C . GLY A 1 19 ? -3.023 -5.401 -1.550 1.00 0.00 19 GLY A C 16
ATOM 9876 O O . GLY A 1 19 ? -2.175 -5.090 -2.386 1.00 0.00 19 GLY A O 16
ATOM 9880 N N . SER A 1 20 ? -3.221 -4.713 -0.429 1.00 0.00 20 SER A N 16
ATOM 9881 C CA . SER A 1 20 ? -2.437 -3.525 -0.113 1.00 0.00 20 SER A CA 16
ATOM 9882 C C . SER A 1 20 ? -2.456 -3.245 1.386 1.00 0.00 20 SER A C 16
ATOM 9883 O O . SER A 1 20 ? -3.361 -3.679 2.099 1.00 0.00 20 SER A O 16
ATOM 9891 N N . SER A 1 21 ? -1.450 -2.515 1.858 1.00 0.00 21 SER A N 16
ATOM 9892 C CA . SER A 1 21 ? -1.348 -2.179 3.273 1.00 0.00 21 SER A CA 16
ATOM 9893 C C . SER A 1 21 ? -1.104 -0.685 3.461 1.00 0.00 21 SER A C 16
ATOM 9894 O O . SER A 1 21 ? -0.221 -0.105 2.830 1.00 0.00 21 SER A O 16
ATOM 9902 N N . TRP A 1 22 ? -1.894 -0.068 4.332 1.00 0.00 22 TRP A N 16
ATOM 9903 C CA . TRP A 1 22 ? -1.766 1.359 4.604 1.00 0.00 22 TRP A CA 16
ATOM 9904 C C . TRP A 1 22 ? -0.426 1.669 5.262 1.00 0.00 22 TRP A C 16
ATOM 9905 O O . TRP A 1 22 ? 0.120 0.847 5.997 1.00 0.00 22 TRP A O 16
ATOM 9926 N N . SER A 1 23 ? 0.099 2.860 4.992 1.00 0.00 23 SER A N 16
ATOM 9927 C CA . SER A 1 23 ? 1.378 3.278 5.556 1.00 0.00 23 SER A CA 16
ATOM 9928 C C . SER A 1 23 ? 1.250 4.631 6.249 1.00 0.00 23 SER A C 16
ATOM 9929 O O . SER A 1 23 ? 1.044 5.656 5.600 1.00 0.00 23 SER A O 16
ATOM 9937 N N . ALA A 1 24 ? 1.374 4.625 7.572 1.00 0.00 24 ALA A N 16
ATOM 9938 C CA . ALA A 1 24 ? 1.275 5.851 8.354 1.00 0.00 24 ALA A CA 16
ATOM 9939 C C . ALA A 1 24 ? 2.450 6.780 8.070 1.00 0.00 24 ALA A C 16
ATOM 9940 O O . ALA A 1 24 ? 2.279 7.993 7.947 1.00 0.00 24 ALA A O 16
ATOM 9947 N N . ASP A 1 25 ? 3.643 6.204 7.967 1.00 0.00 25 ASP A N 16
ATOM 9948 C CA . ASP A 1 25 ? 4.847 6.980 7.697 1.00 0.00 25 ASP A CA 16
ATOM 9949 C C . ASP A 1 25 ? 4.772 7.638 6.322 1.00 0.00 25 ASP A C 16
ATOM 9950 O O . ASP A 1 25 ? 4.937 8.852 6.193 1.00 0.00 25 ASP A O 16
ATOM 9959 N N . LEU A 1 26 ? 4.523 6.829 5.298 1.00 0.00 26 LEU A N 16
ATOM 9960 C CA . LEU A 1 26 ? 4.427 7.332 3.932 1.00 0.00 26 LEU A CA 16
ATOM 9961 C C . LEU A 1 26 ? 3.103 8.056 3.710 1.00 0.00 26 LEU A C 16
ATOM 9962 O O . LEU A 1 26 ? 2.987 8.898 2.819 1.00 0.00 26 LEU A O 16
ATOM 9978 N N . ASP A 1 27 ? 2.109 7.724 4.526 1.00 0.00 27 ASP A N 16
ATOM 9979 C CA . ASP A 1 27 ? 0.794 8.345 4.422 1.00 0.00 27 ASP A CA 16
ATOM 9980 C C . ASP A 1 27 ? 0.114 7.960 3.111 1.00 0.00 27 ASP A C 16
ATOM 9981 O O . ASP A 1 27 ? -0.543 8.783 2.474 1.00 0.00 27 ASP A O 16
ATOM 9990 N N . LYS A 1 28 ? 0.277 6.702 2.714 1.00 0.00 28 LYS A N 16
ATOM 9991 C CA . LYS A 1 28 ? -0.321 6.206 1.480 1.00 0.00 28 LYS A CA 16
ATOM 9992 C C . LYS A 1 28 ? -0.519 4.695 1.541 1.00 0.00 28 LYS A C 16
ATOM 9993 O O . LYS A 1 28 ? -0.135 4.048 2.517 1.00 0.00 28 LYS A O 16
ATOM 10012 N N . CYS A 1 29 ? -1.118 4.139 0.494 1.00 0.00 29 CYS A N 16
ATOM 10013 C CA . CYS A 1 29 ? -1.366 2.703 0.429 1.00 0.00 29 CYS A CA 16
ATOM 10014 C C . CYS A 1 29 ? -0.301 2.005 -0.411 1.00 0.00 29 CYS A C 16
ATOM 10015 O O . CYS A 1 29 ? 0.047 2.466 -1.498 1.00 0.00 29 CYS A O 16
ATOM 10023 N N . MET A 1 30 ? 0.214 0.892 0.101 1.00 0.00 30 MET A N 16
ATOM 10024 C CA . MET A 1 30 ? 1.240 0.131 -0.602 1.00 0.00 30 MET A CA 16
ATOM 10025 C C . MET A 1 30 ? 0.654 -1.140 -1.209 1.00 0.00 30 MET A C 16
ATOM 10026 O O . MET A 1 30 ? -0.110 -1.854 -0.559 1.00 0.00 30 MET A O 16
ATOM 10040 N N . ASP A 1 31 ? 1.017 -1.416 -2.457 1.00 0.00 31 ASP A N 16
ATOM 10041 C CA . ASP A 1 31 ? 0.527 -2.602 -3.151 1.00 0.00 31 ASP A CA 16
ATOM 10042 C C . ASP A 1 31 ? 1.217 -3.859 -2.631 1.00 0.00 31 ASP A C 16
ATOM 10043 O O . ASP A 1 31 ? 2.363 -3.810 -2.183 1.00 0.00 31 ASP A O 16
ATOM 10052 N N . CYS A 1 32 ? 0.512 -4.983 -2.693 1.00 0.00 32 CYS A N 16
ATOM 10053 C CA . CYS A 1 32 ? 1.056 -6.254 -2.227 1.00 0.00 32 CYS A CA 16
ATOM 10054 C C . CYS A 1 32 ? 2.474 -6.462 -2.748 1.00 0.00 32 CYS A C 16
ATOM 10055 O O . CYS A 1 32 ? 3.367 -6.864 -2.003 1.00 0.00 32 CYS A O 16
ATOM 10063 N N . ALA A 1 33 ? 2.672 -6.187 -4.033 1.00 0.00 33 ALA A N 16
ATOM 10064 C CA . ALA A 1 33 ? 3.982 -6.344 -4.655 1.00 0.00 33 ALA A CA 16
ATOM 10065 C C . ALA A 1 33 ? 5.082 -5.772 -3.768 1.00 0.00 33 ALA A C 16
ATOM 10066 O O . ALA A 1 33 ? 6.182 -6.320 -3.696 1.00 0.00 33 ALA A O 16
ATOM 10073 N N . SER A 1 34 ? 4.779 -4.667 -3.094 1.00 0.00 34 SER A N 16
ATOM 10074 C CA . SER A 1 34 ? 5.745 -4.018 -2.215 1.00 0.00 34 SER A CA 16
ATOM 10075 C C . SER A 1 34 ? 6.196 -4.967 -1.109 1.00 0.00 34 SER A C 16
ATOM 10076 O O . SER A 1 34 ? 7.359 -4.956 -0.703 1.00 0.00 34 SER A O 16
ATOM 10084 N N . CYS A 1 35 ? 5.269 -5.787 -0.627 1.00 0.00 35 CYS A N 16
ATOM 10085 C CA . CYS A 1 35 ? 5.570 -6.743 0.433 1.00 0.00 35 CYS A CA 16
ATOM 10086 C C . CYS A 1 35 ? 6.047 -8.069 -0.151 1.00 0.00 35 CYS A C 16
ATOM 10087 O O . CYS A 1 35 ? 6.812 -8.797 0.482 1.00 0.00 35 CYS A O 16
ATOM 10095 N N . ARG A 1 36 ? 5.589 -8.376 -1.360 1.00 0.00 36 ARG A N 16
ATOM 10096 C CA . ARG A 1 36 ? 5.967 -9.616 -2.027 1.00 0.00 36 ARG A CA 16
ATOM 10097 C C . ARG A 1 36 ? 7.485 -9.763 -2.083 1.00 0.00 36 ARG A C 16
ATOM 10098 O O . ARG A 1 36 ? 8.032 -10.800 -1.711 1.00 0.00 36 ARG A O 16
ATOM 10119 N N . ALA A 1 37 ? 8.158 -8.717 -2.550 1.00 0.00 37 ALA A N 16
ATOM 10120 C CA . ALA A 1 37 ? 9.612 -8.729 -2.653 1.00 0.00 37 ALA A CA 16
ATOM 10121 C C . ALA A 1 37 ? 10.258 -8.249 -1.358 1.00 0.00 37 ALA A C 16
ATOM 10122 O O . ALA A 1 37 ? 11.297 -8.764 -0.944 1.00 0.00 37 ALA A O 16
ATOM 10129 N N . ARG A 1 38 ? 9.637 -7.261 -0.723 1.00 0.00 38 ARG A N 16
ATOM 10130 C CA . ARG A 1 38 ? 10.153 -6.711 0.525 1.00 0.00 38 ARG A CA 16
ATOM 10131 C C . ARG A 1 38 ? 9.171 -6.943 1.669 1.00 0.00 38 ARG A C 16
ATOM 10132 O O . ARG A 1 38 ? 8.365 -6.078 2.013 1.00 0.00 38 ARG A O 16
ATOM 10153 N N . PRO A 1 39 ? 9.237 -8.139 2.273 1.00 0.00 39 PRO A N 16
ATOM 10154 C CA . PRO A 1 39 ? 8.360 -8.513 3.387 1.00 0.00 39 PRO A CA 16
ATOM 10155 C C . PRO A 1 39 ? 8.683 -7.742 4.662 1.00 0.00 39 PRO A C 16
ATOM 10156 O O . PRO A 1 39 ? 7.905 -7.748 5.617 1.00 0.00 39 PRO A O 16
ATOM 10167 N N . HIS A 1 40 ? 9.834 -7.078 4.672 1.00 0.00 40 HIS A N 16
ATOM 10168 C CA . HIS A 1 40 ? 10.259 -6.301 5.831 1.00 0.00 40 HIS A CA 16
ATOM 10169 C C . HIS A 1 40 ? 9.697 -4.884 5.770 1.00 0.00 40 HIS A C 16
ATOM 10170 O O . HIS A 1 40 ? 10.355 -3.926 6.176 1.00 0.00 40 HIS A O 16
ATOM 10184 N N . SER A 1 41 ? 8.476 -4.758 5.259 1.00 0.00 41 SER A N 16
ATOM 10185 C CA . SER A 1 41 ? 7.828 -3.457 5.140 1.00 0.00 41 SER A CA 16
ATOM 10186 C C . SER A 1 41 ? 7.186 -3.048 6.462 1.00 0.00 41 SER A C 16
ATOM 10187 O O . SER A 1 41 ? 6.611 -3.876 7.169 1.00 0.00 41 SER A O 16
ATOM 10195 N N . ASP A 1 42 ? 7.288 -1.765 6.790 1.00 0.00 42 ASP A N 16
ATOM 10196 C CA . ASP A 1 42 ? 6.717 -1.243 8.026 1.00 0.00 42 ASP A CA 16
ATOM 10197 C C . ASP A 1 42 ? 5.193 -1.238 7.961 1.00 0.00 42 ASP A C 16
ATOM 10198 O O . ASP A 1 42 ? 4.518 -1.544 8.945 1.00 0.00 42 ASP A O 16
ATOM 10207 N N . PHE A 1 43 ? 4.657 -0.888 6.797 1.00 0.00 43 PHE A N 16
ATOM 10208 C CA . PHE A 1 43 ? 3.212 -0.841 6.604 1.00 0.00 43 PHE A CA 16
ATOM 10209 C C . PHE A 1 43 ? 2.606 -2.239 6.692 1.00 0.00 43 PHE A C 16
ATOM 10210 O O . PHE A 1 43 ? 1.392 -2.393 6.836 1.00 0.00 43 PHE A O 16
ATOM 10227 N N . CYS A 1 44 ? 3.458 -3.253 6.603 1.00 0.00 44 CYS A N 16
ATOM 10228 C CA . CYS A 1 44 ? 3.008 -4.639 6.670 1.00 0.00 44 CYS A CA 16
ATOM 10229 C C . CYS A 1 44 ? 3.214 -5.210 8.069 1.00 0.00 44 CYS A C 16
ATOM 10230 O O . CYS A 1 44 ? 2.487 -6.107 8.499 1.00 0.00 44 CYS A O 16
ATOM 10238 N N . LEU A 1 45 ? 4.210 -4.687 8.775 1.00 0.00 45 LEU A N 16
ATOM 10239 C CA . LEU A 1 45 ? 4.514 -5.146 10.127 1.00 0.00 45 LEU A CA 16
ATOM 10240 C C . LEU A 1 45 ? 3.551 -4.533 11.139 1.00 0.00 45 LEU A C 16
ATOM 10241 O O . LEU A 1 45 ? 2.939 -5.241 11.937 1.00 0.00 45 LEU A O 16
ATOM 10257 N N . GLY A 1 46 ? 3.422 -3.210 11.099 1.00 0.00 46 GLY A N 16
ATOM 10258 C CA . GLY A 1 46 ? 2.531 -2.524 12.016 1.00 0.00 46 GLY A CA 16
ATOM 10259 C C . GLY A 1 46 ? 1.072 -2.847 11.758 1.00 0.00 46 GLY A C 16
ATOM 10260 O O . GLY A 1 46 ? 0.235 -2.728 12.654 1.00 0.00 46 GLY A O 16
ATOM 10264 N N . CYS A 1 47 ? 0.766 -3.253 10.531 1.00 0.00 47 CYS A N 16
ATOM 10265 C CA . CYS A 1 47 ? -0.602 -3.592 10.157 1.00 0.00 47 CYS A CA 16
ATOM 10266 C C . CYS A 1 47 ? -0.973 -4.986 10.653 1.00 0.00 47 CYS A C 16
ATOM 10267 O O . CYS A 1 47 ? -2.043 -5.187 11.227 1.00 0.00 47 CYS A O 16
ATOM 10275 N N . ALA A 1 48 ? -0.082 -5.945 10.427 1.00 0.00 48 ALA A N 16
ATOM 10276 C CA . ALA A 1 48 ? -0.315 -7.320 10.851 1.00 0.00 48 ALA A CA 16
ATOM 10277 C C . ALA A 1 48 ? 0.419 -7.625 12.153 1.00 0.00 48 ALA A C 16
ATOM 10278 O O . ALA A 1 48 ? 1.612 -7.925 12.148 1.00 0.00 48 ALA A O 16
ATOM 10285 N N . ALA A 1 49 ? -0.302 -7.544 13.266 1.00 0.00 49 ALA A N 16
ATOM 10286 C CA . ALA A 1 49 ? 0.281 -7.813 14.575 1.00 0.00 49 ALA A CA 16
ATOM 10287 C C . ALA A 1 49 ? -0.797 -8.166 15.594 1.00 0.00 49 ALA A C 16
ATOM 10288 O O . ALA A 1 49 ? -1.989 -8.020 15.326 1.00 0.00 49 ALA A O 16
ATOM 10295 N N . ALA A 1 50 ? -0.370 -8.632 16.763 1.00 0.00 50 ALA A N 16
ATOM 10296 C CA . ALA A 1 50 ? -1.299 -9.004 17.822 1.00 0.00 50 ALA A CA 16
ATOM 10297 C C . ALA A 1 50 ? -1.397 -7.908 18.878 1.00 0.00 50 ALA A C 16
ATOM 10298 O O . ALA A 1 50 ? -2.483 -7.604 19.372 1.00 0.00 50 ALA A O 16
ATOM 10305 N N . GLY A 1 1 ? -24.497 -15.049 5.459 1.00 0.00 1 GLY A N 17
ATOM 10306 C CA . GLY A 1 1 ? -23.440 -14.473 6.270 1.00 0.00 1 GLY A CA 17
ATOM 10307 C C . GLY A 1 1 ? -23.793 -13.093 6.787 1.00 0.00 1 GLY A C 17
ATOM 10308 O O . GLY A 1 1 ? -24.562 -12.365 6.159 1.00 0.00 1 GLY A O 17
ATOM 10312 N N . SER A 1 2 ? -23.230 -12.730 7.935 1.00 0.00 2 SER A N 17
ATOM 10313 C CA . SER A 1 2 ? -23.493 -11.430 8.539 1.00 0.00 2 SER A CA 17
ATOM 10314 C C . SER A 1 2 ? -23.268 -10.307 7.531 1.00 0.00 2 SER A C 17
ATOM 10315 O O . SER A 1 2 ? -22.820 -10.545 6.409 1.00 0.00 2 SER A O 17
ATOM 10323 N N . SER A 1 3 ? -23.582 -9.082 7.939 1.00 0.00 3 SER A N 17
ATOM 10324 C CA . SER A 1 3 ? -23.418 -7.921 7.071 1.00 0.00 3 SER A CA 17
ATOM 10325 C C . SER A 1 3 ? -21.944 -7.558 6.923 1.00 0.00 3 SER A C 17
ATOM 10326 O O . SER A 1 3 ? -21.445 -7.379 5.813 1.00 0.00 3 SER A O 17
ATOM 10334 N N . GLY A 1 4 ? -21.251 -7.449 8.053 1.00 0.00 4 GLY A N 17
ATOM 10335 C CA . GLY A 1 4 ? -19.841 -7.107 8.029 1.00 0.00 4 GLY A CA 17
ATOM 10336 C C . GLY A 1 4 ? -19.608 -5.611 7.972 1.00 0.00 4 GLY A C 17
ATOM 10337 O O . GLY A 1 4 ? -20.524 -4.824 8.209 1.00 0.00 4 GLY A O 17
ATOM 10341 N N . SER A 1 5 ? -18.379 -5.216 7.657 1.00 0.00 5 SER A N 17
ATOM 10342 C CA . SER A 1 5 ? -18.027 -3.804 7.574 1.00 0.00 5 SER A CA 17
ATOM 10343 C C . SER A 1 5 ? -18.295 -3.099 8.900 1.00 0.00 5 SER A C 17
ATOM 10344 O O . SER A 1 5 ? -18.810 -1.981 8.929 1.00 0.00 5 SER A O 17
ATOM 10352 N N . SER A 1 6 ? -17.941 -3.761 9.997 1.00 0.00 6 SER A N 17
ATOM 10353 C CA . SER A 1 6 ? -18.147 -3.201 11.328 1.00 0.00 6 SER A CA 17
ATOM 10354 C C . SER A 1 6 ? -17.176 -2.053 11.590 1.00 0.00 6 SER A C 17
ATOM 10355 O O . SER A 1 6 ? -16.003 -2.273 11.889 1.00 0.00 6 SER A O 17
ATOM 10363 N N . GLY A 1 7 ? -17.675 -0.826 11.475 1.00 0.00 7 GLY A N 17
ATOM 10364 C CA . GLY A 1 7 ? -16.840 0.339 11.702 1.00 0.00 7 GLY A CA 17
ATOM 10365 C C . GLY A 1 7 ? -15.457 0.186 11.102 1.00 0.00 7 GLY A C 17
ATOM 10366 O O . GLY A 1 7 ? -14.515 -0.205 11.791 1.00 0.00 7 GLY A O 17
ATOM 10370 N N . GLU A 1 8 ? -15.334 0.494 9.815 1.00 0.00 8 GLU A N 17
ATOM 10371 C CA . GLU A 1 8 ? -14.055 0.385 9.123 1.00 0.00 8 GLU A CA 17
ATOM 10372 C C . GLU A 1 8 ? -13.695 1.700 8.437 1.00 0.00 8 GLU A C 17
ATOM 10373 O O . GLU A 1 8 ? -13.216 1.709 7.303 1.00 0.00 8 GLU A O 17
ATOM 10385 N N . GLN A 1 9 ? -13.928 2.808 9.134 1.00 0.00 9 GLN A N 17
ATOM 10386 C CA . GLN A 1 9 ? -13.630 4.128 8.592 1.00 0.00 9 GLN A CA 17
ATOM 10387 C C . GLN A 1 9 ? -12.188 4.525 8.890 1.00 0.00 9 GLN A C 17
ATOM 10388 O O . GLN A 1 9 ? -11.649 4.198 9.947 1.00 0.00 9 GLN A O 17
ATOM 10402 N N . ALA A 1 10 ? -11.567 5.231 7.950 1.00 0.00 10 ALA A N 17
ATOM 10403 C CA . ALA A 1 10 ? -10.188 5.674 8.112 1.00 0.00 10 ALA A CA 17
ATOM 10404 C C . ALA A 1 10 ? -9.981 7.058 7.505 1.00 0.00 10 ALA A C 17
ATOM 10405 O O . ALA A 1 10 ? -10.662 7.456 6.560 1.00 0.00 10 ALA A O 17
ATOM 10412 N N . PRO A 1 11 ? -9.019 7.810 8.060 1.00 0.00 11 PRO A N 17
ATOM 10413 C CA . PRO A 1 11 ? -8.700 9.161 7.589 1.00 0.00 11 PRO A CA 17
ATOM 10414 C C . PRO A 1 11 ? -8.039 9.155 6.215 1.00 0.00 11 PRO A C 17
ATOM 10415 O O . PRO A 1 11 ? -6.841 8.903 6.093 1.00 0.00 11 PRO A O 17
ATOM 10426 N N . GLY A 1 12 ? -8.828 9.434 5.182 1.00 0.00 12 GLY A N 17
ATOM 10427 C CA . GLY A 1 12 ? -8.301 9.455 3.830 1.00 0.00 12 GLY A CA 17
ATOM 10428 C C . GLY A 1 12 ? -9.381 9.676 2.790 1.00 0.00 12 GLY A C 17
ATOM 10429 O O . GLY A 1 12 ? -10.571 9.556 3.084 1.00 0.00 12 GLY A O 17
ATOM 10433 N N . THR A 1 13 ? -8.967 10.003 1.569 1.00 0.00 13 THR A N 17
ATOM 10434 C CA . THR A 1 13 ? -9.908 10.244 0.483 1.00 0.00 13 THR A CA 17
ATOM 10435 C C . THR A 1 13 ? -10.492 8.937 -0.040 1.00 0.00 13 THR A C 17
ATOM 10436 O O . THR A 1 13 ? -11.708 8.794 -0.162 1.00 0.00 13 THR A O 17
ATOM 10447 N N . ALA A 1 14 ? -9.618 7.984 -0.345 1.00 0.00 14 ALA A N 17
ATOM 10448 C CA . ALA A 1 14 ? -10.048 6.686 -0.852 1.00 0.00 14 ALA A CA 17
ATOM 10449 C C . ALA A 1 14 ? -9.316 5.551 -0.145 1.00 0.00 14 ALA A C 17
ATOM 10450 O O . ALA A 1 14 ? -8.143 5.663 0.213 1.00 0.00 14 ALA A O 17
ATOM 10457 N N . PRO A 1 15 ? -10.022 4.429 0.063 1.00 0.00 15 PRO A N 17
ATOM 10458 C CA . PRO A 1 15 ? -9.459 3.252 0.730 1.00 0.00 15 PRO A CA 17
ATOM 10459 C C . PRO A 1 15 ? -8.409 2.549 -0.124 1.00 0.00 15 PRO A C 17
ATOM 10460 O O . PRO A 1 15 ? -8.058 3.021 -1.207 1.00 0.00 15 PRO A O 17
ATOM 10471 N N . CYS A 1 16 ? -7.912 1.420 0.368 1.00 0.00 16 CYS A N 17
ATOM 10472 C CA . CYS A 1 16 ? -6.901 0.652 -0.350 1.00 0.00 16 CYS A CA 17
ATOM 10473 C C . CYS A 1 16 ? -7.545 -0.463 -1.168 1.00 0.00 16 CYS A C 17
ATOM 10474 O O . CYS A 1 16 ? -8.556 -1.038 -0.765 1.00 0.00 16 CYS A O 17
ATOM 10482 N N . SER A 1 17 ? -6.954 -0.762 -2.321 1.00 0.00 17 SER A N 17
ATOM 10483 C CA . SER A 1 17 ? -7.473 -1.804 -3.199 1.00 0.00 17 SER A CA 17
ATOM 10484 C C . SER A 1 17 ? -7.055 -3.186 -2.707 1.00 0.00 17 SER A C 17
ATOM 10485 O O . SER A 1 17 ? -5.995 -3.348 -2.102 1.00 0.00 17 SER A O 17
ATOM 10493 N N . ARG A 1 18 ? -7.896 -4.181 -2.971 1.00 0.00 18 ARG A N 17
ATOM 10494 C CA . ARG A 1 18 ? -7.616 -5.549 -2.555 1.00 0.00 18 ARG A CA 17
ATOM 10495 C C . ARG A 1 18 ? -6.176 -5.933 -2.882 1.00 0.00 18 ARG A C 17
ATOM 10496 O O . ARG A 1 18 ? -5.820 -6.116 -4.045 1.00 0.00 18 ARG A O 17
ATOM 10517 N N . GLY A 1 19 ? -5.351 -6.053 -1.846 1.00 0.00 19 GLY A N 17
ATOM 10518 C CA . GLY A 1 19 ? -3.959 -6.413 -2.044 1.00 0.00 19 GLY A CA 17
ATOM 10519 C C . GLY A 1 19 ? -3.016 -5.262 -1.756 1.00 0.00 19 GLY A C 17
ATOM 10520 O O . GLY A 1 19 ? -2.064 -5.029 -2.502 1.00 0.00 19 GLY A O 17
ATOM 10524 N N . SER A 1 20 ? -3.280 -4.538 -0.674 1.00 0.00 20 SER A N 17
ATOM 10525 C CA . SER A 1 20 ? -2.451 -3.401 -0.293 1.00 0.00 20 SER A CA 17
ATOM 10526 C C . SER A 1 20 ? -2.495 -3.177 1.216 1.00 0.00 20 SER A C 17
ATOM 10527 O O . SER A 1 20 ? -3.355 -3.719 1.910 1.00 0.00 20 SER A O 17
ATOM 10535 N N . SER A 1 21 ? -1.562 -2.373 1.716 1.00 0.00 21 SER A N 17
ATOM 10536 C CA . SER A 1 21 ? -1.491 -2.080 3.143 1.00 0.00 21 SER A CA 17
ATOM 10537 C C . SER A 1 21 ? -1.233 -0.595 3.379 1.00 0.00 21 SER A C 17
ATOM 10538 O O . SER A 1 21 ? -0.380 0.010 2.729 1.00 0.00 21 SER A O 17
ATOM 10546 N N . TRP A 1 22 ? -1.976 -0.014 4.314 1.00 0.00 22 TRP A N 17
ATOM 10547 C CA . TRP A 1 22 ? -1.829 1.401 4.637 1.00 0.00 22 TRP A CA 17
ATOM 10548 C C . TRP A 1 22 ? -0.473 1.674 5.278 1.00 0.00 22 TRP A C 17
ATOM 10549 O O . TRP A 1 22 ? -0.012 0.911 6.126 1.00 0.00 22 TRP A O 17
ATOM 10570 N N . SER A 1 23 ? 0.161 2.768 4.867 1.00 0.00 23 SER A N 17
ATOM 10571 C CA . SER A 1 23 ? 1.466 3.140 5.399 1.00 0.00 23 SER A CA 17
ATOM 10572 C C . SER A 1 23 ? 1.413 4.516 6.057 1.00 0.00 23 SER A C 17
ATOM 10573 O O . SER A 1 23 ? 1.440 5.542 5.378 1.00 0.00 23 SER A O 17
ATOM 10581 N N . ALA A 1 24 ? 1.337 4.528 7.384 1.00 0.00 24 ALA A N 17
ATOM 10582 C CA . ALA A 1 24 ? 1.282 5.776 8.134 1.00 0.00 24 ALA A CA 17
ATOM 10583 C C . ALA A 1 24 ? 2.515 6.633 7.867 1.00 0.00 24 ALA A C 17
ATOM 10584 O O . ALA A 1 24 ? 2.412 7.845 7.680 1.00 0.00 24 ALA A O 17
ATOM 10591 N N . ASP A 1 25 ? 3.680 5.995 7.849 1.00 0.00 25 ASP A N 17
ATOM 10592 C CA . ASP A 1 25 ? 4.934 6.699 7.604 1.00 0.00 25 ASP A CA 17
ATOM 10593 C C . ASP A 1 25 ? 4.899 7.417 6.258 1.00 0.00 25 ASP A C 17
ATOM 10594 O O . ASP A 1 25 ? 5.392 8.538 6.128 1.00 0.00 25 ASP A O 17
ATOM 10603 N N . LEU A 1 26 ? 4.315 6.764 5.260 1.00 0.00 26 LEU A N 17
ATOM 10604 C CA . LEU A 1 26 ? 4.217 7.340 3.923 1.00 0.00 26 LEU A CA 17
ATOM 10605 C C . LEU A 1 26 ? 2.822 7.906 3.675 1.00 0.00 26 LEU A C 17
ATOM 10606 O O . LEU A 1 26 ? 2.483 8.277 2.551 1.00 0.00 26 LEU A O 17
ATOM 10622 N N . ASP A 1 27 ? 2.019 7.971 4.731 1.00 0.00 27 ASP A N 17
ATOM 10623 C CA . ASP A 1 27 ? 0.662 8.495 4.629 1.00 0.00 27 ASP A CA 17
ATOM 10624 C C . ASP A 1 27 ? -0.006 8.026 3.341 1.00 0.00 27 ASP A C 17
ATOM 10625 O O . ASP A 1 27 ? -0.736 8.780 2.697 1.00 0.00 27 ASP A O 17
ATOM 10634 N N . LYS A 1 28 ? 0.250 6.777 2.968 1.00 0.00 28 LYS A N 17
ATOM 10635 C CA . LYS A 1 28 ? -0.325 6.206 1.756 1.00 0.00 28 LYS A CA 17
ATOM 10636 C C . LYS A 1 28 ? -0.269 4.682 1.793 1.00 0.00 28 LYS A C 17
ATOM 10637 O O . LYS A 1 28 ? 0.528 4.098 2.529 1.00 0.00 28 LYS A O 17
ATOM 10656 N N . CYS A 1 29 ? -1.118 4.044 0.995 1.00 0.00 29 CYS A N 17
ATOM 10657 C CA . CYS A 1 29 ? -1.164 2.587 0.935 1.00 0.00 29 CYS A CA 17
ATOM 10658 C C . CYS A 1 29 ? -0.130 2.050 -0.049 1.00 0.00 29 CYS A C 17
ATOM 10659 O O . CYS A 1 29 ? 0.312 2.762 -0.950 1.00 0.00 29 CYS A O 17
ATOM 10667 N N . MET A 1 30 ? 0.253 0.790 0.132 1.00 0.00 30 MET A N 17
ATOM 10668 C CA . MET A 1 30 ? 1.236 0.158 -0.741 1.00 0.00 30 MET A CA 17
ATOM 10669 C C . MET A 1 30 ? 0.681 -1.130 -1.341 1.00 0.00 30 MET A C 17
ATOM 10670 O O . MET A 1 30 ? -0.074 -1.854 -0.692 1.00 0.00 30 MET A O 17
ATOM 10684 N N . ASP A 1 31 ? 1.059 -1.408 -2.584 1.00 0.00 31 ASP A N 17
ATOM 10685 C CA . ASP A 1 31 ? 0.599 -2.609 -3.272 1.00 0.00 31 ASP A CA 17
ATOM 10686 C C . ASP A 1 31 ? 1.288 -3.852 -2.716 1.00 0.00 31 ASP A C 17
ATOM 10687 O O . ASP A 1 31 ? 2.430 -3.788 -2.259 1.00 0.00 31 ASP A O 17
ATOM 10696 N N . CYS A 1 32 ? 0.587 -4.979 -2.757 1.00 0.00 32 CYS A N 17
ATOM 10697 C CA . CYS A 1 32 ? 1.131 -6.236 -2.256 1.00 0.00 32 CYS A CA 17
ATOM 10698 C C . CYS A 1 32 ? 2.515 -6.501 -2.838 1.00 0.00 32 CYS A C 17
ATOM 10699 O O . CYS A 1 32 ? 3.453 -6.829 -2.112 1.00 0.00 32 CYS A O 17
ATOM 10707 N N . ALA A 1 33 ? 2.635 -6.357 -4.154 1.00 0.00 33 ALA A N 17
ATOM 10708 C CA . ALA A 1 33 ? 3.905 -6.580 -4.834 1.00 0.00 33 ALA A CA 17
ATOM 10709 C C . ALA A 1 33 ? 5.057 -5.936 -4.070 1.00 0.00 33 ALA A C 17
ATOM 10710 O O . ALA A 1 33 ? 6.202 -6.377 -4.168 1.00 0.00 33 ALA A O 17
ATOM 10717 N N . SER A 1 34 ? 4.747 -4.890 -3.311 1.00 0.00 34 SER A N 17
ATOM 10718 C CA . SER A 1 34 ? 5.758 -4.182 -2.534 1.00 0.00 34 SER A CA 17
ATOM 10719 C C . SER A 1 34 ? 6.205 -5.015 -1.337 1.00 0.00 34 SER A C 17
ATOM 10720 O O . SER A 1 34 ? 7.386 -5.038 -0.989 1.00 0.00 34 SER A O 17
ATOM 10728 N N . CYS A 1 35 ? 5.253 -5.699 -0.712 1.00 0.00 35 CYS A N 17
ATOM 10729 C CA . CYS A 1 35 ? 5.547 -6.534 0.448 1.00 0.00 35 CYS A CA 17
ATOM 10730 C C . CYS A 1 35 ? 6.081 -7.895 0.015 1.00 0.00 35 CYS A C 17
ATOM 10731 O O . CYS A 1 35 ? 6.945 -8.472 0.676 1.00 0.00 35 CYS A O 17
ATOM 10739 N N . ARG A 1 36 ? 5.559 -8.404 -1.096 1.00 0.00 36 ARG A N 17
ATOM 10740 C CA . ARG A 1 36 ? 5.982 -9.700 -1.615 1.00 0.00 36 ARG A CA 17
ATOM 10741 C C . ARG A 1 36 ? 7.500 -9.763 -1.747 1.00 0.00 36 ARG A C 17
ATOM 10742 O O . ARG A 1 36 ? 8.128 -10.742 -1.343 1.00 0.00 36 ARG A O 17
ATOM 10763 N N . ALA A 1 37 ? 8.084 -8.714 -2.315 1.00 0.00 37 ALA A N 17
ATOM 10764 C CA . ALA A 1 37 ? 9.529 -8.650 -2.499 1.00 0.00 37 ALA A CA 17
ATOM 10765 C C . ALA A 1 37 ? 10.218 -8.103 -1.253 1.00 0.00 37 ALA A C 17
ATOM 10766 O O . ALA A 1 37 ? 11.286 -8.576 -0.866 1.00 0.00 37 ALA A O 17
ATOM 10773 N N . ARG A 1 38 ? 9.599 -7.105 -0.631 1.00 0.00 38 ARG A N 17
ATOM 10774 C CA . ARG A 1 38 ? 10.154 -6.494 0.570 1.00 0.00 38 ARG A CA 17
ATOM 10775 C C . ARG A 1 38 ? 9.222 -6.693 1.762 1.00 0.00 38 ARG A C 17
ATOM 10776 O O . ARG A 1 38 ? 8.414 -5.828 2.101 1.00 0.00 38 ARG A O 17
ATOM 10797 N N . PRO A 1 39 ? 9.336 -7.859 2.414 1.00 0.00 39 PRO A N 17
ATOM 10798 C CA . PRO A 1 39 ? 8.512 -8.200 3.578 1.00 0.00 39 PRO A CA 17
ATOM 10799 C C . PRO A 1 39 ? 8.869 -7.367 4.804 1.00 0.00 39 PRO A C 17
ATOM 10800 O O . PRO A 1 39 ? 8.130 -7.345 5.789 1.00 0.00 39 PRO A O 17
ATOM 10811 N N . HIS A 1 40 ? 10.007 -6.683 4.739 1.00 0.00 40 HIS A N 17
ATOM 10812 C CA . HIS A 1 40 ? 10.462 -5.847 5.844 1.00 0.00 40 HIS A CA 17
ATOM 10813 C C . HIS A 1 40 ? 9.843 -4.455 5.764 1.00 0.00 40 HIS A C 17
ATOM 10814 O O . HIS A 1 40 ? 10.495 -3.456 6.066 1.00 0.00 40 HIS A O 17
ATOM 10828 N N . SER A 1 41 ? 8.580 -4.397 5.353 1.00 0.00 41 SER A N 17
ATOM 10829 C CA . SER A 1 41 ? 7.874 -3.127 5.228 1.00 0.00 41 SER A CA 17
ATOM 10830 C C . SER A 1 41 ? 7.158 -2.773 6.528 1.00 0.00 41 SER A C 17
ATOM 10831 O O . SER A 1 41 ? 6.597 -3.641 7.197 1.00 0.00 41 SER A O 17
ATOM 10839 N N . ASP A 1 42 ? 7.184 -1.492 6.880 1.00 0.00 42 ASP A N 17
ATOM 10840 C CA . ASP A 1 42 ? 6.537 -1.021 8.099 1.00 0.00 42 ASP A CA 17
ATOM 10841 C C . ASP A 1 42 ? 5.019 -1.092 7.971 1.00 0.00 42 ASP A C 17
ATOM 10842 O O . ASP A 1 42 ? 4.316 -1.383 8.940 1.00 0.00 42 ASP A O 17
ATOM 10851 N N . PHE A 1 43 ? 4.518 -0.823 6.770 1.00 0.00 43 PHE A N 17
ATOM 10852 C CA . PHE A 1 43 ? 3.082 -0.854 6.516 1.00 0.00 43 PHE A CA 17
ATOM 10853 C C . PHE A 1 43 ? 2.547 -2.281 6.596 1.00 0.00 43 PHE A C 17
ATOM 10854 O O . PHE A 1 43 ? 1.350 -2.496 6.790 1.00 0.00 43 PHE A O 17
ATOM 10871 N N . CYS A 1 44 ? 3.441 -3.251 6.445 1.00 0.00 44 CYS A N 17
ATOM 10872 C CA . CYS A 1 44 ? 3.059 -4.658 6.499 1.00 0.00 44 CYS A CA 17
ATOM 10873 C C . CYS A 1 44 ? 3.334 -5.244 7.880 1.00 0.00 44 CYS A C 17
ATOM 10874 O O . CYS A 1 44 ? 2.674 -6.192 8.307 1.00 0.00 44 CYS A O 17
ATOM 10882 N N . LEU A 1 45 ? 4.313 -4.674 8.574 1.00 0.00 45 LEU A N 17
ATOM 10883 C CA . LEU A 1 45 ? 4.677 -5.141 9.907 1.00 0.00 45 LEU A CA 17
ATOM 10884 C C . LEU A 1 45 ? 3.690 -4.630 10.951 1.00 0.00 45 LEU A C 17
ATOM 10885 O O . LEU A 1 45 ? 3.139 -5.405 11.731 1.00 0.00 45 LEU A O 17
ATOM 10901 N N . GLY A 1 46 ? 3.470 -3.318 10.958 1.00 0.00 46 GLY A N 17
ATOM 10902 C CA . GLY A 1 46 ? 2.547 -2.726 11.909 1.00 0.00 46 GLY A CA 17
ATOM 10903 C C . GLY A 1 46 ? 1.112 -3.146 11.663 1.00 0.00 46 GLY A C 17
ATOM 10904 O O . GLY A 1 46 ? 0.272 -3.070 12.561 1.00 0.00 46 GLY A O 17
ATOM 10908 N N . CYS A 1 47 ? 0.828 -3.588 10.443 1.00 0.00 47 CYS A N 17
ATOM 10909 C CA . CYS A 1 47 ? -0.518 -4.019 10.080 1.00 0.00 47 CYS A CA 17
ATOM 10910 C C . CYS A 1 47 ? -0.778 -5.446 10.554 1.00 0.00 47 CYS A C 17
ATOM 10911 O O . CYS A 1 47 ? -1.345 -6.259 9.825 1.00 0.00 47 CYS A O 17
ATOM 10919 N N . ALA A 1 48 ? -0.358 -5.742 11.780 1.00 0.00 48 ALA A N 17
ATOM 10920 C CA . ALA A 1 48 ? -0.546 -7.070 12.351 1.00 0.00 48 ALA A CA 17
ATOM 10921 C C . ALA A 1 48 ? -1.841 -7.144 13.153 1.00 0.00 48 ALA A C 17
ATOM 10922 O O . ALA A 1 48 ? -2.745 -7.910 12.822 1.00 0.00 48 ALA A O 17
ATOM 10929 N N . ALA A 1 49 ? -1.923 -6.343 14.211 1.00 0.00 49 ALA A N 17
ATOM 10930 C CA . ALA A 1 49 ? -3.107 -6.317 15.060 1.00 0.00 49 ALA A CA 17
ATOM 10931 C C . ALA A 1 49 ? -3.084 -5.117 15.999 1.00 0.00 49 ALA A C 17
ATOM 10932 O O . ALA A 1 49 ? -2.158 -4.957 16.795 1.00 0.00 49 ALA A O 17
ATOM 10939 N N . ALA A 1 50 ? -4.106 -4.274 15.901 1.00 0.00 50 ALA A N 17
ATOM 10940 C CA . ALA A 1 50 ? -4.203 -3.088 16.743 1.00 0.00 50 ALA A CA 17
ATOM 10941 C C . ALA A 1 50 ? -4.800 -3.429 18.104 1.00 0.00 50 ALA A C 17
ATOM 10942 O O . ALA A 1 50 ? -5.711 -4.252 18.205 1.00 0.00 50 ALA A O 17
ATOM 10949 N N . GLY A 1 1 ? 8.539 2.919 -25.355 1.00 0.00 1 GLY A N 18
ATOM 10950 C CA . GLY A 1 1 ? 7.352 2.327 -24.767 1.00 0.00 1 GLY A CA 18
ATOM 10951 C C . GLY A 1 1 ? 6.233 2.150 -25.773 1.00 0.00 1 GLY A C 18
ATOM 10952 O O . GLY A 1 1 ? 6.376 2.512 -26.941 1.00 0.00 1 GLY A O 18
ATOM 10956 N N . SER A 1 2 ? 5.115 1.590 -25.321 1.00 0.00 2 SER A N 18
ATOM 10957 C CA . SER A 1 2 ? 3.969 1.360 -26.191 1.00 0.00 2 SER A CA 18
ATOM 10958 C C . SER A 1 2 ? 3.017 2.552 -26.161 1.00 0.00 2 SER A C 18
ATOM 10959 O O . SER A 1 2 ? 2.711 3.143 -27.197 1.00 0.00 2 SER A O 18
ATOM 10967 N N . SER A 1 3 ? 2.551 2.900 -24.966 1.00 0.00 3 SER A N 18
ATOM 10968 C CA . SER A 1 3 ? 1.631 4.018 -24.799 1.00 0.00 3 SER A CA 18
ATOM 10969 C C . SER A 1 3 ? 2.165 5.014 -23.774 1.00 0.00 3 SER A C 18
ATOM 10970 O O . SER A 1 3 ? 3.030 4.683 -22.964 1.00 0.00 3 SER A O 18
ATOM 10978 N N . GLY A 1 4 ? 1.641 6.235 -23.815 1.00 0.00 4 GLY A N 18
ATOM 10979 C CA . GLY A 1 4 ? 2.077 7.261 -22.885 1.00 0.00 4 GLY A CA 18
ATOM 10980 C C . GLY A 1 4 ? 1.088 7.478 -21.757 1.00 0.00 4 GLY A C 18
ATOM 10981 O O . GLY A 1 4 ? -0.103 7.203 -21.905 1.00 0.00 4 GLY A O 18
ATOM 10985 N N . SER A 1 5 ? 1.582 7.972 -20.626 1.00 0.00 5 SER A N 18
ATOM 10986 C CA . SER A 1 5 ? 0.734 8.221 -19.466 1.00 0.00 5 SER A CA 18
ATOM 10987 C C . SER A 1 5 ? -0.575 8.884 -19.882 1.00 0.00 5 SER A C 18
ATOM 10988 O O . SER A 1 5 ? -0.616 9.655 -20.841 1.00 0.00 5 SER A O 18
ATOM 10996 N N . SER A 1 6 ? -1.644 8.578 -19.154 1.00 0.00 6 SER A N 18
ATOM 10997 C CA . SER A 1 6 ? -2.956 9.141 -19.449 1.00 0.00 6 SER A CA 18
ATOM 10998 C C . SER A 1 6 ? -3.412 10.073 -18.329 1.00 0.00 6 SER A C 18
ATOM 10999 O O . SER A 1 6 ? -3.068 9.877 -17.165 1.00 0.00 6 SER A O 18
ATOM 11007 N N . GLY A 1 7 ? -4.189 11.089 -18.693 1.00 0.00 7 GLY A N 18
ATOM 11008 C CA . GLY A 1 7 ? -4.679 12.037 -17.709 1.00 0.00 7 GLY A CA 18
ATOM 11009 C C . GLY A 1 7 ? -6.112 11.760 -17.301 1.00 0.00 7 GLY A C 18
ATOM 11010 O O . GLY A 1 7 ? -6.951 12.660 -17.307 1.00 0.00 7 GLY A O 18
ATOM 11014 N N . GLU A 1 8 ? -6.394 10.509 -16.948 1.00 0.00 8 GLU A N 18
ATOM 11015 C CA . GLU A 1 8 ? -7.737 10.116 -16.538 1.00 0.00 8 GLU A CA 18
ATOM 11016 C C . GLU A 1 8 ? -7.683 9.033 -15.464 1.00 0.00 8 GLU A C 18
ATOM 11017 O O . GLU A 1 8 ? -6.741 8.243 -15.413 1.00 0.00 8 GLU A O 18
ATOM 11029 N N . GLN A 1 9 ? -8.700 9.004 -14.609 1.00 0.00 9 GLN A N 18
ATOM 11030 C CA . GLN A 1 9 ? -8.768 8.019 -13.536 1.00 0.00 9 GLN A CA 18
ATOM 11031 C C . GLN A 1 9 ? -7.512 8.068 -12.673 1.00 0.00 9 GLN A C 18
ATOM 11032 O O . GLN A 1 9 ? -6.932 7.033 -12.346 1.00 0.00 9 GLN A O 18
ATOM 11046 N N . ALA A 1 10 ? -7.098 9.277 -12.307 1.00 0.00 10 ALA A N 18
ATOM 11047 C CA . ALA A 1 10 ? -5.912 9.460 -11.479 1.00 0.00 10 ALA A CA 18
ATOM 11048 C C . ALA A 1 10 ? -6.077 8.778 -10.125 1.00 0.00 10 ALA A C 18
ATOM 11049 O O . ALA A 1 10 ? -7.164 8.743 -9.549 1.00 0.00 10 ALA A O 18
ATOM 11056 N N . PRO A 1 11 ? -4.973 8.222 -9.604 1.00 0.00 11 PRO A N 18
ATOM 11057 C CA . PRO A 1 11 ? -4.970 7.531 -8.311 1.00 0.00 11 PRO A CA 18
ATOM 11058 C C . PRO A 1 11 ? -5.159 8.490 -7.141 1.00 0.00 11 PRO A C 18
ATOM 11059 O O . PRO A 1 11 ? -4.497 9.525 -7.060 1.00 0.00 11 PRO A O 18
ATOM 11070 N N . GLY A 1 12 ? -6.066 8.139 -6.234 1.00 0.00 12 GLY A N 18
ATOM 11071 C CA . GLY A 1 12 ? -6.324 8.980 -5.079 1.00 0.00 12 GLY A CA 18
ATOM 11072 C C . GLY A 1 12 ? -7.763 8.895 -4.611 1.00 0.00 12 GLY A C 18
ATOM 11073 O O . GLY A 1 12 ? -8.036 8.464 -3.490 1.00 0.00 12 GLY A O 18
ATOM 11077 N N . THR A 1 13 ? -8.689 9.308 -5.471 1.00 0.00 13 THR A N 18
ATOM 11078 C CA . THR A 1 13 ? -10.108 9.279 -5.139 1.00 0.00 13 THR A CA 18
ATOM 11079 C C . THR A 1 13 ? -10.499 7.947 -4.511 1.00 0.00 13 THR A C 18
ATOM 11080 O O . THR A 1 13 ? -11.424 7.878 -3.702 1.00 0.00 13 THR A O 18
ATOM 11091 N N . ALA A 1 14 ? -9.788 6.889 -4.888 1.00 0.00 14 ALA A N 18
ATOM 11092 C CA . ALA A 1 14 ? -10.059 5.558 -4.359 1.00 0.00 14 ALA A CA 18
ATOM 11093 C C . ALA A 1 14 ? -9.041 5.173 -3.291 1.00 0.00 14 ALA A C 18
ATOM 11094 O O . ALA A 1 14 ? -7.862 5.522 -3.369 1.00 0.00 14 ALA A O 18
ATOM 11101 N N . PRO A 1 15 ? -9.503 4.438 -2.269 1.00 0.00 15 PRO A N 18
ATOM 11102 C CA . PRO A 1 15 ? -8.647 3.991 -1.166 1.00 0.00 15 PRO A CA 18
ATOM 11103 C C . PRO A 1 15 ? -7.644 2.929 -1.604 1.00 0.00 15 PRO A C 18
ATOM 11104 O O . PRO A 1 15 ? -7.547 2.604 -2.788 1.00 0.00 15 PRO A O 18
ATOM 11115 N N . CYS A 1 16 ? -6.901 2.392 -0.643 1.00 0.00 16 CYS A N 18
ATOM 11116 C CA . CYS A 1 16 ? -5.904 1.366 -0.930 1.00 0.00 16 CYS A CA 18
ATOM 11117 C C . CYS A 1 16 ? -6.486 0.279 -1.828 1.00 0.00 16 CYS A C 18
ATOM 11118 O O . CYS A 1 16 ? -7.534 -0.293 -1.528 1.00 0.00 16 CYS A O 18
ATOM 11126 N N . SER A 1 17 ? -5.800 0.001 -2.932 1.00 0.00 17 SER A N 18
ATOM 11127 C CA . SER A 1 17 ? -6.252 -1.014 -3.877 1.00 0.00 17 SER A CA 18
ATOM 11128 C C . SER A 1 17 ? -6.207 -2.402 -3.246 1.00 0.00 17 SER A C 18
ATOM 11129 O O . SER A 1 17 ? -5.432 -2.652 -2.322 1.00 0.00 17 SER A O 18
ATOM 11137 N N . ARG A 1 18 ? -7.044 -3.303 -3.752 1.00 0.00 18 ARG A N 18
ATOM 11138 C CA . ARG A 1 18 ? -7.101 -4.666 -3.238 1.00 0.00 18 ARG A CA 18
ATOM 11139 C C . ARG A 1 18 ? -5.708 -5.169 -2.873 1.00 0.00 18 ARG A C 18
ATOM 11140 O O . ARG A 1 18 ? -4.719 -4.802 -3.506 1.00 0.00 18 ARG A O 18
ATOM 11161 N N . GLY A 1 19 ? -5.638 -6.011 -1.847 1.00 0.00 19 GLY A N 18
ATOM 11162 C CA . GLY A 1 19 ? -4.361 -6.550 -1.415 1.00 0.00 19 GLY A CA 18
ATOM 11163 C C . GLY A 1 19 ? -3.323 -5.469 -1.188 1.00 0.00 19 GLY A C 18
ATOM 11164 O O . GLY A 1 19 ? -2.265 -5.474 -1.816 1.00 0.00 19 GLY A O 18
ATOM 11168 N N . SER A 1 20 ? -3.626 -4.540 -0.287 1.00 0.00 20 SER A N 18
ATOM 11169 C CA . SER A 1 20 ? -2.713 -3.444 0.017 1.00 0.00 20 SER A CA 18
ATOM 11170 C C . SER A 1 20 ? -2.718 -3.131 1.510 1.00 0.00 20 SER A C 18
ATOM 11171 O O . SER A 1 20 ? -3.609 -3.562 2.243 1.00 0.00 20 SER A O 18
ATOM 11179 N N . SER A 1 21 ? -1.717 -2.378 1.955 1.00 0.00 21 SER A N 18
ATOM 11180 C CA . SER A 1 21 ? -1.604 -2.010 3.361 1.00 0.00 21 SER A CA 18
ATOM 11181 C C . SER A 1 21 ? -1.280 -0.526 3.509 1.00 0.00 21 SER A C 18
ATOM 11182 O O . SER A 1 21 ? -0.406 0.001 2.822 1.00 0.00 21 SER A O 18
ATOM 11190 N N . TRP A 1 22 ? -1.991 0.140 4.411 1.00 0.00 22 TRP A N 18
ATOM 11191 C CA . TRP A 1 22 ? -1.780 1.564 4.651 1.00 0.00 22 TRP A CA 18
ATOM 11192 C C . TRP A 1 22 ? -0.409 1.814 5.269 1.00 0.00 22 TRP A C 18
ATOM 11193 O O . TRP A 1 22 ? 0.114 0.975 6.002 1.00 0.00 22 TRP A O 18
ATOM 11214 N N . SER A 1 23 ? 0.167 2.974 4.970 1.00 0.00 23 SER A N 18
ATOM 11215 C CA . SER A 1 23 ? 1.479 3.333 5.494 1.00 0.00 23 SER A CA 18
ATOM 11216 C C . SER A 1 23 ? 1.435 4.692 6.185 1.00 0.00 23 SER A C 18
ATOM 11217 O O . SER A 1 23 ? 1.228 5.721 5.542 1.00 0.00 23 SER A O 18
ATOM 11225 N N . ALA A 1 24 ? 1.631 4.687 7.500 1.00 0.00 24 ALA A N 18
ATOM 11226 C CA . ALA A 1 24 ? 1.615 5.919 8.279 1.00 0.00 24 ALA A CA 18
ATOM 11227 C C . ALA A 1 24 ? 2.813 6.800 7.938 1.00 0.00 24 ALA A C 18
ATOM 11228 O O . ALA A 1 24 ? 2.683 8.017 7.807 1.00 0.00 24 ALA A O 18
ATOM 11235 N N . ASP A 1 25 ? 3.977 6.177 7.795 1.00 0.00 25 ASP A N 18
ATOM 11236 C CA . ASP A 1 25 ? 5.198 6.905 7.468 1.00 0.00 25 ASP A CA 18
ATOM 11237 C C . ASP A 1 25 ? 5.096 7.546 6.088 1.00 0.00 25 ASP A C 18
ATOM 11238 O O . ASP A 1 25 ? 5.294 8.752 5.936 1.00 0.00 25 ASP A O 18
ATOM 11247 N N . LEU A 1 26 ? 4.786 6.732 5.085 1.00 0.00 26 LEU A N 18
ATOM 11248 C CA . LEU A 1 26 ? 4.659 7.220 3.715 1.00 0.00 26 LEU A CA 18
ATOM 11249 C C . LEU A 1 26 ? 3.323 7.929 3.512 1.00 0.00 26 LEU A C 18
ATOM 11250 O O . LEU A 1 26 ? 3.146 8.676 2.550 1.00 0.00 26 LEU A O 18
ATOM 11266 N N . ASP A 1 27 ? 2.389 7.692 4.426 1.00 0.00 27 ASP A N 18
ATOM 11267 C CA . ASP A 1 27 ? 1.070 8.310 4.349 1.00 0.00 27 ASP A CA 18
ATOM 11268 C C . ASP A 1 27 ? 0.362 7.921 3.056 1.00 0.00 27 ASP A C 18
ATOM 11269 O O . ASP A 1 27 ? -0.328 8.737 2.443 1.00 0.00 27 ASP A O 18
ATOM 11278 N N . LYS A 1 28 ? 0.537 6.670 2.645 1.00 0.00 28 LYS A N 18
ATOM 11279 C CA . LYS A 1 28 ? -0.085 6.171 1.424 1.00 0.00 28 LYS A CA 18
ATOM 11280 C C . LYS A 1 28 ? -0.315 4.665 1.507 1.00 0.00 28 LYS A C 18
ATOM 11281 O O . LYS A 1 28 ? 0.100 4.016 2.469 1.00 0.00 28 LYS A O 18
ATOM 11300 N N . CYS A 1 29 ? -0.976 4.116 0.495 1.00 0.00 29 CYS A N 18
ATOM 11301 C CA . CYS A 1 29 ? -1.261 2.686 0.453 1.00 0.00 29 CYS A CA 18
ATOM 11302 C C . CYS A 1 29 ? -0.181 1.939 -0.323 1.00 0.00 29 CYS A C 18
ATOM 11303 O O . CYS A 1 29 ? 0.310 2.422 -1.343 1.00 0.00 29 CYS A O 18
ATOM 11311 N N . MET A 1 30 ? 0.184 0.759 0.167 1.00 0.00 30 MET A N 18
ATOM 11312 C CA . MET A 1 30 ? 1.206 -0.054 -0.482 1.00 0.00 30 MET A CA 18
ATOM 11313 C C . MET A 1 30 ? 0.621 -1.375 -0.971 1.00 0.00 30 MET A C 18
ATOM 11314 O O . MET A 1 30 ? 0.056 -2.141 -0.190 1.00 0.00 30 MET A O 18
ATOM 11328 N N . ASP A 1 31 ? 0.759 -1.635 -2.266 1.00 0.00 31 ASP A N 18
ATOM 11329 C CA . ASP A 1 31 ? 0.245 -2.864 -2.858 1.00 0.00 31 ASP A CA 18
ATOM 11330 C C . ASP A 1 31 ? 1.060 -4.070 -2.402 1.00 0.00 31 ASP A C 18
ATOM 11331 O O . ASP A 1 31 ? 2.247 -3.950 -2.098 1.00 0.00 31 ASP A O 18
ATOM 11340 N N . CYS A 1 32 ? 0.414 -5.230 -2.355 1.00 0.00 32 CYS A N 18
ATOM 11341 C CA . CYS A 1 32 ? 1.078 -6.458 -1.933 1.00 0.00 32 CYS A CA 18
ATOM 11342 C C . CYS A 1 32 ? 2.459 -6.577 -2.571 1.00 0.00 32 CYS A C 18
ATOM 11343 O O . CYS A 1 32 ? 3.422 -6.978 -1.919 1.00 0.00 32 CYS A O 18
ATOM 11351 N N . ALA A 1 33 ? 2.545 -6.226 -3.850 1.00 0.00 33 ALA A N 18
ATOM 11352 C CA . ALA A 1 33 ? 3.807 -6.292 -4.576 1.00 0.00 33 ALA A CA 18
ATOM 11353 C C . ALA A 1 33 ? 4.964 -5.796 -3.714 1.00 0.00 33 ALA A C 18
ATOM 11354 O O . ALA A 1 33 ? 6.056 -6.363 -3.739 1.00 0.00 33 ALA A O 18
ATOM 11361 N N . SER A 1 34 ? 4.716 -4.735 -2.954 1.00 0.00 34 SER A N 18
ATOM 11362 C CA . SER A 1 34 ? 5.738 -4.160 -2.087 1.00 0.00 34 SER A CA 18
ATOM 11363 C C . SER A 1 34 ? 6.207 -5.177 -1.051 1.00 0.00 34 SER A C 18
ATOM 11364 O O . SER A 1 34 ? 7.392 -5.244 -0.723 1.00 0.00 34 SER A O 18
ATOM 11372 N N . CYS A 1 35 ? 5.270 -5.968 -0.541 1.00 0.00 35 CYS A N 18
ATOM 11373 C CA . CYS A 1 35 ? 5.585 -6.982 0.459 1.00 0.00 35 CYS A CA 18
ATOM 11374 C C . CYS A 1 35 ? 6.228 -8.203 -0.190 1.00 0.00 35 CYS A C 18
ATOM 11375 O O . CYS A 1 35 ? 7.162 -8.790 0.357 1.00 0.00 35 CYS A O 18
ATOM 11383 N N . ARG A 1 36 ? 5.720 -8.582 -1.359 1.00 0.00 36 ARG A N 18
ATOM 11384 C CA . ARG A 1 36 ? 6.242 -9.736 -2.081 1.00 0.00 36 ARG A CA 18
ATOM 11385 C C . ARG A 1 36 ? 7.757 -9.640 -2.235 1.00 0.00 36 ARG A C 18
ATOM 11386 O O . ARG A 1 36 ? 8.476 -10.616 -2.021 1.00 0.00 36 ARG A O 18
ATOM 11407 N N . ALA A 1 37 ? 8.236 -8.458 -2.609 1.00 0.00 37 ALA A N 18
ATOM 11408 C CA . ALA A 1 37 ? 9.664 -8.234 -2.790 1.00 0.00 37 ALA A CA 18
ATOM 11409 C C . ALA A 1 37 ? 10.307 -7.718 -1.507 1.00 0.00 37 ALA A C 18
ATOM 11410 O O . ALA A 1 37 ? 11.389 -8.161 -1.122 1.00 0.00 37 ALA A O 18
ATOM 11417 N N . ARG A 1 38 ? 9.634 -6.779 -0.850 1.00 0.00 38 ARG A N 18
ATOM 11418 C CA . ARG A 1 38 ? 10.140 -6.201 0.389 1.00 0.00 38 ARG A CA 18
ATOM 11419 C C . ARG A 1 38 ? 9.244 -6.570 1.567 1.00 0.00 38 ARG A C 18
ATOM 11420 O O . ARG A 1 38 ? 8.361 -5.812 1.968 1.00 0.00 38 ARG A O 18
ATOM 11441 N N . PRO A 1 39 ? 9.475 -7.763 2.136 1.00 0.00 39 PRO A N 18
ATOM 11442 C CA . PRO A 1 39 ? 8.699 -8.260 3.276 1.00 0.00 39 PRO A CA 18
ATOM 11443 C C . PRO A 1 39 ? 8.988 -7.484 4.556 1.00 0.00 39 PRO A C 18
ATOM 11444 O O . PRO A 1 39 ? 8.242 -7.575 5.531 1.00 0.00 39 PRO A O 18
ATOM 11455 N N . HIS A 1 40 ? 10.076 -6.720 4.547 1.00 0.00 40 HIS A N 18
ATOM 11456 C CA . HIS A 1 40 ? 10.464 -5.927 5.708 1.00 0.00 40 HIS A CA 18
ATOM 11457 C C . HIS A 1 40 ? 9.814 -4.547 5.664 1.00 0.00 40 HIS A C 18
ATOM 11458 O O . HIS A 1 40 ? 10.450 -3.541 5.978 1.00 0.00 40 HIS A O 18
ATOM 11472 N N . SER A 1 41 ? 8.545 -4.508 5.272 1.00 0.00 41 SER A N 18
ATOM 11473 C CA . SER A 1 41 ? 7.811 -3.251 5.183 1.00 0.00 41 SER A CA 18
ATOM 11474 C C . SER A 1 41 ? 7.125 -2.927 6.506 1.00 0.00 41 SER A C 18
ATOM 11475 O O . SER A 1 41 ? 6.568 -3.808 7.161 1.00 0.00 41 SER A O 18
ATOM 11483 N N . ASP A 1 42 ? 7.171 -1.657 6.894 1.00 0.00 42 ASP A N 18
ATOM 11484 C CA . ASP A 1 42 ? 6.553 -1.215 8.139 1.00 0.00 42 ASP A CA 18
ATOM 11485 C C . ASP A 1 42 ? 5.032 -1.226 8.024 1.00 0.00 42 ASP A C 18
ATOM 11486 O O . ASP A 1 42 ? 4.331 -1.595 8.967 1.00 0.00 42 ASP A O 18
ATOM 11495 N N . PHE A 1 43 ? 4.528 -0.818 6.865 1.00 0.00 43 PHE A N 18
ATOM 11496 C CA . PHE A 1 43 ? 3.089 -0.779 6.628 1.00 0.00 43 PHE A CA 18
ATOM 11497 C C . PHE A 1 43 ? 2.499 -2.186 6.633 1.00 0.00 43 PHE A C 18
ATOM 11498 O O . PHE A 1 43 ? 1.299 -2.366 6.843 1.00 0.00 43 PHE A O 18
ATOM 11515 N N . CYS A 1 44 ? 3.350 -3.179 6.401 1.00 0.00 44 CYS A N 18
ATOM 11516 C CA . CYS A 1 44 ? 2.913 -4.570 6.377 1.00 0.00 44 CYS A CA 18
ATOM 11517 C C . CYS A 1 44 ? 3.206 -5.254 7.708 1.00 0.00 44 CYS A C 18
ATOM 11518 O O . CYS A 1 44 ? 2.575 -6.253 8.057 1.00 0.00 44 CYS A O 18
ATOM 11526 N N . LEU A 1 45 ? 4.166 -4.712 8.448 1.00 0.00 45 LEU A N 18
ATOM 11527 C CA . LEU A 1 45 ? 4.545 -5.271 9.741 1.00 0.00 45 LEU A CA 18
ATOM 11528 C C . LEU A 1 45 ? 3.563 -4.842 10.827 1.00 0.00 45 LEU A C 18
ATOM 11529 O O . LEU A 1 45 ? 3.007 -5.676 11.540 1.00 0.00 45 LEU A O 18
ATOM 11545 N N . GLY A 1 46 ? 3.354 -3.534 10.946 1.00 0.00 46 GLY A N 18
ATOM 11546 C CA . GLY A 1 46 ? 2.437 -3.018 11.946 1.00 0.00 46 GLY A CA 18
ATOM 11547 C C . GLY A 1 46 ? 1.009 -3.464 11.709 1.00 0.00 46 GLY A C 18
ATOM 11548 O O . GLY A 1 46 ? 0.177 -3.414 12.616 1.00 0.00 46 GLY A O 18
ATOM 11552 N N . CYS A 1 47 ? 0.722 -3.901 10.488 1.00 0.00 47 CYS A N 18
ATOM 11553 C CA . CYS A 1 47 ? -0.618 -4.356 10.133 1.00 0.00 47 CYS A CA 18
ATOM 11554 C C . CYS A 1 47 ? -0.831 -5.804 10.561 1.00 0.00 47 CYS A C 18
ATOM 11555 O O . CYS A 1 47 ? -1.857 -6.143 11.150 1.00 0.00 47 CYS A O 18
ATOM 11563 N N . ALA A 1 48 ? 0.145 -6.654 10.258 1.00 0.00 48 ALA A N 18
ATOM 11564 C CA . ALA A 1 48 ? 0.064 -8.066 10.611 1.00 0.00 48 ALA A CA 18
ATOM 11565 C C . ALA A 1 48 ? -0.180 -8.246 12.105 1.00 0.00 48 ALA A C 18
ATOM 11566 O O . ALA A 1 48 ? 0.721 -8.044 12.919 1.00 0.00 48 ALA A O 18
ATOM 11573 N N . ALA A 1 49 ? -1.403 -8.625 12.459 1.00 0.00 49 ALA A N 18
ATOM 11574 C CA . ALA A 1 49 ? -1.765 -8.832 13.856 1.00 0.00 49 ALA A CA 18
ATOM 11575 C C . ALA A 1 49 ? -0.880 -9.894 14.500 1.00 0.00 49 ALA A C 18
ATOM 11576 O O . ALA A 1 49 ? -0.142 -10.601 13.814 1.00 0.00 49 ALA A O 18
ATOM 11583 N N . ALA A 1 50 ? -0.958 -10.000 15.823 1.00 0.00 50 ALA A N 18
ATOM 11584 C CA . ALA A 1 50 ? -0.164 -10.976 16.559 1.00 0.00 50 ALA A CA 18
ATOM 11585 C C . ALA A 1 50 ? -1.054 -12.039 17.196 1.00 0.00 50 ALA A C 18
ATOM 11586 O O . ALA A 1 50 ? -0.981 -13.216 16.843 1.00 0.00 50 ALA A O 18
ATOM 11593 N N . GLY A 1 1 ? -20.695 11.668 -19.878 1.00 0.00 1 GLY A N 19
ATOM 11594 C CA . GLY A 1 1 ? -20.677 11.299 -21.282 1.00 0.00 1 GLY A CA 19
ATOM 11595 C C . GLY A 1 1 ? -19.786 12.205 -22.108 1.00 0.00 1 GLY A C 19
ATOM 11596 O O . GLY A 1 1 ? -20.153 13.340 -22.412 1.00 0.00 1 GLY A O 19
ATOM 11600 N N . SER A 1 2 ? -18.609 11.704 -22.471 1.00 0.00 2 SER A N 19
ATOM 11601 C CA . SER A 1 2 ? -17.660 12.478 -23.263 1.00 0.00 2 SER A CA 19
ATOM 11602 C C . SER A 1 2 ? -16.817 11.564 -24.147 1.00 0.00 2 SER A C 19
ATOM 11603 O O . SER A 1 2 ? -16.076 10.715 -23.652 1.00 0.00 2 SER A O 19
ATOM 11611 N N . SER A 1 3 ? -16.937 11.746 -25.458 1.00 0.00 3 SER A N 19
ATOM 11612 C CA . SER A 1 3 ? -16.189 10.935 -26.413 1.00 0.00 3 SER A CA 19
ATOM 11613 C C . SER A 1 3 ? -14.694 10.986 -26.115 1.00 0.00 3 SER A C 19
ATOM 11614 O O . SER A 1 3 ? -14.075 12.048 -26.166 1.00 0.00 3 SER A O 19
ATOM 11622 N N . GLY A 1 4 ? -14.119 9.828 -25.804 1.00 0.00 4 GLY A N 19
ATOM 11623 C CA . GLY A 1 4 ? -12.701 9.762 -25.502 1.00 0.00 4 GLY A CA 19
ATOM 11624 C C . GLY A 1 4 ? -12.412 9.961 -24.027 1.00 0.00 4 GLY A C 19
ATOM 11625 O O . GLY A 1 4 ? -12.543 11.069 -23.507 1.00 0.00 4 GLY A O 19
ATOM 11629 N N . SER A 1 5 ? -12.020 8.886 -23.352 1.00 0.00 5 SER A N 19
ATOM 11630 C CA . SER A 1 5 ? -11.717 8.946 -21.927 1.00 0.00 5 SER A CA 19
ATOM 11631 C C . SER A 1 5 ? -10.745 10.083 -21.626 1.00 0.00 5 SER A C 19
ATOM 11632 O O . SER A 1 5 ? -11.063 11.004 -20.874 1.00 0.00 5 SER A O 19
ATOM 11640 N N . SER A 1 6 ? -9.558 10.011 -22.220 1.00 0.00 6 SER A N 19
ATOM 11641 C CA . SER A 1 6 ? -8.536 11.031 -22.013 1.00 0.00 6 SER A CA 19
ATOM 11642 C C . SER A 1 6 ? -8.348 11.318 -20.527 1.00 0.00 6 SER A C 19
ATOM 11643 O O . SER A 1 6 ? -8.080 12.451 -20.131 1.00 0.00 6 SER A O 19
ATOM 11651 N N . GLY A 1 7 ? -8.491 10.280 -19.707 1.00 0.00 7 GLY A N 19
ATOM 11652 C CA . GLY A 1 7 ? -8.333 10.440 -18.273 1.00 0.00 7 GLY A CA 19
ATOM 11653 C C . GLY A 1 7 ? -8.111 9.119 -17.564 1.00 0.00 7 GLY A C 19
ATOM 11654 O O . GLY A 1 7 ? -7.768 8.120 -18.193 1.00 0.00 7 GLY A O 19
ATOM 11658 N N . GLU A 1 8 ? -8.307 9.116 -16.249 1.00 0.00 8 GLU A N 19
ATOM 11659 C CA . GLU A 1 8 ? -8.123 7.907 -15.453 1.00 0.00 8 GLU A CA 19
ATOM 11660 C C . GLU A 1 8 ? -8.794 8.047 -14.090 1.00 0.00 8 GLU A C 19
ATOM 11661 O O . GLU A 1 8 ? -8.499 8.971 -13.333 1.00 0.00 8 GLU A O 19
ATOM 11673 N N . GLN A 1 9 ? -9.698 7.121 -13.785 1.00 0.00 9 GLN A N 19
ATOM 11674 C CA . GLN A 1 9 ? -10.412 7.141 -12.513 1.00 0.00 9 GLN A CA 19
ATOM 11675 C C . GLN A 1 9 ? -9.464 6.863 -11.352 1.00 0.00 9 GLN A C 19
ATOM 11676 O O . GLN A 1 9 ? -9.299 5.718 -10.933 1.00 0.00 9 GLN A O 19
ATOM 11690 N N . ALA A 1 10 ? -8.842 7.919 -10.836 1.00 0.00 10 ALA A N 19
ATOM 11691 C CA . ALA A 1 10 ? -7.911 7.788 -9.722 1.00 0.00 10 ALA A CA 19
ATOM 11692 C C . ALA A 1 10 ? -8.518 6.960 -8.594 1.00 0.00 10 ALA A C 19
ATOM 11693 O O . ALA A 1 10 ? -9.724 6.986 -8.352 1.00 0.00 10 ALA A O 19
ATOM 11700 N N . PRO A 1 11 ? -7.663 6.205 -7.888 1.00 0.00 11 PRO A N 19
ATOM 11701 C CA . PRO A 1 11 ? -8.093 5.355 -6.774 1.00 0.00 11 PRO A CA 19
ATOM 11702 C C . PRO A 1 11 ? -8.532 6.167 -5.560 1.00 0.00 11 PRO A C 19
ATOM 11703 O O . PRO A 1 11 ? -9.012 5.614 -4.572 1.00 0.00 11 PRO A O 19
ATOM 11714 N N . GLY A 1 12 ? -8.365 7.483 -5.643 1.00 0.00 12 GLY A N 19
ATOM 11715 C CA . GLY A 1 12 ? -8.750 8.350 -4.545 1.00 0.00 12 GLY A CA 19
ATOM 11716 C C . GLY A 1 12 ? -10.167 8.092 -4.072 1.00 0.00 12 GLY A C 19
ATOM 11717 O O . GLY A 1 12 ? -10.882 7.269 -4.645 1.00 0.00 12 GLY A O 19
ATOM 11721 N N . THR A 1 13 ? -10.576 8.797 -3.021 1.00 0.00 13 THR A N 19
ATOM 11722 C CA . THR A 1 13 ? -11.916 8.638 -2.469 1.00 0.00 13 THR A CA 19
ATOM 11723 C C . THR A 1 13 ? -12.245 7.168 -2.238 1.00 0.00 13 THR A C 19
ATOM 11724 O O . THR A 1 13 ? -13.368 6.727 -2.481 1.00 0.00 13 THR A O 19
ATOM 11735 N N . ALA A 1 14 ? -11.258 6.413 -1.766 1.00 0.00 14 ALA A N 19
ATOM 11736 C CA . ALA A 1 14 ? -11.444 4.992 -1.499 1.00 0.00 14 ALA A CA 19
ATOM 11737 C C . ALA A 1 14 ? -10.311 4.442 -0.638 1.00 0.00 14 ALA A C 19
ATOM 11738 O O . ALA A 1 14 ? -9.213 4.997 -0.586 1.00 0.00 14 A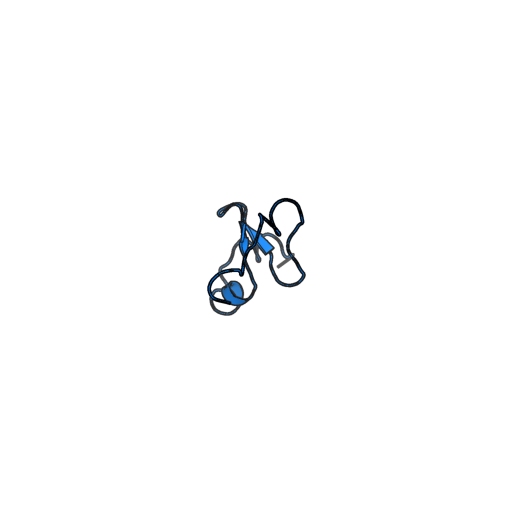LA A O 19
ATOM 11745 N N . PRO A 1 15 ? -10.582 3.327 0.056 1.00 0.00 15 PRO A N 19
ATOM 11746 C CA . PRO A 1 15 ? -9.598 2.678 0.928 1.00 0.00 15 PRO A CA 19
ATOM 11747 C C . PRO A 1 15 ? -8.464 2.031 0.141 1.00 0.00 15 PRO A C 19
ATOM 11748 O O . PRO A 1 15 ? -8.420 2.115 -1.087 1.00 0.00 15 PRO A O 19
ATOM 11759 N N . CYS A 1 16 ? -7.548 1.385 0.854 1.00 0.00 16 CYS A N 19
ATOM 11760 C CA . CYS A 1 16 ? -6.413 0.723 0.222 1.00 0.00 16 CYS A CA 19
ATOM 11761 C C . CYS A 1 16 ? -6.882 -0.272 -0.834 1.00 0.00 16 CYS A C 19
ATOM 11762 O O . CYS A 1 16 ? -7.688 -1.158 -0.551 1.00 0.00 16 CYS A O 19
ATOM 11770 N N . SER A 1 17 ? -6.374 -0.118 -2.053 1.00 0.00 17 SER A N 19
ATOM 11771 C CA . SER A 1 17 ? -6.746 -0.999 -3.153 1.00 0.00 17 SER A CA 19
ATOM 11772 C C . SER A 1 17 ? -6.582 -2.463 -2.755 1.00 0.00 17 SER A C 19
ATOM 11773 O O . SER A 1 17 ? -6.003 -2.774 -1.714 1.00 0.00 17 SER A O 19
ATOM 11781 N N . ARG A 1 18 ? -7.096 -3.358 -3.592 1.00 0.00 18 ARG A N 19
ATOM 11782 C CA . ARG A 1 18 ? -7.009 -4.789 -3.329 1.00 0.00 18 ARG A CA 19
ATOM 11783 C C . ARG A 1 18 ? -5.560 -5.215 -3.113 1.00 0.00 18 ARG A C 19
ATOM 11784 O O . ARG A 1 18 ? -4.666 -4.811 -3.857 1.00 0.00 18 ARG A O 19
ATOM 11805 N N . GLY A 1 19 ? -5.334 -6.034 -2.090 1.00 0.00 19 GLY A N 19
ATOM 11806 C CA . GLY A 1 19 ? -3.992 -6.500 -1.795 1.00 0.00 19 GLY A CA 19
ATOM 11807 C C . GLY A 1 19 ? -3.027 -5.360 -1.534 1.00 0.00 19 GLY A C 19
ATOM 11808 O O . GLY A 1 19 ? -1.994 -5.249 -2.194 1.00 0.00 19 GLY A O 19
ATOM 11812 N N . SER A 1 20 ? -3.364 -4.510 -0.569 1.00 0.00 20 SER A N 19
ATOM 11813 C CA . SER A 1 20 ? -2.522 -3.370 -0.226 1.00 0.00 20 SER A CA 19
ATOM 11814 C C . SER A 1 20 ? -2.546 -3.109 1.277 1.00 0.00 20 SER A C 19
ATOM 11815 O O . SER A 1 20 ? -3.443 -3.570 1.983 1.00 0.00 20 SER A O 19
ATOM 11823 N N . SER A 1 21 ? -1.554 -2.367 1.758 1.00 0.00 21 SER A N 19
ATOM 11824 C CA . SER A 1 21 ? -1.458 -2.047 3.178 1.00 0.00 21 SER A CA 19
ATOM 11825 C C . SER A 1 21 ? -1.196 -0.559 3.383 1.00 0.00 21 SER A C 19
ATOM 11826 O O . SER A 1 21 ? -0.329 0.025 2.732 1.00 0.00 21 SER A O 19
ATOM 11834 N N . TRP A 1 22 ? -1.950 0.049 4.291 1.00 0.00 22 TRP A N 19
ATOM 11835 C CA . TRP A 1 22 ? -1.800 1.470 4.583 1.00 0.00 22 TRP A CA 19
ATOM 11836 C C . TRP A 1 22 ? -0.434 1.758 5.196 1.00 0.00 22 TRP A C 19
ATOM 11837 O O . TRP A 1 22 ? 0.049 1.005 6.041 1.00 0.00 22 TRP A O 19
ATOM 11858 N N . SER A 1 23 ? 0.184 2.854 4.766 1.00 0.00 23 SER A N 19
ATOM 11859 C CA . SER A 1 23 ? 1.496 3.239 5.271 1.00 0.00 23 SER A CA 19
ATOM 11860 C C . SER A 1 23 ? 1.464 4.654 5.843 1.00 0.00 23 SER A C 19
ATOM 11861 O O . SER A 1 23 ? 1.507 5.635 5.102 1.00 0.00 23 SER A O 19
ATOM 11869 N N . ALA A 1 24 ? 1.390 4.749 7.166 1.00 0.00 24 ALA A N 19
ATOM 11870 C CA . ALA A 1 24 ? 1.354 6.042 7.838 1.00 0.00 24 ALA A CA 19
ATOM 11871 C C . ALA A 1 24 ? 2.592 6.867 7.506 1.00 0.00 24 ALA A C 19
ATOM 11872 O O . ALA A 1 24 ? 2.503 8.074 7.277 1.00 0.00 24 ALA A O 19
ATOM 11879 N N . ASP A 1 25 ? 3.747 6.210 7.482 1.00 0.00 25 ASP A N 19
ATOM 11880 C CA . ASP A 1 25 ? 5.004 6.884 7.178 1.00 0.00 25 ASP A CA 19
ATOM 11881 C C . ASP A 1 25 ? 4.915 7.624 5.846 1.00 0.00 25 ASP A C 19
ATOM 11882 O O . ASP A 1 25 ? 5.385 8.755 5.720 1.00 0.00 25 ASP A O 19
ATOM 11891 N N . LEU A 1 26 ? 4.310 6.978 4.856 1.00 0.00 26 LEU A N 19
ATOM 11892 C CA . LEU A 1 26 ? 4.161 7.574 3.533 1.00 0.00 26 LEU A CA 19
ATOM 11893 C C . LEU A 1 26 ? 2.737 8.077 3.320 1.00 0.00 26 LEU A C 19
ATOM 11894 O O . LEU A 1 26 ? 2.359 8.452 2.210 1.00 0.00 26 LEU A O 19
ATOM 11910 N N . ASP A 1 27 ? 1.952 8.085 4.392 1.00 0.00 27 ASP A N 19
ATOM 11911 C CA . ASP A 1 27 ? 0.570 8.546 4.324 1.00 0.00 27 ASP A CA 19
ATOM 11912 C C . ASP A 1 27 ? -0.118 8.019 3.068 1.00 0.00 27 ASP A C 19
ATOM 11913 O O . ASP A 1 27 ? -0.932 8.710 2.456 1.00 0.00 27 ASP A O 19
ATOM 11922 N N . LYS A 1 28 ? 0.216 6.790 2.689 1.00 0.00 28 LYS A N 19
ATOM 11923 C CA . LYS A 1 28 ? -0.369 6.168 1.507 1.00 0.00 28 LYS A CA 19
ATOM 11924 C C . LYS A 1 28 ? -0.327 4.647 1.614 1.00 0.00 28 LYS A C 19
ATOM 11925 O O . LYS A 1 28 ? 0.471 4.091 2.370 1.00 0.00 28 LYS A O 19
ATOM 11944 N N . CYS A 1 29 ? -1.188 3.981 0.853 1.00 0.00 29 CYS A N 19
ATOM 11945 C CA . CYS A 1 29 ? -1.248 2.524 0.863 1.00 0.00 29 CYS A CA 19
ATOM 11946 C C . CYS A 1 29 ? -0.316 1.934 -0.191 1.00 0.00 29 CYS A C 19
ATOM 11947 O O . CYS A 1 29 ? -0.194 2.467 -1.294 1.00 0.00 29 CYS A O 19
ATOM 11955 N N . MET A 1 30 ? 0.340 0.832 0.156 1.00 0.00 30 MET A N 19
ATOM 11956 C CA . MET A 1 30 ? 1.261 0.170 -0.760 1.00 0.00 30 MET A CA 19
ATOM 11957 C C . MET A 1 30 ? 0.652 -1.117 -1.308 1.00 0.00 30 MET A C 19
ATOM 11958 O O . MET A 1 30 ? -0.100 -1.803 -0.615 1.00 0.00 30 MET A O 19
ATOM 11972 N N . ASP A 1 31 ? 0.981 -1.438 -2.554 1.00 0.00 31 ASP A N 19
ATOM 11973 C CA . ASP A 1 31 ? 0.467 -2.643 -3.195 1.00 0.00 31 ASP A CA 19
ATOM 11974 C C . ASP A 1 31 ? 1.161 -3.887 -2.648 1.00 0.00 31 ASP A C 19
ATOM 11975 O O . ASP A 1 31 ? 2.303 -3.822 -2.190 1.00 0.00 31 ASP A O 19
ATOM 11984 N N . CYS A 1 32 ? 0.464 -5.016 -2.698 1.00 0.00 32 CYS A N 19
ATOM 11985 C CA . CYS A 1 32 ? 1.012 -6.275 -2.205 1.00 0.00 32 CYS A CA 19
ATOM 11986 C C . CYS A 1 32 ? 2.441 -6.476 -2.699 1.00 0.00 32 CYS A C 19
ATOM 11987 O O . CYS A 1 32 ? 3.323 -6.865 -1.934 1.00 0.00 32 CYS A O 19
ATOM 11995 N N . ALA A 1 33 ? 2.661 -6.210 -3.982 1.00 0.00 33 ALA A N 19
ATOM 11996 C CA . ALA A 1 33 ? 3.983 -6.360 -4.577 1.00 0.00 33 ALA A CA 19
ATOM 11997 C C . ALA A 1 33 ? 5.059 -5.745 -3.689 1.00 0.00 33 ALA A C 19
ATOM 11998 O O . ALA A 1 33 ? 6.183 -6.243 -3.623 1.00 0.00 33 ALA A O 19
ATOM 12005 N N . SER A 1 34 ? 4.708 -4.658 -3.009 1.00 0.00 34 SER A N 19
ATOM 12006 C CA . SER A 1 34 ? 5.645 -3.972 -2.128 1.00 0.00 34 SER A CA 19
ATOM 12007 C C . SER A 1 34 ? 6.139 -4.905 -1.027 1.00 0.00 34 SER A C 19
ATOM 12008 O O . SER A 1 34 ? 7.305 -4.854 -0.632 1.00 0.00 34 SER A O 19
ATOM 12016 N N . CYS A 1 35 ? 5.246 -5.757 -0.537 1.00 0.00 35 CYS A N 19
ATOM 12017 C CA . CYS A 1 35 ? 5.589 -6.702 0.519 1.00 0.00 35 CYS A CA 19
ATOM 12018 C C . CYS A 1 35 ? 6.097 -8.014 -0.070 1.00 0.00 35 CYS A C 19
ATOM 12019 O O . CYS A 1 35 ? 6.938 -8.688 0.525 1.00 0.00 35 CYS A O 19
ATOM 12027 N N . ARG A 1 36 ? 5.580 -8.371 -1.241 1.00 0.00 36 ARG A N 19
ATOM 12028 C CA . ARG A 1 36 ? 5.979 -9.603 -1.909 1.00 0.00 36 ARG A CA 19
ATOM 12029 C C . ARG A 1 36 ? 7.499 -9.732 -1.949 1.00 0.00 36 ARG A C 19
ATOM 12030 O O . ARG A 1 36 ? 8.056 -10.758 -1.558 1.00 0.00 36 ARG A O 19
ATOM 12051 N N . ALA A 1 37 ? 8.164 -8.685 -2.426 1.00 0.00 37 ALA A N 19
ATOM 12052 C CA . ALA A 1 37 ? 9.619 -8.680 -2.517 1.00 0.00 37 ALA A CA 19
ATOM 12053 C C . ALA A 1 37 ? 10.248 -8.175 -1.223 1.00 0.00 37 ALA A C 19
ATOM 12054 O O . ALA A 1 37 ? 11.241 -8.726 -0.748 1.00 0.00 37 ALA A O 19
ATOM 12061 N N . ARG A 1 38 ? 9.663 -7.124 -0.657 1.00 0.00 38 ARG A N 19
ATOM 12062 C CA . ARG A 1 38 ? 10.168 -6.544 0.581 1.00 0.00 38 ARG A CA 19
ATOM 12063 C C . ARG A 1 38 ? 9.220 -6.831 1.742 1.00 0.00 38 ARG A C 19
ATOM 12064 O O . ARG A 1 38 ? 8.371 -6.014 2.099 1.00 0.00 38 ARG A O 19
ATOM 12085 N N . PRO A 1 39 ? 9.367 -8.020 2.346 1.00 0.00 39 PRO A N 19
ATOM 12086 C CA . PRO A 1 39 ? 8.533 -8.442 3.475 1.00 0.00 39 PRO A CA 19
ATOM 12087 C C . PRO A 1 39 ? 8.832 -7.651 4.744 1.00 0.00 39 PRO A C 19
ATOM 12088 O O . PRO A 1 39 ? 8.061 -7.683 5.704 1.00 0.00 39 PRO A O 19
ATOM 12099 N N . HIS A 1 40 ? 9.955 -6.939 4.742 1.00 0.00 40 HIS A N 19
ATOM 12100 C CA . HIS A 1 40 ? 10.354 -6.138 5.894 1.00 0.00 40 HIS A CA 19
ATOM 12101 C C . HIS A 1 40 ? 9.755 -4.737 5.815 1.00 0.00 40 HIS A C 19
ATOM 12102 O O . HIS A 1 40 ? 10.423 -3.748 6.116 1.00 0.00 40 HIS A O 19
ATOM 12116 N N . SER A 1 41 ? 8.493 -4.660 5.406 1.00 0.00 41 SER A N 19
ATOM 12117 C CA . SER A 1 41 ? 7.805 -3.380 5.282 1.00 0.00 41 SER A CA 19
ATOM 12118 C C . SER A 1 41 ? 7.123 -3.001 6.593 1.00 0.00 41 SER A C 19
ATOM 12119 O O . SER A 1 41 ? 6.565 -3.854 7.285 1.00 0.00 41 SER A O 19
ATOM 12127 N N . ASP A 1 42 ? 7.171 -1.717 6.928 1.00 0.00 42 ASP A N 19
ATOM 12128 C CA . ASP A 1 42 ? 6.557 -1.223 8.155 1.00 0.00 42 ASP A CA 19
ATOM 12129 C C . ASP A 1 42 ? 5.036 -1.223 8.040 1.00 0.00 42 ASP A C 19
ATOM 12130 O O . ASP A 1 42 ? 4.330 -1.526 9.002 1.00 0.00 42 ASP A O 19
ATOM 12139 N N . PHE A 1 43 ? 4.537 -0.881 6.856 1.00 0.00 43 PHE A N 19
ATOM 12140 C CA . PHE A 1 43 ? 3.099 -0.840 6.615 1.00 0.00 43 PHE A CA 19
ATOM 12141 C C . PHE A 1 43 ? 2.496 -2.239 6.687 1.00 0.00 43 PHE A C 19
ATOM 12142 O O . PHE A 1 43 ? 1.296 -2.398 6.918 1.00 0.00 43 PHE A O 19
ATOM 12159 N N . CYS A 1 44 ? 3.334 -3.249 6.487 1.00 0.00 44 CYS A N 19
ATOM 12160 C CA . CYS A 1 44 ? 2.884 -4.636 6.527 1.00 0.00 44 CYS A CA 19
ATOM 12161 C C . CYS A 1 44 ? 3.274 -5.296 7.846 1.00 0.00 44 CYS A C 19
ATOM 12162 O O . CYS A 1 44 ? 2.593 -6.205 8.323 1.00 0.00 44 CYS A O 19
ATOM 12170 N N . LEU A 1 45 ? 4.374 -4.834 8.430 1.00 0.00 45 LEU A N 19
ATOM 12171 C CA . LEU A 1 45 ? 4.856 -5.381 9.694 1.00 0.00 45 LEU A CA 19
ATOM 12172 C C . LEU A 1 45 ? 4.057 -4.824 10.868 1.00 0.00 45 LEU A C 19
ATOM 12173 O O . LEU A 1 45 ? 3.549 -5.576 11.699 1.00 0.00 45 LEU A O 19
ATOM 12189 N N . GLY A 1 46 ? 3.948 -3.500 10.929 1.00 0.00 46 GLY A N 19
ATOM 12190 C CA . GLY A 1 46 ? 3.208 -2.865 12.003 1.00 0.00 46 GLY A CA 19
ATOM 12191 C C . GLY A 1 46 ? 1.720 -3.141 11.924 1.00 0.00 46 GLY A C 19
ATOM 12192 O O . GLY A 1 46 ? 1.015 -3.079 12.933 1.00 0.00 46 GLY A O 19
ATOM 12196 N N . CYS A 1 47 ? 1.239 -3.445 10.723 1.00 0.00 47 CYS A N 19
ATOM 12197 C CA . CYS A 1 47 ? -0.176 -3.729 10.516 1.00 0.00 47 CYS A CA 19
ATOM 12198 C C . CYS A 1 47 ? -0.515 -5.152 10.950 1.00 0.00 47 CYS A C 19
ATOM 12199 O O . CYS A 1 47 ? -1.320 -5.359 11.857 1.00 0.00 47 CYS A O 19
ATOM 12207 N N . ALA A 1 48 ? 0.104 -6.128 10.295 1.00 0.00 48 ALA A N 19
ATOM 12208 C CA . ALA A 1 48 ? -0.131 -7.531 10.614 1.00 0.00 48 ALA A CA 19
ATOM 12209 C C . ALA A 1 48 ? -0.293 -7.733 12.117 1.00 0.00 48 ALA A C 19
ATOM 12210 O O . ALA A 1 48 ? 0.677 -7.658 12.870 1.00 0.00 48 ALA A O 19
ATOM 12217 N N . ALA A 1 49 ? -1.525 -7.988 12.545 1.00 0.00 49 ALA A N 19
ATOM 12218 C CA . ALA A 1 49 ? -1.813 -8.202 13.958 1.00 0.00 49 ALA A CA 19
ATOM 12219 C C . ALA A 1 49 ? -1.623 -9.665 14.342 1.00 0.00 49 ALA A C 19
ATOM 12220 O O . ALA A 1 49 ? -1.614 -10.546 13.482 1.00 0.00 49 ALA A O 19
ATOM 12227 N N . ALA A 1 50 ? -1.470 -9.918 15.638 1.00 0.00 50 ALA A N 19
ATOM 12228 C CA . ALA A 1 50 ? -1.281 -11.275 16.135 1.00 0.00 50 ALA A CA 19
ATOM 12229 C C . ALA A 1 50 ? -2.196 -11.557 17.321 1.00 0.00 50 ALA A C 19
ATOM 12230 O O . ALA A 1 50 ? -2.547 -12.707 17.587 1.00 0.00 50 ALA A O 19
ATOM 12237 N N . GLY A 1 1 ? -28.812 -5.135 -3.640 1.00 0.00 1 GLY A N 20
ATOM 12238 C CA . GLY A 1 1 ? -29.782 -6.199 -3.457 1.00 0.00 1 GLY A CA 20
ATOM 12239 C C . GLY A 1 1 ? -29.147 -7.575 -3.490 1.00 0.00 1 GLY A C 20
ATOM 12240 O O . GLY A 1 1 ? -28.415 -7.950 -2.575 1.00 0.00 1 GLY A O 20
ATOM 12244 N N . SER A 1 2 ? -29.428 -8.329 -4.548 1.00 0.00 2 SER A N 20
ATOM 12245 C CA . SER A 1 2 ? -28.883 -9.673 -4.695 1.00 0.00 2 SER A CA 20
ATOM 12246 C C . SER A 1 2 ? -27.358 -9.640 -4.742 1.00 0.00 2 SER A C 20
ATOM 12247 O O . SER A 1 2 ? -26.765 -8.727 -5.317 1.00 0.00 2 SER A O 20
ATOM 12255 N N . SER A 1 3 ? -26.731 -10.641 -4.134 1.00 0.00 3 SER A N 20
ATOM 12256 C CA . SER A 1 3 ? -25.276 -10.725 -4.103 1.00 0.00 3 SER A CA 20
ATOM 12257 C C . SER A 1 3 ? -24.820 -12.158 -3.846 1.00 0.00 3 SER A C 20
ATOM 12258 O O . SER A 1 3 ? -25.610 -13.011 -3.444 1.00 0.00 3 SER A O 20
ATOM 12266 N N . GLY A 1 4 ? -23.537 -12.416 -4.083 1.00 0.00 4 GLY A N 20
ATOM 12267 C CA . GLY A 1 4 ? -22.997 -13.747 -3.872 1.00 0.00 4 GLY A CA 20
ATOM 12268 C C . GLY A 1 4 ? -21.484 -13.748 -3.768 1.00 0.00 4 GLY A C 20
ATOM 12269 O O . GLY A 1 4 ? -20.931 -13.904 -2.679 1.00 0.00 4 GLY A O 20
ATOM 12273 N N . SER A 1 5 ? -20.814 -13.576 -4.903 1.00 0.00 5 SER A N 20
ATOM 12274 C CA . SER A 1 5 ? -19.356 -13.564 -4.935 1.00 0.00 5 SER A CA 20
ATOM 12275 C C . SER A 1 5 ? -18.836 -12.240 -5.487 1.00 0.00 5 SER A C 20
ATOM 12276 O O . SER A 1 5 ? -17.898 -11.655 -4.946 1.00 0.00 5 SER A O 20
ATOM 12284 N N . SER A 1 6 ? -19.453 -11.773 -6.568 1.00 0.00 6 SER A N 20
ATOM 12285 C CA . SER A 1 6 ? -19.051 -10.520 -7.196 1.00 0.00 6 SER A CA 20
ATOM 12286 C C . SER A 1 6 ? -20.211 -9.906 -7.974 1.00 0.00 6 SER A C 20
ATOM 12287 O O . SER A 1 6 ? -21.259 -10.529 -8.143 1.00 0.00 6 SER A O 20
ATOM 12295 N N . GLY A 1 7 ? -20.015 -8.679 -8.447 1.00 0.00 7 GLY A N 20
ATOM 12296 C CA . GLY A 1 7 ? -21.052 -8.000 -9.201 1.00 0.00 7 GLY A CA 20
ATOM 12297 C C . GLY A 1 7 ? -20.577 -7.558 -10.571 1.00 0.00 7 GLY A C 20
ATOM 12298 O O . GLY A 1 7 ? -20.484 -8.367 -11.493 1.00 0.00 7 GLY A O 20
ATOM 12302 N N . GLU A 1 8 ? -20.279 -6.269 -10.705 1.00 0.00 8 GLU A N 20
ATOM 12303 C CA . GLU A 1 8 ? -19.813 -5.721 -11.973 1.00 0.00 8 GLU A CA 20
ATOM 12304 C C . GLU A 1 8 ? -18.494 -4.977 -11.793 1.00 0.00 8 GLU A C 20
ATOM 12305 O O . GLU A 1 8 ? -18.435 -3.955 -11.110 1.00 0.00 8 GLU A O 20
ATOM 12317 N N . GLN A 1 9 ? -17.438 -5.497 -12.411 1.00 0.00 9 GLN A N 20
ATOM 12318 C CA . GLN A 1 9 ? -16.119 -4.883 -12.318 1.00 0.00 9 GLN A CA 20
ATOM 12319 C C . GLN A 1 9 ? -16.007 -3.689 -13.260 1.00 0.00 9 GLN A C 20
ATOM 12320 O O . GLN A 1 9 ? -16.839 -3.506 -14.148 1.00 0.00 9 GLN A O 20
ATOM 12334 N N . ALA A 1 10 ? -14.973 -2.879 -13.060 1.00 0.00 10 ALA A N 20
ATOM 12335 C CA . ALA A 1 10 ? -14.751 -1.703 -13.894 1.00 0.00 10 ALA A CA 20
ATOM 12336 C C . ALA A 1 10 ? -13.408 -1.052 -13.578 1.00 0.00 10 ALA A C 20
ATOM 12337 O O . ALA A 1 10 ? -12.776 -1.338 -12.561 1.00 0.00 10 ALA A O 20
ATOM 12344 N N . PRO A 1 11 ? -12.961 -0.156 -14.469 1.00 0.00 11 PRO A N 20
ATOM 12345 C CA . PRO A 1 11 ? -11.689 0.555 -14.307 1.00 0.00 11 PRO A CA 20
ATOM 12346 C C . PRO A 1 11 ? -11.730 1.565 -13.165 1.00 0.00 11 PRO A C 20
ATOM 12347 O O . PRO A 1 11 ? -12.681 2.335 -13.039 1.00 0.00 11 PRO A O 20
ATOM 12358 N N . GLY A 1 12 ? -10.692 1.555 -12.335 1.00 0.00 12 GLY A N 20
ATOM 12359 C CA . GLY A 1 12 ? -10.630 2.476 -11.214 1.00 0.00 12 GLY A CA 20
ATOM 12360 C C . GLY A 1 12 ? -9.676 2.009 -10.133 1.00 0.00 12 GLY A C 20
ATOM 12361 O O . GLY A 1 12 ? -9.432 0.811 -9.984 1.00 0.00 12 GLY A O 20
ATOM 12365 N N . THR A 1 13 ? -9.132 2.957 -9.376 1.00 0.00 13 THR A N 20
ATOM 12366 C CA . THR A 1 13 ? -8.197 2.637 -8.305 1.00 0.00 13 THR A CA 20
ATOM 12367 C C . THR A 1 13 ? -8.934 2.308 -7.011 1.00 0.00 13 THR A C 20
ATOM 12368 O O . THR A 1 13 ? -9.590 3.168 -6.424 1.00 0.00 13 THR A O 20
ATOM 12379 N N . ALA A 1 14 ? -8.822 1.059 -6.573 1.00 0.00 14 ALA A N 20
ATOM 12380 C CA . ALA A 1 14 ? -9.476 0.618 -5.347 1.00 0.00 14 ALA A CA 20
ATOM 12381 C C . ALA A 1 14 ? -8.645 0.980 -4.121 1.00 0.00 14 ALA A C 20
ATOM 12382 O O . ALA A 1 14 ? -7.415 0.963 -4.147 1.00 0.00 14 ALA A O 20
ATOM 12389 N N . PRO A 1 15 ? -9.332 1.317 -3.019 1.00 0.00 15 PRO A N 20
ATOM 12390 C CA . PRO A 1 15 ? -8.677 1.691 -1.761 1.00 0.00 15 PRO A CA 20
ATOM 12391 C C . PRO A 1 15 ? -7.991 0.505 -1.091 1.00 0.00 15 PRO A C 20
ATOM 12392 O O . PRO A 1 15 ? -8.006 -0.610 -1.613 1.00 0.00 15 PRO A O 20
ATOM 12403 N N . CYS A 1 16 ? -7.392 0.753 0.069 1.00 0.00 16 CYS A N 20
ATOM 12404 C CA . CYS A 1 16 ? -6.700 -0.295 0.811 1.00 0.00 16 CYS A CA 20
ATOM 12405 C C . CYS A 1 16 ? -7.690 -1.152 1.593 1.00 0.00 16 CYS A C 20
ATOM 12406 O O . CYS A 1 16 ? -7.459 -1.479 2.757 1.00 0.00 16 CYS A O 20
ATOM 12414 N N . SER A 1 17 ? -8.794 -1.511 0.945 1.00 0.00 17 SER A N 20
ATOM 12415 C CA . SER A 1 17 ? -9.822 -2.326 1.581 1.00 0.00 17 SER A CA 20
ATOM 12416 C C . SER A 1 17 ? -9.277 -3.703 1.945 1.00 0.00 17 SER A C 20
ATOM 12417 O O . SER A 1 17 ? -9.517 -4.208 3.042 1.00 0.00 17 SER A O 20
ATOM 12425 N N . ARG A 1 18 ? -8.541 -4.305 1.016 1.00 0.00 18 ARG A N 20
ATOM 12426 C CA . ARG A 1 18 ? -7.962 -5.625 1.238 1.00 0.00 18 ARG A CA 20
ATOM 12427 C C . ARG A 1 18 ? -6.795 -5.873 0.286 1.00 0.00 18 ARG A C 20
ATOM 12428 O O . ARG A 1 18 ? -6.772 -5.359 -0.832 1.00 0.00 18 ARG A O 20
ATOM 12449 N N . GLY A 1 19 ? -5.827 -6.664 0.738 1.00 0.00 19 GLY A N 20
ATOM 12450 C CA . GLY A 1 19 ? -4.670 -6.966 -0.085 1.00 0.00 19 GLY A CA 20
ATOM 12451 C C . GLY A 1 19 ? -3.518 -6.012 0.162 1.00 0.00 19 GLY A C 20
ATOM 12452 O O . GLY A 1 19 ? -2.370 -6.436 0.296 1.00 0.00 19 GLY A O 20
ATOM 12456 N N . SER A 1 20 ? -3.824 -4.720 0.222 1.00 0.00 20 SER A N 20
ATOM 12457 C CA . SER A 1 20 ? -2.804 -3.703 0.449 1.00 0.00 20 SER A CA 20
ATOM 12458 C C . SER A 1 20 ? -2.775 -3.280 1.915 1.00 0.00 20 SER A C 20
ATOM 12459 O O . SER A 1 20 ? -3.672 -3.618 2.687 1.00 0.00 20 SER A O 20
ATOM 12467 N N . SER A 1 21 ? -1.738 -2.538 2.290 1.00 0.00 21 SER A N 20
ATOM 12468 C CA . SER A 1 21 ? -1.589 -2.072 3.663 1.00 0.00 21 SER A CA 20
ATOM 12469 C C . SER A 1 21 ? -1.221 -0.591 3.697 1.00 0.00 21 SER A C 20
ATOM 12470 O O . SER A 1 21 ? -0.356 -0.139 2.948 1.00 0.00 21 SER A O 20
ATOM 12478 N N . TRP A 1 22 ? -1.884 0.156 4.572 1.00 0.00 22 TRP A N 20
ATOM 12479 C CA . TRP A 1 22 ? -1.627 1.586 4.705 1.00 0.00 22 TRP A CA 20
ATOM 12480 C C . TRP A 1 22 ? -0.212 1.840 5.211 1.00 0.00 22 TRP A C 20
ATOM 12481 O O . TRP A 1 22 ? 0.355 1.021 5.933 1.00 0.00 22 TRP A O 20
ATOM 12502 N N . SER A 1 23 ? 0.353 2.980 4.827 1.00 0.00 23 SER A N 20
ATOM 12503 C CA . SER A 1 23 ? 1.705 3.340 5.240 1.00 0.00 23 SER A CA 20
ATOM 12504 C C . SER A 1 23 ? 1.723 4.716 5.898 1.00 0.00 23 SER A C 20
ATOM 12505 O O . SER A 1 23 ? 1.447 5.728 5.254 1.00 0.00 23 SER A O 20
ATOM 12513 N N . ALA A 1 24 ? 2.051 4.745 7.186 1.00 0.00 24 ALA A N 20
ATOM 12514 C CA . ALA A 1 24 ? 2.108 5.996 7.932 1.00 0.00 24 ALA A CA 20
ATOM 12515 C C . ALA A 1 24 ? 3.313 6.831 7.513 1.00 0.00 24 ALA A C 20
ATOM 12516 O O . ALA A 1 24 ? 3.194 8.033 7.274 1.00 0.00 24 ALA A O 20
ATOM 12523 N N . ASP A 1 25 ? 4.472 6.187 7.426 1.00 0.00 25 ASP A N 20
ATOM 12524 C CA . ASP A 1 25 ? 5.699 6.871 7.035 1.00 0.00 25 ASP A CA 20
ATOM 12525 C C . ASP A 1 25 ? 5.592 7.407 5.611 1.00 0.00 25 ASP A C 20
ATOM 12526 O O . ASP A 1 25 ? 5.873 8.579 5.355 1.00 0.00 25 ASP A O 20
ATOM 12535 N N . LEU A 1 26 ? 5.185 6.543 4.688 1.00 0.00 26 LEU A N 20
ATOM 12536 C CA . LEU A 1 26 ? 5.042 6.930 3.288 1.00 0.00 26 LEU A CA 20
ATOM 12537 C C . LEU A 1 26 ? 3.788 7.773 3.082 1.00 0.00 26 LEU A C 20
ATOM 12538 O O . LEU A 1 26 ? 3.737 8.620 2.190 1.00 0.00 26 LEU A O 20
ATOM 12554 N N . ASP A 1 27 ? 2.779 7.536 3.913 1.00 0.00 27 ASP A N 20
ATOM 12555 C CA . ASP A 1 27 ? 1.525 8.276 3.824 1.00 0.00 27 ASP A CA 20
ATOM 12556 C C . ASP A 1 27 ? 0.739 7.866 2.582 1.00 0.00 27 ASP A C 20
ATOM 12557 O O . ASP A 1 27 ? 0.123 8.701 1.920 1.00 0.00 27 ASP A O 20
ATOM 12566 N N . LYS A 1 28 ? 0.766 6.574 2.271 1.00 0.00 28 LYS A N 20
ATOM 12567 C CA . LYS A 1 28 ? 0.057 6.052 1.109 1.00 0.00 28 LYS A CA 20
ATOM 12568 C C . LYS A 1 28 ? -0.267 4.572 1.289 1.00 0.00 28 LYS A C 20
ATOM 12569 O O . LYS A 1 28 ? 0.091 3.968 2.301 1.00 0.00 28 LYS A O 20
ATOM 12588 N N . CYS A 1 29 ? -0.944 3.995 0.303 1.00 0.00 29 CYS A N 20
ATOM 12589 C CA . CYS A 1 29 ? -1.315 2.585 0.352 1.00 0.00 29 CYS A CA 20
ATOM 12590 C C . CYS A 1 29 ? -0.311 1.732 -0.416 1.00 0.00 29 CYS A C 20
ATOM 12591 O O . CYS A 1 29 ? -0.073 1.953 -1.603 1.00 0.00 29 CYS A O 20
ATOM 12599 N N . MET A 1 30 ? 0.275 0.756 0.270 1.00 0.00 30 MET A N 20
ATOM 12600 C CA . MET A 1 30 ? 1.254 -0.131 -0.348 1.00 0.00 30 MET A CA 20
ATOM 12601 C C . MET A 1 30 ? 0.640 -1.495 -0.646 1.00 0.00 30 MET A C 20
ATOM 12602 O O . MET A 1 30 ? 0.313 -2.252 0.267 1.00 0.00 30 MET A O 20
ATOM 12616 N N . ASP A 1 31 ? 0.485 -1.801 -1.930 1.00 0.00 31 ASP A N 20
ATOM 12617 C CA . ASP A 1 31 ? -0.089 -3.074 -2.349 1.00 0.00 31 ASP A CA 20
ATOM 12618 C C . ASP A 1 31 ? 0.887 -4.219 -2.098 1.00 0.00 31 ASP A C 20
ATOM 12619 O O . ASP A 1 31 ? 2.086 -3.999 -1.926 1.00 0.00 31 ASP A O 20
ATOM 12628 N N . CYS A 1 32 ? 0.365 -5.440 -2.078 1.00 0.00 32 CYS A N 20
ATOM 12629 C CA . CYS A 1 32 ? 1.190 -6.621 -1.846 1.00 0.00 32 CYS A CA 20
ATOM 12630 C C . CYS A 1 32 ? 2.456 -6.575 -2.696 1.00 0.00 32 CYS A C 20
ATOM 12631 O O . CYS A 1 32 ? 3.544 -6.901 -2.225 1.00 0.00 32 CYS A O 20
ATOM 12639 N N . ALA A 1 33 ? 2.304 -6.168 -3.953 1.00 0.00 33 ALA A N 20
ATOM 12640 C CA . ALA A 1 33 ? 3.434 -6.079 -4.869 1.00 0.00 33 ALA A CA 20
ATOM 12641 C C . ALA A 1 33 ? 4.673 -5.542 -4.161 1.00 0.00 33 ALA A C 20
ATOM 12642 O O . ALA A 1 33 ? 5.801 -5.816 -4.570 1.00 0.00 33 ALA A O 20
ATOM 12649 N N . SER A 1 34 ? 4.455 -4.774 -3.098 1.00 0.00 34 SER A N 20
ATOM 12650 C CA . SER A 1 34 ? 5.555 -4.194 -2.336 1.00 0.00 34 SER A CA 20
ATOM 12651 C C . SER A 1 34 ? 6.018 -5.147 -1.238 1.00 0.00 34 SER A C 20
ATOM 12652 O O . SER A 1 34 ? 7.212 -5.252 -0.955 1.00 0.00 34 SER A O 20
ATOM 12660 N N . CYS A 1 35 ? 5.065 -5.839 -0.624 1.00 0.00 35 CYS A N 20
ATOM 12661 C CA . CYS A 1 35 ? 5.373 -6.784 0.444 1.00 0.00 35 CYS A CA 20
ATOM 12662 C C . CYS A 1 35 ? 6.147 -7.981 -0.097 1.00 0.00 35 CYS A C 20
ATOM 12663 O O . CYS A 1 35 ? 7.039 -8.508 0.569 1.00 0.00 35 CYS A O 20
ATOM 12671 N N . ARG A 1 36 ? 5.800 -8.407 -1.307 1.00 0.00 36 ARG A N 20
ATOM 12672 C CA . ARG A 1 36 ? 6.460 -9.545 -1.935 1.00 0.00 36 ARG A CA 20
ATOM 12673 C C . ARG A 1 36 ? 7.972 -9.343 -1.972 1.00 0.00 36 ARG A C 20
ATOM 12674 O O . ARG A 1 36 ? 8.735 -10.218 -1.565 1.00 0.00 36 ARG A O 20
ATOM 12695 N N . ALA A 1 37 ? 8.398 -8.184 -2.464 1.00 0.00 37 ALA A N 20
ATOM 12696 C CA . ALA A 1 37 ? 9.818 -7.867 -2.552 1.00 0.00 37 ALA A CA 20
ATOM 12697 C C . ALA A 1 37 ? 10.373 -7.448 -1.195 1.00 0.00 37 ALA A C 20
ATOM 12698 O O . ALA A 1 37 ? 11.494 -7.806 -0.835 1.00 0.00 37 ALA A O 20
ATOM 12705 N N . ARG A 1 38 ? 9.581 -6.688 -0.446 1.00 0.00 38 ARG A N 20
ATOM 12706 C CA . ARG A 1 38 ? 9.994 -6.219 0.871 1.00 0.00 38 ARG A CA 20
ATOM 12707 C C . ARG A 1 38 ? 9.004 -6.665 1.943 1.00 0.00 38 ARG A C 20
ATOM 12708 O O . ARG A 1 38 ? 8.100 -5.926 2.334 1.00 0.00 38 ARG A O 20
ATOM 12729 N N . PRO A 1 39 ? 9.175 -7.904 2.429 1.00 0.00 39 PRO A N 20
ATOM 12730 C CA . PRO A 1 39 ? 8.306 -8.476 3.462 1.00 0.00 39 PRO A CA 20
ATOM 12731 C C . PRO A 1 39 ? 8.503 -7.810 4.819 1.00 0.00 39 PRO A C 20
ATOM 12732 O O . PRO A 1 39 ? 7.606 -7.822 5.664 1.00 0.00 39 PRO A O 20
ATOM 12743 N N . HIS A 1 40 ? 9.680 -7.227 5.023 1.00 0.00 40 HIS A N 20
ATOM 12744 C CA . HIS A 1 40 ? 9.993 -6.555 6.279 1.00 0.00 40 HIS A CA 20
ATOM 12745 C C . HIS A 1 40 ? 9.526 -5.102 6.248 1.00 0.00 40 HIS A C 20
ATOM 12746 O O . HIS A 1 40 ? 10.180 -4.218 6.801 1.00 0.00 40 HIS A O 20
ATOM 12760 N N . SER A 1 41 ? 8.392 -4.864 5.598 1.00 0.00 41 SER A N 20
ATOM 12761 C CA . SER A 1 41 ? 7.840 -3.519 5.491 1.00 0.00 41 SER A CA 20
ATOM 12762 C C . SER A 1 41 ? 7.077 -3.142 6.757 1.00 0.00 41 SER A C 20
ATOM 12763 O O . SER A 1 41 ? 6.378 -3.969 7.343 1.00 0.00 41 SER A O 20
ATOM 12771 N N . ASP A 1 42 ? 7.217 -1.888 7.173 1.00 0.00 42 ASP A N 20
ATOM 12772 C CA . ASP A 1 42 ? 6.541 -1.400 8.370 1.00 0.00 42 ASP A CA 20
ATOM 12773 C C . ASP A 1 42 ? 5.032 -1.333 8.152 1.00 0.00 42 ASP A C 20
ATOM 12774 O O . ASP A 1 42 ? 4.250 -1.638 9.052 1.00 0.00 42 ASP A O 20
ATOM 12783 N N . PHE A 1 43 ? 4.630 -0.929 6.951 1.00 0.00 43 PHE A N 20
ATOM 12784 C CA . PHE A 1 43 ? 3.215 -0.819 6.616 1.00 0.00 43 PHE A CA 20
ATOM 12785 C C . PHE A 1 43 ? 2.554 -2.194 6.591 1.00 0.00 43 PHE A C 20
ATOM 12786 O O . PHE A 1 43 ? 1.341 -2.314 6.771 1.00 0.00 43 PHE A O 20
ATOM 12803 N N . CYS A 1 44 ? 3.358 -3.227 6.366 1.00 0.00 44 CYS A N 20
ATOM 12804 C CA . CYS A 1 44 ? 2.852 -4.593 6.316 1.00 0.00 44 CYS A CA 20
ATOM 12805 C C . CYS A 1 44 ? 3.010 -5.282 7.668 1.00 0.00 44 CYS A C 20
ATOM 12806 O O . CYS A 1 44 ? 2.233 -6.171 8.018 1.00 0.00 44 CYS A O 20
ATOM 12814 N N . LEU A 1 45 ? 4.021 -4.866 8.423 1.00 0.00 45 LEU A N 20
ATOM 12815 C CA . LEU A 1 45 ? 4.282 -5.443 9.737 1.00 0.00 45 LEU A CA 20
ATOM 12816 C C . LEU A 1 45 ? 3.350 -4.849 10.788 1.00 0.00 45 LEU A C 20
ATOM 12817 O O . LEU A 1 45 ? 2.689 -5.577 11.528 1.00 0.00 45 LEU A O 20
ATOM 12833 N N . GLY A 1 46 ? 3.302 -3.522 10.847 1.00 0.00 46 GLY A N 20
ATOM 12834 C CA . GLY A 1 46 ? 2.447 -2.853 11.809 1.00 0.00 46 GLY A CA 20
ATOM 12835 C C . GLY A 1 46 ? 0.974 -3.069 11.524 1.00 0.00 46 GLY A C 20
ATOM 12836 O O . GLY A 1 46 ? 0.138 -2.958 12.422 1.00 0.00 46 GLY A O 20
ATOM 12840 N N . CYS A 1 47 ? 0.654 -3.376 10.272 1.00 0.00 47 CYS A N 20
ATOM 12841 C CA . CYS A 1 47 ? -0.729 -3.606 9.871 1.00 0.00 47 CYS A CA 20
ATOM 12842 C C . CYS A 1 47 ? -1.191 -5.000 10.283 1.00 0.00 47 CYS A C 20
ATOM 12843 O O . CYS A 1 47 ? -2.165 -5.149 11.020 1.00 0.00 47 CYS A O 20
ATOM 12851 N N . ALA A 1 48 ? -0.486 -6.018 9.800 1.00 0.00 48 ALA A N 20
ATOM 12852 C CA . ALA A 1 48 ? -0.823 -7.400 10.118 1.00 0.00 48 ALA A CA 20
ATOM 12853 C C . ALA A 1 48 ? -0.016 -7.900 11.312 1.00 0.00 48 ALA A C 20
ATOM 12854 O O . ALA A 1 48 ? 1.179 -7.629 11.423 1.00 0.00 48 ALA A O 20
ATOM 12861 N N . ALA A 1 49 ? -0.678 -8.632 12.202 1.00 0.00 49 ALA A N 20
ATOM 12862 C CA . ALA A 1 49 ? -0.022 -9.172 13.386 1.00 0.00 49 ALA A CA 20
ATOM 12863 C C . ALA A 1 49 ? 0.457 -10.600 13.146 1.00 0.00 49 ALA A C 20
ATOM 12864 O O . ALA A 1 49 ? -0.289 -11.557 13.348 1.00 0.00 49 ALA A O 20
ATOM 12871 N N . ALA A 1 50 ? 1.707 -10.735 12.713 1.00 0.00 50 ALA A N 20
ATOM 12872 C CA . ALA A 1 50 ? 2.285 -12.046 12.447 1.00 0.00 50 ALA A CA 20
ATOM 12873 C C . ALA A 1 50 ? 2.831 -12.675 13.724 1.00 0.00 50 ALA A C 20
ATOM 12874 O O . ALA A 1 50 ? 2.889 -13.899 13.849 1.00 0.00 50 ALA A O 20
#

Foldseek 3Di:
DDDDPDDDDDDDDDAPPDQWFADPVVRGIGHCVVCVVPVVDPRNPVGDPD

CATH classification: 4.10.400.20

Secondary structure (DSSP, 8-state):
--S-SS-SSHHHHS---TT-EEETTTTEEEPHHHHHH----HHHHTTS--

Nearest PDB structures (foldseek):
  2eqp-assembly1_A  TM=1.020E+00  e=1.216E-08  Homo sapiens
  2rpj-assembly1_A  TM=5.769E-01  e=4.376E-06  Homo sapiens
  2eqp-assembly1_A  TM=6.844E-01  e=1.538E-05  Homo sapiens
  2rpj-assembly1_A  TM=5.423E-01  e=7.188E-06  Homo sapiens
  2kmz-assembly1_A  TM=5.592E-01  e=6.570E-05  Homo sapiens

InterPro domains:
  IPR022316 Tumour necrosis factor receptor 12 [PF12191] (1-129)
  IPR022316 Tumour necrosis factor receptor 12 [PR01962] (36-51)
  IPR022316 Tumour necrosis factor receptor 12 [PR01962] (57-67)
  IPR022316 Tumour necrosis factor receptor 12 [PR01962] (106-117)
  IPR022316 Tumour necrosis factor receptor 12 [PTHR32037] (1-129)
  IPR022316 Tumour necrosis factor receptor 12 [cd13413] (25-126)

Sequence (50 aa):
GSSGSSGEQAPGTAPCSRGSSWSADLDKCMDCASCRARPHSDFCLGCAAAGSSGSSGEQAPGTAPCSRGSSWSADLDKCMDCASCRARPHSDFCLGCAAAGSSGSSGEQAPGTAPCSRGSSWSADLDKCMDCASCRARPHSDFCLGCAAAGSSGSSGEQAPGTAPCSRGSSWSADLDKCMDCASCRARPHSDFCLGCAAAGSSGSSGEQAPGTAPCSRGSSWSADLDKCMDCASCRARPHSDFCLGCAAAGSSGSSGEQAPGTAPCSRGSSWSADLDKCMDCASCRARPHSDFCLGCAAAGSSGSSGEQAPGTAPCSRGSSWSADLDKCMDCASCRARPHSDFCLGCAAAGSSGSSGEQAPGTAPCSRGSSWSADLDKCMDCASCRARPHSDFCLGCAAAGSSGSSGEQAPGTAPCSRGSSWSADLDKCMDCASCRARPHSDFCLGCAAAGSSGSSGEQAPGTAPCSRGSSWSADLDKCMDCASCRARPHSDFCLGCAAAGSSGSSGEQAPGTAPCSRGSSWSADLDKCMDCASCRARPHSDFCLGCAAAGSSGSSGEQAPGTAPCSRGSSWSADLDKCMDCASCRARPHSDFCLGCAAAGSSGSSGEQAPGTAPCSRGSSWSADLDKCMDCASCRARPHSDFCLGCAAAGSSGSSGEQAPGTAPCSRGSSWSADLDKCMDCASCRARPHSDFCLGCAAAGSSGSSGEQAPGTAPCSRGSSWSADLDKCMDCASCRARPHSDFCLGCAAAGSSGSSGEQAPGTAPCSRGSSWSADLDKCMDCASCRARPHSDFCLGCAAAGSSGSSGEQAPGTAPCSRGSSWSADLDKCMDCASCRARPHSDFCLGCAAAGSSGSSGEQAPGTAPCSRGSSWSADLDKCMDCASCRARPHSDFCLGCAAAGSSGSSGEQAPGTAPCSRGSSWSADLDKCMDCASCRARPHSDFCLGCAAAGSSGSSGEQAPGTAPCSRGSSWSADLDKCMDCASCRARPHSDFCLGCAAA

Radius of gyration: 12.02 Å; Cα contacts (8 Å, |Δi|>4): 44; chains: 1; bounding box: 22×21×37 Å

GO terms:
  GO:0005886 plasma membrane (C, TAS)
  GO:0005515 protein binding (F, IPI)
  GO:0043065 positive regulation of apoptotic process (P, IDA)
  GO:0061041 regulation of wound healing (P, IDA)
  GO:2001238 positive regulation of extrinsic apoptotic signaling pathway (P, IMP)

Solvent-accessible surface area: 4228 Å² total; per-residue (Å²): 135,128,112,74,124,74,57,176,138,64,68,41,144,54,120,45,88,237,29,25,15,127,0,83,123,83,111,104,39,27,77,55,46,21,30,189,82,127,94,182,8,81,11,31,107,69,85,56,124,107